Protein AF-0000000077472798 (afdb_homodimer)

Sequence (1100 aa):
MPTQSEFGPIWTAWHDLKHDLKSTRWLRGFGWTLGVFWLFGLIVSAIIVGMMSMFITTNSACLPDGTFRLRPDTFSMWSSTGFFQITLGGGNLSFAQAKVVDIVWDIGFGRGGQVILAYISWREFARYLTICMASEPVAYQVFRTIFIENDASVLSTCRTIKSFITERRLRSKVAMAFMTATMLFILAFPTLMSAMSGYDSNVSSRVTDRSDNLVPFDDFQRVLYFIQDGSRINRTDNLWVFDESYRTGRDPIIGDTAVWRYNLAYKISQYVEAYGVGGKLTEPSTFDNSFGGMNITLDAPALNITAYTLEDTRIPAYNKSGAKGMAWIKDGELFNRAYIEDNGQCQNTGTYKWGFSFLQLFLCILLLLAWTIGIYIMWLYTHYTLLLHSRLSEEVSGTHRAVLELAAAMQSELDLADLDVSLLREKQLDERIRKEIRGGTVNYANSEEKRGMYSIRRGLREWWRRDKWWFVAIFCMTVLCSTLWMAGFQIRGGVWFWIWLWSIWFGQFWAFCIGTTTGSRLLIILFWGVVGAFAVATAGIVTASSGDGYMPTQSEFGPIWTAWHDLKHDLKSTRWLRGFGWTLGVFWLFGLIVSAIIVGMMSMFITTNSACLPDGTFRLRPDTFSMWSSTGFFQITLGGGNLSFAQAKVVDIVWDIGFGRGGQVILAYISWREFARYLTICMASEPVAYQVFRTIFIENDASVLSTCRTIKSFITERRLRSKVAMAFMTATMLFILAFPTLMSAMSGYDSNVSSRVTDRSDNLVPFDDFQRVLYFIQDGSRINRTDNLWVFDESYRTGRDPIIGDTAVWRYNLAYKISQYVEAYGVGGKLTEPSTFDNSFGGMNITLDAPALNITAYTLEDTRIPAYNKSGAKGMAWIKDGELFNRAYIEDNGQCQNTGTYKWGFSFLQLFLCILLLLAWTIGIYIMWLYTHYTLLLHSRLSEEVSGTHRAVLELAAAMQSELDLADLDVSLLREKQLDERIRKEIRGGTVNYANSEEKRGMYSIRRGLREWWRRDKWWFVAIFCMTVLCSTLWMAGFQIRGGVWFWIWLWSIWFGQFWAFCIGTTTGSRLLIILFWGVVGAFAVATAGIVTASSGDGY

Nearest PDB structures (foldseek):
  6ssu-assembly1_B  TM=2.467E-01  e=2.788E+00  Homo sapiens
  6ssr-assembly1_A  TM=2.376E-01  e=4.741E+00  Homo sapiens

Organism: Curvularia clavata (NCBI:txid95742)

Solvent-accessible surface area (backbone atoms only — not comparable to full-atom values): 57697 Å² total; per-residue (Å²): 124,83,78,73,60,86,61,43,66,57,53,51,15,50,52,47,36,55,48,36,64,69,64,46,55,59,69,64,45,45,56,51,47,49,50,52,48,51,53,52,48,47,52,38,48,47,47,37,58,62,50,44,56,76,64,68,75,60,75,36,35,42,40,59,65,59,46,54,36,57,47,43,82,72,64,55,63,86,38,76,85,31,46,64,28,54,53,51,52,51,66,83,27,48,65,58,56,29,53,49,52,48,51,49,45,36,48,56,54,8,50,45,43,30,53,52,52,38,51,57,48,35,55,48,48,38,46,43,48,49,58,41,18,33,71,42,60,36,32,47,62,53,48,42,44,39,36,59,45,59,56,89,40,74,66,58,49,53,50,35,52,49,38,48,72,71,50,52,60,66,93,46,65,66,58,48,50,49,52,52,49,48,54,51,46,46,71,41,35,34,57,51,46,47,59,23,38,48,64,45,67,35,64,44,46,25,31,51,46,97,85,61,28,35,31,50,37,44,67,39,40,37,41,43,36,37,29,54,60,21,55,79,75,79,41,58,57,64,34,77,35,53,56,71,70,48,50,91,80,35,38,60,53,60,62,87,64,74,73,56,76,82,36,68,55,44,43,50,24,49,43,35,60,72,63,44,61,63,28,72,38,74,47,68,40,72,45,78,33,65,90,85,50,67,65,43,77,40,67,61,46,32,67,42,30,47,45,29,42,42,89,42,81,86,43,80,43,37,61,48,88,85,38,40,71,39,35,32,36,43,97,88,44,80,40,43,55,69,55,50,60,72,39,37,37,43,30,38,72,72,31,18,19,36,30,30,8,56,48,39,47,51,51,50,47,51,51,50,47,51,50,48,52,50,53,48,53,51,43,53,44,37,52,52,30,30,63,76,35,60,72,54,55,66,52,52,59,32,51,69,46,34,36,41,50,51,31,50,36,48,29,66,73,65,65,38,80,85,50,65,71,86,70,57,45,42,69,58,52,50,49,43,33,52,70,72,48,50,42,40,59,45,57,49,81,66,51,82,65,61,62,86,71,61,51,59,68,60,48,48,52,53,45,42,69,72,43,38,67,61,50,50,49,48,49,50,45,45,53,49,54,40,62,38,50,59,51,11,73,72,38,93,64,22,48,49,52,44,50,30,49,50,26,34,45,52,12,43,50,48,18,64,71,58,37,86,47,72,49,24,22,50,49,38,26,48,50,27,38,48,51,22,48,50,51,39,50,50,49,51,47,48,46,59,64,63,64,62,68,125,126,83,76,73,58,86,62,44,67,57,53,52,16,50,53,45,36,54,48,38,65,69,64,48,56,59,68,66,46,46,55,51,47,50,50,54,48,50,53,51,48,47,51,37,47,49,47,37,58,62,50,45,56,76,64,67,75,61,73,37,37,43,39,62,68,58,46,56,36,56,49,44,83,75,64,56,65,85,40,75,85,30,47,64,28,53,54,51,50,52,68,85,28,49,66,59,55,29,52,50,53,47,51,49,46,36,46,56,54,8,49,46,44,30,52,51,53,36,51,57,48,36,56,48,48,37,46,45,48,49,58,42,17,32,73,40,59,36,31,47,63,53,48,42,45,40,36,60,47,58,56,88,40,74,67,59,49,52,49,36,53,48,38,47,71,72,49,53,59,65,94,46,65,66,57,48,51,48,52,53,50,48,54,51,46,44,71,41,35,36,58,50,45,47,58,21,37,48,67,46,66,35,63,42,47,27,31,52,45,98,84,62,29,36,29,49,36,42,67,39,40,38,40,43,39,38,28,55,59,21,54,81,75,78,41,58,57,64,33,77,35,52,56,71,69,47,52,90,80,36,39,59,51,60,63,89,62,76,74,56,77,82,36,68,54,42,43,49,23,47,44,36,59,74,63,45,63,63,29,72,38,76,47,66,40,73,45,79,33,65,88,86,51,67,64,42,76,40,65,61,47,32,66,42,30,47,43,30,45,42,88,43,83,87,44,55,55,21,81,47,89,84,41,40,70,40,36,32,36,45,98,89,43,79,40,44,55,69,54,48,60,72,38,36,38,43,30,38,72,74,32,17,18,37,29,30,7,57,49,38,47,53,50,50,47,50,51,51,47,52,51,50,52,51,52,49,53,50,44,53,42,38,52,50,31,30,63,73,35,59,74,55,57,66,54,51,59,33,50,70,46,35,36,40,51,50,30,51,34,49,30,64,74,66,65,38,79,85,50,64,70,85,72,57,44,41,70,60,52,50,47,44,32,53,70,72,49,52,42,40,59,45,57,49,79,66,50,83,64,63,63,86,70,61,51,61,67,60,49,49,52,52,46,43,71,72,43,38,66,61,50,50,48,48,49,51,46,45,52,49,56,41,62,39,49,57,50,11,74,72,38,93,64,22,48,49,53,44,51,32,48,49,26,34,46,52,12,44,50,47,18,65,71,58,37,88,48,71,51,23,22,52,50,39,26,50,49,27,40,49,52,23,49,48,50,40,52,52,51,50,46,48,45,58,65,64,64,65,68,129

Radius of gyration: 40.82 Å; Cα contacts (8 Å, |Δi|>4): 1660; chains: 2; bounding box: 113×110×96 Å

Secondary structure (DSSP, 8-state):
-----TTHHHHHHHHHHHHHHHHS-HHHHHHHHHHHHHHHHHHHHHHHHHHHHHH----SSB-TTS-B-S-GGG--TTSGGGSSS--EEEEEE-HHHHHHHHHHHIIIIIIHHHHHHHHHHHHHHHHHHHHHHHHS-B-HHHHIIIIII-S--HHHHHHHHHHHHHS---S-HHHHHHHHHHHHHHHHHHHHHHHHEEEEEEEEEEEE-TTS-EEEGGG-EEEEEEES-GGGGTS-SSEEEE-TTS-TTS------PPPPTTSHHHHHHHHHHHH-STT---S-EEE---TTSSPEEEPSSPP-EEEB----TTSTTTT-TTPBPPEEEETTEEEEHHHHHHHEEEEEEEEEEEEE-HHHHHHHHHHHHHHHHHHHHHHHHHHHHHHHSHHHHTT---HHHHHHHHHHHHHHHHT-TTS-GGG--HHHHHHIIIIISTT--B--S-TT-------HHHHHHHHHHHHHHHHHHHHHHHHHHHHTHHHHHHSTTHHHHHHHHHHHHHHHHHHHHH--SHHHHHHHHHHHHHHHHHHHHHHHHHHHHTT---/-----TTHHHHHHHHHHHHHHHHS-HHHHHHHHHHHHHHHHHHHHHHHHHHHHHH----SSB-TTS-B-S-GGG--TTSGGGSSS--EEEEEE-HHHHHHHHHHHIIIIIIHHHHHHHHHHHHHHHHHHHHHHHHS-B-HHHHIIIIII-S--HHHHHHHHHHHHHS---S-HHHHHHHHHHHHHHHHHHHHHHHHEEEEEEEEEEEE-TTS-EEEGGG-EEEEEEETTGGGGTS-SSEEEE-TTS-TTS------PPPPTTSHHHHHHHHHHHH-STT---S-EEE---TTSS-EEEPSSPP-EEEB----TTSTTTT-TTPBPPEEEETTEEEEHHHHHHHEEEEEEEEEEEEE-HHHHHHHHHHHHHHHHHHHHHHHHHHHHHHHSHHHHTT---HHHHHHHHHHHHHHHHT-TTS-GGG--HHHHHHIIIIISTT--B--S-TT-------HHHHHHHHHHHHHHHHHHHHHHHHHHHHTHHHHHHSTTHHHHHHHHHHHHHHHHHHHHH--SHHHHHHHHHHHHHHHHHHHHHHHHHHHHTT---

pLDDT: mean 82.58, std 10.96, range [33.5, 96.81]

Foldseek 3Di:
DPPCPPCNLLVVLVVQLVVLVVPDPVVVLVVVLVLVCVLLVLVLVLLLLVCVQVVDQDLALQAQLFAGHLASVPDTLPDPSLQQTFSPWDDFAFPVVQVVVLVCQLVCCVVVVLVVLLQLLLVLLLLLVLVQLQAFWDFLLSLCVSFAVSGQDPVSLVVVVVCCVQFDHTPDPVVVVLSNVSSVCSVCRSVLSSRFKHKDFAWFKWFQDPVRDTHGQLLKFWFFKWFQPCVQVVDDGRDTFTQCLAPRPTHNGQDQRDDDCLGPSLQVLVQCLVQNAQQPAQQWDWGDPVVVPDIRIGHDRDTHMAGEAHPHPNRNCHRPPRHHYIWIDHPHDIGHPVRRNVGMGIHGPNTMIIHGSSNSVSVVSVVVSVSSVVSVLSCVQSVVQCVVVVVSVVVSDHNVRSVVQSVVQLCVVVVCVPPDPVPDDPVNSVCCCCPPVVRGTRHDPPNPPPDDRDDSVVVCVVCCVVCVVLVVVLVVLSSVLSNQCVVLVVDVLSVLVSQLSVLLSVLSSCLVSRNDDPSNSVVSSVVSNVVSVVVSVVVVCCVVVVVPDD/DPPCPPCNLLVVLVVQLVVLVVPDPVVVLVVVLVLVCVLLVLVLVLLLLVCVQVVDQDLALQAQLFAGHLASVPDTLPDPSLQQTFSPWDDFAFPVVQVVVLVCQLVCCVVVVLVVLLQLLLVLLLLLVLVQLQAFWDFLLSLCVRFAVSGQDPVSLVVVVVCCVQFDHTPDPVVVVLSNVSSVCSVCRSVLSSRFKHKDFAWFKWFQDPVRDTHGQLLKFWFFKWFQPCVQVVDDGRDTFTDPLADRPTHNGQDQRDDDCLGPQQQVLVQCLPQNAQQPAQQWDWGDPVVVPDIRIGHDRDTHMAGEAAPHPVGRCNPPPRHHYIWIDHPRDIDHPVRRNVRMGIHGPNTMIIHGSSNSVSVVSVVVSVSSVVSVLSCVQSVVQCVVVVVSVVVSDHNVRSVVQSVVQLCVVVVCVPPDPVPDDPVVSVCCCCPPVVRGTRHDPPNPPPDDRDDSVVVCVVCCVVCVVLVVVLVVLSSVLSVQCVVLVVDVNSVLVSQLSVLLSVLSSCLSSRNDDPSNSVVSSVVSSVVSVVVSVVVVVCVVVVVPDD

Structure (mmCIF, N/CA/C/O backbone):
data_AF-0000000077472798-model_v1
#
loop_
_entity.id
_entity.type
_entity.pdbx_description
1 polymer 'Uncharacterized protein'
#
loop_
_atom_site.group_PDB
_atom_site.id
_atom_site.type_symbol
_atom_site.label_atom_id
_atom_site.label_alt_id
_atom_site.label_comp_id
_atom_site.label_asym_id
_atom_site.label_entity_id
_atom_site.label_seq_id
_atom_site.pdbx_PDB_ins_code
_atom_site.Cartn_x
_atom_site.Cartn_y
_atom_site.Cartn_z
_atom_site.occupancy
_atom_site.B_iso_or_equiv
_atom_site.auth_seq_id
_atom_site.auth_comp_id
_atom_site.auth_asym_id
_atom_site.auth_atom_id
_atom_site.pdbx_PDB_model_num
ATOM 1 N N . MET A 1 1 ? -57.188 42.25 -33.281 1 33.5 1 MET A N 1
ATOM 2 C CA . MET A 1 1 ? -56.406 41.531 -32.281 1 33.5 1 MET A CA 1
ATOM 3 C C . MET A 1 1 ? -55.031 41.219 -32.812 1 33.5 1 MET A C 1
ATOM 5 O O . MET A 1 1 ? -54.875 40.656 -33.906 1 33.5 1 MET A O 1
ATOM 9 N N . PRO A 1 2 ? -53.969 42.031 -32.5 1 43.28 2 PRO A N 1
ATOM 10 C CA . PRO A 1 2 ? -52.656 41.719 -33.062 1 43.28 2 PRO A CA 1
ATOM 11 C C . PRO A 1 2 ? -52.281 40.25 -32.938 1 43.28 2 PRO A C 1
ATOM 13 O O . PRO A 1 2 ? -52.719 39.594 -31.984 1 43.28 2 PRO A O 1
ATOM 16 N N . THR A 1 3 ? -52.219 39.531 -34 1 39.03 3 THR A N 1
ATOM 17 C CA . THR A 1 3 ? -51.719 38.156 -34.094 1 39.03 3 THR A CA 1
ATOM 18 C C . THR A 1 3 ? -50.469 37.969 -33.25 1 39.03 3 THR A C 1
ATOM 20 O O . THR A 1 3 ? -49.438 38.625 -33.469 1 39.03 3 THR A O 1
ATOM 23 N N . GLN A 1 4 ? -50.656 37.812 -31.906 1 45.34 4 GLN A N 1
ATOM 24 C CA . GLN A 1 4 ? -49.594 37.406 -31 1 45.34 4 GLN A CA 1
ATOM 25 C C . GLN A 1 4 ? -48.719 36.312 -31.641 1 45.34 4 GLN A C 1
ATOM 27 O O . GLN A 1 4 ? -49.219 35.281 -32.031 1 45.34 4 GLN A O 1
ATOM 32 N N . SER A 1 5 ? -47.719 36.656 -32.375 1 48.31 5 SER A N 1
ATOM 33 C CA . SER A 1 5 ? -46.781 35.781 -33.062 1 48.31 5 SER A CA 1
ATOM 34 C C . SER A 1 5 ? -46.5 34.531 -32.25 1 48.31 5 SER A C 1
ATOM 36 O O . SER A 1 5 ? -46.375 34.594 -31.016 1 48.31 5 SER A O 1
ATOM 38 N N . GLU A 1 6 ? -47 33.375 -32.656 1 56.31 6 GLU A N 1
ATOM 39 C CA . GLU A 1 6 ? -46.906 32 -32.156 1 56.31 6 GLU A CA 1
ATOM 40 C C . GLU A 1 6 ? -45.5 31.719 -31.594 1 56.31 6 GLU A C 1
ATOM 42 O O . GLU A 1 6 ? -45.375 30.891 -30.688 1 56.31 6 GLU A O 1
ATOM 47 N N . PHE A 1 7 ? -44.594 32.281 -32.188 1 62.66 7 PHE A N 1
ATOM 48 C CA . PHE A 1 7 ? -43.219 32.031 -31.703 1 62.66 7 PHE A CA 1
ATOM 49 C C . PHE A 1 7 ? -42.844 33 -30.609 1 62.66 7 PHE A C 1
ATOM 51 O O . PHE A 1 7 ? -41.656 33.156 -30.312 1 62.66 7 PHE A O 1
ATOM 58 N N . GLY A 1 8 ? -43.656 33.625 -30.141 1 65.25 8 GLY A N 1
ATOM 59 C CA . GLY A 1 8 ? -43.438 34.656 -29.125 1 65.25 8 GLY A CA 1
ATOM 60 C C . GLY A 1 8 ? -42.75 34.125 -27.875 1 65.25 8 GLY A C 1
ATOM 61 O O . GLY A 1 8 ? -41.75 34.688 -27.422 1 65.25 8 GLY A O 1
ATOM 62 N N . PRO A 1 9 ? -43.344 33.031 -27.516 1 76.12 9 PRO A N 1
ATOM 63 C CA . PRO A 1 9 ? -42.75 32.5 -26.297 1 76.12 9 PRO A CA 1
ATOM 64 C C . PRO A 1 9 ? -41.281 32.062 -26.484 1 76.12 9 PRO A C 1
ATOM 66 O O . PRO A 1 9 ? -40.469 32.156 -25.562 1 76.12 9 PRO A O 1
ATOM 69 N N . ILE A 1 10 ? -40.906 31.641 -27.609 1 79.44 10 ILE A N 1
ATOM 70 C CA . ILE A 1 10 ? -39.562 31.188 -27.875 1 79.44 10 ILE A CA 1
ATOM 71 C C . ILE A 1 10 ? -38.625 32.406 -27.922 1 79.44 10 ILE A C 1
ATOM 73 O O . ILE A 1 10 ? -37.469 32.344 -27.453 1 79.44 10 ILE A O 1
ATOM 77 N N . TRP A 1 11 ? -39.125 33.438 -28.5 1 80.25 11 TRP A N 1
ATOM 78 C CA . TRP A 1 11 ? -38.312 34.656 -28.578 1 80.25 11 TRP A CA 1
ATOM 79 C C . TRP A 1 11 ? -38.094 35.281 -27.203 1 80.25 11 TRP A C 1
ATOM 81 O O . TRP A 1 11 ? -37 35.75 -26.906 1 80.25 11 TRP A O 1
ATOM 91 N N . THR A 1 12 ? -39.062 35.188 -26.484 1 80.62 12 THR A N 1
ATOM 92 C CA . THR A 1 12 ? -38.906 35.688 -25.125 1 80.62 12 THR A CA 1
ATOM 93 C C . THR A 1 12 ? -37.906 34.812 -24.328 1 80.62 12 THR A C 1
ATOM 95 O O . THR A 1 12 ? -37.094 35.312 -23.578 1 80.62 12 THR A O 1
ATOM 98 N N . ALA A 1 13 ? -38.094 33.531 -24.609 1 83.19 13 ALA A N 1
ATOM 99 C CA . ALA A 1 13 ? -37.188 32.625 -23.938 1 83.19 13 ALA A CA 1
ATOM 100 C C . ALA A 1 13 ? -35.75 32.844 -24.375 1 83.19 13 ALA A C 1
ATOM 102 O O . ALA A 1 13 ? -34.812 32.781 -23.578 1 83.19 13 ALA A O 1
ATOM 103 N N . TRP A 1 14 ? -35.594 33.156 -25.656 1 84 14 TRP A N 1
ATOM 104 C CA . TRP A 1 14 ? -34.25 33.406 -26.203 1 84 14 TRP A CA 1
ATOM 105 C C . TRP A 1 14 ? -33.656 34.688 -25.609 1 84 14 TRP A C 1
ATOM 107 O O . TRP A 1 14 ? -32.469 34.75 -25.281 1 84 14 TRP A O 1
ATOM 117 N N . HIS A 1 15 ? -34.438 35.656 -25.422 1 81.56 15 HIS A N 1
ATOM 118 C CA . HIS A 1 15 ? -34 36.906 -24.828 1 81.56 15 HIS A CA 1
ATOM 119 C C . HIS A 1 15 ? -33.625 36.719 -23.359 1 81.56 15 HIS A C 1
ATOM 121 O O . HIS A 1 15 ? -32.656 37.281 -22.859 1 81.56 15 HIS A O 1
ATOM 127 N N . ASP A 1 16 ? -34.406 35.906 -22.797 1 80.81 16 ASP A N 1
ATOM 128 C CA . ASP A 1 16 ? -34.125 35.594 -21.391 1 80.81 16 ASP A CA 1
ATOM 129 C C . ASP A 1 16 ? -32.812 34.812 -21.25 1 80.81 16 ASP A C 1
ATOM 131 O O . ASP A 1 16 ? -32.031 35.062 -20.328 1 80.81 16 ASP A O 1
ATOM 135 N N . LEU A 1 17 ? -32.594 33.938 -22.109 1 82.69 17 LEU A N 1
ATOM 136 C CA . LEU A 1 17 ? -31.359 33.188 -22.078 1 82.69 17 LEU A CA 1
ATOM 137 C C . LEU A 1 17 ? -30.156 34.062 -22.312 1 82.69 17 LEU A C 1
ATOM 139 O O . LEU A 1 17 ? -29.125 33.906 -21.641 1 82.69 17 LEU A O 1
ATOM 143 N N . LYS A 1 18 ? -30.266 34.938 -23.25 1 79.44 18 LYS A N 1
ATOM 144 C CA . LYS A 1 18 ? -29.188 35.875 -23.547 1 79.44 18 LYS A CA 1
ATOM 145 C C . LYS A 1 18 ? -28.875 36.75 -22.344 1 79.44 18 LYS A C 1
ATOM 147 O O . LYS A 1 18 ? -27.719 37.062 -22.047 1 79.44 18 LYS A O 1
ATOM 152 N N . HIS A 1 19 ? -29.859 37.094 -21.656 1 77.75 19 HIS A N 1
ATOM 153 C CA . HIS A 1 19 ? -29.672 37.875 -20.453 1 77.75 19 HIS A CA 1
ATOM 154 C C . HIS A 1 19 ? -29.016 37.094 -19.344 1 77.75 19 HIS A C 1
ATOM 156 O O . HIS A 1 19 ? -28.156 37.594 -18.625 1 77.75 19 HIS A O 1
ATOM 162 N N . ASP A 1 20 ? -29.469 35.875 -19.234 1 77.81 20 ASP A N 1
ATOM 163 C CA . ASP A 1 20 ? -28.906 35.031 -18.203 1 77.81 20 ASP A CA 1
ATOM 164 C C . ASP A 1 20 ? -27.422 34.75 -18.469 1 77.81 20 ASP A C 1
ATOM 166 O O . ASP A 1 20 ? -26.609 34.719 -17.531 1 77.81 20 ASP A O 1
ATOM 170 N N . LEU A 1 21 ? -27.094 34.5 -19.688 1 76.62 21 LEU A N 1
ATOM 171 C CA . LEU A 1 21 ? -25.703 34.188 -20.047 1 76.62 21 LEU A CA 1
ATOM 172 C C . LEU A 1 21 ? -24.812 35.406 -19.828 1 76.62 21 LEU A C 1
ATOM 174 O O . LEU A 1 21 ? -23.656 35.281 -19.438 1 76.62 21 LEU A O 1
ATOM 178 N N . LYS A 1 22 ? -25.375 36.562 -20.016 1 73.06 22 LYS A N 1
ATOM 179 C CA . LYS A 1 22 ? -24.594 37.812 -19.875 1 73.06 22 LYS A CA 1
ATOM 180 C C . LYS A 1 22 ? -24.469 38.188 -18.406 1 73.06 22 LYS A C 1
ATOM 182 O O . LYS A 1 22 ? -23.438 38.75 -18 1 73.06 22 LYS A O 1
ATOM 187 N N . SER A 1 23 ? -25.438 37.812 -17.703 1 68.5 23 SER A N 1
ATOM 188 C CA . SER A 1 23 ? -25.422 38.25 -16.312 1 68.5 23 SER A CA 1
ATOM 189 C C . SER A 1 23 ? -24.672 37.25 -15.43 1 68.5 23 SER A C 1
ATOM 191 O O . SER A 1 23 ? -24.344 37.562 -14.281 1 68.5 23 SER A O 1
ATOM 193 N N . THR A 1 24 ? -24.484 36.125 -15.945 1 64.56 24 THR A N 1
ATOM 194 C CA . THR A 1 24 ? -23.859 35.125 -15.109 1 64.56 24 THR A CA 1
ATOM 195 C C . THR A 1 24 ? -22.375 35.406 -14.938 1 64.56 24 THR A C 1
ATOM 197 O O . THR A 1 24 ? -21.656 35.625 -15.922 1 64.56 24 THR A O 1
ATOM 200 N N . ARG A 1 25 ? -21.984 35.812 -13.75 1 65.75 25 ARG A N 1
ATOM 201 C CA . ARG A 1 25 ? -20.562 35.906 -13.438 1 65.75 25 ARG A CA 1
ATOM 202 C C . ARG A 1 25 ? -19.875 34.531 -13.594 1 65.75 25 ARG A C 1
ATOM 204 O O . ARG A 1 25 ? -20 33.688 -12.727 1 65.75 25 ARG A O 1
ATOM 211 N N . TRP A 1 26 ? -19.297 34.312 -14.703 1 64 26 TRP A N 1
ATOM 212 C CA . TRP A 1 26 ? -18.766 33.062 -15.164 1 64 26 TRP A CA 1
ATOM 213 C C . TRP A 1 26 ? -17.828 32.438 -14.125 1 64 26 TRP A C 1
ATOM 215 O O . TRP A 1 26 ? -17.828 31.219 -13.922 1 64 26 TRP A O 1
ATOM 225 N N . LEU A 1 27 ? -17.125 33.25 -13.43 1 61.84 27 LEU A N 1
ATOM 226 C CA . LEU A 1 27 ? -16.172 32.656 -12.492 1 61.84 27 LEU A CA 1
ATOM 227 C C . LEU A 1 27 ? -16.891 32.062 -11.289 1 61.84 27 LEU A C 1
ATOM 229 O O . LEU A 1 27 ? -16.562 30.938 -10.859 1 61.84 27 LEU A O 1
ATOM 233 N N . ARG A 1 28 ? -17.781 32.844 -10.82 1 63.38 28 ARG A N 1
ATOM 234 C CA . ARG A 1 28 ? -18.562 32.312 -9.703 1 63.38 28 ARG A CA 1
ATOM 235 C C . ARG A 1 28 ? -19.453 31.172 -10.156 1 63.38 28 ARG A C 1
ATOM 237 O O . ARG A 1 28 ? -19.641 30.188 -9.43 1 63.38 28 ARG A O 1
ATOM 244 N N . GLY A 1 29 ? -19.875 31.328 -11.32 1 65.44 29 GLY A N 1
ATOM 245 C CA . GLY A 1 29 ? -20.688 30.266 -11.898 1 65.44 29 GLY A CA 1
ATOM 246 C C . GLY A 1 29 ? -19.922 28.984 -12.117 1 65.44 29 GLY A C 1
ATOM 247 O O . GLY A 1 29 ? -20.469 27.891 -11.906 1 65.44 29 GLY A O 1
ATOM 248 N N . PHE A 1 30 ? -18.656 29.188 -12.398 1 72.31 30 PHE A N 1
ATOM 249 C CA . PHE A 1 30 ? -17.812 28.016 -12.641 1 72.31 30 PHE A CA 1
ATOM 250 C C . PHE A 1 30 ? -17.656 27.188 -11.367 1 72.31 30 PHE A C 1
ATOM 252 O O . PHE A 1 30 ? -17.719 25.969 -11.398 1 72.31 30 PHE A O 1
ATOM 259 N N . GLY A 1 31 ? -17.453 27.859 -10.258 1 72.44 31 GLY A N 1
ATOM 260 C CA . GLY A 1 31 ? -17.359 27.141 -9 1 72.44 31 GLY A CA 1
ATOM 261 C C . GLY A 1 31 ? -18.625 26.406 -8.633 1 72.44 31 GLY A C 1
ATOM 262 O O . GLY A 1 31 ? -18.562 25.25 -8.18 1 72.44 31 GLY A O 1
ATOM 263 N N . TRP A 1 32 ? -19.688 27.047 -8.953 1 75.69 32 TRP A N 1
ATOM 264 C CA . TRP A 1 32 ? -20.984 26.422 -8.68 1 75.69 32 TRP A CA 1
ATOM 265 C C . TRP A 1 32 ? -21.219 25.234 -9.609 1 75.69 32 TRP A C 1
ATOM 267 O O . TRP A 1 32 ? -21.688 24.188 -9.18 1 75.69 32 TRP A O 1
ATOM 277 N N . THR A 1 33 ? -20.828 25.406 -10.812 1 79.44 33 THR A N 1
ATOM 278 C CA . THR A 1 33 ? -21 24.344 -11.789 1 79.44 33 THR A CA 1
ATOM 279 C C . THR A 1 33 ? -20.141 23.141 -11.438 1 79.44 33 THR A C 1
ATOM 281 O O . THR A 1 33 ? -20.594 22 -11.555 1 79.44 33 THR A O 1
ATOM 284 N N . LEU A 1 34 ? -19 23.469 -10.938 1 81.81 34 LEU A N 1
ATOM 285 C CA . LEU A 1 34 ? -18.094 22.391 -10.594 1 81.81 34 LEU A CA 1
ATOM 286 C C . LEU A 1 34 ? -18.578 21.641 -9.359 1 81.81 34 LEU A C 1
ATOM 288 O O . LEU A 1 34 ? -18.453 20.422 -9.273 1 81.81 34 LEU A O 1
ATOM 292 N N . GLY A 1 35 ? -19.156 22.375 -8.523 1 83.25 35 GLY A N 1
ATOM 293 C CA . GLY A 1 35 ? -19.703 21.75 -7.328 1 83.25 35 GLY A CA 1
ATOM 294 C C . GLY A 1 35 ? -20.891 20.844 -7.621 1 83.25 35 GLY A C 1
ATOM 295 O O . GLY A 1 35 ? -20.953 19.719 -7.102 1 83.25 35 GLY A O 1
ATOM 296 N N . VAL A 1 36 ? -21.766 21.328 -8.445 1 82.38 36 VAL A N 1
ATOM 297 C CA . VAL A 1 36 ? -22.938 20.531 -8.797 1 82.38 36 VAL A CA 1
ATOM 298 C C . VAL A 1 36 ? -22.516 19.312 -9.609 1 82.38 36 VAL A C 1
ATOM 300 O O . VAL A 1 36 ? -23.016 18.219 -9.398 1 82.38 36 VAL A O 1
ATOM 303 N N . PHE A 1 37 ? -21.578 19.609 -10.438 1 85.12 37 PHE A N 1
ATOM 304 C CA . PHE A 1 37 ? -21.062 18.516 -11.25 1 85.12 37 PHE A CA 1
ATOM 305 C C . PHE A 1 37 ? -20.422 17.438 -10.367 1 85.12 37 PHE A C 1
ATOM 307 O O . PHE A 1 37 ? -20.609 16.25 -10.602 1 85.12 37 PHE A O 1
ATOM 314 N N . TRP A 1 38 ? -19.734 17.828 -9.391 1 89.81 38 TRP A N 1
ATOM 315 C CA . TRP A 1 38 ? -19.078 16.906 -8.469 1 89.81 38 TRP A CA 1
ATOM 316 C C . TRP A 1 38 ? -20.109 16.125 -7.66 1 89.81 38 TRP A C 1
ATOM 318 O O . TRP A 1 38 ? -20 14.898 -7.527 1 89.81 38 TRP A O 1
ATOM 328 N N . LEU A 1 39 ? -21.109 16.734 -7.262 1 89.5 39 LEU A N 1
ATOM 329 C CA . LEU A 1 39 ? -22.141 16.078 -6.453 1 89.5 39 LEU A CA 1
ATOM 330 C C . LEU A 1 39 ? -22.875 15.031 -7.273 1 89.5 39 LEU A C 1
ATOM 332 O O . LEU A 1 39 ? -23 13.875 -6.852 1 89.5 39 LEU A O 1
ATOM 336 N N . PHE A 1 40 ? -23.312 15.43 -8.406 1 88.31 40 PHE A N 1
ATOM 337 C CA . PHE A 1 40 ? -24.078 14.484 -9.219 1 88.31 40 PHE A CA 1
ATOM 338 C C . PHE A 1 40 ? -23.156 13.43 -9.828 1 88.31 40 PHE A C 1
ATOM 340 O O . PHE A 1 40 ? -23.578 12.297 -10.07 1 88.31 40 PHE A O 1
ATOM 347 N N . GLY A 1 41 ? -21.953 13.852 -10.047 1 89.12 41 GLY A N 1
ATOM 348 C CA . GLY A 1 41 ? -20.984 12.844 -10.469 1 89.12 41 GLY A CA 1
ATOM 349 C C . GLY A 1 41 ? -20.812 11.727 -9.453 1 89.12 41 GLY A C 1
ATOM 350 O O . GLY A 1 41 ? -20.703 10.555 -9.828 1 89.12 41 GLY A O 1
ATOM 351 N N . LEU A 1 42 ? -20.797 12.094 -8.211 1 93.38 42 LEU A N 1
ATOM 352 C CA . LEU A 1 42 ? -20.656 11.102 -7.152 1 93.38 42 LEU A CA 1
ATOM 353 C C . LEU A 1 42 ? -21.906 10.227 -7.059 1 93.38 42 LEU A C 1
ATOM 355 O O . LEU A 1 42 ? -21.797 9.023 -6.824 1 93.38 42 LEU A O 1
ATOM 359 N N . ILE A 1 43 ? -23.016 10.812 -7.324 1 91.25 43 ILE A N 1
ATOM 360 C CA . ILE A 1 43 ? -24.266 10.047 -7.285 1 91.25 43 ILE A CA 1
ATOM 361 C C . ILE A 1 43 ? -24.297 9.062 -8.453 1 91.25 43 ILE A C 1
ATOM 363 O O . ILE A 1 43 ? -24.641 7.891 -8.273 1 91.25 43 ILE A O 1
ATOM 367 N N . VAL A 1 44 ? -23.906 9.539 -9.562 1 90 44 VAL A N 1
ATOM 368 C CA . VAL A 1 44 ? -23.844 8.68 -10.734 1 90 44 VAL A CA 1
ATOM 369 C C . VAL A 1 44 ? -22.875 7.531 -10.484 1 90 44 VAL A C 1
ATOM 371 O O . VAL A 1 44 ? -23.188 6.371 -10.773 1 90 44 VAL A O 1
ATOM 374 N N . SER A 1 45 ? -21.797 7.906 -9.891 1 90.81 45 SER A N 1
ATOM 375 C CA . SER A 1 45 ? -20.797 6.879 -9.617 1 90.81 45 SER A CA 1
ATOM 376 C C . SER A 1 45 ? -21.312 5.852 -8.617 1 90.81 45 SER A C 1
ATOM 378 O O . SER A 1 45 ? -21.047 4.656 -8.758 1 90.81 45 SER A O 1
ATOM 380 N N . ALA A 1 46 ? -22 6.273 -7.688 1 91.88 46 ALA A N 1
ATOM 381 C CA . ALA A 1 46 ? -22.547 5.367 -6.684 1 91.88 46 ALA A CA 1
ATOM 382 C C . ALA A 1 46 ? -23.547 4.406 -7.309 1 91.88 46 ALA A C 1
ATOM 384 O O . ALA A 1 46 ? -23.531 3.205 -7.023 1 91.88 46 ALA A O 1
ATOM 385 N N . ILE A 1 47 ? -24.359 4.922 -8.195 1 89.19 47 ILE A N 1
ATOM 386 C CA . ILE A 1 47 ? -25.375 4.094 -8.82 1 89.19 47 ILE A CA 1
ATOM 387 C C . ILE A 1 47 ? -24.719 3.119 -9.797 1 89.19 47 ILE A C 1
ATOM 389 O O . ILE A 1 47 ? -25.047 1.931 -9.812 1 89.19 47 ILE A O 1
ATOM 393 N N . ILE A 1 48 ? -23.812 3.605 -10.492 1 87.12 48 ILE A N 1
ATOM 394 C CA . ILE A 1 48 ? -23.156 2.758 -11.484 1 87.12 48 ILE A CA 1
ATOM 395 C C . ILE A 1 48 ? -22.406 1.632 -10.781 1 87.12 48 ILE A C 1
ATOM 397 O O . ILE A 1 48 ? -22.5 0.467 -11.172 1 87.12 48 ILE A O 1
ATOM 401 N N . VAL A 1 49 ? -21.672 1.934 -9.766 1 88 49 VAL A N 1
ATOM 402 C CA . VAL A 1 49 ? -20.922 0.915 -9.039 1 88 49 VAL A CA 1
ATOM 403 C C . VAL A 1 49 ? -21.891 -0.054 -8.359 1 88 49 VAL A C 1
ATOM 405 O O . VAL A 1 49 ? -21.672 -1.269 -8.375 1 88 49 VAL A O 1
ATOM 408 N N . GLY A 1 50 ? -22.922 0.487 -7.891 1 86.19 50 GLY A N 1
ATOM 409 C CA . GLY A 1 50 ? -23.922 -0.371 -7.277 1 86.19 50 GLY A CA 1
ATOM 410 C C . GLY A 1 50 ? -24.578 -1.319 -8.258 1 86.19 50 GLY A C 1
ATOM 411 O O . GLY A 1 50 ? -24.812 -2.488 -7.945 1 86.19 50 GLY A O 1
ATOM 412 N N . MET A 1 51 ? -24.688 -0.896 -9.453 1 84.31 51 MET A N 1
ATOM 413 C CA . MET A 1 51 ? -25.359 -1.698 -10.469 1 84.31 51 MET A CA 1
ATOM 414 C C . MET A 1 51 ? -24.391 -2.662 -11.141 1 84.31 51 MET A C 1
ATOM 416 O O . MET A 1 51 ? -24.797 -3.705 -11.656 1 84.31 51 MET A O 1
ATOM 420 N N . MET A 1 52 ? -23.203 -2.318 -11.133 1 78.75 52 MET A N 1
ATOM 421 C CA . MET A 1 52 ? -22.188 -3.193 -11.719 1 78.75 52 MET A CA 1
ATOM 422 C C . MET A 1 52 ? -22.188 -4.559 -11.039 1 78.75 52 MET A C 1
ATOM 424 O O . MET A 1 52 ? -21.891 -5.57 -11.672 1 78.75 52 MET A O 1
ATOM 428 N N . SER A 1 53 ? -22.562 -4.652 -9.836 1 76.56 53 SER A N 1
ATOM 429 C CA . SER A 1 53 ? -22.594 -5.91 -9.102 1 76.56 53 SER A CA 1
ATOM 430 C C . SER A 1 53 ? -23.578 -6.895 -9.742 1 76.56 53 SER A C 1
ATOM 432 O O . SER A 1 53 ? -23.406 -8.109 -9.625 1 76.56 53 SER A O 1
ATOM 434 N N . MET A 1 54 ? -24.484 -6.344 -10.438 1 73.12 54 MET A N 1
ATOM 435 C CA . MET A 1 54 ? -25.547 -7.184 -11 1 73.12 54 MET A CA 1
ATOM 436 C C . MET A 1 54 ? -25.125 -7.723 -12.367 1 73.12 54 MET A C 1
ATOM 438 O O . MET A 1 54 ? -25.672 -8.719 -12.836 1 73.12 54 MET A O 1
ATOM 442 N N . PHE A 1 55 ? -24.078 -7.121 -12.875 1 67.75 55 PHE A N 1
ATOM 443 C CA . PHE A 1 55 ? -23.797 -7.465 -14.266 1 67.75 55 PHE A CA 1
ATOM 444 C C . PHE A 1 55 ? -22.453 -8.172 -14.398 1 67.75 55 PHE A C 1
ATOM 446 O O . PHE A 1 55 ? -22.094 -8.648 -15.477 1 67.75 55 PHE A O 1
ATOM 453 N N . ILE A 1 56 ? -21.812 -8.195 -13.43 1 64.62 56 ILE A N 1
ATOM 454 C CA . ILE A 1 56 ? -20.547 -8.898 -13.531 1 64.62 56 ILE A CA 1
ATOM 455 C C . ILE A 1 56 ? -20.781 -10.406 -13.445 1 64.62 56 ILE A C 1
ATOM 457 O O . ILE A 1 56 ? -21.281 -10.898 -12.43 1 64.62 56 ILE A O 1
ATOM 461 N N . THR A 1 57 ? -20.844 -11.023 -14.719 1 63.47 57 THR A N 1
ATOM 462 C CA . THR A 1 57 ? -20.938 -12.477 -14.812 1 63.47 57 THR A CA 1
ATOM 463 C C . THR A 1 57 ? -19.562 -13.086 -15.102 1 63.47 57 THR A C 1
ATOM 465 O O . THR A 1 57 ? -18.734 -12.477 -15.781 1 63.47 57 THR A O 1
ATOM 468 N N . THR A 1 58 ? -19.172 -13.945 -14.203 1 68 58 THR A N 1
ATOM 469 C CA . THR A 1 58 ? -17.906 -14.625 -14.461 1 68 58 THR A CA 1
ATOM 470 C C . THR A 1 58 ? -18.156 -15.992 -15.094 1 68 58 THR A C 1
ATOM 472 O O . THR A 1 58 ? -19.031 -16.734 -14.648 1 68 58 THR A O 1
ATOM 475 N N . ASN A 1 59 ? -17.609 -16.188 -16.344 1 70.88 59 ASN A N 1
ATOM 476 C CA . ASN A 1 59 ? -17.672 -17.5 -17 1 70.88 59 ASN A CA 1
ATOM 477 C C . ASN A 1 59 ? -16.5 -18.375 -16.594 1 70.88 59 ASN A C 1
ATOM 479 O O . ASN A 1 59 ? -16.172 -19.328 -17.297 1 70.88 59 ASN A O 1
ATOM 483 N N . SER A 1 60 ? -15.914 -18.031 -15.562 1 82.94 60 SER A N 1
ATOM 484 C CA . SER A 1 60 ? -14.797 -18.828 -15.07 1 82.94 60 SER A CA 1
ATOM 485 C C . SER A 1 60 ? -15.055 -19.344 -13.656 1 82.94 60 SER A C 1
ATOM 487 O O . SER A 1 60 ? -15.852 -18.75 -12.922 1 82.94 60 SER A O 1
ATOM 489 N N . ALA A 1 61 ? -14.5 -20.5 -13.484 1 90.44 61 ALA A N 1
ATOM 490 C CA . ALA A 1 61 ? -14.641 -21.062 -12.156 1 90.44 61 ALA A CA 1
ATOM 491 C C . ALA A 1 61 ? -13.883 -20.25 -11.117 1 90.44 61 ALA A C 1
ATOM 493 O O . ALA A 1 61 ? -14.125 -20.375 -9.914 1 90.44 61 ALA A O 1
ATOM 494 N N . CYS A 1 62 ? -12.977 -19.484 -11.617 1 88.81 62 CYS A N 1
ATOM 495 C CA . CYS A 1 62 ? -12.266 -18.594 -10.711 1 88.81 62 CYS A CA 1
ATOM 496 C C . CYS A 1 62 ? -13.016 -17.281 -10.547 1 88.81 62 CYS A C 1
ATOM 498 O O . CYS A 1 62 ? -13.109 -16.484 -11.492 1 88.81 62 CYS A O 1
ATOM 500 N N . LEU A 1 63 ? -13.5 -17.125 -9.406 1 87.56 63 LEU A N 1
ATOM 501 C CA . LEU A 1 63 ? -14.297 -15.938 -9.109 1 87.56 63 LEU A CA 1
ATOM 502 C C . LEU A 1 63 ? -13.406 -14.727 -8.875 1 87.56 63 LEU A C 1
ATOM 504 O O . LEU A 1 63 ? -12.203 -14.867 -8.664 1 87.56 63 LEU A O 1
ATOM 508 N N . PRO A 1 64 ? -13.977 -13.586 -8.898 1 81.94 64 PRO A N 1
ATOM 509 C CA . PRO A 1 64 ? -13.18 -12.367 -8.719 1 81.94 64 PRO A CA 1
ATOM 510 C C . PRO A 1 64 ? -12.531 -12.281 -7.34 1 81.94 64 PRO A C 1
ATOM 512 O O . PRO A 1 64 ? -11.57 -11.531 -7.148 1 81.94 64 PRO A O 1
ATOM 515 N N . ASP A 1 65 ? -13 -13.016 -6.426 1 79.75 65 ASP A N 1
ATOM 516 C CA . ASP A 1 65 ? -12.391 -13.023 -5.102 1 79.75 65 ASP A CA 1
ATOM 517 C C . ASP A 1 65 ? -11.242 -14.031 -5.031 1 79.75 65 ASP A C 1
ATOM 519 O O . ASP A 1 65 ? -10.617 -14.195 -3.98 1 79.75 65 ASP A O 1
ATOM 523 N N . GLY A 1 66 ? -11.008 -14.711 -6.109 1 78.81 66 GLY A N 1
ATOM 524 C CA . GLY A 1 66 ? -9.891 -15.633 -6.18 1 78.81 66 GLY A CA 1
ATOM 525 C C . GLY A 1 66 ? -10.242 -17.047 -5.734 1 78.81 66 GLY A C 1
ATOM 526 O O . GLY A 1 66 ? -9.383 -17.922 -5.699 1 78.81 66 GLY A O 1
ATOM 527 N N . THR A 1 67 ? -11.477 -17.219 -5.488 1 85 67 THR A N 1
ATOM 528 C CA . THR A 1 67 ? -11.891 -18.547 -5.039 1 85 67 THR A CA 1
ATOM 529 C C . THR A 1 67 ? -12.391 -19.375 -6.215 1 85 67 THR A C 1
ATOM 531 O O . THR A 1 67 ? -12.922 -18.844 -7.184 1 85 67 THR A O 1
ATOM 534 N N . PHE A 1 68 ? -12.117 -20.672 -6.07 1 90.94 68 PHE A N 1
ATOM 535 C CA . PHE A 1 68 ? -12.586 -21.609 -7.078 1 90.94 68 PHE A CA 1
ATOM 536 C C . PHE A 1 68 ? -13.961 -22.141 -6.723 1 90.94 68 PHE A C 1
ATOM 538 O O . PHE A 1 68 ? -14.148 -22.75 -5.664 1 90.94 68 PHE A O 1
ATOM 545 N N . ARG A 1 69 ? -14.945 -21.812 -7.582 1 88.75 69 ARG A N 1
ATOM 546 C CA . ARG A 1 69 ? -16.297 -22.328 -7.387 1 88.75 69 ARG A CA 1
ATOM 547 C C . ARG A 1 69 ? -16.891 -22.828 -8.695 1 88.75 69 ARG A C 1
ATOM 549 O O . ARG A 1 69 ? -16.688 -22.219 -9.75 1 88.75 69 ARG A O 1
ATOM 556 N N . LEU A 1 70 ? -17.578 -23.891 -8.547 1 89.69 70 LEU A N 1
ATOM 557 C CA . LEU A 1 70 ? -18.203 -24.5 -9.727 1 89.69 70 LEU A CA 1
ATOM 558 C C . LEU A 1 70 ? -19.453 -23.75 -10.133 1 89.69 70 LEU A C 1
ATOM 560 O O . LEU A 1 70 ? -19.891 -23.812 -11.289 1 89.69 70 LEU A O 1
ATOM 564 N N . ARG A 1 71 ? -20.016 -23.031 -9.141 1 84.56 71 ARG A N 1
ATOM 565 C CA . ARG A 1 71 ? -21.203 -22.234 -9.398 1 84.56 71 ARG A CA 1
ATOM 566 C C . ARG A 1 71 ? -20.891 -20.734 -9.258 1 84.56 71 ARG A C 1
ATOM 568 O O . ARG A 1 71 ? -21.094 -20.156 -8.195 1 84.56 71 ARG A O 1
ATOM 575 N N . PRO A 1 72 ? -20.5 -20.172 -10.352 1 83.38 72 PRO A N 1
ATOM 576 C CA . PRO A 1 72 ? -20.156 -18.734 -10.289 1 83.38 72 PRO A CA 1
ATOM 577 C C . PRO A 1 72 ? -21.375 -17.844 -10.055 1 83.38 72 PRO A C 1
ATOM 579 O O . PRO A 1 72 ? -21.234 -16.703 -9.648 1 83.38 72 PRO A O 1
ATOM 582 N N . ASP A 1 73 ? -22.594 -18.344 -10.266 1 77.5 73 ASP A N 1
ATOM 583 C CA . ASP A 1 73 ? -23.812 -17.562 -10.125 1 77.5 73 ASP A CA 1
ATOM 584 C C . ASP A 1 73 ? -24.094 -17.25 -8.656 1 77.5 73 ASP A C 1
ATOM 586 O O . ASP A 1 73 ? -24.844 -16.328 -8.336 1 77.5 73 ASP A O 1
ATOM 590 N N . THR A 1 74 ? -23.438 -17.969 -7.809 1 76.88 74 THR A N 1
ATOM 591 C CA . THR A 1 74 ? -23.688 -17.781 -6.387 1 76.88 74 THR A CA 1
ATOM 592 C C . THR A 1 74 ? -22.797 -16.672 -5.824 1 76.88 74 THR A C 1
ATOM 594 O O . THR A 1 74 ? -22.984 -16.234 -4.688 1 76.88 74 THR A O 1
ATOM 597 N N . PHE A 1 75 ? -21.953 -16.219 -6.602 1 81.12 75 PHE A N 1
ATOM 598 C CA . PHE A 1 75 ? -21.047 -15.188 -6.133 1 81.12 75 PHE A CA 1
ATOM 599 C C . PHE A 1 75 ? -21.734 -13.828 -6.141 1 81.12 75 PHE A C 1
ATOM 601 O O . PHE A 1 75 ? -22.438 -13.484 -7.09 1 81.12 75 PHE A O 1
ATOM 608 N N . SER A 1 76 ? -21.656 -13.234 -4.973 1 83.62 76 SER A N 1
ATOM 609 C CA . SER A 1 76 ? -22.141 -11.859 -4.871 1 83.62 76 SER A CA 1
ATOM 610 C C . SER A 1 76 ? -21 -10.891 -4.586 1 83.62 76 SER A C 1
ATOM 612 O O . SER A 1 76 ? -20.141 -11.164 -3.736 1 83.62 76 SER A O 1
ATOM 614 N N . MET A 1 77 ? -21.031 -9.82 -5.27 1 86.56 77 MET A N 1
ATOM 615 C CA . MET A 1 77 ? -20.016 -8.789 -5.066 1 86.56 77 MET A CA 1
ATOM 616 C C . MET A 1 77 ? -20.188 -8.125 -3.705 1 86.56 77 MET A C 1
ATOM 618 O O . MET A 1 77 ? -19.25 -7.48 -3.207 1 86.56 77 MET A O 1
ATOM 622 N N . TRP A 1 78 ? -21.375 -8.258 -3.107 1 87.5 78 TRP A N 1
ATOM 623 C CA . TRP A 1 78 ? -21.672 -7.625 -1.827 1 87.5 78 TRP A CA 1
ATOM 624 C C . TRP A 1 78 ? -21.281 -8.531 -0.666 1 87.5 78 TRP A C 1
ATOM 626 O O . TRP A 1 78 ? -21.469 -8.172 0.5 1 87.5 78 TRP A O 1
ATOM 636 N N . SER A 1 79 ? -20.688 -9.633 -1.067 1 85.62 79 SER A N 1
ATOM 637 C CA . SER A 1 79 ? -20.281 -10.562 -0.012 1 85.62 79 SER A CA 1
ATOM 638 C C . SER A 1 79 ? -19.078 -10.031 0.762 1 85.62 79 SER A C 1
ATOM 640 O O . SER A 1 79 ? -18.234 -9.336 0.2 1 85.62 79 SER A O 1
ATOM 642 N N . SER A 1 80 ? -18.969 -10.328 2.016 1 84.62 80 SER A N 1
ATOM 643 C CA . SER A 1 80 ? -17.906 -9.852 2.895 1 84.62 80 SER A CA 1
ATOM 644 C C . SER A 1 80 ? -16.578 -10.539 2.574 1 84.62 80 SER A C 1
ATOM 646 O O . SER A 1 80 ? -15.508 -10.039 2.945 1 84.62 80 SER A O 1
ATOM 648 N N . THR A 1 81 ? -16.641 -11.625 1.818 1 79.94 81 THR A N 1
ATOM 649 C CA . THR A 1 81 ? -15.414 -12.352 1.484 1 79.94 81 THR A CA 1
ATOM 650 C C . THR A 1 81 ? -14.562 -11.555 0.499 1 79.94 81 THR A C 1
ATOM 652 O O . THR A 1 81 ? -13.344 -11.734 0.43 1 79.94 81 THR A O 1
ATOM 655 N N . GLY A 1 82 ? -15.242 -10.617 -0.121 1 84 82 GLY A N 1
ATOM 656 C CA . GLY A 1 82 ? -14.523 -9.828 -1.105 1 84 82 GLY A CA 1
ATOM 657 C C . GLY A 1 82 ? -14.195 -8.422 -0.626 1 84 82 GLY A C 1
ATOM 658 O O . GLY A 1 82 ? -13.93 -7.531 -1.434 1 84 82 GLY A O 1
ATOM 659 N N . PHE A 1 83 ? -14.188 -8.188 0.682 1 88.31 83 PHE A N 1
ATOM 660 C CA . PHE A 1 83 ? -14.023 -6.84 1.201 1 88.31 83 PHE A CA 1
ATOM 661 C C . PHE A 1 83 ? -12.648 -6.285 0.858 1 88.31 83 PHE A C 1
ATOM 663 O O . PHE A 1 83 ? -12.508 -5.105 0.538 1 88.31 83 PHE A O 1
ATOM 670 N N . PHE A 1 84 ? -11.602 -7.148 0.871 1 88.12 84 PHE A N 1
ATOM 671 C CA . PHE A 1 84 ? -10.258 -6.648 0.611 1 88.12 84 PHE A CA 1
ATOM 672 C C . PHE A 1 84 ? -9.742 -7.145 -0.737 1 88.12 84 PHE A C 1
ATOM 674 O O . PHE A 1 84 ? -8.688 -6.715 -1.202 1 88.12 84 PHE A O 1
ATOM 681 N N . GLN A 1 85 ? -10.5 -7.98 -1.445 1 89.62 85 GLN A N 1
ATOM 682 C CA . GLN A 1 85 ? -10.062 -8.555 -2.713 1 89.62 85 GLN A CA 1
ATOM 683 C C . GLN A 1 85 ? -10.25 -7.57 -3.859 1 89.62 85 GLN A C 1
ATOM 685 O O . GLN A 1 85 ? -11.125 -6.699 -3.803 1 89.62 85 GLN A O 1
ATOM 690 N N . ILE A 1 86 ? -9.414 -7.723 -4.793 1 91.25 86 ILE A N 1
ATOM 691 C CA . ILE A 1 86 ? -9.508 -6.879 -5.98 1 91.25 86 ILE A CA 1
ATOM 692 C C . ILE A 1 86 ? -10.547 -7.457 -6.938 1 91.25 86 ILE A C 1
ATOM 694 O O . ILE A 1 86 ? -10.219 -8.258 -7.82 1 91.25 86 ILE A O 1
ATOM 698 N N . THR A 1 87 ? -11.758 -7.047 -6.758 1 89.94 87 THR A N 1
ATOM 699 C CA . THR A 1 87 ? -12.859 -7.594 -7.539 1 89.94 87 THR A CA 1
ATOM 700 C C . THR A 1 87 ? -13.016 -6.844 -8.859 1 89.94 87 THR A C 1
ATOM 702 O O . THR A 1 87 ? -13.547 -7.387 -9.828 1 89.94 87 THR A O 1
ATOM 705 N N . LEU A 1 88 ? -12.641 -5.602 -8.875 1 89.62 88 LEU A N 1
ATOM 706 C CA . LEU A 1 88 ? -12.664 -4.801 -10.094 1 89.62 88 LEU A CA 1
ATOM 707 C C . LEU A 1 88 ? -11.25 -4.512 -10.586 1 89.62 88 LEU A C 1
ATOM 709 O O . LEU A 1 88 ? -10.703 -3.439 -10.32 1 89.62 88 LEU A O 1
ATOM 713 N N . GLY A 1 89 ? -10.648 -5.461 -11.086 1 88.19 89 GLY A N 1
ATOM 714 C CA . GLY A 1 89 ? -9.281 -5.305 -11.555 1 88.19 89 GLY A CA 1
ATOM 715 C C . GLY A 1 89 ? -9.102 -5.699 -13.008 1 88.19 89 GLY A C 1
ATOM 716 O O . GLY A 1 89 ? -9.93 -6.41 -13.57 1 88.19 89 GLY A O 1
ATOM 717 N N . GLY A 1 90 ? -8.062 -5.062 -13.578 1 88.12 90 GLY A N 1
ATOM 718 C CA . GLY A 1 90 ? -7.738 -5.41 -14.961 1 88.12 90 GLY A CA 1
ATOM 719 C C . GLY A 1 90 ? -6.305 -5.102 -15.336 1 88.12 90 GLY A C 1
ATOM 720 O O . GLY A 1 90 ? -5.582 -4.453 -14.57 1 88.12 90 GLY A O 1
ATOM 721 N N . GLY A 1 91 ? -5.941 -5.852 -16.422 1 89.88 91 GLY A N 1
ATOM 722 C CA . GLY A 1 91 ? -4.617 -5.598 -16.969 1 89.88 91 GLY A CA 1
ATOM 723 C C . GLY A 1 91 ? -3.691 -6.793 -16.859 1 89.88 91 GLY A C 1
ATOM 724 O O . GLY A 1 91 ? -3.932 -7.703 -16.062 1 89.88 91 GLY A O 1
ATOM 725 N N . ASN A 1 92 ? -2.734 -6.883 -17.703 1 93.62 92 ASN A N 1
ATOM 726 C CA . ASN A 1 92 ? -1.66 -7.871 -17.688 1 93.62 92 ASN A CA 1
ATOM 727 C C . ASN A 1 92 ? -0.301 -7.223 -17.453 1 93.62 92 ASN A C 1
ATOM 729 O O . ASN A 1 92 ? 0.495 -7.074 -18.375 1 93.62 92 ASN A O 1
ATOM 733 N N . LEU A 1 93 ? -0.107 -7.023 -16.156 1 93.06 93 LEU A N 1
ATOM 734 C CA . LEU A 1 93 ? 1.091 -6.285 -15.773 1 93.06 93 LEU A CA 1
ATOM 735 C C . LEU A 1 93 ? 2.096 -7.203 -15.086 1 93.06 93 LEU A C 1
ATOM 737 O O . LEU A 1 93 ? 1.733 -8.281 -14.609 1 93.06 93 LEU A O 1
ATOM 741 N N . SER A 1 94 ? 3.359 -6.758 -15.188 1 90.5 94 SER A N 1
ATOM 742 C CA . SER A 1 94 ? 4.359 -7.395 -14.336 1 90.5 94 SER A CA 1
ATOM 743 C C . SER A 1 94 ? 4.191 -6.973 -12.875 1 90.5 94 SER A C 1
ATOM 745 O O . SER A 1 94 ? 3.471 -6.02 -12.578 1 90.5 94 SER A O 1
ATOM 747 N N . PHE A 1 95 ? 4.746 -7.652 -12.039 1 88.88 95 PHE A N 1
ATOM 748 C CA . PHE A 1 95 ? 4.637 -7.328 -10.625 1 88.88 95 PHE A CA 1
ATOM 749 C C . PHE A 1 95 ? 5.109 -5.906 -10.352 1 88.88 95 PHE A C 1
ATOM 751 O O . PHE A 1 95 ? 4.441 -5.148 -9.648 1 88.88 95 PHE A O 1
ATOM 758 N N . ALA A 1 96 ? 6.258 -5.566 -10.875 1 88.62 96 ALA A N 1
ATOM 759 C CA . ALA A 1 96 ? 6.824 -4.238 -10.664 1 88.62 96 ALA A CA 1
ATOM 760 C C . ALA A 1 96 ? 5.898 -3.154 -11.211 1 88.62 96 ALA A C 1
ATOM 762 O O . ALA A 1 96 ? 5.699 -2.117 -10.57 1 88.62 96 ALA A O 1
ATOM 763 N N . GLN A 1 97 ? 5.367 -3.41 -12.312 1 92.5 97 GLN A N 1
ATOM 764 C CA . GLN A 1 97 ? 4.469 -2.434 -12.922 1 92.5 97 GLN A CA 1
ATOM 765 C C . GLN A 1 97 ? 3.205 -2.258 -12.086 1 92.5 97 GLN A C 1
ATOM 767 O O . GLN A 1 97 ? 2.744 -1.133 -11.875 1 92.5 97 GLN A O 1
ATOM 772 N N . ALA A 1 98 ? 2.629 -3.402 -11.641 1 94.06 98 ALA A N 1
ATOM 773 C CA . ALA A 1 98 ? 1.421 -3.342 -10.82 1 94.06 98 ALA A CA 1
ATOM 774 C C . ALA A 1 98 ? 1.679 -2.582 -9.523 1 94.06 98 ALA A C 1
ATOM 776 O O . ALA A 1 98 ? 0.85 -1.777 -9.094 1 94.06 98 ALA A O 1
ATOM 777 N N . LYS A 1 99 ? 2.795 -2.82 -8.914 1 92.62 99 LYS A N 1
ATOM 778 C CA . LYS A 1 99 ? 3.133 -2.154 -7.66 1 92.62 99 LYS A CA 1
ATOM 779 C C . LYS A 1 99 ? 3.357 -0.659 -7.875 1 92.62 99 LYS A C 1
ATOM 781 O O . LYS A 1 99 ? 2.947 0.16 -7.051 1 92.62 99 LYS A O 1
ATOM 786 N N . VAL A 1 100 ? 4.004 -0.26 -8.961 1 92.69 100 VAL A N 1
ATOM 787 C CA . VAL A 1 100 ? 4.25 1.148 -9.25 1 92.69 100 VAL A CA 1
ATOM 788 C C . VAL A 1 100 ? 2.924 1.87 -9.477 1 92.69 100 VAL A C 1
ATOM 790 O O . VAL A 1 100 ? 2.73 2.988 -8.992 1 92.69 100 VAL A O 1
ATOM 793 N N . VAL A 1 101 ? 2.018 1.229 -10.203 1 94.75 101 VAL A N 1
ATOM 794 C CA . VAL A 1 101 ? 0.711 1.833 -10.445 1 94.75 101 VAL A CA 1
ATOM 795 C C . VAL A 1 101 ? 0.001 2.07 -9.109 1 94.75 101 VAL A C 1
ATOM 797 O O . VAL A 1 101 ? -0.635 3.107 -8.914 1 94.75 101 VAL A O 1
ATOM 800 N N . ASP A 1 102 ? 0.138 1.12 -8.273 1 94.75 102 ASP A N 1
ATOM 801 C CA . ASP A 1 102 ? -0.491 1.23 -6.965 1 94.75 102 ASP A CA 1
ATOM 802 C C . ASP A 1 102 ? 0.114 2.379 -6.16 1 94.75 102 ASP A C 1
ATOM 804 O O . ASP A 1 102 ? -0.608 3.137 -5.512 1 94.75 102 ASP A O 1
ATOM 808 N N . ILE A 1 103 ? 1.415 2.557 -6.215 1 92.06 103 ILE A N 1
ATOM 809 C CA . ILE A 1 103 ? 2.104 3.623 -5.496 1 92.06 103 ILE A CA 1
ATOM 810 C C . ILE A 1 103 ? 1.698 4.977 -6.07 1 92.06 103 ILE A C 1
ATOM 812 O O . ILE A 1 103 ? 1.453 5.93 -5.324 1 92.06 103 ILE A O 1
ATOM 816 N N . VAL A 1 104 ? 1.622 5.07 -7.352 1 93.69 104 VAL A N 1
ATOM 817 C CA . VAL A 1 104 ? 1.236 6.312 -8.016 1 93.69 104 VAL A CA 1
ATOM 818 C C . VAL A 1 104 ? -0.19 6.688 -7.617 1 93.69 104 VAL A C 1
ATOM 820 O O . VAL A 1 104 ? -0.486 7.863 -7.379 1 93.69 104 VAL A O 1
ATOM 823 N N . TRP A 1 105 ? -1.082 5.695 -7.535 1 95.12 105 TRP A N 1
ATOM 824 C CA . TRP A 1 105 ? -2.447 5.922 -7.074 1 95.12 105 TRP A CA 1
ATOM 825 C C . TRP A 1 105 ? -2.459 6.461 -5.648 1 95.12 105 TRP A C 1
ATOM 827 O O . TRP A 1 105 ? -3.189 7.406 -5.34 1 95.12 105 TRP A O 1
ATOM 837 N N . ASP A 1 106 ? -1.646 5.969 -4.793 1 93.19 106 ASP A N 1
ATOM 838 C CA . ASP A 1 106 ? -1.601 6.375 -3.393 1 93.19 106 ASP A CA 1
ATOM 839 C C . ASP A 1 106 ? -1.104 7.812 -3.252 1 93.19 106 ASP A C 1
ATOM 841 O O . ASP A 1 106 ? -1.602 8.562 -2.414 1 93.19 106 ASP A O 1
ATOM 845 N N . ILE A 1 107 ? -0.149 8.164 -4.07 1 91.62 107 ILE A N 1
ATOM 846 C CA . ILE A 1 107 ? 0.4 9.516 -3.996 1 91.62 107 ILE A CA 1
ATOM 847 C C . ILE A 1 107 ? -0.552 10.5 -4.676 1 91.62 107 ILE A C 1
ATOM 849 O O . ILE A 1 107 ? -0.927 11.516 -4.086 1 91.62 107 ILE A O 1
ATOM 853 N N . GLY A 1 108 ? -0.989 10.227 -5.891 1 92.25 108 GLY A N 1
ATOM 854 C CA . GLY A 1 108 ? -1.824 11.125 -6.668 1 92.25 108 GLY A CA 1
ATOM 855 C C . GLY A 1 108 ? -3.213 11.305 -6.082 1 92.25 108 GLY A C 1
ATOM 856 O O . GLY A 1 108 ? -3.609 12.422 -5.746 1 92.25 108 GLY A O 1
ATOM 857 N N . PHE A 1 109 ? -3.865 10.242 -5.836 1 92.81 109 PHE A N 1
ATOM 858 C CA . PHE A 1 109 ? -5.25 10.32 -5.387 1 92.81 109 PHE A CA 1
ATOM 859 C C . PHE A 1 109 ? -5.328 10.25 -3.865 1 92.81 109 PHE A C 1
ATOM 861 O O . PHE A 1 109 ? -6.203 10.867 -3.254 1 92.81 109 PHE A O 1
ATOM 868 N N . GLY A 1 110 ? -4.438 9.484 -3.291 1 92.56 110 GLY A N 1
ATOM 869 C CA . GLY A 1 110 ? -4.461 9.398 -1.839 1 92.56 110 GLY A CA 1
ATOM 870 C C . GLY A 1 110 ? -3.977 10.672 -1.165 1 92.56 110 GLY A C 1
ATOM 871 O O . GLY A 1 110 ? -4.766 11.398 -0.56 1 92.56 110 GLY A O 1
ATOM 872 N N . ARG A 1 111 ? -2.791 11.023 -1.331 1 89.81 111 ARG A N 1
ATOM 873 C CA . ARG A 1 111 ? -2.213 12.211 -0.712 1 89.81 111 ARG A CA 1
ATOM 874 C C . ARG A 1 111 ? -2.703 13.484 -1.402 1 89.81 111 ARG A C 1
ATOM 876 O O . ARG A 1 111 ? -2.965 14.492 -0.745 1 89.81 111 ARG A O 1
ATOM 883 N N . GLY A 1 112 ? -2.725 13.43 -2.742 1 90.44 112 GLY A N 1
ATOM 884 C CA . GLY A 1 112 ? -3.256 14.57 -3.463 1 90.44 112 GLY A CA 1
ATOM 885 C C . GLY A 1 112 ? -4.695 14.891 -3.104 1 90.44 112 GLY A C 1
ATOM 886 O O . GLY A 1 112 ? -5.059 16.062 -2.934 1 90.44 112 GLY A O 1
ATOM 887 N N . GLY A 1 113 ? -5.531 13.867 -3.031 1 92.31 113 GLY A N 1
ATOM 888 C CA . GLY A 1 113 ? -6.906 14.062 -2.604 1 92.31 113 GLY A CA 1
ATOM 889 C C . GLY A 1 113 ? -7.02 14.602 -1.19 1 92.31 113 GLY A C 1
ATOM 890 O O . GLY A 1 113 ? -7.895 15.422 -0.9 1 92.31 113 GLY A O 1
ATOM 891 N N . GLN A 1 114 ? -6.098 14.148 -0.364 1 91.19 114 GLN A N 1
ATOM 892 C CA . GLN A 1 114 ? -6.082 14.625 1.015 1 91.19 114 GLN A CA 1
ATOM 893 C C . GLN A 1 114 ? -5.828 16.125 1.071 1 91.19 114 GLN A C 1
ATOM 895 O O . GLN A 1 114 ? -6.5 16.844 1.813 1 91.19 114 GLN A O 1
ATOM 900 N N . VAL A 1 115 ? -4.945 16.656 0.277 1 90.12 115 VAL A N 1
ATOM 901 C CA . VAL A 1 115 ? -4.594 18.062 0.256 1 90.12 115 VAL A CA 1
ATOM 902 C C . VAL A 1 115 ? -5.777 18.891 -0.247 1 90.12 115 VAL A C 1
ATOM 904 O O . VAL A 1 115 ? -6.094 19.938 0.312 1 90.12 115 VAL A O 1
ATOM 907 N N . ILE A 1 116 ? -6.457 18.359 -1.179 1 91 116 ILE A N 1
ATOM 908 C CA . ILE A 1 116 ? -7.586 19.094 -1.76 1 91 116 ILE A CA 1
ATOM 909 C C . ILE A 1 116 ? -8.742 19.125 -0.763 1 91 116 ILE A C 1
ATOM 911 O O . ILE A 1 116 ? -9.359 20.172 -0.558 1 91 116 ILE A O 1
ATOM 915 N N . LEU A 1 117 ? -9.016 18.016 -0.16 1 93.75 117 LEU A N 1
ATOM 916 C CA . LEU A 1 117 ? -10.078 17.953 0.831 1 93.75 117 LEU A CA 1
ATOM 917 C C . LEU A 1 117 ? -9.797 18.875 2 1 93.75 117 LEU A C 1
ATOM 919 O O . LEU A 1 117 ? -10.695 19.578 2.482 1 93.75 117 LEU A O 1
ATOM 923 N N . ALA A 1 118 ? -8.547 18.859 2.418 1 91.19 118 ALA A N 1
ATOM 924 C CA . ALA A 1 118 ? -8.164 19.734 3.531 1 91.19 118 ALA A CA 1
ATOM 925 C C . ALA A 1 118 ? -8.273 21.203 3.146 1 91.19 118 ALA A C 1
ATOM 927 O O . ALA A 1 118 ? -8.797 22.016 3.914 1 91.19 118 ALA A O 1
ATOM 928 N N . TYR A 1 119 ? -7.887 21.547 2.006 1 89.25 119 TYR A N 1
ATOM 929 C CA . TYR A 1 119 ? -7.926 22.938 1.54 1 89.25 119 TYR A CA 1
ATOM 930 C C . TYR A 1 119 ? -9.352 23.453 1.511 1 89.25 119 TYR A C 1
ATOM 932 O O . TYR A 1 119 ? -9.625 24.547 2.008 1 89.25 119 TYR A O 1
ATOM 940 N N . ILE A 1 120 ? -10.227 22.719 0.961 1 89.81 120 ILE A N 1
ATOM 941 C CA . ILE A 1 120 ? -11.617 23.125 0.848 1 89.81 120 ILE A CA 1
ATOM 942 C C . ILE A 1 120 ? -12.25 23.188 2.236 1 89.81 120 ILE A C 1
ATOM 944 O O . ILE A 1 120 ? -12.961 24.141 2.557 1 89.81 120 ILE A O 1
ATOM 948 N N . SER A 1 121 ? -11.969 22.219 3.059 1 92.69 121 SER A N 1
ATOM 949 C CA . SER A 1 121 ? -12.586 22.141 4.383 1 92.69 121 SER A CA 1
ATOM 950 C C . SER A 1 121 ? -12.094 23.281 5.277 1 92.69 121 SER A C 1
ATOM 952 O O . SER A 1 121 ? -12.883 23.891 5.992 1 92.69 121 SER A O 1
ATOM 954 N N . TRP A 1 122 ? -10.812 23.578 5.238 1 90.25 122 TRP A N 1
ATOM 955 C CA . TRP A 1 122 ? -10.281 24.609 6.109 1 90.25 122 TRP A CA 1
ATOM 956 C C . TRP A 1 122 ? -10.773 26 5.68 1 90.25 122 TRP A C 1
ATOM 958 O O . TRP A 1 122 ? -10.977 26.875 6.516 1 90.25 122 TRP A O 1
ATOM 968 N N . ARG A 1 123 ? -10.961 26.172 4.449 1 88.19 123 ARG A N 1
ATOM 969 C CA . ARG A 1 123 ? -11.516 27.438 3.984 1 88.19 123 ARG A CA 1
ATOM 970 C C . ARG A 1 123 ? -12.938 27.625 4.5 1 88.19 123 ARG A C 1
ATOM 972 O O . ARG A 1 123 ? -13.312 28.734 4.926 1 88.19 123 ARG A O 1
ATOM 979 N N . GLU A 1 124 ? -13.664 26.594 4.5 1 90.62 124 GLU A N 1
ATOM 980 C CA . GLU A 1 124 ? -15.047 26.688 4.977 1 90.62 124 GLU A CA 1
ATOM 981 C C . GLU A 1 124 ? -15.094 26.75 6.5 1 90.62 124 GLU A C 1
ATOM 983 O O . GLU A 1 124 ? -15.961 27.422 7.066 1 90.62 124 GLU A O 1
ATOM 988 N N . PHE A 1 125 ? -14.227 26.031 7.148 1 89.88 125 PHE A N 1
ATOM 989 C CA . PHE A 1 125 ? -14.164 26.078 8.602 1 89.88 125 PHE A CA 1
ATOM 990 C C . PHE A 1 125 ? -13.828 27.5 9.078 1 89.88 125 PHE A C 1
ATOM 992 O O . PHE A 1 125 ? -14.359 27.953 10.086 1 89.88 125 PHE A O 1
ATOM 999 N N . ALA A 1 126 ? -12.922 28.156 8.344 1 88.56 126 ALA A N 1
ATOM 1000 C CA . ALA A 1 126 ? -12.531 29.516 8.695 1 88.56 126 ALA A CA 1
ATOM 1001 C C . ALA A 1 126 ? -13.719 30.469 8.602 1 88.56 126 ALA A C 1
ATOM 1003 O O . ALA A 1 126 ? -13.906 31.328 9.477 1 88.56 126 ALA A O 1
ATOM 1004 N N . ARG A 1 127 ? -14.492 30.312 7.621 1 87.38 127 ARG A N 1
ATOM 1005 C CA . ARG A 1 127 ? -15.672 31.156 7.457 1 87.38 127 ARG A CA 1
ATOM 1006 C C . ARG A 1 127 ? -16.703 30.875 8.547 1 87.38 127 ARG A C 1
ATOM 1008 O O . ARG A 1 127 ? -17.328 31.797 9.07 1 87.38 127 ARG A O 1
ATOM 1015 N N . TYR A 1 128 ? -16.859 29.641 8.789 1 88.31 128 TYR A N 1
ATOM 1016 C CA . TYR A 1 128 ? -17.828 29.266 9.82 1 88.31 128 TYR A CA 1
ATOM 1017 C C . TYR A 1 128 ? -17.391 29.781 11.188 1 88.31 128 TYR A C 1
ATOM 1019 O O . TYR A 1 128 ? -18.219 30.281 11.953 1 88.31 128 TYR A O 1
ATOM 1027 N N . LEU A 1 129 ? -16.156 29.656 11.469 1 87.06 129 LEU A N 1
ATOM 1028 C CA . LEU A 1 129 ? -15.656 30.094 12.766 1 87.06 129 LEU A CA 1
ATOM 1029 C C . LEU A 1 129 ? -15.734 31.609 12.891 1 87.06 129 LEU A C 1
ATOM 1031 O O . LEU A 1 129 ? -15.953 32.125 13.984 1 87.06 129 LEU A O 1
ATOM 1035 N N . THR A 1 130 ? -15.539 32.312 11.805 1 85.12 130 THR A N 1
ATOM 1036 C CA . THR A 1 130 ? -15.656 33.781 11.805 1 85.12 130 THR A CA 1
ATOM 1037 C C . THR A 1 130 ? -17.062 34.188 12.203 1 85.12 130 THR A C 1
ATOM 1039 O O . THR A 1 130 ? -17.234 35.188 12.938 1 85.12 130 THR A O 1
ATOM 1042 N N . ILE A 1 131 ? -18 33.469 11.727 1 83.69 131 ILE A N 1
ATOM 1043 C CA . ILE A 1 131 ? -19.375 33.75 12.062 1 83.69 131 ILE A CA 1
ATOM 1044 C C . ILE A 1 131 ? -19.641 33.438 13.531 1 83.69 131 ILE A C 1
ATOM 1046 O O . ILE A 1 131 ? -20.328 34.188 14.227 1 83.69 131 ILE A O 1
ATOM 1050 N N . CYS A 1 132 ? -19.094 32.375 14.016 1 83.19 132 CYS A N 1
ATOM 1051 C CA . CYS A 1 132 ? -19.281 31.953 15.398 1 83.19 132 CYS A CA 1
ATOM 1052 C C . CYS A 1 132 ? -18.625 32.938 16.359 1 83.19 132 CYS A C 1
ATOM 1054 O O . CYS A 1 132 ? -19.141 33.188 17.453 1 83.19 132 CYS A O 1
ATOM 1056 N N . MET A 1 133 ? -17.516 33.5 16 1 84.12 133 MET A N 1
ATOM 1057 C CA . MET A 1 133 ? -16.75 34.406 16.875 1 84.12 133 MET A CA 1
ATOM 1058 C C . MET A 1 133 ? -17.484 35.75 17.031 1 84.12 133 MET A C 1
ATOM 1060 O O . MET A 1 133 ? -17.234 36.469 17.984 1 84.12 133 MET A O 1
ATOM 1064 N N . ALA A 1 134 ? -18.328 35.969 16.125 1 78.25 134 ALA A N 1
ATOM 1065 C CA . ALA A 1 134 ? -19.125 37.188 16.25 1 78.25 134 ALA A CA 1
ATOM 1066 C C . ALA A 1 134 ? -20.156 37.031 17.375 1 78.25 134 ALA A C 1
ATOM 1068 O O . ALA A 1 134 ? -20.578 38.031 17.969 1 78.25 134 ALA A O 1
ATOM 1069 N N . SER A 1 135 ? -20.531 35.812 17.656 1 75 135 SER A N 1
ATOM 1070 C CA . SER A 1 135 ? -21.562 35.594 18.672 1 75 135 SER A CA 1
ATOM 1071 C C . SER A 1 135 ? -20.969 34.969 19.938 1 75 135 SER A C 1
ATOM 1073 O O . SER A 1 135 ? -21.344 35.344 21.047 1 75 135 SER A O 1
ATOM 1075 N N . GLU A 1 136 ? -20.125 33.969 19.766 1 79.06 136 GLU A N 1
ATOM 1076 C CA . GLU A 1 136 ? -19.547 33.25 20.891 1 79.06 136 GLU A CA 1
ATOM 1077 C C . GLU A 1 136 ? -18.031 33.156 20.766 1 79.06 136 GLU A C 1
ATOM 1079 O O . GLU A 1 136 ? -17.5 33 19.656 1 79.06 136 GLU A O 1
ATOM 1084 N N . PRO A 1 137 ? -17.422 33.219 21.875 1 83.88 137 PRO A N 1
ATOM 1085 C CA . PRO A 1 137 ? -15.961 33.125 21.844 1 83.88 137 PRO A CA 1
ATOM 1086 C C . PRO A 1 137 ? -15.477 31.719 21.5 1 83.88 137 PRO A C 1
ATOM 1088 O O . PRO A 1 137 ? -16.172 30.75 21.75 1 83.88 137 PRO A O 1
ATOM 1091 N N . VAL A 1 138 ? -14.391 31.703 20.781 1 85.56 138 VAL A N 1
ATOM 1092 C CA . VAL A 1 138 ? -13.773 30.453 20.391 1 85.56 138 VAL A CA 1
ATOM 1093 C C . VAL A 1 138 ? -12.445 30.266 21.125 1 85.56 138 VAL A C 1
ATOM 1095 O O . VAL A 1 138 ? -11.766 31.25 21.438 1 85.56 138 VAL A O 1
ATOM 1098 N N . ALA A 1 139 ? -12.102 29.016 21.406 1 87.38 139 ALA A N 1
ATOM 1099 C CA . ALA A 1 139 ? -10.867 28.703 22.109 1 87.38 139 ALA A CA 1
ATOM 1100 C C . ALA A 1 139 ? -9.648 28.984 21.234 1 87.38 139 ALA A C 1
ATOM 1102 O O . ALA A 1 139 ? -9.734 28.969 20.016 1 87.38 139 ALA A O 1
ATOM 1103 N N . TYR A 1 140 ? -8.477 29.297 21.906 1 86.81 140 TYR A N 1
ATOM 1104 C CA . TYR A 1 140 ? -7.234 29.609 21.219 1 86.81 140 TYR A CA 1
ATOM 1105 C C . TYR A 1 140 ? -6.793 28.469 20.312 1 86.81 140 TYR A C 1
ATOM 1107 O O . TYR A 1 140 ? -6.344 28.703 19.188 1 86.81 140 TYR A O 1
ATOM 1115 N N . GLN A 1 141 ? -6.961 27.266 20.781 1 84.94 141 GLN A N 1
ATOM 1116 C CA . GLN A 1 141 ? -6.492 26.109 20.047 1 84.94 141 GLN A CA 1
ATOM 1117 C C . GLN A 1 141 ? -7.266 25.938 18.734 1 84.94 141 GLN A C 1
ATOM 1119 O O . GLN A 1 141 ? -6.676 25.656 17.688 1 84.94 141 GLN A O 1
ATOM 1124 N N . VAL A 1 142 ? -8.523 26.031 18.781 1 86.06 142 VAL A N 1
ATOM 1125 C CA . VAL A 1 142 ? -9.367 25.891 17.594 1 86.06 142 VAL A CA 1
ATOM 1126 C C . VAL A 1 142 ? -9.07 27.016 16.609 1 86.06 142 VAL A C 1
ATOM 1128 O O . VAL A 1 142 ? -8.969 26.766 15.398 1 86.06 142 VAL A O 1
ATOM 1131 N N . PHE A 1 143 ? -8.883 28.172 17.125 1 87.06 143 PHE A N 1
ATOM 1132 C CA . PHE A 1 143 ? -8.578 29.328 16.297 1 87.06 143 PHE A CA 1
ATOM 1133 C C . PHE A 1 143 ? -7.238 29.141 15.594 1 87.06 143 PHE A C 1
ATOM 1135 O O . PHE A 1 143 ? -7.121 29.406 14.391 1 87.06 143 PHE A O 1
ATOM 1142 N N . ARG A 1 144 ? -6.301 28.703 16.312 1 86.69 144 ARG A N 1
ATOM 1143 C CA . ARG A 1 144 ? -4.965 28.484 15.766 1 86.69 144 ARG A CA 1
ATOM 1144 C C . ARG A 1 144 ? -4.973 27.406 14.695 1 86.69 144 ARG A C 1
ATOM 1146 O O . ARG A 1 144 ? -4.359 27.562 13.641 1 86.69 144 ARG A O 1
ATOM 1153 N N . THR A 1 145 ? -5.656 26.344 14.914 1 84.06 145 THR A N 1
ATOM 1154 C CA . THR A 1 145 ? -5.691 25.203 14 1 84.06 145 THR A CA 1
ATOM 1155 C C . THR A 1 145 ? -6.355 25.594 12.68 1 84.06 145 THR A C 1
ATOM 1157 O O . THR A 1 145 ? -5.906 25.188 11.609 1 84.06 145 THR A O 1
ATOM 1160 N N . ILE A 1 146 ? -7.336 26.391 12.75 1 84.75 146 ILE A N 1
ATOM 1161 C CA . ILE A 1 146 ? -8.148 26.656 11.562 1 84.75 146 ILE A CA 1
ATOM 1162 C C . ILE A 1 146 ? -7.551 27.828 10.789 1 84.75 146 ILE A C 1
ATOM 1164 O O . ILE A 1 146 ? -7.477 27.797 9.562 1 84.75 146 ILE A O 1
ATOM 1168 N N . PHE A 1 147 ? -7.039 28.859 11.492 1 84.19 147 PHE A N 1
ATOM 1169 C CA . PHE A 1 147 ? -6.656 30.078 10.797 1 84.19 147 PHE A CA 1
ATOM 1170 C C . PHE A 1 147 ? -5.156 30.109 10.547 1 84.19 147 PHE A C 1
ATOM 1172 O O . PHE A 1 147 ? -4.699 30.719 9.57 1 84.19 147 PHE A O 1
ATOM 1179 N N . ILE A 1 148 ? -4.371 29.438 11.414 1 80.81 148 ILE A N 1
ATOM 1180 C CA . ILE A 1 148 ? -2.924 29.594 11.297 1 80.81 148 ILE A CA 1
ATOM 1181 C C . ILE A 1 148 ? -2.314 28.328 10.695 1 80.81 148 ILE A C 1
ATOM 1183 O O . ILE A 1 148 ? -1.539 28.406 9.742 1 80.81 148 ILE A O 1
ATOM 1187 N N . GLU A 1 149 ? -2.576 27.172 11.219 1 78.38 149 GLU A N 1
ATOM 1188 C CA . GLU A 1 149 ? -1.985 25.938 10.719 1 78.38 149 GLU A CA 1
ATOM 1189 C C . GLU A 1 149 ? -2.572 25.547 9.367 1 78.38 149 GLU A C 1
ATOM 1191 O O . GLU A 1 149 ? -1.86 25.047 8.5 1 78.38 149 GLU A O 1
ATOM 1196 N N . ASN A 1 150 ? -3.729 25.875 8.992 1 67.69 150 ASN A N 1
ATOM 1197 C CA . ASN A 1 150 ? -4.461 25.719 7.742 1 67.69 150 ASN A CA 1
ATOM 1198 C C . ASN A 1 150 ? -4.316 24.312 7.18 1 67.69 150 ASN A C 1
ATOM 1200 O O . ASN A 1 150 ? -4.223 24.125 5.965 1 67.69 150 ASN A O 1
ATOM 1204 N N . ASP A 1 151 ? -3.953 23.297 7.969 1 72.56 151 ASP A N 1
ATOM 1205 C CA . ASP A 1 151 ? -3.861 21.922 7.477 1 72.56 151 ASP A CA 1
ATOM 1206 C C . ASP A 1 151 ? -4.16 20.922 8.586 1 72.56 151 ASP A C 1
ATOM 1208 O O . ASP A 1 151 ? -4.211 21.281 9.766 1 72.56 151 ASP A O 1
ATOM 1212 N N . ALA A 1 152 ? -4.367 19.719 8.062 1 68.06 152 ALA A N 1
ATOM 1213 C CA . ALA A 1 152 ? -4.742 18.672 9.016 1 68.06 152 ALA A CA 1
ATOM 1214 C C . ALA A 1 152 ? -3.516 17.906 9.492 1 68.06 152 ALA A C 1
ATOM 1216 O O . ALA A 1 152 ? -2.791 17.312 8.688 1 68.06 152 ALA A O 1
ATOM 1217 N N . SER A 1 153 ? -3.1 18.109 10.641 1 79 153 SER A N 1
ATOM 1218 C CA . SER A 1 153 ? -2.061 17.312 11.281 1 79 153 SER A CA 1
ATOM 1219 C C . SER A 1 153 ? -2.633 16.469 12.406 1 79 153 SER A C 1
ATOM 1221 O O . SER A 1 153 ? -3.662 16.812 12.992 1 79 153 SER A O 1
ATOM 1223 N N . VAL A 1 154 ? -2.043 15.297 12.555 1 77.38 154 VAL A N 1
ATOM 1224 C CA . VAL A 1 154 ? -2.551 14.359 13.547 1 77.38 154 VAL A CA 1
ATOM 1225 C C . VAL A 1 154 ? -2.559 15.016 14.93 1 77.38 154 VAL A C 1
ATOM 1227 O O . VAL A 1 154 ? -3.559 14.961 15.648 1 77.38 154 VAL A O 1
ATOM 1230 N N . LEU A 1 155 ? -1.524 15.695 15.219 1 76.25 155 LEU A N 1
ATOM 1231 C CA . LEU A 1 155 ? -1.407 16.281 16.547 1 76.25 155 LEU A CA 1
ATOM 1232 C C . LEU A 1 155 ? -2.371 17.453 16.703 1 76.25 155 LEU A C 1
ATOM 1234 O O . LEU A 1 155 ? -3.018 17.594 17.75 1 76.25 155 LEU A O 1
ATOM 1238 N N . SER A 1 156 ? -2.453 18.234 15.672 1 80.88 156 SER A N 1
ATOM 1239 C CA . SER A 1 156 ? -3.357 19.391 15.719 1 80.88 156 SER A CA 1
ATOM 1240 C C . SER A 1 156 ? -4.812 18.938 15.805 1 80.88 156 SER A C 1
ATOM 1242 O O . SER A 1 156 ? -5.617 19.562 16.5 1 80.88 156 SER A O 1
ATOM 1244 N N . THR A 1 157 ? -5.133 17.906 15.133 1 82.12 157 THR A N 1
ATOM 1245 C CA . THR A 1 157 ? -6.492 17.375 15.156 1 82.12 157 THR A CA 1
ATOM 1246 C C . THR A 1 157 ? -6.836 16.812 16.531 1 82.12 157 THR A C 1
ATOM 1248 O O . THR A 1 157 ? -7.922 17.062 17.062 1 82.12 157 THR A O 1
ATOM 1251 N N . CYS A 1 158 ? -5.871 16.094 17.078 1 83 158 CYS A N 1
ATOM 1252 C CA . CYS A 1 158 ? -6.098 15.516 18.406 1 83 158 CYS A CA 1
ATOM 1253 C C . CYS A 1 158 ? -6.273 16.609 19.438 1 83 158 CYS A C 1
ATOM 1255 O O . CYS A 1 158 ? -7.145 16.516 20.312 1 83 158 CYS A O 1
ATOM 1257 N N . ARG A 1 159 ? -5.539 17.672 19.359 1 81.56 159 ARG A N 1
ATOM 1258 C CA . ARG A 1 159 ? -5.637 18.797 20.281 1 81.56 159 ARG A CA 1
ATOM 1259 C C . ARG A 1 159 ? -6.945 19.547 20.094 1 81.56 159 ARG A C 1
ATOM 1261 O O . ARG A 1 159 ? -7.535 20.031 21.062 1 81.56 159 ARG A O 1
ATOM 1268 N N . THR A 1 160 ? -7.34 19.656 18.875 1 84.75 160 THR A N 1
ATOM 1269 C CA . THR A 1 160 ? -8.594 20.344 18.594 1 84.75 160 THR A CA 1
ATOM 1270 C C . THR A 1 160 ? -9.781 19.562 19.141 1 84.75 160 THR A C 1
ATOM 1272 O O . THR A 1 160 ? -10.695 20.141 19.734 1 84.75 160 THR A O 1
ATOM 1275 N N . ILE A 1 161 ? -9.727 18.297 18.953 1 85.19 161 ILE A N 1
ATOM 1276 C CA . ILE A 1 161 ? -10.789 17.438 19.469 1 85.19 161 ILE A CA 1
ATOM 1277 C C . ILE A 1 161 ? -10.836 17.531 20.984 1 85.19 161 ILE A C 1
ATOM 1279 O O . ILE A 1 161 ? -11.914 17.656 21.578 1 85.19 161 ILE A O 1
ATOM 1283 N N . LYS A 1 162 ? -9.688 17.5 21.594 1 83.12 162 LYS A N 1
ATOM 1284 C CA . LYS A 1 162 ? -9.617 17.641 23.047 1 83.12 162 LYS A CA 1
ATOM 1285 C C . LYS A 1 162 ? -10.156 18.984 23.5 1 83.12 162 LYS A C 1
ATOM 1287 O O . LYS A 1 162 ? -10.844 19.078 24.531 1 83.12 162 LYS A O 1
ATOM 1292 N N . SER A 1 163 ? -9.836 20.016 22.719 1 82.69 163 SER A N 1
ATOM 1293 C CA . SER A 1 163 ? -10.312 21.359 23.031 1 82.69 163 SER A CA 1
ATOM 1294 C C . SER A 1 163 ? -11.836 21.438 22.938 1 82.69 163 SER A C 1
ATOM 1296 O O . SER A 1 163 ? -12.477 22.109 23.75 1 82.69 163 SER A O 1
ATOM 1298 N N . PHE A 1 164 ? -12.414 20.734 22.031 1 79.81 164 PHE A N 1
ATOM 1299 C CA . PHE A 1 164 ? -13.859 20.734 21.859 1 79.81 164 PHE A CA 1
ATOM 1300 C C . PHE A 1 164 ? -14.547 20.047 23.031 1 79.81 164 PHE A C 1
ATOM 1302 O O . PHE A 1 164 ? -15.656 20.422 23.422 1 79.81 164 PHE A O 1
ATOM 1309 N N . ILE A 1 165 ? -13.852 19.109 23.562 1 77.81 165 ILE A N 1
ATOM 1310 C CA . ILE A 1 165 ? -14.453 18.297 24.625 1 77.81 165 ILE A CA 1
ATOM 1311 C C . ILE A 1 165 ? -14.25 18.969 25.984 1 77.81 165 ILE A C 1
ATOM 1313 O O . ILE A 1 165 ? -15.164 19 26.812 1 77.81 165 ILE A O 1
ATOM 1317 N N . THR A 1 166 ? -13.039 19.578 26.234 1 78.44 166 THR A N 1
ATOM 1318 C CA . THR A 1 166 ? -12.664 20 27.578 1 78.44 166 THR A CA 1
ATOM 1319 C C . THR A 1 166 ? -12.852 21.516 27.75 1 78.44 166 THR A C 1
ATOM 1321 O O . THR A 1 166 ? -13.039 22 28.859 1 78.44 166 THR A O 1
ATOM 1324 N N . GLU A 1 167 ? -12.68 22.234 26.75 1 79.81 167 GLU A N 1
ATOM 1325 C CA . GLU A 1 167 ? -12.664 23.688 26.906 1 79.81 167 GLU A CA 1
ATOM 1326 C C . GLU A 1 167 ? -14.008 24.297 26.531 1 79.81 167 GLU A C 1
ATOM 1328 O O . GLU A 1 167 ? -15.016 24.078 27.203 1 79.81 167 GLU A O 1
ATOM 1333 N N . ARG A 1 168 ? -14.062 24.875 25.328 1 75.19 168 ARG A N 1
ATOM 1334 C CA . ARG A 1 168 ? -15.289 25.562 24.922 1 75.19 168 ARG A CA 1
ATOM 1335 C C . ARG A 1 168 ? -15.883 24.922 23.672 1 75.19 168 ARG A C 1
ATOM 1337 O O . ARG A 1 168 ? -15.156 24.594 22.734 1 75.19 168 ARG A O 1
ATOM 1344 N N . ARG A 1 169 ? -17.125 24.672 23.875 1 74.81 169 ARG A N 1
ATOM 1345 C CA . ARG A 1 169 ? -17.859 24.109 22.75 1 74.81 169 ARG A CA 1
ATOM 1346 C C . ARG A 1 169 ? -18.344 25.219 21.812 1 74.81 169 ARG A C 1
ATOM 1348 O O . ARG A 1 169 ? -18.484 26.359 22.219 1 74.81 169 ARG A O 1
ATOM 1355 N N . LEU A 1 170 ? -18.438 24.797 20.562 1 78.69 170 LEU A N 1
ATOM 1356 C CA . LEU A 1 170 ? -18.984 25.75 19.594 1 78.69 170 LEU A CA 1
ATOM 1357 C C . LEU A 1 170 ? -20.5 25.875 19.75 1 78.69 170 LEU A C 1
ATOM 1359 O O . LEU A 1 170 ? -21.125 25.094 20.469 1 78.69 170 LEU A O 1
ATOM 1363 N N . ARG A 1 171 ? -21.047 26.844 19.219 1 74.5 171 ARG A N 1
ATOM 1364 C CA . ARG A 1 171 ? -22.469 27.125 19.312 1 74.5 171 ARG A CA 1
ATOM 1365 C C . ARG A 1 171 ? -23.297 25.953 18.812 1 74.5 171 ARG A C 1
ATOM 1367 O O . ARG A 1 171 ? -24.266 25.562 19.453 1 74.5 171 ARG A O 1
ATOM 1374 N N . SER A 1 172 ? -22.891 25.375 17.719 1 82.94 172 SER A N 1
ATOM 1375 C CA . SER A 1 172 ? -23.609 24.25 17.141 1 82.94 172 SER A CA 1
ATOM 1376 C C . SER A 1 172 ? -22.859 22.938 17.344 1 82.94 172 SER A C 1
ATOM 1378 O O . SER A 1 172 ? -21.766 22.75 16.812 1 82.94 172 SER A O 1
ATOM 1380 N N . LYS A 1 173 ? -23.469 22.016 18 1 86.88 173 LYS A N 1
ATOM 1381 C CA . LYS A 1 173 ? -22.875 20.703 18.25 1 86.88 173 LYS A CA 1
ATOM 1382 C C . LYS A 1 173 ? -22.75 19.922 16.938 1 86.88 173 LYS A C 1
ATOM 1384 O O . LYS A 1 173 ? -21.812 19.125 16.781 1 86.88 173 LYS A O 1
ATOM 1389 N N . VAL A 1 174 ? -23.672 20.156 16.047 1 87.69 174 VAL A N 1
ATOM 1390 C CA . VAL A 1 174 ? -23.672 19.438 14.773 1 87.69 174 VAL A CA 1
ATOM 1391 C C . VAL A 1 174 ? -22.484 19.891 13.93 1 87.69 174 VAL A C 1
ATOM 1393 O O . VAL A 1 174 ? -21.812 19.078 13.281 1 87.69 174 VAL A O 1
ATOM 1396 N N . ALA A 1 175 ? -22.25 21.125 13.992 1 89.19 175 ALA A N 1
ATOM 1397 C CA . ALA A 1 175 ? -21.109 21.656 13.25 1 89.19 175 ALA A CA 1
ATOM 1398 C C . ALA A 1 175 ? -19.797 21.156 13.836 1 89.19 175 ALA A C 1
ATOM 1400 O O . ALA A 1 175 ? -18.844 20.859 13.094 1 89.19 175 ALA A O 1
ATOM 1401 N N . MET A 1 176 ? -19.828 21.094 15.109 1 89.88 176 MET A N 1
ATOM 1402 C CA . MET A 1 176 ? -18.625 20.594 15.781 1 89.88 176 MET A CA 1
ATOM 1403 C C . MET A 1 176 ? -18.375 19.141 15.406 1 89.88 176 MET A C 1
ATOM 1405 O O . MET A 1 176 ? -17.234 18.75 15.133 1 89.88 176 MET A O 1
ATOM 1409 N N . ALA A 1 177 ? -19.422 18.422 15.461 1 90.81 177 ALA A N 1
ATOM 1410 C CA . ALA A 1 177 ? -19.297 17 15.109 1 90.81 177 ALA A CA 1
ATOM 1411 C C . ALA A 1 177 ? -18.875 16.844 13.648 1 90.81 177 ALA A C 1
ATOM 1413 O O . ALA A 1 177 ? -18.062 15.969 13.328 1 90.81 177 ALA A O 1
ATOM 1414 N N . PHE A 1 178 ? -19.391 17.625 12.812 1 93.12 178 PHE A N 1
ATOM 1415 C CA . PHE A 1 178 ? -19.031 17.547 11.398 1 93.12 178 PHE A CA 1
ATOM 1416 C C . PHE A 1 178 ? -17.578 17.922 11.172 1 93.12 178 PHE A C 1
ATOM 1418 O O . PHE A 1 178 ? -16.875 17.297 10.375 1 93.12 178 PHE A O 1
ATOM 1425 N N . MET A 1 179 ? -17.141 18.953 11.844 1 92.31 179 MET A N 1
ATOM 1426 C CA . MET A 1 179 ? -15.758 19.375 11.695 1 92.31 179 MET A CA 1
ATOM 1427 C C . MET A 1 179 ? -14.789 18.297 12.164 1 92.31 179 MET A C 1
ATOM 1429 O O . MET A 1 179 ? -13.797 18.016 11.492 1 92.31 179 MET A O 1
ATOM 1433 N N . THR A 1 180 ? -15.148 17.719 13.297 1 91 180 THR A N 1
ATOM 1434 C CA . THR A 1 180 ? -14.312 16.656 13.836 1 91 180 THR A CA 1
ATOM 1435 C C . THR A 1 180 ? -14.289 15.461 12.891 1 91 180 THR A C 1
ATOM 1437 O O . THR A 1 180 ? -13.227 14.906 12.609 1 91 180 THR A O 1
ATOM 1440 N N . ALA A 1 181 ? -15.43 15.102 12.375 1 94.19 181 ALA A N 1
ATOM 1441 C CA . ALA A 1 181 ? -15.531 13.977 11.453 1 94.19 181 ALA A CA 1
ATOM 1442 C C . ALA A 1 181 ? -14.758 14.242 10.164 1 94.19 181 ALA A C 1
ATOM 1444 O O . ALA A 1 181 ? -14.125 13.336 9.617 1 94.19 181 ALA A O 1
ATOM 1445 N N . THR A 1 182 ? -14.844 15.398 9.742 1 94.44 182 THR A N 1
ATOM 1446 C CA . THR A 1 182 ? -14.148 15.773 8.508 1 94.44 182 THR A CA 1
ATOM 1447 C C . THR A 1 182 ? -12.641 15.734 8.719 1 94.44 182 THR A C 1
ATOM 1449 O O . THR A 1 182 ? -11.898 15.266 7.848 1 94.44 182 THR A O 1
ATOM 1452 N N . MET A 1 183 ? -12.148 16.25 9.844 1 93.12 183 MET A N 1
ATOM 1453 C CA . MET A 1 183 ? -10.711 16.203 10.125 1 93.12 183 MET A CA 1
ATOM 1454 C C . MET A 1 183 ? -10.211 14.773 10.195 1 93.12 183 MET A C 1
ATOM 1456 O O . MET A 1 183 ? -9.156 14.453 9.641 1 93.12 183 MET A O 1
ATOM 1460 N N . LEU A 1 184 ? -10.977 13.922 10.766 1 92.44 184 LEU A N 1
ATOM 1461 C CA . LEU A 1 184 ? -10.609 12.516 10.867 1 92.44 184 LEU A CA 1
ATOM 1462 C C . LEU A 1 184 ? -10.656 11.844 9.5 1 92.44 184 LEU A C 1
ATOM 1464 O O . LEU A 1 184 ? -9.812 11 9.18 1 92.44 184 LEU A O 1
ATOM 1468 N N . PHE A 1 185 ? -11.672 12.156 8.766 1 94.56 185 PHE A N 1
ATOM 1469 C CA . PHE A 1 185 ? -11.812 11.609 7.418 1 94.56 185 PHE A CA 1
ATOM 1470 C C . PHE A 1 185 ? -10.625 12 6.547 1 94.56 185 PHE A C 1
ATOM 1472 O O . PHE A 1 185 ? -10.094 11.172 5.801 1 94.56 185 PHE A O 1
ATOM 1479 N N . ILE A 1 186 ? -10.211 13.242 6.652 1 92.75 186 ILE A N 1
ATOM 1480 C CA . ILE A 1 186 ? -9.094 13.734 5.855 1 92.75 186 ILE A CA 1
ATOM 1481 C C . ILE A 1 186 ? -7.812 13.023 6.27 1 92.75 186 ILE A C 1
ATOM 1483 O O . ILE A 1 186 ? -6.996 12.656 5.422 1 92.75 186 ILE A O 1
ATOM 1487 N N . LEU A 1 187 ? -7.629 12.734 7.539 1 90.25 187 LEU A N 1
ATOM 1488 C CA . LEU A 1 187 ? -6.453 12.023 8.023 1 90.25 187 LEU A CA 1
ATOM 1489 C C . LEU A 1 187 ? -6.473 10.57 7.566 1 90.25 187 LEU A C 1
ATOM 1491 O O . LEU A 1 187 ? -5.422 9.984 7.277 1 90.25 187 LEU A O 1
ATOM 1495 N N . ALA A 1 188 ? -7.676 10.016 7.43 1 92.75 188 ALA A N 1
ATOM 1496 C CA . ALA A 1 188 ? -7.824 8.609 7.07 1 92.75 188 ALA A CA 1
ATOM 1497 C C . ALA A 1 188 ? -7.879 8.43 5.559 1 92.75 188 ALA A C 1
ATOM 1499 O O . ALA A 1 188 ? -7.805 7.305 5.055 1 92.75 188 ALA A O 1
ATOM 1500 N N . PHE A 1 189 ? -7.965 9.461 4.828 1 94.12 189 PHE A N 1
ATOM 1501 C CA . PHE A 1 189 ? -8.25 9.406 3.402 1 94.12 189 PHE A CA 1
ATOM 1502 C C . PHE A 1 189 ? -7.164 8.641 2.658 1 94.12 189 PHE A C 1
ATOM 1504 O O . PHE A 1 189 ? -7.461 7.746 1.862 1 94.12 189 PHE A O 1
ATOM 1511 N N . PRO A 1 190 ? -5.906 8.914 2.932 1 92.81 190 PRO A N 1
ATOM 1512 C CA . PRO A 1 190 ? -4.875 8.148 2.223 1 92.81 190 PRO A CA 1
ATOM 1513 C C . PRO A 1 190 ? -4.914 6.66 2.549 1 92.81 190 PRO A C 1
ATOM 1515 O O . PRO A 1 190 ? -4.645 5.828 1.681 1 92.81 190 PRO A O 1
ATOM 1518 N N . THR A 1 191 ? -5.242 6.309 3.75 1 92.19 191 THR A N 1
ATOM 1519 C CA . THR A 1 191 ? -5.348 4.906 4.145 1 92.19 191 THR A CA 1
ATOM 1520 C C . THR A 1 191 ? -6.52 4.234 3.441 1 92.19 191 THR A C 1
ATOM 1522 O O . THR A 1 191 ? -6.418 3.082 3.014 1 92.19 191 THR A O 1
ATOM 1525 N N . LEU A 1 192 ? -7.594 4.965 3.336 1 94.69 192 LEU A N 1
ATOM 1526 C CA . LEU A 1 192 ? -8.766 4.422 2.654 1 94.69 192 LEU A CA 1
ATOM 1527 C C . LEU A 1 192 ? -8.477 4.199 1.174 1 94.69 192 LEU A C 1
ATOM 1529 O O . LEU A 1 192 ? -8.891 3.188 0.603 1 94.69 192 LEU A O 1
ATOM 1533 N N . MET A 1 193 ? -7.773 5.105 0.578 1 95 193 MET A N 1
ATOM 1534 C CA . MET A 1 193 ? -7.422 4.977 -0.833 1 95 193 MET A CA 1
ATOM 1535 C C . MET A 1 193 ? -6.484 3.793 -1.053 1 95 193 MET A C 1
ATOM 1537 O O . MET A 1 193 ? -6.617 3.062 -2.037 1 95 193 MET A O 1
ATOM 1541 N N . SER A 1 194 ? -5.605 3.59 -0.125 1 93 194 SER A N 1
ATOM 1542 C CA . SER A 1 194 ? -4.676 2.471 -0.232 1 93 194 SER A CA 1
ATOM 1543 C C . SER A 1 194 ? -5.375 1.141 0.017 1 93 194 SER A C 1
ATOM 1545 O O . SER A 1 194 ? -5.012 0.121 -0.573 1 93 194 SER A O 1
ATOM 1547 N N . ALA A 1 195 ? -6.34 1.145 0.854 1 92.88 195 ALA A N 1
ATOM 1548 C CA . ALA A 1 195 ? -7.074 -0.075 1.184 1 92.88 195 ALA A CA 1
ATOM 1549 C C . ALA A 1 195 ? -7.984 -0.496 0.033 1 92.88 195 ALA A C 1
ATOM 1551 O O . ALA A 1 195 ? -8.18 -1.69 -0.205 1 92.88 195 ALA A O 1
ATOM 1552 N N . MET A 1 196 ? -8.523 0.448 -0.632 1 95.19 196 MET A N 1
ATOM 1553 C CA . MET A 1 196 ? -9.5 0.102 -1.664 1 95.19 196 MET A CA 1
ATOM 1554 C C . MET A 1 196 ? -8.797 -0.348 -2.943 1 95.19 196 MET A C 1
ATOM 1556 O O . MET A 1 196 ? -9.391 -1.055 -3.762 1 95.19 196 MET A O 1
ATOM 1560 N N . SER A 1 197 ? -7.531 0.081 -3.127 1 94.81 197 SER A N 1
ATOM 1561 C CA . SER A 1 197 ? -6.777 -0.3 -4.316 1 94.81 197 SER A CA 1
ATOM 1562 C C . SER A 1 197 ? -5.738 -1.366 -3.996 1 94.81 197 SER A C 1
ATOM 1564 O O . SER A 1 197 ? -5.406 -1.586 -2.828 1 94.81 197 SER A O 1
ATOM 1566 N N . GLY A 1 198 ? -5.348 -2.07 -4.984 1 92.75 198 GLY A N 1
ATOM 1567 C CA . GLY A 1 198 ? -4.324 -3.09 -4.816 1 92.75 198 GLY A CA 1
ATOM 1568 C C . GLY A 1 198 ? -4.012 -3.836 -6.098 1 92.75 198 GLY A C 1
ATOM 1569 O O . GLY A 1 198 ? -4.457 -3.443 -7.176 1 92.75 198 GLY A O 1
ATOM 1570 N N . TYR A 1 199 ? -3.096 -4.758 -5.949 1 92.81 199 TYR A N 1
ATOM 1571 C CA . TYR A 1 199 ? -2.703 -5.617 -7.059 1 92.81 199 TYR A CA 1
ATOM 1572 C C . TYR A 1 199 ? -2.783 -7.09 -6.668 1 92.81 199 TYR A C 1
ATOM 1574 O O . TYR A 1 199 ? -2.623 -7.434 -5.492 1 92.81 199 TYR A O 1
ATOM 1582 N N . ASP A 1 200 ? -3.189 -7.832 -7.621 1 90.06 200 ASP A N 1
ATOM 1583 C CA . ASP A 1 200 ? -3.301 -9.273 -7.426 1 90.06 200 ASP A CA 1
ATOM 1584 C C . ASP A 1 200 ? -2.877 -10.031 -8.68 1 90.06 200 ASP A C 1
ATOM 1586 O O . ASP A 1 200 ? -2.814 -9.453 -9.773 1 90.06 200 ASP A O 1
ATOM 1590 N N . SER A 1 201 ? -2.467 -11.242 -8.531 1 88.69 201 SER A N 1
ATOM 1591 C CA . SER A 1 201 ? -2.057 -12.055 -9.672 1 88.69 201 SER A CA 1
ATOM 1592 C C . SER A 1 201 ? -3.258 -12.469 -10.516 1 88.69 201 SER A C 1
ATOM 1594 O O . SER A 1 201 ? -4.332 -12.742 -9.977 1 88.69 201 SER A O 1
ATOM 1596 N N . ASN A 1 202 ? -3.08 -12.398 -11.82 1 89.38 202 ASN A N 1
ATOM 1597 C CA . ASN A 1 202 ? -4.09 -13 -12.68 1 89.38 202 ASN A CA 1
ATOM 1598 C C . ASN A 1 202 ? -4.137 -14.516 -12.516 1 89.38 202 ASN A C 1
ATOM 1600 O O . ASN A 1 202 ? -3.1 -15.156 -12.32 1 89.38 202 ASN A O 1
ATOM 1604 N N . VAL A 1 203 ? -5.363 -15.016 -12.578 1 88.25 203 VAL A N 1
ATOM 1605 C CA . VAL A 1 203 ? -5.48 -16.422 -12.258 1 88.25 203 VAL A CA 1
ATOM 1606 C C . VAL A 1 203 ? -6.188 -17.172 -13.391 1 88.25 203 VAL A C 1
ATOM 1608 O O . VAL A 1 203 ? -6.91 -16.547 -14.18 1 88.25 203 VAL A O 1
ATOM 1611 N N . SER A 1 204 ? -5.844 -18.391 -13.555 1 88.31 204 SER A N 1
ATOM 1612 C CA . SER A 1 204 ? -6.531 -19.328 -14.43 1 88.31 204 SER A CA 1
ATOM 1613 C C . SER A 1 204 ? -7.004 -20.562 -13.656 1 88.31 204 SER A C 1
ATOM 1615 O O . SER A 1 204 ? -6.348 -20.984 -12.711 1 88.31 204 SER A O 1
ATOM 1617 N N . SER A 1 205 ? -8.125 -21.047 -14.062 1 91.31 205 SER A N 1
ATOM 1618 C CA . SER A 1 205 ? -8.711 -22.188 -13.359 1 91.31 205 SER A CA 1
ATOM 1619 C C . SER A 1 205 ? -7.996 -23.484 -13.719 1 91.31 205 SER A C 1
ATOM 1621 O O . SER A 1 205 ? -7.812 -23.797 -14.898 1 91.31 205 SER A O 1
ATOM 1623 N N . ARG A 1 206 ? -7.535 -24.141 -12.664 1 91.44 206 ARG A N 1
ATOM 1624 C CA . ARG A 1 206 ? -6.879 -25.422 -12.867 1 91.44 206 ARG A CA 1
ATOM 1625 C C . ARG A 1 206 ? -7.297 -26.422 -11.789 1 91.44 206 ARG A C 1
ATOM 1627 O O . ARG A 1 206 ? -7.719 -26.031 -10.703 1 91.44 206 ARG A O 1
ATOM 1634 N N . VAL A 1 207 ? -7.305 -27.688 -12.172 1 93.44 207 VAL A N 1
ATOM 1635 C CA . VAL A 1 207 ? -7.641 -28.75 -11.242 1 93.44 207 VAL A CA 1
ATOM 1636 C C . VAL A 1 207 ? -6.504 -29.781 -11.195 1 93.44 207 VAL A C 1
ATOM 1638 O O . VAL A 1 207 ? -5.918 -30.109 -12.227 1 93.44 207 VAL A O 1
ATOM 1641 N N . THR A 1 208 ? -6.164 -30.203 -9.938 1 91.06 208 THR A N 1
ATOM 1642 C CA . THR A 1 208 ? -5.098 -31.172 -9.758 1 91.06 208 THR A CA 1
ATOM 1643 C C . THR A 1 208 ? -5.586 -32.594 -10.109 1 91.06 208 THR A C 1
ATOM 1645 O O . THR A 1 208 ? -6.641 -33 -9.641 1 91.06 208 THR A O 1
ATOM 1648 N N . ASP A 1 209 ? -4.859 -33.188 -10.977 1 88.38 209 ASP A N 1
ATOM 1649 C CA . ASP A 1 209 ? -5.23 -34.562 -11.312 1 88.38 209 ASP A CA 1
ATOM 1650 C C . ASP A 1 209 ? -4.695 -35.531 -10.273 1 88.38 209 ASP A C 1
ATOM 1652 O O . ASP A 1 209 ? -4.137 -35.125 -9.258 1 88.38 209 ASP A O 1
ATOM 1656 N N . ARG A 1 210 ? -4.965 -36.781 -10.438 1 85.75 210 ARG A N 1
ATOM 1657 C CA . ARG A 1 210 ? -4.594 -37.812 -9.461 1 85.75 210 ARG A CA 1
ATOM 1658 C C . ARG A 1 210 ? -3.078 -37.938 -9.359 1 85.75 210 ARG A C 1
ATOM 1660 O O . ARG A 1 210 ? -2.557 -38.406 -8.352 1 85.75 210 ARG A O 1
ATOM 1667 N N . SER A 1 211 ? -2.24 -37.531 -10.391 1 80.88 211 SER A N 1
ATOM 1668 C CA . SER A 1 211 ? -0.781 -37.531 -10.367 1 80.88 211 SER A CA 1
ATOM 1669 C C . SER A 1 211 ? -0.223 -36.188 -9.922 1 80.88 211 SER A C 1
ATOM 1671 O O . SER A 1 211 ? 0.94 -35.875 -10.188 1 80.88 211 SER A O 1
ATOM 1673 N N . ASP A 1 212 ? -1.053 -35.281 -9.359 1 82.5 212 ASP A N 1
ATOM 1674 C CA . ASP A 1 212 ? -0.677 -34 -8.797 1 82.5 212 ASP A CA 1
ATOM 1675 C C . ASP A 1 212 ? -0.272 -33.031 -9.898 1 82.5 212 ASP A C 1
ATOM 1677 O O . ASP A 1 212 ? 0.547 -32.125 -9.672 1 82.5 212 ASP A O 1
ATOM 1681 N N . ASN A 1 213 ? -0.742 -33.344 -11.117 1 86.75 213 ASN A N 1
ATOM 1682 C CA . ASN A 1 213 ? -0.573 -32.375 -12.203 1 86.75 213 ASN A CA 1
ATOM 1683 C C . ASN A 1 213 ? -1.725 -31.375 -12.242 1 86.75 213 ASN A C 1
ATOM 1685 O O . ASN A 1 213 ? -2.881 -31.75 -12.023 1 86.75 213 ASN A O 1
ATOM 1689 N N . LEU A 1 214 ? -1.35 -30.172 -12.422 1 91.19 214 LEU A N 1
ATOM 1690 C CA . LEU A 1 214 ? -2.387 -29.156 -12.57 1 91.19 214 LEU A CA 1
ATOM 1691 C C . LEU A 1 214 ? -2.844 -29.047 -14.016 1 91.19 214 LEU A C 1
ATOM 1693 O O . LEU A 1 214 ? -2.068 -28.656 -14.891 1 91.19 214 LEU A O 1
ATOM 1697 N N . VAL A 1 215 ? -4.121 -29.359 -14.203 1 91.62 215 VAL A N 1
ATOM 1698 C CA . VAL A 1 215 ? -4.707 -29.391 -15.539 1 91.62 215 VAL A CA 1
ATOM 1699 C C . VAL A 1 215 ? -5.703 -28.25 -15.703 1 91.62 215 VAL A C 1
ATOM 1701 O O . VAL A 1 215 ? -6.465 -27.938 -14.781 1 91.62 215 VAL A O 1
ATOM 1704 N N . PRO A 1 216 ? -5.574 -27.578 -16.875 1 90.31 216 PRO A N 1
ATOM 1705 C CA . PRO A 1 216 ? -6.586 -26.531 -17.094 1 90.31 216 PRO A CA 1
ATOM 1706 C C . PRO A 1 216 ? -8.016 -27.078 -17 1 90.31 216 PRO A C 1
ATOM 1708 O O . PRO A 1 216 ? -8.305 -28.156 -17.531 1 90.31 216 PRO A O 1
ATOM 1711 N N . PHE A 1 217 ? -8.828 -26.344 -16.359 1 91.69 217 PHE A N 1
ATOM 1712 C CA . PHE A 1 217 ? -10.195 -26.812 -16.141 1 91.69 217 PHE A CA 1
ATOM 1713 C C . PHE A 1 217 ? -10.969 -26.875 -17.453 1 91.69 217 PHE A C 1
ATOM 1715 O O . PHE A 1 217 ? -11.93 -27.641 -17.562 1 91.69 217 PHE A O 1
ATOM 1722 N N . ASP A 1 218 ? -10.562 -26.094 -18.406 1 88.44 218 ASP A N 1
ATOM 1723 C CA . ASP A 1 218 ? -11.258 -26.094 -19.688 1 88.44 218 ASP A CA 1
ATOM 1724 C C . ASP A 1 218 ? -10.984 -27.375 -20.469 1 88.44 218 ASP A C 1
ATOM 1726 O O . ASP A 1 218 ? -11.641 -27.656 -21.469 1 88.44 218 ASP A O 1
ATOM 1730 N N . ASP A 1 219 ? -10.102 -28.25 -19.938 1 87.94 219 ASP A N 1
ATOM 1731 C CA . ASP A 1 219 ? -9.828 -29.547 -20.547 1 87.94 219 ASP A CA 1
ATOM 1732 C C . ASP A 1 219 ? -10.781 -30.625 -20.016 1 87.94 219 ASP A C 1
ATOM 1734 O O . ASP A 1 219 ? -10.836 -31.734 -20.547 1 87.94 219 ASP A O 1
ATOM 1738 N N . PHE A 1 220 ? -11.445 -30.219 -18.984 1 89.88 220 PHE A N 1
ATOM 1739 C CA . PHE A 1 220 ? -12.453 -31.141 -18.438 1 89.88 220 PHE A CA 1
ATOM 1740 C C . PHE A 1 220 ? -13.781 -30.969 -19.172 1 89.88 220 PHE A C 1
ATOM 1742 O O . PHE A 1 220 ? -14.086 -29.891 -19.688 1 89.88 220 PHE A O 1
ATOM 1749 N N . GLN A 1 221 ? -14.492 -32.031 -19.266 1 89.12 221 GLN A N 1
ATOM 1750 C CA . GLN A 1 221 ? -15.82 -32 -19.859 1 89.12 221 GLN A CA 1
ATOM 1751 C C . GLN A 1 221 ? -16.875 -32.562 -18.891 1 89.12 221 GLN A C 1
ATOM 1753 O O . GLN A 1 221 ? -16.656 -33.594 -18.266 1 89.12 221 GLN A O 1
ATOM 1758 N N . ARG A 1 222 ? -17.906 -31.828 -18.781 1 89.69 222 ARG A N 1
ATOM 1759 C CA . ARG A 1 222 ? -18.984 -32.281 -17.906 1 89.69 222 ARG A CA 1
ATOM 1760 C C . ARG A 1 222 ? -19.797 -33.375 -18.562 1 89.69 222 ARG A C 1
ATOM 1762 O O . ARG A 1 222 ? -20.25 -33.25 -19.703 1 89.69 222 ARG A O 1
ATOM 1769 N N . VAL A 1 223 ? -19.938 -34.469 -17.797 1 89.88 223 VAL A N 1
ATOM 1770 C CA . VAL A 1 223 ? -20.641 -35.656 -18.312 1 89.88 223 VAL A CA 1
ATOM 1771 C C . VAL A 1 223 ? -22.094 -35.594 -17.875 1 89.88 223 VAL A C 1
ATOM 1773 O O . VAL A 1 223 ? -22.391 -35.406 -16.703 1 89.88 223 VAL A O 1
ATOM 1776 N N . LEU A 1 224 ? -22.906 -35.812 -18.875 1 88.69 224 LEU A N 1
ATOM 1777 C CA . LEU A 1 224 ? -24.328 -35.844 -18.547 1 88.69 224 LEU A CA 1
ATOM 1778 C C . LEU A 1 224 ? -24.891 -37.25 -18.594 1 88.69 224 LEU A C 1
ATOM 1780 O O . LEU A 1 224 ? -25.672 -37.656 -17.719 1 88.69 224 LEU A O 1
ATOM 1784 N N . TYR A 1 225 ? -24.453 -38 -19.625 1 91.06 225 TYR A N 1
ATOM 1785 C CA . TYR A 1 225 ? -24.953 -39.375 -19.781 1 91.06 225 TYR A CA 1
ATOM 1786 C C . TYR A 1 225 ? -23.859 -40.281 -20.344 1 91.06 225 TYR A C 1
ATOM 1788 O O . TYR A 1 225 ? -22.859 -39.781 -20.891 1 91.06 225 TYR A O 1
ATOM 1796 N N . PHE A 1 226 ? -23.922 -41.531 -20.047 1 92.75 226 PHE A N 1
ATOM 1797 C CA . PHE A 1 226 ? -23.078 -42.594 -20.609 1 92.75 226 PHE A CA 1
ATOM 1798 C C . PHE A 1 226 ? -23.938 -43.688 -21.25 1 92.75 226 PHE A C 1
ATOM 1800 O O . PHE A 1 226 ? -24.766 -44.312 -20.562 1 92.75 226 PHE A O 1
ATOM 1807 N N . ILE A 1 227 ? -23.75 -43.906 -22.578 1 93.75 227 ILE A N 1
ATOM 1808 C CA . ILE A 1 227 ? -24.547 -44.906 -23.297 1 93.75 227 ILE A CA 1
ATOM 1809 C C . ILE A 1 227 ? -23.672 -46.125 -23.609 1 93.75 227 ILE A C 1
ATOM 1811 O O . ILE A 1 227 ? -22.688 -46 -24.344 1 93.75 227 ILE A O 1
ATOM 1815 N N . GLN A 1 228 ? -23.969 -47.219 -23.156 1 93.94 228 GLN A N 1
ATOM 1816 C CA . GLN A 1 228 ? -23.172 -48.438 -23.359 1 93.94 228 GLN A CA 1
ATOM 1817 C C . GLN A 1 228 ? -23.422 -49.031 -24.75 1 93.94 228 GLN A C 1
ATOM 1819 O O . GLN A 1 228 ? -22.484 -49.5 -25.406 1 93.94 228 GLN A O 1
ATOM 1824 N N . ASP A 1 229 ? -24.688 -48.969 -25.234 1 93.06 229 ASP A N 1
ATOM 1825 C CA . ASP A 1 229 ? -25.047 -49.562 -26.531 1 93.06 229 ASP A CA 1
ATOM 1826 C C . ASP A 1 229 ? -25.391 -48.469 -27.547 1 93.06 229 ASP A C 1
ATOM 1828 O O . ASP A 1 229 ? -26.469 -48.469 -28.125 1 93.06 229 ASP A O 1
ATOM 1832 N N . GLY A 1 230 ? -24.438 -47.688 -27.875 1 90.94 230 GLY A N 1
ATOM 1833 C CA . GLY A 1 230 ? -24.641 -46.594 -28.797 1 90.94 230 GLY A CA 1
ATOM 1834 C C . GLY A 1 230 ? -24.812 -47.062 -30.234 1 90.94 230 GLY A C 1
ATOM 1835 O O . GLY A 1 230 ? -25.375 -46.312 -31.062 1 90.94 230 GLY A O 1
ATOM 1836 N N . SER A 1 231 ? -24.438 -48.25 -30.5 1 91.38 231 SER A N 1
ATOM 1837 C CA . SER A 1 231 ? -24.547 -48.75 -31.844 1 91.38 231 SER A CA 1
ATOM 1838 C C . SER A 1 231 ? -26 -48.875 -32.281 1 91.38 231 SER A C 1
ATOM 1840 O O . SER A 1 231 ? -26.312 -48.812 -33.469 1 91.38 231 SER A O 1
ATOM 1842 N N . ARG A 1 232 ? -26.859 -48.938 -31.344 1 90.81 232 ARG A N 1
ATOM 1843 C CA . ARG A 1 232 ? -28.281 -49.094 -31.641 1 90.81 232 ARG A CA 1
ATOM 1844 C C . ARG A 1 232 ? -28.875 -47.812 -32.156 1 90.81 232 ARG A C 1
ATOM 1846 O O . ARG A 1 232 ? -29.938 -47.812 -32.781 1 90.81 232 ARG A O 1
ATOM 1853 N N . ILE A 1 233 ? -28.281 -46.75 -31.859 1 89.75 233 ILE A N 1
ATOM 1854 C CA . ILE A 1 233 ? -28.766 -45.469 -32.375 1 89.75 233 ILE A CA 1
ATOM 1855 C C . ILE A 1 233 ? -27.766 -44.906 -33.406 1 89.75 233 ILE A C 1
ATOM 1857 O O . ILE A 1 233 ? -27.625 -43.719 -33.531 1 89.75 233 ILE A O 1
ATOM 1861 N N . ASN A 1 234 ? -26.969 -45.688 -33.969 1 87.12 234 ASN A N 1
ATOM 1862 C CA . ASN A 1 234 ? -26.031 -45.344 -35.031 1 87.12 234 ASN A CA 1
ATOM 1863 C C . ASN A 1 234 ? -24.844 -44.531 -34.5 1 87.12 234 ASN A C 1
ATOM 1865 O O . ASN A 1 234 ? -24.406 -43.562 -35.156 1 87.12 234 ASN A O 1
ATOM 1869 N N . ARG A 1 235 ? -24.516 -44.844 -33.25 1 90.06 235 ARG A N 1
ATOM 1870 C CA . ARG A 1 235 ? -23.344 -44.219 -32.625 1 90.06 235 ARG A CA 1
ATOM 1871 C C . ARG A 1 235 ? -22.375 -45.25 -32.094 1 90.06 235 ARG A C 1
ATOM 1873 O O . ARG A 1 235 ? -22.562 -46.469 -32.312 1 90.06 235 ARG A O 1
ATOM 1880 N N . THR A 1 236 ? -21.281 -44.844 -31.578 1 91.88 236 THR A N 1
ATOM 1881 C CA . THR A 1 236 ? -20.281 -45.75 -31.047 1 91.88 236 THR A CA 1
ATOM 1882 C C . THR A 1 236 ? -20.703 -46.281 -29.672 1 91.88 236 THR A C 1
ATOM 1884 O O . THR A 1 236 ? -21.359 -45.562 -28.922 1 91.88 236 THR A O 1
ATOM 1887 N N . ASP A 1 237 ? -20.391 -47.531 -29.422 1 92.19 237 ASP A N 1
ATOM 1888 C CA . ASP A 1 237 ? -20.641 -48.094 -28.094 1 92.19 237 ASP A CA 1
ATOM 1889 C C . ASP A 1 237 ? -19.812 -47.375 -27.031 1 92.19 237 ASP A C 1
ATOM 1891 O O . ASP A 1 237 ? -18.75 -46.812 -27.328 1 92.19 237 ASP A O 1
ATOM 1895 N N . ASN A 1 238 ? -20.328 -47.375 -25.797 1 93 238 ASN A N 1
ATOM 1896 C CA . ASN A 1 238 ? -19.672 -46.688 -24.672 1 93 238 ASN A CA 1
ATOM 1897 C C . ASN A 1 238 ? -19.422 -45.219 -24.969 1 93 238 ASN A C 1
ATOM 1899 O O . ASN A 1 238 ? -18.297 -44.719 -24.828 1 93 238 ASN A O 1
ATOM 1903 N N . LEU A 1 239 ? -20.516 -44.594 -25.344 1 92.69 239 LEU A N 1
ATOM 1904 C CA . LEU A 1 239 ? -20.453 -43.188 -25.75 1 92.69 239 LEU A CA 1
ATOM 1905 C C . LEU A 1 239 ? -20.688 -42.25 -24.562 1 92.69 239 LEU A C 1
ATOM 1907 O O . LEU A 1 239 ? -21.703 -42.406 -23.859 1 92.69 239 LEU A O 1
ATOM 1911 N N . TRP A 1 240 ? -19.703 -41.375 -24.375 1 91.88 240 TRP A N 1
ATOM 1912 C CA . TRP A 1 240 ? -19.891 -40.312 -23.391 1 91.88 240 TRP A CA 1
ATOM 1913 C C . TRP A 1 240 ? -20.625 -39.125 -24 1 91.88 240 TRP A C 1
ATOM 1915 O O . TRP A 1 240 ? -20.266 -38.656 -25.078 1 91.88 240 TRP A O 1
ATOM 1925 N N . VAL A 1 241 ? -21.688 -38.688 -23.328 1 89.5 241 VAL A N 1
ATOM 1926 C CA . VAL A 1 241 ? -22.422 -37.5 -23.766 1 89.5 241 VAL A CA 1
ATOM 1927 C C . VAL A 1 241 ? -22.078 -36.312 -22.859 1 89.5 241 VAL A C 1
ATOM 1929 O O . VAL A 1 241 ? -22.312 -36.344 -21.656 1 89.5 241 VAL A O 1
ATOM 1932 N N . PHE A 1 242 ? -21.609 -35.281 -23.531 1 86.88 242 PHE A N 1
ATOM 1933 C CA . PHE A 1 242 ? -21.109 -34.125 -22.781 1 86.88 242 PHE A CA 1
ATOM 1934 C C . PHE A 1 242 ? -22.094 -32.969 -22.875 1 86.88 242 PHE A C 1
ATOM 1936 O O . PHE A 1 242 ? -23 -32.969 -23.703 1 86.88 242 PHE A O 1
ATOM 1943 N N . ASP A 1 243 ? -21.859 -32.031 -21.828 1 80.06 243 ASP A N 1
ATOM 1944 C CA . ASP A 1 243 ? -22.578 -30.766 -21.891 1 80.06 243 ASP A CA 1
ATOM 1945 C C . ASP A 1 243 ? -21.953 -29.844 -22.938 1 80.06 243 ASP A C 1
ATOM 1947 O O . ASP A 1 243 ? -20.859 -29.312 -22.734 1 80.06 243 ASP A O 1
ATOM 1951 N N . GLU A 1 244 ? -22.562 -29.688 -24.047 1 71 244 GLU A N 1
ATOM 1952 C CA . GLU A 1 244 ? -22 -28.922 -25.172 1 71 244 GLU A CA 1
ATOM 1953 C C . GLU A 1 244 ? -22.25 -27.422 -24.984 1 71 244 GLU A C 1
ATOM 1955 O O . GLU A 1 244 ? -21.859 -26.625 -25.844 1 71 244 GLU A O 1
ATOM 1960 N N . SER A 1 245 ? -22.984 -27.156 -23.969 1 65.56 245 SER A N 1
ATOM 1961 C CA . SER A 1 245 ? -23.234 -25.734 -23.781 1 65.56 245 SER A CA 1
ATOM 1962 C C . SER A 1 245 ? -21.922 -24.984 -23.531 1 65.56 245 SER A C 1
ATOM 1964 O O . SER A 1 245 ? -21.844 -23.766 -23.766 1 65.56 245 SER A O 1
ATOM 1966 N N . TYR A 1 246 ? -21.047 -25.734 -23.062 1 58.81 246 TYR A N 1
ATOM 1967 C CA . TYR A 1 246 ? -19.797 -25.047 -22.75 1 58.81 246 TYR A CA 1
ATOM 1968 C C . TYR A 1 246 ? -18.719 -25.359 -23.797 1 58.81 246 TYR A C 1
ATOM 1970 O O . TYR A 1 246 ? -18.469 -26.531 -24.109 1 58.81 246 TYR A O 1
ATOM 1978 N N . ARG A 1 247 ? -18.656 -24.359 -24.781 1 54.5 247 ARG A N 1
ATOM 1979 C CA . ARG A 1 247 ? -17.703 -24.453 -25.891 1 54.5 247 ARG A CA 1
ATOM 1980 C C . ARG A 1 247 ? -16.281 -24.656 -25.359 1 54.5 247 ARG A C 1
ATOM 1982 O O . ARG A 1 247 ? -16 -24.359 -24.188 1 54.5 247 ARG A O 1
ATOM 1989 N N . THR A 1 248 ? -15.469 -25.172 -26.25 1 53.16 248 THR A N 1
ATOM 1990 C CA . THR A 1 248 ? -14.031 -25.328 -26.078 1 53.16 248 THR A CA 1
ATOM 1991 C C . THR A 1 248 ? -13.391 -24.016 -25.609 1 53.16 248 THR A C 1
ATOM 1993 O O . THR A 1 248 ? -13.656 -22.953 -26.172 1 53.16 248 THR A O 1
ATOM 1996 N N . GLY A 1 249 ? -12.773 -23.953 -24.5 1 57.75 249 GLY A N 1
ATOM 1997 C CA . GLY A 1 249 ? -12.055 -22.797 -23.984 1 57.75 249 GLY A CA 1
ATOM 1998 C C . GLY A 1 249 ? -12.75 -22.156 -22.797 1 57.75 249 GLY A C 1
ATOM 1999 O O . GLY A 1 249 ? -12.219 -21.219 -22.188 1 57.75 249 GLY A O 1
ATOM 2000 N N . ARG A 1 250 ? -13.984 -22.688 -22.578 1 75 250 ARG A N 1
ATOM 2001 C CA . ARG A 1 250 ? -14.68 -22.156 -21.406 1 75 250 ARG A CA 1
ATOM 2002 C C . ARG A 1 250 ? -14.75 -23.203 -20.297 1 75 250 ARG A C 1
ATOM 2004 O O . ARG A 1 250 ? -14.773 -24.406 -20.562 1 75 250 ARG A O 1
ATOM 2011 N N . ASP A 1 251 ? -14.719 -22.75 -19.078 1 87.06 251 ASP A N 1
ATOM 2012 C CA . ASP A 1 251 ? -14.766 -23.641 -17.938 1 87.06 251 ASP A CA 1
ATOM 2013 C C . ASP A 1 251 ? -16.109 -24.375 -17.844 1 87.06 251 ASP A C 1
ATOM 2015 O O . ASP A 1 251 ? -17.156 -23.781 -18.078 1 87.06 251 ASP A O 1
ATOM 2019 N N . PRO A 1 252 ? -16.031 -25.641 -17.781 1 87.69 252 PRO A N 1
ATOM 2020 C CA . PRO A 1 252 ? -17.266 -26.406 -17.609 1 87.69 252 PRO A CA 1
ATOM 2021 C C . PRO A 1 252 ? -17.922 -26.188 -16.25 1 87.69 252 PRO A C 1
ATOM 2023 O O . PRO A 1 252 ? -17.969 -27.109 -15.43 1 87.69 252 PRO A O 1
ATOM 2026 N N . ILE A 1 253 ? -18.453 -25.109 -16.047 1 86.62 253 ILE A N 1
ATOM 2027 C CA . ILE A 1 253 ? -19.062 -24.688 -14.789 1 86.62 253 ILE A CA 1
ATOM 2028 C C . ILE A 1 253 ? -20.531 -25.125 -14.766 1 86.62 253 ILE A C 1
ATOM 2030 O O . ILE A 1 253 ? -21.062 -25.578 -15.781 1 86.62 253 ILE A O 1
ATOM 2034 N N . ILE A 1 254 ? -20.984 -25.094 -13.492 1 79.69 254 ILE A N 1
ATOM 2035 C CA . ILE A 1 254 ? -22.391 -25.422 -13.32 1 79.69 254 ILE A CA 1
ATOM 2036 C C . ILE A 1 254 ? -23.25 -24.172 -13.547 1 79.69 254 ILE A C 1
ATOM 2038 O O . ILE A 1 254 ? -23.125 -23.188 -12.812 1 79.69 254 ILE A O 1
ATOM 2042 N N . GLY A 1 255 ? -23.766 -24.016 -14.688 1 72.81 255 GLY A N 1
ATOM 2043 C CA . GLY A 1 255 ? -24.578 -22.828 -14.938 1 72.81 255 GLY A CA 1
ATOM 2044 C C . GLY A 1 255 ? -25.797 -23.109 -15.789 1 72.81 255 GLY A C 1
ATOM 2045 O O . GLY A 1 255 ? -26.047 -24.25 -16.172 1 72.81 255 GLY A O 1
ATOM 2046 N N . ASP A 1 256 ? -26.562 -22.031 -15.883 1 62.06 256 ASP A N 1
ATOM 2047 C CA . ASP A 1 256 ? -27.859 -22.156 -16.531 1 62.06 256 ASP A CA 1
ATOM 2048 C C . ASP A 1 256 ? -27.766 -21.828 -18.016 1 62.06 256 ASP A C 1
ATOM 2050 O O . ASP A 1 256 ? -28.219 -20.766 -18.453 1 62.06 256 ASP A O 1
ATOM 2054 N N . THR A 1 257 ? -26.703 -22.391 -18.547 1 61.38 257 THR A N 1
ATOM 2055 C CA . THR A 1 257 ? -26.672 -22.062 -19.969 1 61.38 257 THR A CA 1
ATOM 2056 C C . THR A 1 257 ? -27.719 -22.875 -20.719 1 61.38 257 THR A C 1
ATOM 2058 O O . THR A 1 257 ? -28.047 -24 -20.344 1 61.38 257 THR A O 1
ATOM 2061 N N . ALA A 1 258 ? -28.297 -22.219 -21.688 1 61.03 258 ALA A N 1
ATOM 2062 C CA . ALA A 1 258 ? -29.375 -22.797 -22.484 1 61.03 258 ALA A CA 1
ATOM 2063 C C . ALA A 1 258 ? -28.891 -24.016 -23.266 1 61.03 258 ALA A C 1
ATOM 2065 O O . ALA A 1 258 ? -27.797 -24.016 -23.828 1 61.03 258 ALA A O 1
ATOM 2066 N N . VAL A 1 259 ? -29.484 -25.109 -22.922 1 67.25 259 VAL A N 1
ATOM 2067 C CA . VAL A 1 259 ? -29.219 -26.312 -23.703 1 67.25 259 VAL A CA 1
ATOM 2068 C C . VAL A 1 259 ? -30.062 -26.297 -24.984 1 67.25 259 VAL A C 1
ATOM 2070 O O . VAL A 1 259 ? -31.281 -26.125 -24.922 1 67.25 259 VAL A O 1
ATOM 2073 N N . TRP A 1 260 ? -29.328 -26.297 -26.031 1 71.69 260 TRP A N 1
ATOM 2074 C CA . TRP A 1 260 ? -30.016 -26.312 -27.328 1 71.69 260 TRP A CA 1
ATOM 2075 C C . TRP A 1 260 ? -30.812 -27.594 -27.5 1 71.69 260 TRP A C 1
ATOM 2077 O O . TRP A 1 260 ? -30.312 -28.688 -27.234 1 71.69 260 TRP A O 1
ATOM 2087 N N . ARG A 1 261 ? -32 -27.531 -27.984 1 72.5 261 ARG A N 1
ATOM 2088 C CA . ARG A 1 261 ? -32.938 -28.641 -28.125 1 72.5 261 ARG A CA 1
ATOM 2089 C C . ARG A 1 261 ? -32.469 -29.672 -29.125 1 72.5 261 ARG A C 1
ATOM 2091 O O . ARG A 1 261 ? -32.906 -30.812 -29.125 1 72.5 261 ARG A O 1
ATOM 2098 N N . TYR A 1 262 ? -31.547 -29.297 -29.953 1 74.25 262 TYR A N 1
ATOM 2099 C CA . TYR A 1 262 ? -31.094 -30.203 -31 1 74.25 262 TYR A CA 1
ATOM 2100 C C . TYR A 1 262 ? -29.812 -30.922 -30.594 1 74.25 262 TYR A C 1
ATOM 2102 O O . TYR A 1 262 ? -29.328 -31.781 -31.312 1 74.25 262 TYR A O 1
ATOM 2110 N N . ASN A 1 263 ? -29.438 -30.609 -29.453 1 80.44 263 ASN A N 1
ATOM 2111 C CA . ASN A 1 263 ? -28.219 -31.25 -28.984 1 80.44 263 ASN A CA 1
ATOM 2112 C C . ASN A 1 263 ? -28.484 -32.688 -28.547 1 80.44 263 ASN A C 1
ATOM 2114 O O . ASN A 1 263 ? -29.594 -33.031 -28.109 1 80.44 263 ASN A O 1
ATOM 2118 N N . LEU A 1 264 ? -27.547 -33.531 -28.812 1 84 264 LEU A N 1
ATOM 2119 C CA . LEU A 1 264 ? -27.656 -34.938 -28.438 1 84 264 LEU A CA 1
ATOM 2120 C C . LEU A 1 264 ? -28.016 -35.062 -26.969 1 84 264 LEU A C 1
ATOM 2122 O O . LEU A 1 264 ? -28.812 -35.938 -26.594 1 84 264 LEU A O 1
ATOM 2126 N N . ALA A 1 265 ? -27.469 -34.25 -26.203 1 85.12 265 ALA A N 1
ATOM 2127 C CA . ALA A 1 265 ? -27.719 -34.312 -24.766 1 85.12 265 ALA A CA 1
ATOM 2128 C C . ALA A 1 265 ? -29.203 -34.094 -24.453 1 85.12 265 ALA A C 1
ATOM 2130 O O . ALA A 1 265 ? -29.766 -34.75 -23.578 1 85.12 265 ALA A O 1
ATOM 2131 N N . TYR A 1 266 ? -29.719 -33.219 -25.109 1 84.88 266 TYR A N 1
ATOM 2132 C CA . TYR A 1 266 ? -31.141 -32.906 -24.891 1 84.88 266 TYR A CA 1
ATOM 2133 C C . TYR A 1 266 ? -32 -34.062 -25.344 1 84.88 266 TYR A C 1
ATOM 2135 O O . TYR A 1 266 ? -32.969 -34.438 -24.656 1 84.88 266 TYR A O 1
ATOM 2143 N N . LYS A 1 267 ? -31.703 -34.688 -26.422 1 87.06 267 LYS A N 1
ATOM 2144 C CA . LYS A 1 267 ? -32.469 -35.812 -26.953 1 87.06 267 LYS A CA 1
ATOM 2145 C C . LYS A 1 267 ? -32.375 -37 -26.031 1 87.06 267 LYS A C 1
ATOM 2147 O O . LYS A 1 267 ? -33.375 -37.719 -25.828 1 87.06 267 LYS A O 1
ATOM 2152 N N . ILE A 1 268 ? -31.234 -37.156 -25.641 1 89.31 268 ILE A N 1
ATOM 2153 C CA . ILE A 1 268 ? -31.062 -38.25 -24.703 1 89.31 268 ILE A CA 1
ATOM 2154 C C . ILE A 1 268 ? -31.828 -38 -23.422 1 89.31 268 ILE A C 1
ATOM 2156 O O . ILE A 1 268 ? -32.375 -38.906 -22.812 1 89.31 268 ILE A O 1
ATOM 2160 N N . SER A 1 269 ? -31.828 -36.781 -23 1 88.75 269 SER A N 1
ATOM 2161 C CA . SER A 1 269 ? -32.562 -36.406 -21.797 1 88.75 269 SER A CA 1
ATOM 2162 C C . SER A 1 269 ? -34.062 -36.656 -21.969 1 88.75 269 SER A C 1
ATOM 2164 O O . SER A 1 269 ? -34.75 -37.094 -21.047 1 88.75 269 SER A O 1
ATOM 2166 N N . GLN A 1 270 ? -34.5 -36.438 -23.094 1 87.69 270 GLN A N 1
ATOM 2167 C CA . GLN A 1 270 ? -35.906 -36.688 -23.391 1 87.69 270 GLN A CA 1
ATOM 2168 C C . GLN A 1 270 ? -36.188 -38.188 -23.375 1 87.69 270 GLN A C 1
ATOM 2170 O O . GLN A 1 270 ? -37.25 -38.625 -22.891 1 87.69 270 GLN A O 1
ATOM 2175 N N . TYR A 1 271 ? -35.312 -38.906 -23.938 1 90.81 271 TYR A N 1
ATOM 2176 C CA . TYR A 1 271 ? -35.438 -40.344 -23.953 1 90.81 271 TYR A CA 1
ATOM 2177 C C . TYR A 1 271 ? -35.469 -40.906 -22.531 1 90.81 271 TYR A C 1
ATOM 2179 O O . TYR A 1 271 ? -36.281 -41.781 -22.219 1 90.81 271 TYR A O 1
ATOM 2187 N N . VAL A 1 272 ? -34.562 -40.406 -21.766 1 90.75 272 VAL A N 1
ATOM 2188 C CA . VAL A 1 272 ? -34.438 -40.875 -20.391 1 90.75 272 VAL A CA 1
ATOM 2189 C C . VAL A 1 272 ? -35.719 -40.5 -19.609 1 90.75 272 VAL A C 1
ATOM 2191 O O . VAL A 1 272 ? -36.156 -41.281 -18.734 1 90.75 272 VAL A O 1
ATOM 2194 N N . GLU A 1 273 ? -36.219 -39.438 -19.875 1 88.88 273 GLU A N 1
ATOM 2195 C CA . GLU A 1 273 ? -37.438 -39 -19.203 1 88.88 273 GLU A CA 1
ATOM 2196 C C . GLU A 1 273 ? -38.594 -39.938 -19.547 1 88.88 273 GLU A C 1
ATOM 2198 O O . GLU A 1 273 ? -39.406 -40.281 -18.688 1 88.88 273 GLU A O 1
ATOM 2203 N N . ALA A 1 274 ? -38.594 -40.469 -20.734 1 88 274 ALA A N 1
ATOM 2204 C CA . ALA A 1 274 ? -39.719 -41.281 -21.234 1 88 274 ALA A CA 1
ATOM 2205 C C . ALA A 1 274 ? -39.531 -42.75 -20.859 1 88 274 ALA A C 1
ATOM 2207 O O . ALA A 1 274 ? -40.5 -43.406 -20.5 1 88 274 ALA A O 1
ATOM 2208 N N . TYR A 1 275 ? -38.312 -43.219 -21.016 1 90.56 275 TYR A N 1
ATOM 2209 C CA . TYR A 1 275 ? -38.125 -44.656 -20.922 1 90.56 275 TYR A CA 1
ATOM 2210 C C . TYR A 1 275 ? -37.25 -45.031 -19.719 1 90.56 275 TYR A C 1
ATOM 2212 O O . TYR A 1 275 ? -37.031 -46.219 -19.438 1 90.56 275 TYR A O 1
ATOM 2220 N N . GLY A 1 276 ? -36.656 -44.031 -19.016 1 86.62 276 GLY A N 1
ATOM 2221 C CA . GLY A 1 276 ? -35.906 -44.281 -17.797 1 86.62 276 GLY A CA 1
ATOM 2222 C C . GLY A 1 276 ? -34.438 -44.562 -18.062 1 86.62 276 GLY A C 1
ATOM 2223 O O . GLY A 1 276 ? -33.969 -44.438 -19.188 1 86.62 276 GLY A O 1
ATOM 2224 N N . VAL A 1 277 ? -33.75 -45 -16.969 1 88.75 277 VAL A N 1
ATOM 2225 C CA . VAL A 1 277 ? -32.312 -45.25 -17.047 1 88.75 277 VAL A CA 1
ATOM 2226 C C . VAL A 1 277 ? -32.031 -46.719 -16.875 1 88.75 277 VAL A C 1
ATOM 2228 O O . VAL A 1 277 ? -32.906 -47.469 -16.391 1 88.75 277 VAL A O 1
ATOM 2231 N N . GLY A 1 278 ? -30.812 -47.281 -17.312 1 87.5 278 GLY A N 1
ATOM 2232 C CA . GLY A 1 278 ? -30.328 -48.625 -17.031 1 87.5 278 GLY A CA 1
ATOM 2233 C C . GLY A 1 278 ? -30.891 -49.656 -17.969 1 87.5 278 GLY A C 1
ATOM 2234 O O . GLY A 1 278 ? -30.609 -50.844 -17.812 1 87.5 278 GLY A O 1
ATOM 2235 N N . GLY A 1 279 ? -31.656 -49.344 -18.953 1 84.44 279 GLY A N 1
ATOM 2236 C CA . GLY A 1 279 ? -32.188 -50.312 -19.906 1 84.44 279 GLY A CA 1
ATOM 2237 C C . GLY A 1 279 ? -33.156 -51.312 -19.266 1 84.44 279 GLY A C 1
ATOM 2238 O O . GLY A 1 279 ? -33.156 -52.469 -19.625 1 84.44 279 GLY A O 1
ATOM 2239 N N . LYS A 1 280 ? -33.844 -50.906 -18.328 1 83.25 280 LYS A N 1
ATOM 2240 C CA . LYS A 1 280 ? -34.688 -51.844 -17.578 1 83.25 280 LYS A CA 1
ATOM 2241 C C . LYS A 1 280 ? -36.031 -52.062 -18.281 1 83.25 280 LYS A C 1
ATOM 2243 O O . LYS A 1 280 ? -36.719 -53.062 -18.031 1 83.25 280 LYS A O 1
ATOM 2248 N N . LEU A 1 281 ? -36.375 -51.188 -19.141 1 85.69 281 LEU A N 1
ATOM 2249 C CA . LEU A 1 281 ? -37.688 -51.281 -19.797 1 85.69 281 LEU A CA 1
ATOM 2250 C C . LEU A 1 281 ? -37.656 -52.312 -20.922 1 85.69 281 LEU A C 1
ATOM 2252 O O . LEU A 1 281 ? -36.812 -52.25 -21.812 1 85.69 281 LEU A O 1
ATOM 2256 N N . THR A 1 282 ? -38.531 -53.281 -20.953 1 87 282 THR A N 1
ATOM 2257 C CA . THR A 1 282 ? -38.594 -54.375 -21.906 1 87 282 THR A CA 1
ATOM 2258 C C . THR A 1 282 ? -39.562 -54.062 -23.016 1 87 282 THR A C 1
ATOM 2260 O O . THR A 1 282 ? -40.125 -54.969 -23.625 1 87 282 THR A O 1
ATOM 2263 N N . GLU A 1 283 ? -39.938 -52.875 -23.266 1 88.25 283 GLU A N 1
ATOM 2264 C CA . GLU A 1 283 ? -40.781 -52.469 -24.375 1 88.25 283 GLU A CA 1
ATOM 2265 C C . GLU A 1 283 ? -40 -51.719 -25.453 1 88.25 283 GLU A C 1
ATOM 2267 O O . GLU A 1 283 ? -38.938 -51.156 -25.172 1 88.25 283 GLU A O 1
ATOM 2272 N N . PRO A 1 284 ? -40.469 -52 -26.656 1 90.94 284 PRO A N 1
ATOM 2273 C CA . PRO A 1 284 ? -39.812 -51.25 -27.719 1 90.94 284 PRO A CA 1
ATOM 2274 C C . PRO A 1 284 ? -39.844 -49.75 -27.484 1 90.94 284 PRO A C 1
ATOM 2276 O O . PRO A 1 284 ? -40.812 -49.25 -26.875 1 90.94 284 PRO A O 1
ATOM 2279 N N . SER A 1 285 ? -38.75 -49.094 -27.766 1 91.38 285 SER A N 1
ATOM 2280 C CA . SER A 1 285 ? -38.688 -47.656 -27.547 1 91.38 285 SER A CA 1
ATOM 2281 C C . SER A 1 285 ? -38.344 -46.906 -28.844 1 91.38 285 SER A C 1
ATOM 2283 O O . SER A 1 285 ? -37.969 -47.531 -29.844 1 91.38 285 SER A O 1
ATOM 2285 N N . THR A 1 286 ? -38.656 -45.562 -28.859 1 90.88 286 THR A N 1
ATOM 2286 C CA . THR A 1 286 ? -38.375 -44.719 -30.016 1 90.88 286 THR A CA 1
ATOM 2287 C C . THR A 1 286 ? -37.406 -43.594 -29.656 1 90.88 286 THR A C 1
ATOM 2289 O O . THR A 1 286 ? -37.625 -42.875 -28.672 1 90.88 286 THR A O 1
ATOM 2292 N N . PHE A 1 287 ? -36.344 -43.625 -30.344 1 91.38 287 PHE A N 1
ATOM 2293 C CA . PHE A 1 287 ? -35.375 -42.562 -30.156 1 91.38 287 PHE A CA 1
ATOM 2294 C C . PHE A 1 287 ? -35.531 -41.469 -31.219 1 91.38 287 PHE A C 1
ATOM 2296 O O . PHE A 1 287 ? -35.594 -41.781 -32.406 1 91.38 287 PHE A O 1
ATOM 2303 N N . ASP A 1 288 ? -35.656 -40.25 -30.734 1 84.25 288 ASP A N 1
ATOM 2304 C CA . ASP A 1 288 ? -35.812 -39.094 -31.641 1 84.25 288 ASP A CA 1
ATOM 2305 C C . ASP A 1 288 ? -34.5 -38.75 -32.312 1 84.25 288 ASP A C 1
ATOM 2307 O O . ASP A 1 288 ? -33.562 -38.25 -31.656 1 84.25 288 ASP A O 1
ATOM 2311 N N . ASN A 1 289 ? -34.281 -39.094 -33.5 1 77.44 289 ASN A N 1
ATOM 2312 C CA . ASN A 1 289 ? -33.094 -38.719 -34.281 1 77.44 289 ASN A CA 1
ATOM 2313 C C . ASN A 1 289 ? -33.469 -37.719 -35.406 1 77.44 289 ASN A C 1
ATOM 2315 O O . ASN A 1 289 ? -33.156 -37.938 -36.562 1 77.44 289 ASN A O 1
ATOM 2319 N N . SER A 1 290 ? -34.094 -36.656 -34.969 1 68.31 290 SER A N 1
ATOM 2320 C CA . SER A 1 290 ? -34.625 -35.719 -35.969 1 68.31 290 SER A CA 1
ATOM 2321 C C . SER A 1 290 ? -33.531 -35.125 -36.844 1 68.31 290 SER A C 1
ATOM 2323 O O . SER A 1 290 ? -33.75 -34.844 -38 1 68.31 290 SER A O 1
ATOM 2325 N N . PHE A 1 291 ? -32.281 -34.812 -36.375 1 63.03 291 PHE A N 1
ATOM 2326 C CA . PHE A 1 291 ? -31.266 -34.25 -37.25 1 63.03 291 PHE A CA 1
ATOM 2327 C C . PHE A 1 291 ? -30.781 -35.281 -38.25 1 63.03 291 PHE A C 1
ATOM 2329 O O . PHE A 1 291 ? -30.375 -34.938 -39.375 1 63.03 291 PHE A O 1
ATOM 2336 N N . GLY A 1 292 ? -30.625 -36.438 -37.812 1 56.94 292 GLY A N 1
ATOM 2337 C CA . GLY A 1 292 ? -30.125 -37.438 -38.719 1 56.94 292 GLY A CA 1
ATOM 2338 C C . GLY A 1 292 ? -31.219 -38.062 -39.594 1 56.94 292 GLY A C 1
ATOM 2339 O O . GLY A 1 292 ? -30.953 -39 -40.344 1 56.94 292 GLY A O 1
ATOM 2340 N N . GLY A 1 293 ? -32.469 -37.5 -39.562 1 61.78 293 GLY A N 1
ATOM 2341 C CA . GLY A 1 293 ? -33.531 -38 -40.406 1 61.78 293 GLY A CA 1
ATOM 2342 C C . GLY A 1 293 ? -34.781 -38.438 -39.625 1 61.78 293 GLY A C 1
ATOM 2343 O O . GLY A 1 293 ? -35.312 -37.656 -38.844 1 61.78 293 GLY A O 1
ATOM 2344 N N . MET A 1 294 ? -35.094 -39.875 -39.625 1 68.44 294 MET A N 1
ATOM 2345 C CA . MET A 1 294 ? -36.281 -40.531 -39.125 1 68.44 294 MET A CA 1
ATOM 2346 C C . MET A 1 294 ? -36.031 -41.062 -37.719 1 68.44 294 MET A C 1
ATOM 2348 O O . MET A 1 294 ? -34.906 -41.406 -37.344 1 68.44 294 MET A O 1
ATOM 2352 N N . ASN A 1 295 ? -37 -40.969 -36.844 1 83.19 295 ASN A N 1
ATOM 2353 C CA . ASN A 1 295 ? -37 -41.594 -35.531 1 83.19 295 ASN A CA 1
ATOM 2354 C C . ASN A 1 295 ? -36.562 -43.062 -35.656 1 83.19 295 ASN A C 1
ATOM 2356 O O . ASN A 1 295 ? -36.875 -43.75 -36.625 1 83.19 295 ASN A O 1
ATOM 2360 N N . ILE A 1 296 ? -35.688 -43.406 -34.844 1 88.69 296 ILE A N 1
ATOM 2361 C CA . ILE A 1 296 ? -35.188 -44.781 -34.812 1 88.69 296 ILE A CA 1
ATOM 2362 C C . ILE A 1 296 ? -36.031 -45.594 -33.844 1 88.69 296 ILE A C 1
ATOM 2364 O O . ILE A 1 296 ? -36.125 -45.25 -32.656 1 88.69 296 ILE A O 1
ATOM 2368 N N . THR A 1 297 ? -36.656 -46.625 -34.344 1 89.94 297 THR A N 1
ATOM 2369 C CA . THR A 1 297 ? -37.375 -47.562 -33.469 1 89.94 297 THR A CA 1
ATOM 2370 C C . THR A 1 297 ? -36.438 -48.656 -32.969 1 89.94 297 THR A C 1
ATOM 2372 O O . THR A 1 297 ? -35.75 -49.312 -33.75 1 89.94 297 THR A O 1
ATOM 2375 N N . LEU A 1 298 ? -36.281 -48.812 -31.703 1 92.25 298 LEU A N 1
ATOM 2376 C CA . LEU A 1 298 ? -35.375 -49.75 -31.078 1 92.25 298 LEU A CA 1
ATOM 2377 C C . LEU A 1 298 ? -36.125 -50.938 -30.5 1 92.25 298 LEU A C 1
ATOM 2379 O O . LEU A 1 298 ? -37.188 -50.781 -29.891 1 92.25 298 LEU A O 1
ATOM 2383 N N . ASP A 1 299 ? -35.625 -52.156 -30.734 1 91.19 299 ASP A N 1
ATOM 2384 C CA . ASP A 1 299 ? -36.188 -53.344 -30.125 1 91.19 299 ASP A CA 1
ATOM 2385 C C . ASP A 1 299 ? -35.906 -53.375 -28.625 1 91.19 299 ASP A C 1
ATOM 2387 O O . ASP A 1 299 ? -35 -52.688 -28.141 1 91.19 299 ASP A O 1
ATOM 2391 N N . ALA A 1 300 ? -36.625 -54.219 -27.922 1 90.56 300 ALA A N 1
ATOM 2392 C CA . ALA A 1 300 ? -36.406 -54.375 -26.484 1 90.56 300 ALA A CA 1
ATOM 2393 C C . ALA A 1 300 ? -35.094 -55.062 -26.203 1 90.56 300 ALA A C 1
ATOM 2395 O O . ALA A 1 300 ? -34.656 -55.938 -26.953 1 90.56 300 ALA A O 1
ATOM 2396 N N . PRO A 1 301 ? -34.406 -54.625 -25.125 1 91 301 PRO A N 1
ATOM 2397 C CA . PRO A 1 301 ? -34.719 -53.656 -24.062 1 91 301 PRO A CA 1
ATOM 2398 C C . PRO A 1 301 ? -34.344 -52.25 -24.453 1 91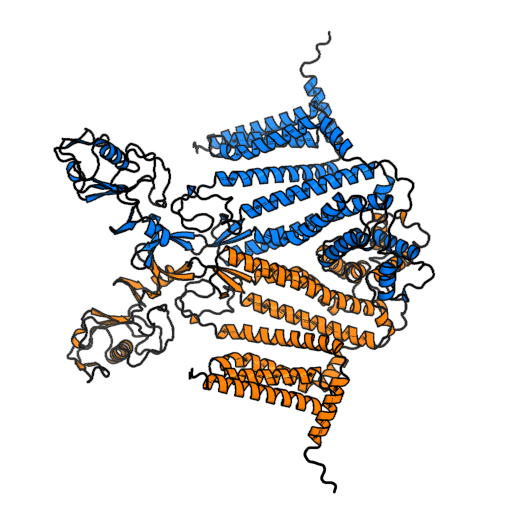 301 PRO A C 1
ATOM 2400 O O . PRO A 1 301 ? -33.75 -52 -25.5 1 91 301 PRO A O 1
ATOM 2403 N N . ALA A 1 302 ? -34.844 -51.281 -23.625 1 92.81 302 ALA A N 1
ATOM 2404 C CA . ALA A 1 302 ? -34.5 -49.875 -23.859 1 92.81 302 ALA A CA 1
ATOM 2405 C C . ALA A 1 302 ? -33 -49.656 -23.812 1 92.81 302 ALA A C 1
ATOM 2407 O O . ALA A 1 302 ? -32.25 -50.562 -23.422 1 92.81 302 ALA A O 1
ATOM 2408 N N . LEU A 1 303 ? -32.562 -48.531 -24.25 1 92.31 303 LEU A N 1
ATOM 2409 C CA . LEU A 1 303 ? -31.125 -48.219 -24.266 1 92.31 303 LEU A CA 1
ATOM 2410 C C . LEU A 1 303 ? -30.547 -48.219 -22.844 1 92.31 303 LEU A C 1
ATOM 2412 O O . LEU A 1 303 ? -31.188 -47.75 -21.906 1 92.31 303 LEU A O 1
ATOM 2416 N N . ASN A 1 304 ? -29.328 -48.812 -22.719 1 92.75 304 ASN A N 1
ATOM 2417 C CA . ASN A 1 304 ? -28.641 -48.812 -21.438 1 92.75 304 ASN A CA 1
ATOM 2418 C C . ASN A 1 304 ? -27.875 -47.5 -21.203 1 92.75 304 ASN A C 1
ATOM 2420 O O . ASN A 1 304 ? -26.703 -47.406 -21.562 1 92.75 304 ASN A O 1
ATOM 2424 N N . ILE A 1 305 ? -28.625 -46.625 -20.594 1 92.56 305 ILE A N 1
ATOM 2425 C CA . ILE A 1 305 ? -28.078 -45.281 -20.375 1 92.56 305 ILE A CA 1
ATOM 2426 C C . ILE A 1 305 ? -27.844 -45.062 -18.891 1 92.56 305 ILE A C 1
ATOM 2428 O O . ILE A 1 305 ? -28.688 -45.406 -18.047 1 92.56 305 ILE A O 1
ATOM 2432 N N . THR A 1 306 ? -26.594 -44.625 -18.5 1 91.81 306 THR A N 1
ATOM 2433 C CA . THR A 1 306 ? -26.281 -44.156 -17.172 1 91.81 306 THR A CA 1
ATOM 2434 C C . THR A 1 306 ? -26.391 -42.625 -17.109 1 91.81 306 THR A C 1
ATOM 2436 O O . THR A 1 306 ? -25.797 -41.938 -17.922 1 91.81 306 THR A O 1
ATOM 2439 N N . ALA A 1 307 ? -27.25 -42.188 -16.188 1 91 307 ALA A N 1
ATOM 2440 C CA . ALA A 1 307 ? -27.453 -40.719 -16.062 1 91 307 ALA A CA 1
ATOM 2441 C C . ALA A 1 307 ? -26.672 -40.156 -14.883 1 91 307 ALA A C 1
ATOM 2443 O O . ALA A 1 307 ? -26.5 -40.844 -13.867 1 91 307 ALA A O 1
ATOM 2444 N N . TYR A 1 308 ? -26.156 -38.969 -15.086 1 90.19 308 TYR A N 1
ATOM 2445 C CA . TYR A 1 308 ? -25.484 -38.25 -14.023 1 90.19 308 TYR A CA 1
ATOM 2446 C C . TYR A 1 308 ? -26.328 -37.031 -13.586 1 90.19 308 TYR A C 1
ATOM 2448 O O . TYR A 1 308 ? -27.094 -36.5 -14.375 1 90.19 308 TYR A O 1
ATOM 2456 N N . THR A 1 309 ? -26.156 -36.719 -12.305 1 85.56 309 THR A N 1
ATOM 2457 C CA . THR A 1 309 ? -27 -35.688 -11.727 1 85.56 309 THR A CA 1
ATOM 2458 C C . THR A 1 309 ? -26.766 -34.344 -12.43 1 85.56 309 THR A C 1
ATOM 2460 O O . THR A 1 309 ? -25.641 -34 -12.727 1 85.56 309 THR A O 1
ATOM 2463 N N . LEU A 1 310 ? -27.953 -33.844 -12.727 1 78.06 310 LEU A N 1
ATOM 2464 C CA . LEU A 1 310 ? -27.969 -32.5 -13.359 1 78.06 310 LEU A CA 1
ATOM 2465 C C . LEU A 1 310 ? -28.609 -31.484 -12.445 1 78.06 310 LEU A C 1
ATOM 2467 O O . LEU A 1 310 ? -29.516 -31.812 -11.672 1 78.06 310 LEU A O 1
ATOM 2471 N N . GLU A 1 311 ? -28.031 -30.344 -12.234 1 73.19 311 GLU A N 1
ATOM 2472 C CA . GLU A 1 311 ? -28.656 -29.281 -11.453 1 73.19 311 GLU A CA 1
ATOM 2473 C C . GLU A 1 311 ? -29.359 -28.281 -12.352 1 73.19 311 GLU A C 1
ATOM 2475 O O . GLU A 1 311 ? -30.062 -27.391 -11.867 1 73.19 311 GLU A O 1
ATOM 2480 N N . ASP A 1 312 ? -29.328 -28.609 -13.609 1 71.88 312 ASP A N 1
ATOM 2481 C CA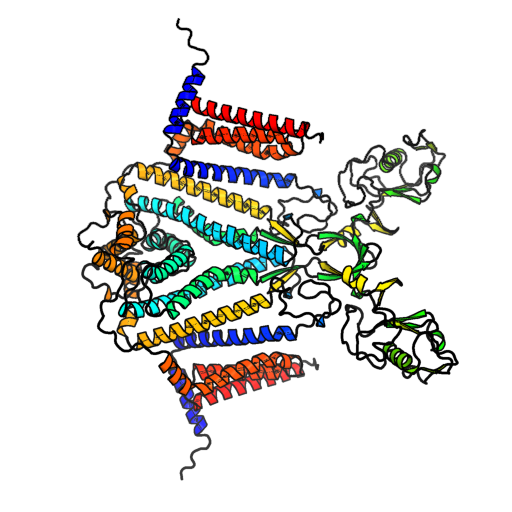 . ASP A 1 312 ? -29.969 -27.703 -14.555 1 71.88 312 ASP A CA 1
ATOM 2482 C C . ASP A 1 312 ? -31.438 -28.062 -14.758 1 71.88 312 ASP A C 1
ATOM 2484 O O . ASP A 1 312 ? -31.75 -29.094 -15.359 1 71.88 312 ASP A O 1
ATOM 2488 N N . THR A 1 313 ? -32.281 -27.188 -14.367 1 70 313 THR A N 1
ATOM 2489 C CA . THR A 1 313 ? -33.719 -27.453 -14.438 1 70 313 THR A CA 1
ATOM 2490 C C . THR A 1 313 ? -34.219 -27.344 -15.875 1 70 313 THR A C 1
ATOM 2492 O O . THR A 1 313 ? -35.312 -27.766 -16.188 1 70 313 THR A O 1
ATOM 2495 N N . ARG A 1 314 ? -33.469 -26.969 -16.828 1 70.06 314 ARG A N 1
ATOM 2496 C CA . ARG A 1 314 ? -33.906 -26.75 -18.188 1 70.06 314 ARG A CA 1
ATOM 2497 C C . ARG A 1 314 ? -33.812 -28.047 -19 1 70.06 314 ARG A C 1
ATOM 2499 O O . ARG A 1 314 ? -34.312 -28.109 -20.125 1 70.06 314 ARG A O 1
ATOM 2506 N N . ILE A 1 315 ? -33.156 -28.969 -18.391 1 75.62 315 ILE A N 1
ATOM 2507 C CA . ILE A 1 315 ? -33 -30.266 -19.062 1 75.62 315 ILE A CA 1
ATOM 2508 C C . ILE A 1 315 ? -34.062 -31.219 -18.547 1 75.62 315 ILE A C 1
ATOM 2510 O O . ILE A 1 315 ? -34.312 -31.328 -17.344 1 75.62 315 ILE A O 1
ATOM 2514 N N . PRO A 1 316 ? -34.875 -31.797 -19.469 1 77.69 316 PRO A N 1
ATOM 2515 C CA . PRO A 1 316 ? -36.031 -32.594 -19.094 1 77.69 316 PRO A CA 1
ATOM 2516 C C . PRO A 1 316 ? -35.719 -33.625 -18.016 1 77.69 316 PRO A C 1
ATOM 2518 O O . PRO A 1 316 ? -36.5 -33.812 -17.078 1 77.69 316 PRO A O 1
ATOM 2521 N N . ALA A 1 317 ? -34.656 -34.469 -18.125 1 78.06 317 ALA A N 1
ATOM 2522 C CA . ALA A 1 317 ? -34.344 -35.5 -17.141 1 78.06 317 ALA A CA 1
ATOM 2523 C C . ALA A 1 317 ? -33.406 -34.938 -16.062 1 78.06 317 ALA A C 1
ATOM 2525 O O . ALA A 1 317 ? -32.469 -35.625 -15.633 1 78.06 317 ALA A O 1
ATOM 2526 N N . TYR A 1 318 ? -33.969 -33.75 -15.727 1 72.88 318 TYR A N 1
ATOM 2527 C CA . TYR A 1 318 ? -33.188 -33.156 -14.656 1 72.88 318 TYR A CA 1
ATOM 2528 C C . TYR A 1 318 ? -33.469 -33.844 -13.328 1 72.88 318 TYR A C 1
ATOM 2530 O O . TYR A 1 318 ? -34.594 -34.188 -13.039 1 72.88 318 TYR A O 1
ATOM 2538 N N . ASN A 1 319 ? -32.531 -34.312 -12.555 1 70.12 319 ASN A N 1
ATOM 2539 C CA . ASN A 1 319 ? -32.594 -34.938 -11.227 1 70.12 319 ASN A CA 1
ATOM 2540 C C . ASN A 1 319 ? -33.312 -36.281 -11.273 1 70.12 319 ASN A C 1
ATOM 2542 O O . ASN A 1 319 ? -34.25 -36.531 -10.492 1 70.12 319 ASN A O 1
ATOM 2546 N N . LYS A 1 320 ? -33.094 -37 -12.281 1 77.69 320 LYS A N 1
ATOM 2547 C CA . LYS A 1 320 ? -33.719 -38.312 -12.43 1 77.69 320 LYS A CA 1
ATOM 2548 C C . LYS A 1 320 ? -33.281 -39.25 -11.297 1 77.69 320 LYS A C 1
ATOM 2550 O O . LYS A 1 320 ? -32.094 -39.219 -10.875 1 77.69 320 LYS A O 1
ATOM 2555 N N . SER A 1 321 ? -34.281 -40 -10.805 1 77.88 321 SER A N 1
ATOM 2556 C CA . SER A 1 321 ? -34 -40.969 -9.758 1 77.88 321 SER A CA 1
ATOM 2557 C C . SER A 1 321 ? -33.062 -42.031 -10.258 1 77.88 321 SER A C 1
ATOM 2559 O O . SER A 1 321 ? -33.219 -42.562 -11.367 1 77.88 321 SER A O 1
ATOM 2561 N N . GLY A 1 322 ? -31.906 -42.281 -9.57 1 79.44 322 GLY A N 1
ATOM 2562 C CA . GLY A 1 322 ? -30.938 -43.312 -9.938 1 79.44 322 GLY A CA 1
ATOM 2563 C C . GLY A 1 322 ? -29.688 -42.75 -10.586 1 79.44 322 GLY A C 1
ATOM 2564 O O . GLY A 1 322 ? -28.766 -43.5 -10.914 1 79.44 322 GLY A O 1
ATOM 2565 N N . ALA A 1 323 ? -29.797 -41.469 -10.844 1 84.88 323 ALA A N 1
ATOM 2566 C CA . ALA A 1 323 ? -28.625 -40.844 -11.469 1 84.88 323 ALA A CA 1
ATOM 2567 C C . ALA A 1 323 ? -27.422 -40.906 -10.539 1 84.88 323 ALA A C 1
ATOM 2569 O O . ALA A 1 323 ? -27.562 -40.875 -9.312 1 84.88 323 ALA A O 1
ATOM 2570 N N . LYS A 1 324 ? -26.297 -41.094 -11.172 1 87.5 324 LYS A N 1
ATOM 2571 C CA . LYS A 1 324 ? -25.047 -41 -10.422 1 87.5 324 LYS A CA 1
ATOM 2572 C C . LYS A 1 324 ? -24.688 -39.562 -10.117 1 87.5 324 LYS A C 1
ATOM 2574 O O . LYS A 1 324 ? -25.25 -38.625 -10.703 1 87.5 324 LYS A O 1
ATOM 2579 N N . GLY A 1 325 ? -23.953 -39.344 -9.086 1 87.44 325 GLY A N 1
ATOM 2580 C CA . GLY A 1 325 ? -23.531 -38 -8.727 1 87.44 325 GLY A CA 1
ATOM 2581 C C . GLY A 1 325 ? -22.906 -37.25 -9.883 1 87.44 325 GLY A C 1
ATOM 2582 O O . GLY A 1 325 ? -22.469 -37.844 -10.867 1 87.44 325 GLY A O 1
ATOM 2583 N N . MET A 1 326 ? -22.891 -35.938 -9.867 1 90 326 MET A N 1
ATOM 2584 C CA . MET A 1 326 ? -22.281 -35.094 -10.898 1 90 326 MET A CA 1
ATOM 2585 C C . MET A 1 326 ? -20.828 -35.469 -11.125 1 90 326 MET A C 1
ATOM 2587 O O . MET A 1 326 ? -20.094 -35.75 -10.164 1 90 326 MET A O 1
ATOM 2591 N N . ALA A 1 327 ? -20.484 -35.469 -12.461 1 91.81 327 ALA A N 1
ATOM 2592 C CA . ALA A 1 327 ? -19.125 -35.969 -12.75 1 91.81 327 ALA A CA 1
ATOM 2593 C C . ALA A 1 327 ? -18.531 -35.219 -13.953 1 91.81 327 ALA A C 1
ATOM 2595 O O . ALA A 1 327 ? -19.266 -34.719 -14.805 1 91.81 327 ALA A O 1
ATOM 2596 N N . TRP A 1 328 ? -17.297 -35.125 -14.008 1 93.19 328 TRP A N 1
ATOM 2597 C CA . TRP A 1 328 ? -16.484 -34.625 -15.109 1 93.19 328 TRP A CA 1
ATOM 2598 C C . TRP A 1 328 ? -15.5 -35.688 -15.594 1 93.19 328 TRP A C 1
ATOM 2600 O O . TRP A 1 328 ? -15.117 -36.562 -14.828 1 93.19 328 TRP A O 1
ATOM 2610 N N . ILE A 1 329 ? -15.164 -35.562 -16.875 1 92.44 329 ILE A N 1
ATOM 2611 C CA . ILE A 1 329 ? -14.234 -36.562 -17.406 1 92.44 329 ILE A CA 1
ATOM 2612 C C . ILE A 1 329 ? -13.047 -35.875 -18.047 1 92.44 329 ILE A C 1
ATOM 2614 O O . ILE A 1 329 ? -13.203 -34.812 -18.656 1 92.44 329 ILE A O 1
ATOM 2618 N N . LYS A 1 330 ? -11.867 -36.406 -17.812 1 90.25 330 LYS A N 1
ATOM 2619 C CA . LYS A 1 330 ? -10.633 -36 -18.5 1 90.25 330 LYS A CA 1
ATOM 2620 C C . LYS A 1 330 ? -9.797 -37.25 -18.859 1 90.25 330 LYS A C 1
ATOM 2622 O O . LYS A 1 330 ? -9.492 -38.062 -18 1 90.25 330 LYS A O 1
ATOM 2627 N N . ASP A 1 331 ? -9.344 -37.312 -20.047 1 83.88 331 ASP A N 1
ATOM 2628 C CA . ASP A 1 331 ? -8.492 -38.375 -20.547 1 83.88 331 ASP A CA 1
ATOM 2629 C C . ASP A 1 331 ? -9.016 -39.75 -20.094 1 83.88 331 ASP A C 1
ATOM 2631 O O . ASP A 1 331 ? -8.242 -40.594 -19.625 1 83.88 331 ASP A O 1
ATOM 2635 N N . GLY A 1 332 ? -10.328 -39.906 -20.078 1 83.44 332 GLY A N 1
ATOM 2636 C CA . GLY A 1 332 ? -10.938 -41.188 -19.781 1 83.44 332 GLY A CA 1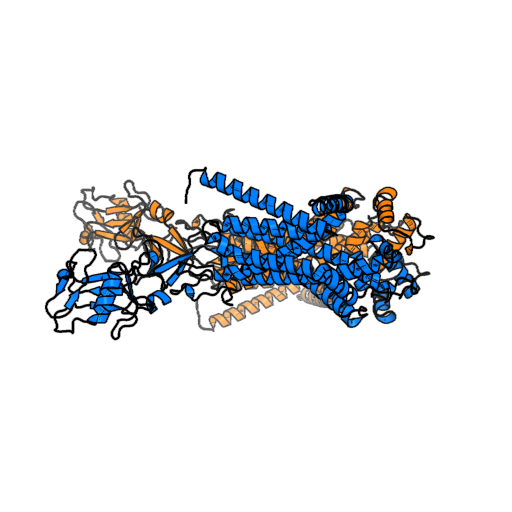
ATOM 2637 C C . GLY A 1 332 ? -11.188 -41.406 -18.312 1 83.44 332 GLY A C 1
ATOM 2638 O O . GLY A 1 332 ? -11.781 -42.406 -17.922 1 83.44 332 GLY A O 1
ATOM 2639 N N . GLU A 1 333 ? -10.711 -40.562 -17.453 1 89.38 333 GLU A N 1
ATOM 2640 C CA . GLU A 1 333 ? -10.906 -40.719 -16.016 1 89.38 333 GLU A CA 1
ATOM 2641 C C . GLU A 1 333 ? -12.047 -39.812 -15.531 1 89.38 333 GLU A C 1
ATOM 2643 O O . GLU A 1 333 ? -12.172 -38.656 -15.961 1 89.38 333 GLU A O 1
ATOM 2648 N N . LEU A 1 334 ? -12.898 -40.438 -14.656 1 92.75 334 LEU A N 1
ATOM 2649 C CA . LEU A 1 334 ? -14.047 -39.719 -14.125 1 92.75 334 LEU A CA 1
ATOM 2650 C C . LEU A 1 334 ? -13.711 -39.031 -12.797 1 92.75 334 LEU A C 1
ATOM 2652 O O . LEU A 1 334 ? -13.062 -39.656 -11.938 1 92.75 334 LEU A O 1
ATOM 2656 N N . PHE A 1 335 ? -14.117 -37.844 -12.664 1 94.25 335 PHE A N 1
ATOM 2657 C CA . PHE A 1 335 ? -13.945 -37.062 -11.438 1 94.25 335 PHE A CA 1
ATOM 2658 C C . PHE A 1 335 ? -15.289 -36.625 -10.891 1 94.25 335 PHE A C 1
ATOM 2660 O O . PHE A 1 335 ? -16.141 -36.125 -11.648 1 94.25 335 PHE A O 1
ATOM 2667 N N . ASN A 1 336 ? -15.492 -36.75 -9.602 1 93.25 336 ASN A N 1
ATOM 2668 C CA . ASN A 1 336 ? -16.75 -36.312 -9.008 1 93.25 336 ASN A CA 1
ATOM 2669 C C . ASN A 1 336 ? -16.703 -34.844 -8.594 1 93.25 336 ASN A C 1
ATOM 2671 O O . ASN A 1 336 ? -15.641 -34.219 -8.648 1 93.25 336 ASN A O 1
ATOM 2675 N N . ARG A 1 337 ? -17.859 -34.375 -8.234 1 92.06 337 ARG A N 1
ATOM 2676 C CA . ARG A 1 337 ? -18 -32.969 -7.863 1 92.06 337 ARG A CA 1
ATOM 2677 C C . ARG A 1 337 ? -17.125 -32.625 -6.656 1 92.06 337 ARG A C 1
ATOM 2679 O O . ARG A 1 337 ? -16.438 -31.609 -6.645 1 92.06 337 ARG A O 1
ATOM 2686 N N . ALA A 1 338 ? -17.125 -33.406 -5.664 1 92.31 338 ALA A N 1
ATOM 2687 C CA . ALA A 1 338 ? -16.359 -33.188 -4.445 1 92.31 338 ALA A CA 1
ATOM 2688 C C . ALA A 1 338 ? -14.867 -33.094 -4.746 1 92.31 338 ALA A C 1
ATOM 2690 O O . ALA A 1 338 ? -14.156 -32.25 -4.18 1 92.31 338 ALA A O 1
ATOM 2691 N N . TYR A 1 339 ? -14.43 -33.906 -5.68 1 94.06 339 TYR A N 1
ATOM 2692 C CA . TYR A 1 339 ? -13.016 -33.906 -6.035 1 94.06 339 TYR A CA 1
ATOM 2693 C C . TYR A 1 339 ? -12.625 -32.594 -6.719 1 94.06 339 TYR A C 1
ATOM 2695 O O . TYR A 1 339 ? -11.602 -32 -6.395 1 94.06 339 TYR A O 1
ATOM 2703 N N . ILE A 1 340 ? -13.43 -32.219 -7.637 1 94.06 340 ILE A N 1
ATOM 2704 C CA . ILE A 1 340 ? -13.125 -31 -8.398 1 94.06 340 ILE A CA 1
ATOM 2705 C C . ILE A 1 340 ? -13.156 -29.781 -7.473 1 94.06 340 ILE A C 1
ATOM 2707 O O . ILE A 1 340 ? -12.297 -28.906 -7.559 1 94.06 340 ILE A O 1
ATOM 2711 N N . GLU A 1 341 ? -14.109 -29.734 -6.613 1 91.69 341 GLU A N 1
ATOM 2712 C CA . GLU A 1 341 ? -14.227 -28.609 -5.703 1 91.69 341 GLU A CA 1
ATOM 2713 C C . GLU A 1 341 ? -13.07 -28.578 -4.703 1 91.69 341 GLU A C 1
ATOM 2715 O O . GLU A 1 341 ? -12.578 -27.5 -4.352 1 91.69 341 GLU A O 1
ATOM 2720 N N . ASP A 1 342 ? -12.641 -29.656 -4.27 1 91.06 342 ASP A N 1
ATOM 2721 C CA . ASP A 1 342 ? -11.586 -29.734 -3.264 1 91.06 342 ASP A CA 1
ATOM 2722 C C . ASP A 1 342 ? -10.211 -29.484 -3.887 1 91.06 342 ASP A C 1
ATOM 2724 O O . ASP A 1 342 ? -9.305 -28.984 -3.225 1 91.06 342 ASP A O 1
ATOM 2728 N N . ASN A 1 343 ? -10.094 -29.828 -5.191 1 92 343 ASN A N 1
ATOM 2729 C CA . ASN A 1 343 ? -8.781 -29.75 -5.816 1 92 343 ASN A CA 1
ATOM 2730 C C . ASN A 1 343 ? -8.711 -28.641 -6.855 1 92 343 ASN A C 1
ATOM 2732 O O . ASN A 1 343 ? -7.695 -28.484 -7.543 1 92 343 ASN A O 1
ATOM 2736 N N . GLY A 1 344 ? -9.836 -27.984 -7.012 1 91.75 344 GLY A N 1
ATOM 2737 C CA . GLY A 1 344 ? -9.812 -26.812 -7.887 1 91.75 344 GLY A CA 1
ATOM 2738 C C . GLY A 1 344 ? -9.055 -25.641 -7.293 1 91.75 344 GLY A C 1
ATOM 2739 O O . GLY A 1 344 ? -9.164 -25.375 -6.094 1 91.75 344 GLY A O 1
ATOM 2740 N N . GLN A 1 345 ? -8.164 -25.078 -8.125 1 89.06 345 GLN A N 1
ATOM 2741 C CA . GLN A 1 345 ? -7.371 -23.953 -7.672 1 89.06 345 GLN A CA 1
ATOM 2742 C C . GLN A 1 345 ? -7.27 -22.875 -8.75 1 89.06 345 GLN A C 1
ATOM 2744 O O . GLN A 1 345 ? -7.336 -23.188 -9.945 1 89.06 345 GLN A O 1
ATOM 2749 N N . CYS A 1 346 ? -7.262 -21.719 -8.32 1 88.94 346 CYS A N 1
ATOM 2750 C CA . CYS A 1 346 ? -6.992 -20.609 -9.211 1 88.94 346 CYS A CA 1
ATOM 2751 C C . CYS A 1 346 ? -5.508 -20.266 -9.227 1 88.94 346 CYS A C 1
ATOM 2753 O O . CYS A 1 346 ? -5.004 -19.625 -8.305 1 88.94 346 CYS A O 1
ATOM 2755 N N . GLN A 1 347 ? -4.938 -20.641 -10.336 1 86.38 347 GLN A N 1
ATOM 2756 C CA . GLN A 1 347 ? -3.482 -20.547 -10.43 1 86.38 347 GLN A CA 1
ATOM 2757 C C . GLN A 1 347 ? -3.061 -19.25 -11.117 1 86.38 347 GLN A C 1
ATOM 2759 O O . GLN A 1 347 ? -3.697 -18.812 -12.078 1 86.38 347 GLN A O 1
ATOM 2764 N N . ASN A 1 348 ? -1.949 -18.781 -10.641 1 84.19 348 ASN A N 1
ATOM 2765 C CA . ASN A 1 348 ? -1.388 -17.547 -11.195 1 84.19 348 ASN A CA 1
ATOM 2766 C C . ASN A 1 348 ? -0.818 -17.781 -12.594 1 84.19 348 ASN A C 1
ATOM 2768 O O . ASN A 1 348 ? -0.17 -18.797 -12.852 1 84.19 348 ASN A O 1
ATOM 2772 N N . THR A 1 349 ? -1.057 -16.875 -13.484 1 80.88 349 THR A N 1
ATOM 2773 C CA . THR A 1 349 ? -0.566 -16.984 -14.852 1 80.88 349 THR A CA 1
ATOM 2774 C C . THR A 1 349 ? 0.763 -16.25 -15.008 1 80.88 349 THR A C 1
ATOM 2776 O O . THR A 1 349 ? 1.39 -16.312 -16.062 1 80.88 349 THR A O 1
ATOM 2779 N N . GLY A 1 350 ? 1.23 -15.609 -14 1 78.56 350 GLY A N 1
ATOM 2780 C CA . GLY A 1 350 ? 2.484 -14.883 -14.078 1 78.56 350 GLY A CA 1
ATOM 2781 C C . GLY A 1 350 ? 2.295 -13.383 -14.242 1 78.56 350 GLY A C 1
ATOM 2782 O O . GLY A 1 350 ? 3.258 -12.617 -14.164 1 78.56 350 GLY A O 1
ATOM 2783 N N . THR A 1 351 ? 1.114 -13.031 -14.586 1 88.75 351 THR A N 1
ATOM 2784 C CA . THR A 1 351 ? 0.826 -11.609 -14.742 1 88.75 351 THR A CA 1
ATOM 2785 C C . THR A 1 351 ? -0.028 -11.102 -13.586 1 88.75 351 THR A C 1
ATOM 2787 O O . THR A 1 351 ? -0.591 -11.891 -12.828 1 88.75 351 THR A O 1
ATOM 2790 N N . TYR A 1 352 ? -0 -9.836 -13.492 1 91.25 352 TYR A N 1
ATOM 2791 C CA . TYR A 1 352 ? -0.708 -9.219 -12.375 1 91.25 352 TYR A CA 1
ATOM 2792 C C . TYR A 1 352 ? -1.754 -8.227 -12.875 1 91.25 352 TYR A C 1
ATOM 2794 O O . TYR A 1 352 ? -1.634 -7.688 -13.977 1 91.25 352 TYR A O 1
ATOM 2802 N N . LYS A 1 353 ? -2.768 -8.109 -12.102 1 93.12 353 LYS A N 1
ATOM 2803 C CA . LYS A 1 353 ? -3.793 -7.102 -12.344 1 93.12 353 LYS A CA 1
ATOM 2804 C C . LYS A 1 353 ? -3.834 -6.07 -11.227 1 93.12 353 LYS A C 1
ATOM 2806 O O . LYS A 1 353 ? -3.459 -6.367 -10.086 1 93.12 353 LYS A O 1
ATOM 2811 N N . TRP A 1 354 ? -4.18 -4.836 -11.562 1 95.25 354 TRP A N 1
ATOM 2812 C CA . TRP A 1 354 ? -4.402 -3.756 -10.609 1 95.25 354 TRP A CA 1
ATOM 2813 C C . TRP A 1 354 ? -5.852 -3.275 -10.656 1 95.25 354 TRP A C 1
ATOM 2815 O O . TRP A 1 354 ? -6.449 -3.201 -11.734 1 95.25 354 TRP A O 1
ATOM 2825 N N . GLY A 1 355 ? -6.41 -3.031 -9.469 1 95.25 355 GLY A N 1
ATOM 2826 C CA . GLY A 1 355 ? -7.789 -2.566 -9.469 1 95.25 355 GLY A CA 1
ATOM 2827 C C . GLY A 1 355 ? -8.289 -2.188 -8.094 1 95.25 355 GLY A C 1
ATOM 2828 O O . GLY A 1 355 ? -7.52 -1.723 -7.25 1 95.25 355 GLY A O 1
ATOM 2829 N N . PHE A 1 356 ? -9.641 -2.266 -7.957 1 94.44 356 PHE A N 1
ATOM 2830 C CA . PHE A 1 356 ? -10.297 -1.807 -6.738 1 94.44 356 PHE A CA 1
ATOM 2831 C C . PHE A 1 356 ? -11.133 -2.92 -6.121 1 94.44 356 PHE A C 1
ATOM 2833 O O . PHE A 1 356 ? -11.57 -3.836 -6.82 1 94.44 356 PHE A O 1
ATOM 2840 N N . SER A 1 357 ? -11.195 -2.895 -4.797 1 94 357 SER A N 1
ATOM 2841 C CA . SER A 1 357 ? -12.242 -3.656 -4.125 1 94 357 SER A CA 1
ATOM 2842 C C . SER A 1 357 ? -13.609 -3 -4.309 1 94 357 SER A C 1
ATOM 2844 O O . SER A 1 357 ? -13.797 -1.836 -3.951 1 94 357 SER A O 1
ATOM 2846 N N . PHE A 1 358 ? -14.594 -3.656 -4.762 1 92.19 358 PHE A N 1
ATOM 2847 C CA . PHE A 1 358 ? -15.93 -3.125 -5.043 1 92.19 358 PHE A CA 1
ATOM 2848 C C . PHE A 1 358 ? -16.547 -2.518 -3.787 1 92.19 358 PHE A C 1
ATOM 2850 O O . PHE A 1 358 ? -17.031 -1.386 -3.812 1 92.19 358 PHE A O 1
ATOM 2857 N N . LEU A 1 359 ? -16.484 -3.25 -2.719 1 92.81 359 LEU A N 1
ATOM 2858 C CA . LEU A 1 359 ? -17.141 -2.822 -1.483 1 92.81 359 LEU A CA 1
ATOM 2859 C C . LEU A 1 359 ? -16.453 -1.578 -0.918 1 92.81 359 LEU A C 1
ATOM 2861 O O . LEU A 1 359 ? -17.125 -0.636 -0.495 1 92.81 359 LEU A O 1
ATOM 2865 N N . GLN A 1 360 ? -15.188 -1.556 -0.915 1 94.25 360 GLN A N 1
ATOM 2866 C CA . GLN A 1 360 ? -14.469 -0.41 -0.371 1 94.25 360 GLN A CA 1
ATOM 2867 C C . GLN A 1 360 ? -14.625 0.815 -1.268 1 94.25 360 GLN A C 1
ATOM 2869 O O . GLN A 1 360 ? -14.703 1.943 -0.777 1 94.25 360 GLN A O 1
ATOM 2874 N N . LEU A 1 361 ? -14.633 0.541 -2.564 1 95 361 LEU A N 1
ATOM 2875 C CA . LEU A 1 361 ? -14.875 1.644 -3.488 1 95 361 LEU A CA 1
ATOM 2876 C C . LEU A 1 361 ? -16.25 2.26 -3.26 1 95 361 LEU A C 1
ATOM 2878 O O . LEU A 1 361 ? -16.375 3.484 -3.193 1 95 361 LEU A O 1
ATOM 2882 N N . PHE A 1 362 ? -17.219 1.449 -3.107 1 94.62 362 PHE A N 1
ATOM 2883 C CA . PHE A 1 362 ? -18.578 1.925 -2.869 1 94.62 362 PHE A CA 1
ATOM 2884 C C . PHE A 1 362 ? -18.656 2.701 -1.561 1 94.62 362 PHE A C 1
ATOM 2886 O O . PHE A 1 362 ? -19.266 3.771 -1.503 1 94.62 362 PHE A O 1
ATOM 2893 N N . LEU A 1 363 ? -18.031 2.221 -0.552 1 94.75 363 LEU A N 1
ATOM 2894 C CA . LEU A 1 363 ? -18.031 2.883 0.748 1 94.75 363 LEU A CA 1
ATOM 2895 C C . LEU A 1 363 ? -17.328 4.234 0.666 1 94.75 363 LEU A C 1
ATOM 2897 O O . LEU A 1 363 ? -17.781 5.219 1.246 1 94.75 363 LEU A O 1
ATOM 2901 N N . CYS A 1 364 ? -16.234 4.266 -0.047 1 95.94 364 CYS A N 1
ATOM 2902 C CA . CYS A 1 364 ? -15.484 5.512 -0.192 1 95.94 364 CYS A CA 1
ATOM 2903 C C . CYS A 1 364 ? -16.312 6.555 -0.934 1 95.94 364 CYS A C 1
ATOM 2905 O O . CYS A 1 364 ? -16.281 7.738 -0.593 1 95.94 364 CYS A O 1
ATOM 2907 N N . ILE A 1 365 ? -17.078 6.148 -1.923 1 96.06 365 ILE A N 1
ATOM 2908 C CA . ILE A 1 365 ? -17.938 7.062 -2.666 1 96.06 365 ILE A CA 1
ATOM 2909 C C . ILE A 1 365 ? -19.016 7.617 -1.744 1 96.06 365 ILE A C 1
ATOM 2911 O O . ILE A 1 365 ? -19.312 8.812 -1.767 1 96.06 365 ILE A O 1
ATOM 2915 N N . LEU A 1 366 ? -19.547 6.781 -0.888 1 96.19 366 LEU A N 1
ATOM 2916 C CA . LEU A 1 366 ? -20.562 7.219 0.051 1 96.19 366 LEU A CA 1
ATOM 2917 C C . LEU A 1 366 ? -20 8.211 1.059 1 96.19 366 LEU A C 1
ATOM 2919 O O . LEU A 1 366 ? -20.656 9.188 1.418 1 96.19 366 LEU A O 1
ATOM 2923 N N . LEU A 1 367 ? -18.797 7.938 1.487 1 96.69 367 LEU A N 1
ATOM 2924 C CA . LEU A 1 367 ? -18.156 8.844 2.436 1 96.69 367 LEU A CA 1
ATOM 2925 C C . LEU A 1 367 ? -17.859 10.188 1.783 1 96.69 367 LEU A C 1
ATOM 2927 O O . LEU A 1 367 ? -18.047 11.234 2.4 1 96.69 367 LEU A O 1
ATOM 2931 N N . LEU A 1 368 ? -17.406 10.109 0.559 1 96.69 368 LEU A N 1
ATOM 2932 C CA . LEU A 1 368 ? -17.141 11.344 -0.172 1 96.69 368 LEU A CA 1
ATOM 2933 C C . LEU A 1 368 ? -18.438 12.117 -0.417 1 96.69 368 LEU A C 1
ATOM 2935 O O . LEU A 1 368 ? -18.453 13.352 -0.377 1 96.69 368 LEU A O 1
ATOM 2939 N N . LEU A 1 369 ? -19.516 11.383 -0.665 1 95.88 369 LEU A N 1
ATOM 2940 C CA . LEU A 1 369 ? -20.812 12.008 -0.849 1 95.88 369 LEU A CA 1
ATOM 2941 C C . LEU A 1 369 ? -21.297 12.664 0.442 1 95.88 369 LEU A C 1
ATOM 2943 O O . LEU A 1 369 ? -21.781 13.797 0.424 1 95.88 369 LEU A O 1
ATOM 2947 N N . ALA A 1 370 ? -21.125 11.969 1.517 1 95.62 370 ALA A N 1
ATOM 2948 C CA . ALA A 1 370 ? -21.5 12.516 2.816 1 95.62 370 ALA A CA 1
ATOM 2949 C C . ALA A 1 370 ? -20.688 13.773 3.133 1 95.62 370 ALA A C 1
ATOM 2951 O O . ALA A 1 370 ? -21.234 14.766 3.609 1 95.62 370 ALA A O 1
ATOM 2952 N N . TRP A 1 371 ? -19.391 13.734 2.883 1 96.31 371 TRP A N 1
ATOM 2953 C CA . TRP A 1 371 ? -18.516 14.891 3.09 1 96.31 371 TRP A CA 1
ATOM 2954 C C . TRP A 1 371 ? -18.953 16.047 2.197 1 96.31 371 TRP A C 1
ATOM 2956 O O . TRP A 1 371 ? -19.016 17.203 2.648 1 96.31 371 TRP A O 1
ATOM 2966 N N . THR A 1 372 ? -19.281 15.734 0.942 1 94.94 372 THR A N 1
ATOM 2967 C CA . THR A 1 372 ? -19.656 16.766 -0.014 1 94.94 372 THR A CA 1
ATOM 2968 C C . THR A 1 372 ? -20.969 17.438 0.405 1 94.94 372 THR A C 1
ATOM 2970 O O . THR A 1 372 ? -21.078 18.656 0.378 1 94.94 372 THR A O 1
ATOM 2973 N N . ILE A 1 373 ? -21.891 16.672 0.798 1 91.88 373 ILE A N 1
ATOM 2974 C CA . ILE A 1 373 ? -23.172 17.219 1.232 1 91.88 373 ILE A CA 1
ATOM 2975 C C . ILE A 1 373 ? -22.969 18.047 2.498 1 91.88 373 ILE A C 1
ATOM 2977 O O . ILE A 1 373 ? -23.516 19.141 2.613 1 91.88 373 ILE A O 1
ATOM 2981 N N . GLY A 1 374 ? -22.188 17.531 3.395 1 92.25 374 GLY A N 1
ATOM 2982 C CA . GLY A 1 374 ? -21.938 18.266 4.629 1 92.25 374 GLY A CA 1
ATOM 2983 C C . GLY A 1 374 ? -21.234 19.594 4.406 1 92.25 374 GLY A C 1
ATOM 2984 O O . GLY A 1 374 ? -21.641 20.609 4.977 1 92.25 374 GLY A O 1
ATOM 2985 N N . ILE A 1 375 ? -20.188 19.562 3.613 1 93.25 375 ILE A N 1
ATOM 2986 C CA . ILE A 1 375 ? -19.438 20.797 3.361 1 93.25 375 ILE A CA 1
ATOM 2987 C C . ILE A 1 375 ? -20.312 21.781 2.58 1 93.25 375 ILE A C 1
ATOM 2989 O O . ILE A 1 375 ? -20.219 22.984 2.775 1 93.25 375 ILE A O 1
ATOM 2993 N N . TYR A 1 376 ? -21.188 21.281 1.734 1 89.06 376 TYR A N 1
ATOM 2994 C CA . TYR A 1 376 ? -22.078 22.125 0.973 1 89.06 376 TYR A CA 1
ATOM 2995 C C . TYR A 1 376 ? -23.094 22.812 1.889 1 89.06 376 TYR A C 1
ATOM 2997 O O . TYR A 1 376 ? -23.406 23.984 1.716 1 89.06 376 TYR A O 1
ATOM 3005 N N . ILE A 1 377 ? -23.609 22.094 2.797 1 87.81 377 ILE A N 1
ATOM 3006 C CA . ILE A 1 377 ? -24.531 22.672 3.758 1 87.81 377 ILE A CA 1
ATOM 3007 C C . ILE A 1 377 ? -23.844 23.766 4.574 1 87.81 377 ILE A C 1
ATOM 3009 O O . ILE A 1 377 ? -24.391 24.844 4.781 1 87.81 377 ILE A O 1
ATOM 3013 N N . MET A 1 378 ? -22.641 23.469 4.984 1 89.44 378 MET A N 1
ATOM 3014 C CA . MET A 1 378 ? -21.891 24.453 5.75 1 89.44 378 MET A CA 1
ATOM 3015 C C . MET A 1 378 ? -21.562 25.672 4.895 1 89.44 378 MET A C 1
ATOM 3017 O O . MET A 1 378 ? -21.594 26.797 5.383 1 89.44 378 MET A O 1
ATOM 3021 N N . TRP A 1 379 ? -21.266 25.438 3.693 1 86.88 379 TRP A N 1
ATOM 3022 C CA . TRP A 1 379 ? -20.969 26.531 2.775 1 86.88 379 TRP A CA 1
ATOM 3023 C C . TRP A 1 379 ? -22.203 27.406 2.551 1 86.88 379 TRP A C 1
ATOM 3025 O O . TRP A 1 379 ? -22.109 28.641 2.504 1 86.88 379 TRP A O 1
ATOM 3035 N N . LEU A 1 380 ? -23.359 26.844 2.383 1 83.12 380 LEU A N 1
ATOM 3036 C CA . LEU A 1 380 ? -24.594 27.594 2.219 1 83.12 380 LEU A CA 1
ATOM 3037 C C . LEU A 1 380 ? -24.875 28.453 3.447 1 83.12 380 LEU A C 1
ATOM 3039 O O . LEU A 1 380 ? -25.266 29.625 3.322 1 83.12 380 LEU A O 1
ATOM 3043 N N . TYR A 1 381 ? -24.625 27.828 4.535 1 85.19 381 TYR A N 1
ATOM 3044 C CA . TYR A 1 381 ? -24.859 28.547 5.793 1 85.19 381 TYR A CA 1
ATOM 3045 C C . TYR A 1 381 ? -23.906 29.734 5.922 1 85.19 381 TYR A C 1
ATOM 3047 O O . TYR A 1 381 ? -24.344 30.844 6.254 1 85.19 381 TYR A O 1
ATOM 3055 N N . THR A 1 382 ? -22.688 29.531 5.684 1 85.38 382 THR A N 1
ATOM 3056 C CA . THR A 1 382 ? -21.688 30.578 5.867 1 85.38 382 THR A CA 1
ATOM 3057 C C . THR A 1 382 ? -21.812 31.641 4.777 1 85.38 382 THR A C 1
ATOM 3059 O O . THR A 1 382 ? -21.656 32.844 5.047 1 85.38 382 THR A O 1
ATOM 3062 N N . HIS A 1 383 ? -22.125 31.25 3.607 1 80.88 383 HIS A N 1
ATOM 3063 C CA . HIS A 1 383 ? -22.219 32.188 2.49 1 80.88 383 HIS A CA 1
ATOM 3064 C C . HIS A 1 383 ? -23.375 33.156 2.676 1 80.88 383 HIS A C 1
ATOM 3066 O O . HIS A 1 383 ? -23.219 34.344 2.51 1 80.88 383 HIS A O 1
ATOM 3072 N N . TYR A 1 384 ? -24.5 32.688 3.061 1 81.38 384 TYR A N 1
ATOM 3073 C CA . TYR A 1 384 ? -25.688 33.531 3.203 1 81.38 384 TYR A CA 1
ATOM 3074 C C . TYR A 1 384 ? -25.609 34.344 4.488 1 81.38 384 TYR A C 1
ATOM 3076 O O . TYR A 1 384 ? -26.094 35.5 4.535 1 81.38 384 TYR A O 1
ATOM 3084 N N . THR A 1 385 ? -25.016 33.812 5.488 1 82.12 385 THR A N 1
ATOM 3085 C CA . THR A 1 385 ? -24.875 34.594 6.723 1 82.12 385 THR A CA 1
ATOM 3086 C C . THR A 1 385 ? -23.875 35.719 6.531 1 82.12 385 THR A C 1
ATOM 3088 O O . THR A 1 385 ? -24.078 36.812 7.066 1 82.12 385 THR A O 1
ATOM 3091 N N . LEU A 1 386 ? -22.891 35.406 5.797 1 80.56 386 LEU A N 1
ATOM 3092 C CA . LEU A 1 386 ? -21.875 36.438 5.547 1 80.56 386 LEU A CA 1
ATOM 3093 C C . LEU A 1 386 ? -22.422 37.5 4.602 1 80.56 386 LEU A C 1
ATOM 3095 O O . LEU A 1 386 ? -22.031 38.688 4.684 1 80.56 386 LEU A O 1
ATOM 3099 N N . LEU A 1 387 ? -23.266 37.125 3.684 1 76.19 387 LEU A N 1
ATOM 3100 C CA . LEU A 1 387 ? -23.891 38.062 2.77 1 76.19 387 LEU A CA 1
ATOM 3101 C C . LEU A 1 387 ? -24.859 39 3.516 1 76.19 387 LEU A C 1
ATOM 3103 O O . LEU A 1 387 ? -25 40.156 3.168 1 76.19 387 LEU A O 1
ATOM 3107 N N . LEU A 1 388 ? -25.516 38.406 4.48 1 75.25 388 LEU A N 1
ATOM 3108 C CA . LEU A 1 388 ? -26.438 39.219 5.289 1 75.25 388 LEU A CA 1
ATOM 3109 C C . LEU A 1 388 ? -25.672 40.188 6.18 1 75.25 388 LEU A C 1
ATOM 3111 O O . LEU A 1 388 ? -26.188 41.281 6.488 1 75.25 388 LEU A O 1
ATOM 3115 N N . HIS A 1 389 ? -24.453 39.75 6.469 1 75 389 HIS A N 1
ATOM 3116 C CA . HIS A 1 389 ? -23.625 40.562 7.332 1 75 389 HIS A CA 1
ATOM 3117 C C . HIS A 1 389 ? -22.359 41.031 6.625 1 75 389 HIS A C 1
ATOM 3119 O O . HIS A 1 389 ? -21.297 40.438 6.812 1 75 389 HIS A O 1
ATOM 3125 N N . SER A 1 390 ? -22.422 41.906 5.703 1 64.88 390 SER A N 1
ATOM 3126 C CA . SER A 1 390 ? -21.344 42.344 4.816 1 64.88 390 SER A CA 1
ATOM 3127 C C . SER A 1 390 ? -20.078 42.656 5.594 1 64.88 390 SER A C 1
ATOM 3129 O O . SER A 1 390 ? -18.969 42.438 5.102 1 64.88 390 SER A O 1
ATOM 3131 N N . ARG A 1 391 ? -20.172 43.125 6.727 1 61.62 391 ARG A N 1
ATOM 3132 C CA . ARG A 1 391 ? -19.016 43.5 7.516 1 61.62 391 ARG A CA 1
ATOM 3133 C C . ARG A 1 391 ? -18.203 42.281 7.934 1 61.62 391 ARG A C 1
ATOM 3135 O O . ARG A 1 391 ? -16.984 42.312 8.023 1 61.62 391 ARG A O 1
ATOM 3142 N N . LEU A 1 392 ? -18.922 41.25 8.062 1 63.06 392 LEU A N 1
ATOM 3143 C CA . LEU A 1 392 ? -18.266 40.031 8.531 1 63.06 392 LEU A CA 1
ATOM 3144 C C . LEU A 1 392 ? -17.453 39.375 7.418 1 63.06 392 LEU A C 1
ATOM 3146 O O . LEU A 1 392 ? -16.484 38.688 7.68 1 63.06 392 LEU A O 1
ATOM 3150 N N . SER A 1 393 ? -17.875 39.562 6.219 1 59.97 393 SER A N 1
ATOM 3151 C CA . SER A 1 393 ? -17.188 38.969 5.082 1 59.97 393 SER A CA 1
ATOM 3152 C C . SER A 1 393 ? -15.773 39.5 4.941 1 59.97 393 SER A C 1
ATOM 3154 O O . SER A 1 393 ? -14.875 38.781 4.5 1 59.97 393 SER A O 1
ATOM 3156 N N . GLU A 1 394 ? -15.711 40.656 5.246 1 58.66 394 GLU A N 1
ATOM 3157 C CA . GLU A 1 394 ? -14.398 41.25 5.16 1 58.66 394 GLU A CA 1
ATOM 3158 C C . GLU A 1 394 ? -13.516 40.875 6.344 1 58.66 394 GLU A C 1
ATOM 3160 O O . GLU A 1 394 ? -12.297 41.031 6.301 1 58.66 394 GLU A O 1
ATOM 3165 N N . GLU A 1 395 ? -14.18 40.156 7.203 1 60.22 395 GLU A N 1
ATOM 3166 C CA . GLU A 1 395 ? -13.477 39.875 8.445 1 60.22 395 GLU A CA 1
ATOM 3167 C C . GLU A 1 395 ? -12.898 38.469 8.422 1 60.22 395 GLU A C 1
ATOM 3169 O O . GLU A 1 395 ? -12.289 38 9.398 1 60.22 395 GLU A O 1
ATOM 3174 N N . VAL A 1 396 ? -13.039 37.812 7.395 1 66.25 396 VAL A N 1
ATOM 3175 C CA . VAL A 1 396 ? -12.422 36.5 7.391 1 66.25 396 VAL A CA 1
ATOM 3176 C C . VAL A 1 396 ? -10.906 36.625 7.453 1 66.25 396 VAL A C 1
ATOM 3178 O O . VAL A 1 396 ? -10.289 37.25 6.57 1 66.25 396 VAL A O 1
ATOM 3181 N N . SER A 1 397 ? -10.375 36.219 8.602 1 68.38 397 SER A N 1
ATOM 3182 C CA . SER A 1 397 ? -8.961 36.406 8.891 1 68.38 397 SER A CA 1
ATOM 3183 C C . SER A 1 397 ? -8.086 35.469 8.078 1 68.38 397 SER A C 1
ATOM 3185 O O . SER A 1 397 ? -8.398 34.281 7.961 1 68.38 397 SER A O 1
ATOM 3187 N N . GLY A 1 398 ? -7.238 36.031 7.328 1 77.94 398 GLY A N 1
ATOM 3188 C CA . GLY A 1 398 ? -6.172 35.25 6.742 1 77.94 398 GLY A CA 1
ATOM 3189 C C . GLY A 1 398 ? -5.102 34.844 7.742 1 77.94 398 GLY A C 1
ATOM 3190 O O . GLY A 1 398 ? -5.301 34.969 8.953 1 77.94 398 GLY A O 1
ATOM 3191 N N . THR A 1 399 ? -4.074 34.312 7.371 1 81.5 399 THR A N 1
ATOM 3192 C CA . THR A 1 399 ? -3.041 33.781 8.242 1 81.5 399 THR A CA 1
ATOM 3193 C C . THR A 1 399 ? -2.359 34.875 9.039 1 81.5 399 THR A C 1
ATOM 3195 O O . THR A 1 399 ? -2.168 34.75 10.25 1 81.5 399 THR A O 1
ATOM 3198 N N . HIS A 1 400 ? -2.018 36 8.398 1 84 400 HIS A N 1
ATOM 3199 C CA . HIS A 1 400 ? -1.3 37.094 9.07 1 84 400 HIS A CA 1
ATOM 3200 C C . HIS A 1 400 ? -2.215 37.844 10.023 1 84 400 HIS A C 1
ATOM 3202 O O . HIS A 1 400 ? -1.812 38.188 11.133 1 84 400 HIS A O 1
ATOM 3208 N N . ARG A 1 401 ? -3.367 38.031 9.562 1 86.44 401 ARG A N 1
ATOM 3209 C CA . ARG A 1 401 ? -4.332 38.719 10.414 1 86.44 401 ARG A CA 1
ATOM 3210 C C . ARG A 1 401 ? -4.699 37.875 11.625 1 86.44 401 ARG A C 1
ATOM 3212 O O . ARG A 1 401 ? -4.922 38.406 12.711 1 86.44 401 ARG A O 1
ATOM 3219 N N . ALA A 1 402 ? -4.754 36.625 11.398 1 87.69 402 ALA A N 1
ATOM 3220 C CA . ALA A 1 402 ? -5.105 35.719 12.477 1 87.69 402 ALA A CA 1
ATOM 3221 C C . ALA A 1 402 ? -4.051 35.75 13.578 1 87.69 402 ALA A C 1
ATOM 3223 O O . ALA A 1 402 ? -4.375 35.625 14.766 1 87.69 402 ALA A O 1
ATOM 3224 N N . VAL A 1 403 ? -2.832 35.875 13.18 1 86.75 403 VAL A N 1
ATOM 3225 C CA . VAL A 1 403 ? -1.753 35.938 14.164 1 86.75 403 VAL A CA 1
ATOM 3226 C C . VAL A 1 403 ? -1.888 37.188 15.008 1 86.75 403 VAL A C 1
ATOM 3228 O O . VAL A 1 403 ? -1.726 37.156 16.234 1 86.75 403 VAL A O 1
ATOM 3231 N N . LEU A 1 404 ? -2.221 38.281 14.391 1 86.44 404 LEU A N 1
ATOM 3232 C CA . LEU A 1 404 ? -2.367 39.531 15.094 1 86.44 404 LEU A CA 1
ATOM 3233 C C . LEU A 1 404 ? -3.588 39.531 16.016 1 86.44 404 LEU A C 1
ATOM 3235 O O . LEU A 1 404 ? -3.539 40.031 17.125 1 86.44 404 LEU A O 1
ATOM 3239 N N . GLU A 1 405 ? -4.605 38.938 15.523 1 86.31 405 GLU A N 1
ATOM 3240 C CA . GLU A 1 405 ? -5.828 38.844 16.312 1 86.31 405 GLU A CA 1
ATOM 3241 C C . GLU A 1 405 ? -5.641 37.969 17.531 1 86.31 405 GLU A C 1
ATOM 3243 O O . GLU A 1 405 ? -6.125 38.281 18.625 1 86.31 405 GLU A O 1
ATOM 3248 N N . LEU A 1 406 ? -5.008 36.906 17.297 1 87.25 406 LEU A N 1
ATOM 3249 C CA . LEU A 1 406 ? -4.777 36 18.406 1 87.25 406 LEU A CA 1
ATOM 3250 C C . LEU A 1 406 ? -3.857 36.625 19.453 1 87.25 406 LEU A C 1
ATOM 3252 O O . LEU A 1 406 ? -4.07 36.469 20.656 1 87.25 406 LEU A O 1
ATOM 3256 N N . ALA A 1 407 ? -2.838 37.281 18.969 1 87.31 407 ALA A N 1
ATOM 3257 C CA . ALA A 1 407 ? -1.914 37.938 19.891 1 87.31 407 ALA A CA 1
ATOM 3258 C C . ALA A 1 407 ? -2.625 39.031 20.688 1 87.31 407 ALA A C 1
ATOM 3260 O O . ALA A 1 407 ? -2.373 39.219 21.875 1 87.31 407 ALA A O 1
ATOM 3261 N N . ALA A 1 408 ? -3.486 39.812 20 1 84.88 408 ALA A N 1
ATOM 3262 C CA . ALA A 1 408 ? -4.238 40.844 20.672 1 84.88 408 ALA A CA 1
ATOM 3263 C C . ALA A 1 408 ? -5.168 40.281 21.734 1 84.88 408 ALA A C 1
ATOM 3265 O O . ALA A 1 408 ? -5.324 40.844 22.812 1 84.88 408 ALA A O 1
ATOM 3266 N N . ALA A 1 409 ? -5.766 39.219 21.406 1 86 409 ALA A N 1
ATOM 3267 C CA . ALA A 1 409 ? -6.648 38.531 22.359 1 86 409 ALA A CA 1
ATOM 3268 C C . ALA A 1 409 ? -5.867 38.031 23.578 1 86 409 ALA A C 1
ATOM 3270 O O . ALA A 1 409 ? -6.336 38.125 24.703 1 86 409 ALA A O 1
ATOM 3271 N N . MET A 1 410 ? -4.738 37.5 23.359 1 86.75 410 MET A N 1
ATOM 3272 C CA . MET A 1 410 ? -3.91 36.969 24.438 1 86.75 410 MET A CA 1
ATOM 3273 C C . MET A 1 410 ? -3.412 38.094 25.328 1 86.75 410 MET A C 1
ATOM 3275 O O . MET A 1 410 ? -3.371 37.938 26.562 1 86.75 410 MET A O 1
ATOM 3279 N N . GLN A 1 411 ? -3.078 39.188 24.688 1 86 411 GLN A N 1
ATOM 3280 C CA . GLN A 1 411 ? -2.58 40.312 25.453 1 86 411 GLN A CA 1
ATOM 3281 C C . GLN A 1 411 ? -3.68 40.906 26.328 1 86 411 GLN A C 1
ATOM 3283 O O . GLN A 1 411 ? -3.424 41.312 27.453 1 86 411 GLN A O 1
ATOM 3288 N N . SER A 1 412 ? -4.816 41 25.781 1 83.56 412 SER A N 1
ATOM 3289 C CA . SER A 1 412 ? -5.938 41.594 26.516 1 83.56 412 SER A CA 1
ATOM 3290 C C . SER A 1 412 ? -6.391 40.656 27.656 1 83.56 412 SER A C 1
ATOM 3292 O O . SER A 1 412 ? -6.695 41.156 28.75 1 83.56 412 SER A O 1
ATOM 3294 N N . GLU A 1 413 ? -6.414 39.406 27.422 1 86.44 413 GLU A N 1
ATOM 3295 C CA . GLU A 1 413 ? -6.945 38.469 28.422 1 86.44 413 GLU A CA 1
ATOM 3296 C C . GLU A 1 413 ? -5.914 38.188 29.516 1 86.44 413 GLU A C 1
ATOM 3298 O O . GLU A 1 413 ? -6.273 37.906 30.656 1 86.44 413 GLU A O 1
ATOM 3303 N N . LEU A 1 414 ? -4.676 38.125 29.078 1 85.06 414 LEU A N 1
ATOM 3304 C CA . LEU A 1 414 ? -3.639 37.781 30.047 1 85.06 414 LEU A CA 1
ATOM 3305 C C . LEU A 1 414 ? -3 39.031 30.625 1 85.06 414 LEU A C 1
ATOM 3307 O O . LEU A 1 414 ? -2.102 38.969 31.453 1 85.06 414 LEU A O 1
ATOM 3311 N N . ASP A 1 415 ? -3.496 40.25 30.266 1 77.62 415 ASP A N 1
ATOM 3312 C CA . ASP A 1 415 ? -3.014 41.531 30.766 1 77.62 415 ASP A CA 1
ATOM 3313 C C . ASP A 1 415 ? -1.501 41.656 30.594 1 77.62 415 ASP A C 1
ATOM 3315 O O . ASP A 1 415 ? -0.785 41.938 31.562 1 77.62 415 ASP A O 1
ATOM 3319 N N . LEU A 1 416 ? -1.121 41.281 29.375 1 71.81 416 LEU A N 1
ATOM 3320 C CA . LEU A 1 416 ? 0.31 41.312 29.094 1 71.81 416 LEU A CA 1
ATOM 3321 C C . LEU A 1 416 ? 0.735 42.625 28.5 1 71.81 416 LEU A C 1
ATOM 3323 O O . LEU A 1 416 ? 1.866 42.781 28.031 1 71.81 416 LEU A O 1
ATOM 3327 N N . ALA A 1 417 ? -0.128 43.594 28.422 1 64.19 417 ALA A N 1
ATOM 3328 C CA . ALA A 1 417 ? 0.138 44.844 27.734 1 64.19 417 ALA A CA 1
ATOM 3329 C C . ALA A 1 417 ? 1.438 45.5 28.234 1 64.19 417 ALA A C 1
ATOM 3331 O O . ALA A 1 417 ? 2.182 46.094 27.453 1 64.19 417 ALA A O 1
ATOM 3332 N N . ASP A 1 418 ? 1.725 45.344 29.5 1 60.75 418 ASP A N 1
ATOM 3333 C CA . ASP A 1 418 ? 2.865 46.062 30.047 1 60.75 418 ASP A CA 1
ATOM 3334 C C . ASP A 1 418 ? 4.078 45.156 30.219 1 60.75 418 ASP A C 1
ATOM 3336 O O . ASP A 1 418 ? 5.133 45.594 30.672 1 60.75 418 ASP A O 1
ATOM 3340 N N . LEU A 1 419 ? 3.883 43.906 29.766 1 63.47 419 LEU A N 1
ATOM 3341 C CA . LEU A 1 419 ? 4.992 43 30.062 1 63.47 419 LEU A CA 1
ATOM 3342 C C . LEU A 1 419 ? 5.777 42.656 28.797 1 63.47 419 LEU A C 1
ATOM 3344 O O . LEU A 1 419 ? 5.199 42.531 27.719 1 63.47 419 LEU A O 1
ATOM 3348 N N . ASP A 1 420 ? 7.023 42.812 28.922 1 63.94 420 ASP A N 1
ATOM 3349 C CA . ASP A 1 420 ? 7.93 42.438 27.844 1 63.94 420 ASP A CA 1
ATOM 3350 C C . ASP A 1 420 ? 7.781 40.969 27.469 1 63.94 420 ASP A C 1
ATOM 3352 O O . ASP A 1 420 ? 7.938 40.094 28.328 1 63.94 420 ASP A O 1
ATOM 3356 N N . VAL A 1 421 ? 7.293 40.719 26.297 1 65.5 421 VAL A N 1
ATOM 3357 C CA . VAL A 1 421 ? 7.031 39.375 25.734 1 65.5 421 VAL A CA 1
ATOM 3358 C C . VAL A 1 421 ? 8.273 38.5 25.891 1 65.5 421 VAL A C 1
ATOM 3360 O O . VAL A 1 421 ? 8.164 37.281 26.047 1 65.5 421 VAL A O 1
ATOM 3363 N N . SER A 1 422 ? 9.383 39.094 25.875 1 65.12 422 SER A N 1
ATOM 3364 C CA . SER A 1 422 ? 10.641 38.375 25.906 1 65.12 422 SER A CA 1
ATOM 3365 C C . SER A 1 422 ? 10.859 37.719 27.266 1 65.12 422 SER A C 1
ATOM 3367 O O . SER A 1 422 ? 11.617 36.75 27.375 1 65.12 422 SER A O 1
ATOM 3369 N N . LEU A 1 423 ? 10.117 38.156 28.172 1 64.5 423 LEU A N 1
ATOM 3370 C CA . LEU A 1 423 ? 10.359 37.656 29.531 1 64.5 423 LEU A CA 1
ATOM 3371 C C . LEU A 1 423 ? 9.391 36.531 29.875 1 64.5 423 LEU A C 1
ATOM 3373 O O . LEU A 1 423 ? 9.555 35.875 30.891 1 64.5 423 LEU A O 1
ATOM 3377 N N . LEU A 1 424 ? 8.531 36.375 29.016 1 74 424 LEU A N 1
ATOM 3378 C CA . LEU A 1 424 ? 7.52 35.375 29.344 1 74 424 LEU A CA 1
ATOM 3379 C C . LEU A 1 424 ? 7.965 34 28.891 1 74 424 LEU A C 1
ATOM 3381 O O . LEU A 1 424 ? 8.484 33.844 27.781 1 74 424 LEU A O 1
ATOM 3385 N N . ARG A 1 425 ? 7.945 33.031 29.859 1 80.25 425 ARG A N 1
ATOM 3386 C CA . ARG A 1 425 ? 8.258 31.656 29.531 1 80.25 425 ARG A CA 1
ATOM 3387 C C . ARG A 1 425 ? 7.027 30.922 29.016 1 80.25 425 ARG A C 1
ATOM 3389 O O . ARG A 1 425 ? 5.914 31.156 29.484 1 80.25 425 ARG A O 1
ATOM 3396 N N . GLU A 1 426 ? 7.246 30.109 27.953 1 81.75 426 GLU A N 1
ATOM 3397 C CA . GLU A 1 426 ? 6.16 29.359 27.344 1 81.75 426 GLU A CA 1
ATOM 3398 C C . GLU A 1 426 ? 5.387 28.547 28.375 1 81.75 426 GLU A C 1
ATOM 3400 O O . GLU A 1 426 ? 4.156 28.484 28.344 1 81.75 426 GLU A O 1
ATOM 3405 N N . LYS A 1 427 ? 6.105 27.922 29.25 1 80 427 LYS A N 1
ATOM 3406 C CA . LYS A 1 427 ? 5.445 27.078 30.234 1 80 427 LYS A CA 1
ATOM 3407 C C . LYS A 1 427 ? 4.504 27.891 31.109 1 80 427 LYS A C 1
ATOM 3409 O O . LYS A 1 427 ? 3.408 27.438 31.453 1 80 427 LYS A O 1
ATOM 3414 N N . GLN A 1 428 ? 4.887 29.031 31.516 1 80.69 428 GLN A N 1
ATOM 3415 C CA . GLN A 1 428 ? 4.051 29.906 32.344 1 80.69 428 GLN A CA 1
ATOM 3416 C C . GLN A 1 428 ? 2.826 30.391 31.562 1 80.69 428 GLN A C 1
ATOM 3418 O O . GLN A 1 428 ? 1.726 30.453 32.125 1 80.69 428 GLN A O 1
ATOM 3423 N N . LEU A 1 429 ? 3.078 30.719 30.312 1 83.94 429 LEU A N 1
ATOM 3424 C CA . LEU A 1 429 ? 1.979 31.172 29.469 1 83.94 429 LEU A CA 1
ATOM 3425 C C . LEU A 1 429 ? 0.953 30.062 29.266 1 83.94 429 LEU A C 1
ATOM 3427 O O . LEU A 1 429 ? -0.254 30.312 29.312 1 83.94 429 LEU A O 1
ATOM 3431 N N . ASP A 1 430 ? 1.448 28.891 29.125 1 83.81 430 ASP A N 1
ATOM 3432 C CA . ASP A 1 430 ? 0.569 27.75 28.891 1 83.81 430 ASP A CA 1
ATOM 3433 C C . ASP A 1 430 ? -0.232 27.422 30.141 1 83.81 430 ASP A C 1
ATOM 3435 O O . ASP A 1 430 ? -1.411 27.062 30.062 1 83.81 430 ASP A O 1
ATOM 3439 N N . GLU A 1 431 ? 0.437 27.484 31.172 1 83.75 431 GLU A N 1
ATOM 3440 C CA . GLU A 1 431 ? -0.245 27.203 32.438 1 83.75 431 GLU A CA 1
ATOM 3441 C C . GLU A 1 431 ? -1.306 28.266 32.719 1 83.75 431 GLU A C 1
ATOM 3443 O O . GLU A 1 431 ? -2.389 27.938 33.219 1 83.75 431 GLU A O 1
ATOM 3448 N N . ARG A 1 432 ? -0.997 29.469 32.438 1 83.75 432 ARG A N 1
ATOM 3449 C CA . ARG A 1 432 ? -1.961 30.547 32.656 1 83.75 432 ARG A CA 1
ATOM 3450 C C . ARG A 1 432 ? -3.158 30.406 31.734 1 83.75 432 ARG A C 1
ATOM 3452 O O . ARG A 1 432 ? -4.301 30.625 32.125 1 83.75 432 ARG A O 1
ATOM 3459 N N . ILE A 1 433 ? -2.896 30.016 30.562 1 85.06 433 ILE A N 1
ATOM 3460 C CA . ILE A 1 433 ? -3.955 29.875 29.578 1 85.06 433 ILE A CA 1
ATOM 3461 C C . ILE A 1 433 ? -4.852 28.688 29.953 1 85.06 433 ILE A C 1
ATOM 3463 O O . ILE A 1 433 ? -6.074 28.766 29.797 1 85.06 433 ILE A O 1
ATOM 3467 N N . ARG A 1 434 ? -4.25 27.656 30.453 1 81 434 ARG A N 1
ATOM 3468 C CA . ARG A 1 434 ? -5.008 26.453 30.781 1 81 434 ARG A CA 1
ATOM 3469 C C . ARG A 1 434 ? -5.785 26.641 32.094 1 81 434 ARG A C 1
ATOM 3471 O O . ARG A 1 434 ? -6.949 26.25 32.188 1 81 434 ARG A O 1
ATOM 3478 N N . LYS A 1 435 ? -5.086 27.25 33.031 1 79.94 435 LYS A N 1
ATOM 3479 C CA . LYS A 1 435 ? -5.672 27.281 34.375 1 79.94 435 LYS A CA 1
ATOM 3480 C C . LYS A 1 435 ? -6.516 28.547 34.562 1 79.94 435 LYS A C 1
ATOM 3482 O O . LYS A 1 435 ? -7.59 28.484 35.156 1 79.94 435 LYS A O 1
ATOM 3487 N N . GLU A 1 436 ? -5.98 29.625 34 1 79.31 436 GLU A N 1
ATOM 3488 C CA . GLU A 1 436 ? -6.645 30.891 34.312 1 79.31 436 GLU A CA 1
ATOM 3489 C C . GLU A 1 436 ? -7.77 31.172 33.312 1 79.31 436 GLU A C 1
ATOM 3491 O O . GLU A 1 436 ? -8.844 31.641 33.719 1 79.31 436 GLU A O 1
ATOM 3496 N N . ILE A 1 437 ? -7.543 30.875 32.062 1 80.94 437 ILE A N 1
ATOM 3497 C CA . ILE A 1 437 ? -8.531 31.344 31.094 1 80.94 437 ILE A CA 1
ATOM 3498 C C . ILE A 1 437 ? -9.141 30.141 30.375 1 80.94 437 ILE A C 1
ATOM 3500 O O . ILE A 1 437 ? -9.906 30.297 29.422 1 80.94 437 ILE A O 1
ATOM 3504 N N . ARG A 1 438 ? -8.938 28.906 30.875 1 79.56 438 ARG A N 1
ATOM 3505 C CA . ARG A 1 438 ? -9.531 27.672 30.359 1 79.56 438 ARG A CA 1
ATOM 3506 C C . ARG A 1 438 ? -9.477 27.656 28.828 1 79.56 438 ARG A C 1
ATOM 3508 O O . ARG A 1 438 ? -10.5 27.438 28.172 1 79.56 438 ARG A O 1
ATOM 3515 N N . GLY A 1 439 ? -8.383 27.938 28.25 1 81.75 439 GLY A N 1
ATOM 3516 C CA . GLY A 1 439 ? -8.148 27.844 26.812 1 81.75 439 GLY A CA 1
ATOM 3517 C C . GLY A 1 439 ? -8.266 29.188 26.094 1 81.75 439 GLY A C 1
ATOM 3518 O O . GLY A 1 439 ? -7.941 29.297 24.922 1 81.75 439 GLY A O 1
ATOM 3519 N N . GLY A 1 440 ? -8.656 30.219 26.641 1 80.25 440 GLY A N 1
ATOM 3520 C CA . GLY A 1 440 ? -8.711 31.562 26.078 1 80.25 440 GLY A CA 1
ATOM 3521 C C . GLY A 1 440 ? -9.852 31.766 25.094 1 80.25 440 GLY A C 1
ATOM 3522 O O . GLY A 1 440 ? -10.469 30.781 24.656 1 80.25 440 GLY A O 1
ATOM 3523 N N . THR A 1 441 ? -10.266 32.969 24.891 1 82.69 441 THR A N 1
ATOM 3524 C CA . THR A 1 441 ? -11.391 33.25 24 1 82.69 441 THR A CA 1
ATOM 3525 C C . THR A 1 441 ? -11.008 34.312 22.984 1 82.69 441 THR A C 1
ATOM 3527 O O . THR A 1 441 ? -10.297 35.281 23.297 1 82.69 441 THR A O 1
ATOM 3530 N N . VAL A 1 442 ? -11.227 33.969 21.75 1 81.69 442 VAL A N 1
ATOM 3531 C CA . VAL A 1 442 ? -11.094 34.969 20.688 1 81.69 442 VAL A CA 1
ATOM 3532 C C . VAL A 1 442 ? -12.477 35.375 20.188 1 81.69 442 VAL A C 1
ATOM 3534 O O . VAL A 1 442 ? -13.273 34.531 19.797 1 81.69 442 VAL A O 1
ATOM 3537 N N . ASN A 1 443 ? -12.891 36.625 20.453 1 80.38 443 ASN A N 1
ATOM 3538 C CA . ASN A 1 443 ? -14.195 37.094 20.016 1 80.38 443 ASN A CA 1
ATOM 3539 C C . ASN A 1 443 ? -14.086 38.375 19.219 1 80.38 443 ASN A C 1
ATOM 3541 O O . ASN A 1 443 ? -13.133 39.156 19.406 1 80.38 443 ASN A O 1
ATOM 3545 N N . TYR A 1 444 ? -14.875 38.5 18.188 1 73.38 444 TYR A N 1
ATOM 3546 C CA . TYR A 1 444 ? -14.961 39.75 17.469 1 73.38 444 TYR A CA 1
ATOM 3547 C C . TYR A 1 444 ? -15.906 40.719 18.188 1 73.38 444 TYR A C 1
ATOM 3549 O O . TYR A 1 444 ? -16.906 40.312 18.766 1 73.38 444 TYR A O 1
ATOM 3557 N N . ALA A 1 445 ? -15.344 41.844 18.875 1 58.44 445 ALA A N 1
ATOM 3558 C CA . ALA A 1 445 ? -16.031 42.844 19.688 1 58.44 445 ALA A CA 1
ATOM 3559 C C . ALA A 1 445 ? -17.375 43.25 19.078 1 58.44 445 ALA A C 1
ATOM 3561 O O . ALA A 1 445 ? -18.172 43.906 19.719 1 58.44 445 ALA A O 1
ATOM 3562 N N . ASN A 1 446 ? -17.594 43.125 17.844 1 53.5 446 ASN A N 1
ATOM 3563 C CA . ASN A 1 446 ? -18.812 43.781 17.359 1 53.5 446 ASN A CA 1
ATOM 3564 C C . ASN A 1 446 ? -20.062 43 17.75 1 53.5 446 ASN A C 1
ATOM 3566 O O . ASN A 1 446 ? -20.5 42.125 17.016 1 53.5 446 ASN A O 1
ATOM 3570 N N . SER A 1 447 ? -20.219 42.844 19.031 1 50.03 447 SER A N 1
ATOM 3571 C CA . SER A 1 447 ? -21.281 42.156 19.75 1 50.03 447 SER A CA 1
ATOM 3572 C C . SER A 1 447 ? -22.656 42.5 19.172 1 50.03 447 SER A C 1
ATOM 3574 O O . SER A 1 447 ? -23.625 41.781 19.391 1 50.03 447 SER A O 1
ATOM 3576 N N . GLU A 1 448 ? -22.781 43.688 18.875 1 47.06 448 GLU A N 1
ATOM 3577 C CA . GLU A 1 448 ? -24.156 44.125 18.641 1 47.06 448 GLU A CA 1
ATOM 3578 C C . GLU A 1 448 ? -24.812 43.281 17.547 1 47.06 448 GLU A C 1
ATOM 3580 O O . GLU A 1 448 ? -26.031 43.344 17.359 1 47.06 448 GLU A O 1
ATOM 3585 N N . GLU A 1 449 ? -24.047 42.688 16.719 1 51.12 449 GLU A N 1
ATOM 3586 C CA . GLU A 1 449 ? -24.75 42.188 15.539 1 51.12 449 GLU A CA 1
ATOM 3587 C C . GLU A 1 449 ? -25.203 40.75 15.75 1 51.12 449 GLU A C 1
ATOM 3589 O O . GLU A 1 449 ? -24.625 39.812 15.18 1 51.12 449 GLU A O 1
ATOM 3594 N N . LYS A 1 450 ? -25.359 40.406 16.938 1 52.97 450 LYS A N 1
ATOM 3595 C CA . LYS A 1 450 ? -26.078 39.188 17.234 1 52.97 450 LYS A CA 1
ATOM 3596 C C . LYS A 1 450 ? -27.219 38.969 16.266 1 52.97 450 LYS A C 1
ATOM 3598 O O . LYS A 1 450 ? -28.031 38.062 16.453 1 52.97 450 LYS A O 1
ATOM 3603 N N . ARG A 1 451 ? -27.594 39.906 15.492 1 54.03 451 ARG A N 1
ATOM 3604 C CA . ARG A 1 451 ? -28.875 39.75 14.844 1 54.03 451 ARG A CA 1
ATOM 3605 C C . ARG A 1 451 ? -28.922 38.469 14 1 54.03 451 ARG A C 1
ATOM 3607 O O . ARG A 1 451 ? -27.938 37.75 13.93 1 54.03 451 ARG A O 1
ATOM 3614 N N . GLY A 1 452 ? -29.562 38.406 12.688 1 61.28 452 GLY A N 1
ATOM 3615 C CA . GLY A 1 452 ? -30.312 37.469 11.859 1 61.28 452 GLY A CA 1
ATOM 3616 C C . GLY A 1 452 ? -29.438 36.438 11.188 1 61.28 452 GLY A C 1
ATOM 3617 O O . GLY A 1 452 ? -28.656 36.75 10.281 1 61.28 452 GLY A O 1
ATOM 3618 N N . MET A 1 453 ? -29.016 35.281 12.086 1 71.81 453 MET A N 1
ATOM 3619 C CA . MET A 1 453 ? -28.312 34.188 11.438 1 71.81 453 MET A CA 1
ATOM 3620 C C . MET A 1 453 ? -29.203 33.531 10.383 1 71.81 453 MET A C 1
ATOM 3622 O O . MET A 1 453 ? -30.438 33.469 10.539 1 71.81 453 MET A O 1
ATOM 3626 N N . TYR A 1 454 ? -28.609 33.281 9.242 1 74.5 454 TYR A N 1
ATOM 3627 C CA . TYR A 1 454 ? -29.328 32.594 8.18 1 74.5 454 TYR A CA 1
ATOM 3628 C C . TYR A 1 454 ? -29.844 31.234 8.656 1 74.5 454 TYR A C 1
ATOM 3630 O O . TYR A 1 454 ? -29.125 30.5 9.359 1 74.5 454 TYR A O 1
ATOM 3638 N N . SER A 1 455 ? -31.141 31.109 8.734 1 78.75 455 SER A N 1
ATOM 3639 C CA . SER A 1 455 ? -31.719 29.797 9.031 1 78.75 455 SER A CA 1
ATOM 3640 C C . SER A 1 455 ? -31.672 28.891 7.812 1 78.75 455 SER A C 1
ATOM 3642 O O . SER A 1 455 ? -32.312 29.156 6.805 1 78.75 455 SER A O 1
ATOM 3644 N N . ILE A 1 456 ? -30.844 27.906 7.902 1 77.5 456 ILE A N 1
ATOM 3645 C CA . ILE A 1 456 ? -30.703 26.938 6.812 1 77.5 456 ILE A CA 1
ATOM 3646 C C . ILE A 1 456 ? -32.062 26.312 6.504 1 77.5 456 ILE A C 1
ATOM 3648 O O . ILE A 1 456 ? -32.375 26.047 5.34 1 77.5 456 ILE A O 1
ATOM 3652 N N . ARG A 1 457 ? -32.812 26.031 7.535 1 78.94 457 ARG A N 1
ATOM 3653 C CA . ARG A 1 457 ? -34.125 25.406 7.355 1 78.94 457 ARG A CA 1
ATOM 3654 C C . ARG A 1 457 ? -35.062 26.281 6.527 1 78.94 457 ARG A C 1
ATOM 3656 O O . ARG A 1 457 ? -35.719 25.797 5.613 1 78.94 457 ARG A O 1
ATOM 3663 N N . ARG A 1 458 ? -35.062 27.516 6.852 1 78.44 458 ARG A N 1
ATOM 3664 C CA . ARG A 1 458 ? -35.906 28.438 6.105 1 78.44 458 ARG A CA 1
ATOM 3665 C C . ARG A 1 458 ? -35.406 28.609 4.672 1 78.44 458 ARG A C 1
ATOM 3667 O O . ARG A 1 458 ? -36.219 28.656 3.736 1 78.44 458 ARG A O 1
ATOM 3674 N N . GLY A 1 459 ? -34.125 28.641 4.531 1 77.94 459 GLY A N 1
ATOM 3675 C CA . GLY A 1 459 ? -33.562 28.75 3.203 1 77.94 459 GLY A CA 1
ATOM 3676 C C . GLY A 1 459 ? -33.812 27.531 2.334 1 77.94 459 GLY A C 1
ATOM 3677 O O . GLY A 1 459 ? -34.156 27.672 1.158 1 77.94 459 GLY A O 1
ATOM 3678 N N . LEU A 1 460 ? -33.688 26.438 2.953 1 77.88 460 LEU A N 1
ATOM 3679 C CA . LEU A 1 460 ? -33.906 25.188 2.232 1 77.88 460 LEU A CA 1
ATOM 3680 C C . LEU A 1 460 ? -35.375 25.062 1.841 1 77.88 460 LEU A C 1
ATOM 3682 O O . LEU A 1 460 ? -35.688 24.578 0.753 1 77.88 460 LEU A O 1
ATOM 3686 N N . ARG A 1 461 ? -36.188 25.469 2.74 1 78.56 461 ARG A N 1
ATOM 3687 C CA . ARG A 1 461 ? -37.625 25.406 2.453 1 78.56 461 ARG A CA 1
ATOM 3688 C C . ARG A 1 461 ? -38 26.328 1.293 1 78.56 461 ARG A C 1
ATOM 3690 O O . ARG A 1 461 ? -38.781 25.953 0.422 1 78.56 461 ARG A O 1
ATOM 3697 N N . GLU A 1 462 ? -37.375 27.531 1.284 1 80.69 462 GLU A N 1
ATOM 3698 C CA . GLU A 1 462 ? -37.656 28.469 0.195 1 80.69 462 GLU A CA 1
ATOM 3699 C C . GLU A 1 462 ? -37.062 27.969 -1.117 1 80.69 462 GLU A C 1
ATOM 3701 O O . GLU A 1 462 ? -37.688 28.078 -2.174 1 80.69 462 GLU A O 1
ATOM 3706 N N . TRP A 1 463 ? -35.906 27.5 -1.014 1 77.12 463 TRP A N 1
ATOM 3707 C CA . TRP A 1 463 ? -35.281 26.953 -2.199 1 77.12 463 TRP A CA 1
ATOM 3708 C C . TRP A 1 463 ? -36.031 25.75 -2.734 1 77.12 463 TRP A C 1
ATOM 3710 O O . TRP A 1 463 ? -36.219 25.609 -3.945 1 77.12 463 TRP A O 1
ATOM 3720 N N . TRP A 1 464 ? -36.406 24.922 -1.765 1 77.31 464 TRP A N 1
ATOM 3721 C CA . TRP A 1 464 ? -37.188 23.734 -2.135 1 77.31 464 TRP A CA 1
ATOM 3722 C C . TRP A 1 464 ? -38.5 24.109 -2.805 1 77.31 464 TRP A C 1
ATOM 3724 O O . TRP A 1 464 ? -38.906 23.469 -3.773 1 77.31 464 TRP A O 1
ATOM 3734 N N . ARG A 1 465 ? -39.062 25.109 -2.346 1 78.12 465 ARG A N 1
ATOM 3735 C CA . ARG A 1 465 ? -40.344 25.547 -2.91 1 78.12 465 ARG A CA 1
ATOM 3736 C C . ARG A 1 465 ? -40.156 26.109 -4.312 1 78.12 465 ARG A C 1
ATOM 3738 O O . ARG A 1 465 ? -40.969 25.891 -5.195 1 78.12 465 ARG A O 1
ATOM 3745 N N . ARG A 1 466 ? -39.031 26.734 -4.543 1 77.12 466 ARG A N 1
ATOM 3746 C CA . ARG A 1 466 ? -38.812 27.391 -5.82 1 77.12 466 ARG A CA 1
ATOM 3747 C C . ARG A 1 466 ? -38.219 26.422 -6.848 1 77.12 466 ARG A C 1
ATOM 3749 O O . ARG A 1 466 ? -38.625 26.438 -8.016 1 77.12 466 ARG A O 1
ATOM 3756 N N . ASP A 1 467 ? -37.312 25.609 -6.449 1 80.19 467 ASP A N 1
ATOM 3757 C CA . ASP A 1 467 ? -36.531 24.844 -7.414 1 80.19 467 ASP A CA 1
ATOM 3758 C C . ASP A 1 467 ? -36.719 23.344 -7.211 1 80.19 467 ASP A C 1
ATOM 3760 O O . ASP A 1 467 ? -35.969 22.531 -7.77 1 80.19 467 ASP A O 1
ATOM 3764 N N . LYS A 1 468 ? -37.719 22.938 -6.453 1 81.56 468 LYS A N 1
ATOM 3765 C CA . LYS A 1 468 ? -37.906 21.531 -6.129 1 81.56 468 LYS A CA 1
ATOM 3766 C C . LYS A 1 468 ? -38.125 20.703 -7.391 1 81.56 468 LYS A C 1
ATOM 3768 O O . LYS A 1 468 ? -37.594 19.609 -7.527 1 81.56 468 LYS A O 1
ATOM 3773 N N . TRP A 1 469 ? -38.906 21.25 -8.289 1 82.62 469 TRP A N 1
ATOM 3774 C CA . TRP A 1 469 ? -39.25 20.469 -9.469 1 82.62 469 TRP A CA 1
ATOM 3775 C C . TRP A 1 469 ? -38.031 20.312 -10.398 1 82.62 469 TRP A C 1
ATOM 3777 O O . TRP A 1 469 ? -37.844 19.25 -11.008 1 82.62 469 TRP A O 1
ATOM 3787 N N . TRP A 1 470 ? -37.219 21.328 -10.484 1 83.94 470 TRP A N 1
ATOM 3788 C CA . TRP A 1 470 ? -36.031 21.234 -11.336 1 83.94 470 TRP A CA 1
ATOM 3789 C C . TRP A 1 470 ? -35 20.297 -10.727 1 83.94 470 TRP A C 1
ATOM 3791 O O . TRP A 1 470 ? -34.312 19.562 -11.445 1 83.94 470 TRP A O 1
ATOM 3801 N N . PHE A 1 471 ? -34.906 20.312 -9.43 1 85.44 471 PHE A N 1
ATOM 3802 C CA . PHE A 1 471 ? -34 19.422 -8.742 1 85.44 471 PHE A CA 1
ATOM 3803 C C . PHE A 1 471 ? -34.438 17.984 -8.852 1 85.44 471 PHE A C 1
ATOM 3805 O O . PHE A 1 471 ? -33.625 17.078 -9.109 1 85.44 471 PHE A O 1
ATOM 3812 N N . VAL A 1 472 ? -35.688 17.781 -8.68 1 86.75 472 VAL A N 1
ATOM 3813 C CA . VAL A 1 472 ? -36.219 16.438 -8.766 1 86.75 472 VAL A CA 1
ATOM 3814 C C . VAL A 1 472 ? -36.062 15.906 -10.188 1 86.75 472 VAL A C 1
ATOM 3816 O O . VAL A 1 472 ? -35.781 14.734 -10.391 1 86.75 472 VAL A O 1
ATOM 3819 N N . ALA A 1 473 ? -36.219 16.766 -11.094 1 87.5 473 ALA A N 1
ATOM 3820 C CA . ALA A 1 473 ? -36.062 16.359 -12.484 1 87.5 473 ALA A CA 1
ATOM 3821 C C . ALA A 1 473 ? -34.625 15.938 -12.789 1 87.5 473 ALA A C 1
ATOM 3823 O O . ALA A 1 473 ? -34.406 14.914 -13.43 1 87.5 473 ALA A O 1
ATOM 3824 N N . ILE A 1 474 ? -33.719 16.719 -12.336 1 87.56 474 ILE A N 1
ATOM 3825 C CA . ILE A 1 474 ? -32.344 16.375 -12.594 1 87.56 474 ILE A CA 1
ATOM 3826 C C . ILE A 1 474 ? -31.953 15.109 -11.836 1 87.56 474 ILE A C 1
ATOM 3828 O O . ILE A 1 474 ? -31.219 14.266 -12.352 1 87.56 474 ILE A O 1
ATOM 3832 N N . PHE A 1 475 ? -32.5 15.031 -10.672 1 88.75 475 PHE A N 1
ATOM 3833 C CA . PHE A 1 475 ? -32.188 13.852 -9.867 1 88.75 475 PHE A CA 1
ATOM 3834 C C . PHE A 1 475 ? -32.781 12.602 -10.516 1 88.75 475 PHE A C 1
ATOM 3836 O O . PHE A 1 475 ? -32.094 11.578 -10.617 1 88.75 475 PHE A O 1
ATOM 3843 N N . CYS A 1 476 ? -33.906 12.703 -10.922 1 88.62 476 CYS A N 1
ATOM 3844 C CA . CYS A 1 476 ? -34.562 11.57 -11.578 1 88.62 476 CYS A CA 1
ATOM 3845 C C . CYS A 1 476 ? -33.844 11.203 -12.875 1 88.62 476 CYS A C 1
ATOM 3847 O O . CYS A 1 476 ? -33.656 10.023 -13.172 1 88.62 476 CYS A O 1
ATOM 3849 N N . MET A 1 477 ? -33.5 12.195 -13.555 1 89.56 477 MET A N 1
ATOM 3850 C CA . MET A 1 477 ? -32.75 11.93 -14.797 1 89.56 477 MET A CA 1
ATOM 3851 C C . MET A 1 477 ? -31.391 11.305 -14.5 1 89.56 477 MET A C 1
ATOM 3853 O O . MET A 1 477 ? -30.906 10.477 -15.273 1 89.56 477 MET A O 1
ATOM 3857 N N . THR A 1 478 ? -30.812 11.719 -13.445 1 89.38 478 THR A N 1
ATOM 3858 C CA . THR A 1 478 ? -29.531 11.133 -13.055 1 89.38 478 THR A CA 1
ATOM 3859 C C . THR A 1 478 ? -29.688 9.641 -12.742 1 89.38 478 THR A C 1
ATOM 3861 O O . THR A 1 478 ? -28.891 8.82 -13.203 1 89.38 478 THR A O 1
ATOM 3864 N N . VAL A 1 479 ? -30.703 9.359 -12.07 1 88.12 479 VAL A N 1
ATOM 3865 C CA . VAL A 1 479 ? -30.953 7.973 -11.703 1 88.12 479 VAL A CA 1
ATOM 3866 C C . VAL A 1 479 ? -31.312 7.164 -12.953 1 88.12 479 VAL A C 1
ATOM 3868 O O . VAL A 1 479 ? -30.797 6.062 -13.148 1 88.12 479 VAL A O 1
ATOM 3871 N N . LEU A 1 480 ? -32.062 7.789 -13.75 1 87.12 480 LEU A N 1
ATOM 3872 C CA . LEU A 1 480 ? -32.469 7.105 -14.969 1 87.12 480 LEU A CA 1
ATOM 3873 C C . LEU A 1 480 ? -31.297 6.855 -15.898 1 87.12 480 LEU A C 1
ATOM 3875 O O . LEU A 1 480 ? -31.125 5.738 -16.391 1 87.12 480 LEU A O 1
ATOM 3879 N N . CYS A 1 481 ? -30.531 7.879 -16.094 1 86.12 481 CYS A N 1
ATOM 3880 C CA . CYS A 1 481 ? -29.391 7.738 -16.984 1 86.12 481 CYS A CA 1
ATOM 3881 C C . CYS A 1 481 ? -28.375 6.746 -16.422 1 86.12 481 CYS A C 1
ATOM 3883 O O . CYS A 1 481 ? -27.75 5.996 -17.172 1 86.12 481 CYS A O 1
ATOM 3885 N N . SER A 1 482 ? -28.25 6.699 -15.164 1 86.44 482 SER A N 1
ATOM 3886 C CA . SER A 1 482 ? -27.25 5.828 -14.555 1 86.44 482 SER A CA 1
ATOM 3887 C C . SER A 1 482 ? -27.719 4.375 -14.539 1 86.44 482 SER A C 1
ATOM 3889 O O . SER A 1 482 ? -26.906 3.455 -14.594 1 86.44 482 SER A O 1
ATOM 3891 N N . THR A 1 483 ? -28.969 4.18 -14.555 1 82.94 483 THR A N 1
ATOM 3892 C CA . THR A 1 483 ? -29.484 2.818 -14.508 1 82.94 483 THR A CA 1
ATOM 3893 C C . THR A 1 483 ? -29.625 2.236 -15.914 1 82.94 483 THR A C 1
ATOM 3895 O O . THR A 1 483 ? -29.531 1.02 -16.094 1 82.94 483 THR A O 1
ATOM 3898 N N . LEU A 1 484 ? -29.734 3.074 -16.891 1 79 484 LEU A N 1
ATOM 3899 C CA . LEU A 1 484 ? -29.984 2.584 -18.234 1 79 484 LEU A CA 1
ATOM 3900 C C . LEU A 1 484 ? -28.672 2.305 -18.969 1 79 484 LEU A C 1
ATOM 3902 O O . LEU A 1 484 ? -28.672 1.856 -20.109 1 79 484 LEU A O 1
ATOM 3906 N N . TRP A 1 485 ? -27.688 2.504 -18.375 1 75.56 485 TRP A N 1
ATOM 3907 C CA . TRP A 1 485 ? -26.438 2.248 -19.062 1 75.56 485 TRP A CA 1
ATOM 3908 C C . TRP A 1 485 ? -26.312 0.775 -19.438 1 75.56 485 TRP A C 1
ATOM 3910 O O . TRP A 1 485 ? -25.766 0.443 -20.5 1 75.56 485 TRP A O 1
ATOM 3920 N N . MET A 1 486 ? -26.859 -0.037 -18.734 1 67.31 486 MET A N 1
ATOM 3921 C CA . MET A 1 486 ? -26.797 -1.468 -19.016 1 67.31 486 MET A CA 1
ATOM 3922 C C . MET A 1 486 ? -27.656 -1.81 -20.234 1 67.31 486 MET A C 1
ATOM 3924 O O . MET A 1 486 ? -27.266 -2.633 -21.062 1 67.31 486 MET A O 1
ATOM 3928 N N . ALA A 1 487 ? -28.781 -1.148 -20.141 1 63.38 487 ALA A N 1
ATOM 3929 C CA . ALA A 1 487 ? -29.672 -1.378 -21.281 1 63.38 487 ALA A CA 1
ATOM 3930 C C . ALA A 1 487 ? -29.062 -0.85 -22.578 1 63.38 487 ALA A C 1
ATOM 3932 O O . ALA A 1 487 ? -29.281 -1.418 -23.641 1 63.38 487 ALA A O 1
ATOM 3933 N N . GLY A 1 488 ? -28.328 0.216 -22.344 1 63.34 488 GLY A N 1
ATOM 3934 C CA . GLY A 1 488 ? -27.703 0.806 -23.516 1 63.34 488 GLY A CA 1
ATOM 3935 C C . GLY A 1 488 ? -26.719 -0.133 -24.203 1 63.34 488 GLY A C 1
ATOM 3936 O O . GLY A 1 488 ? -26.672 -0.192 -25.438 1 63.34 488 GLY A O 1
ATOM 3937 N N . PHE A 1 489 ? -26.094 -1.063 -23.375 1 62.94 489 PHE A N 1
ATOM 3938 C CA . PHE A 1 489 ? -25.094 -1.93 -23.984 1 62.94 489 PHE A CA 1
ATOM 3939 C C . PHE A 1 489 ? -25.719 -3.24 -24.453 1 62.94 489 PHE A C 1
ATOM 3941 O O . PHE A 1 489 ? -25.188 -3.904 -25.344 1 62.94 489 PHE A O 1
ATOM 3948 N N . GLN A 1 490 ? -26.891 -3.605 -23.922 1 60.94 490 GLN A N 1
ATOM 3949 C CA . GLN A 1 490 ? -27.5 -4.891 -24.25 1 60.94 490 GLN A CA 1
ATOM 3950 C C . GLN A 1 490 ? -28.406 -4.773 -25.484 1 60.94 490 GLN A C 1
ATOM 3952 O O . GLN A 1 490 ? -28.578 -5.746 -26.219 1 60.94 490 GLN A O 1
ATOM 3957 N N . ILE A 1 491 ? -29 -3.582 -25.594 1 61.72 491 ILE A N 1
ATOM 3958 C CA . ILE A 1 491 ? -29.969 -3.426 -26.688 1 61.72 491 ILE A CA 1
ATOM 3959 C C . ILE A 1 491 ? -29.281 -2.736 -27.875 1 61.72 491 ILE A C 1
ATOM 3961 O O . ILE A 1 491 ? -28.484 -1.815 -27.688 1 61.72 491 ILE A O 1
ATOM 3965 N N . ARG A 1 492 ? -29.453 -3.359 -29.156 1 64.19 492 ARG A N 1
ATOM 3966 C CA . ARG A 1 492 ? -28.953 -2.738 -30.375 1 64.19 492 ARG A CA 1
ATOM 3967 C C . ARG A 1 492 ? -29.359 -1.274 -30.469 1 64.19 492 ARG A C 1
ATOM 3969 O O . ARG A 1 492 ? -30.547 -0.956 -30.391 1 64.19 492 ARG A O 1
ATOM 3976 N N . GLY A 1 493 ? -28.531 -0.302 -30.453 1 66.81 493 GLY A N 1
ATOM 3977 C CA . GLY A 1 493 ? -28.797 1.126 -30.531 1 66.81 493 GLY A CA 1
ATOM 3978 C C . GLY A 1 493 ? -28.953 1.778 -29.172 1 66.81 493 GLY A C 1
ATOM 3979 O O . GLY A 1 493 ? -29.141 2.992 -29.078 1 66.81 493 GLY A O 1
ATOM 3980 N N . GLY A 1 494 ? -29 0.919 -28.188 1 75.19 494 GLY A N 1
ATOM 3981 C CA . GLY A 1 494 ? -29.219 1.391 -26.828 1 75.19 494 GLY A CA 1
ATOM 3982 C C . GLY A 1 494 ? -28.141 2.35 -26.344 1 75.19 494 GLY A C 1
ATOM 3983 O O . GLY A 1 494 ? -28.438 3.275 -25.594 1 75.19 494 GLY A O 1
ATOM 3984 N N . VAL A 1 495 ? -27.031 2.125 -26.984 1 78.19 495 VAL A N 1
ATOM 3985 C CA . VAL A 1 495 ? -25.922 2.979 -26.578 1 78.19 495 VAL A CA 1
ATOM 3986 C C . VAL A 1 495 ? -26.172 4.41 -27.062 1 78.19 495 VAL A C 1
ATOM 3988 O O . VAL A 1 495 ? -25.891 5.367 -26.328 1 78.19 495 VAL A O 1
ATOM 3991 N N . TRP A 1 496 ? -26.781 4.523 -28.281 1 79.75 496 TRP A N 1
ATOM 3992 C CA . TRP A 1 496 ? -27.031 5.852 -28.828 1 79.75 496 TRP A CA 1
ATOM 3993 C C . TRP A 1 496 ? -28.141 6.555 -28.047 1 79.75 496 TRP A C 1
ATOM 3995 O O . TRP A 1 496 ? -28.078 7.766 -27.828 1 79.75 496 TRP A O 1
ATOM 4005 N N . PHE A 1 497 ? -29.109 5.797 -27.688 1 81.56 497 PHE A N 1
ATOM 4006 C CA . PHE A 1 497 ? -30.172 6.352 -26.859 1 81.56 497 PHE A CA 1
ATOM 4007 C C . PHE A 1 497 ? -29.625 6.805 -25.516 1 81.56 497 PHE A C 1
ATOM 4009 O O . PHE A 1 497 ? -30 7.863 -25 1 81.56 497 PHE A O 1
ATOM 4016 N N . TRP A 1 498 ? -28.75 6.035 -25.016 1 84.69 498 TRP A N 1
ATOM 4017 C CA . TRP A 1 498 ? -28.125 6.363 -23.734 1 84.69 498 TRP A CA 1
ATOM 4018 C C . TRP A 1 498 ? -27.312 7.645 -23.844 1 84.69 498 TRP A C 1
ATOM 4020 O O . TRP A 1 498 ? -27.344 8.484 -22.938 1 84.69 498 TRP A O 1
ATOM 4030 N N . ILE A 1 499 ? -26.688 7.809 -24.906 1 83.69 499 ILE A N 1
ATOM 4031 C CA . ILE A 1 499 ? -25.906 9.016 -25.125 1 83.69 499 ILE A CA 1
ATOM 4032 C C . ILE A 1 499 ? -26.828 10.219 -25.25 1 83.69 499 ILE A C 1
ATOM 4034 O O . ILE A 1 499 ? -26.531 11.305 -24.75 1 83.69 499 ILE A O 1
ATOM 4038 N N . TRP A 1 500 ? -27.906 9.992 -25.938 1 86.88 500 TRP A N 1
ATOM 4039 C CA . TRP A 1 500 ? -28.891 11.062 -26.078 1 86.88 500 TRP A CA 1
ATOM 4040 C C . TRP A 1 500 ? -29.453 11.461 -24.719 1 86.88 500 TRP A C 1
ATOM 4042 O O . TRP A 1 500 ? -29.641 12.648 -24.453 1 86.88 500 TRP A O 1
ATOM 4052 N N . LEU A 1 501 ? -29.672 10.508 -23.906 1 87.25 501 LEU A N 1
ATOM 4053 C CA . LEU A 1 501 ? -30.188 10.797 -22.562 1 87.25 501 LEU A CA 1
ATOM 4054 C C . LEU A 1 501 ? -29.188 11.625 -21.766 1 87.25 501 LEU A C 1
ATOM 4056 O O . LEU A 1 501 ? -29.594 12.508 -21 1 87.25 501 LEU A O 1
ATOM 4060 N N . TRP A 1 502 ? -27.953 11.312 -21.969 1 88.88 502 TRP A N 1
ATOM 4061 C CA . TRP A 1 502 ? -26.922 12.086 -21.266 1 88.88 502 TRP A CA 1
ATOM 4062 C C . TRP A 1 502 ? -26.875 13.523 -21.781 1 88.88 502 TRP A C 1
ATOM 4064 O O . TRP A 1 502 ? -26.578 14.445 -21.016 1 88.88 502 TRP A O 1
ATOM 4074 N N . SER A 1 503 ? -27.188 13.695 -23.016 1 89.44 503 SER A N 1
ATOM 4075 C CA . SER A 1 503 ? -27.234 15.055 -23.547 1 89.44 503 SER A CA 1
ATOM 4076 C C . SER A 1 503 ? -28.375 15.852 -22.922 1 89.44 503 SER A C 1
ATOM 4078 O O . SER A 1 503 ? -28.219 17.047 -22.625 1 89.44 503 SER A O 1
ATOM 4080 N N . ILE A 1 504 ? -29.438 15.203 -22.688 1 89.19 504 ILE A N 1
ATOM 4081 C CA . ILE A 1 504 ? -30.562 15.852 -22.031 1 89.19 504 ILE A CA 1
ATOM 4082 C C . ILE A 1 504 ? -30.188 16.172 -20.578 1 89.19 504 ILE A C 1
ATOM 4084 O O . ILE A 1 504 ? -30.562 17.234 -20.062 1 89.19 504 ILE A O 1
ATOM 4088 N N . TRP A 1 505 ? -29.516 15.25 -19.984 1 90.56 505 TRP A N 1
ATOM 4089 C CA . TRP A 1 505 ? -29.062 15.477 -18.609 1 90.56 505 TRP A CA 1
ATOM 4090 C C . TRP A 1 505 ? -28.156 16.703 -18.547 1 90.56 505 TRP A C 1
ATOM 4092 O O . TRP A 1 505 ? -28.297 17.531 -17.641 1 90.56 505 TRP A O 1
ATOM 4102 N N . PHE A 1 506 ? -27.234 16.828 -19.516 1 89.25 506 PHE A N 1
ATOM 4103 C CA . PHE A 1 506 ? -26.344 17.984 -19.562 1 89.25 506 PHE A CA 1
ATOM 4104 C C . PHE A 1 506 ? -27.156 19.266 -19.734 1 89.25 506 PHE A C 1
ATOM 4106 O O . PHE A 1 506 ? -26.797 20.312 -19.188 1 89.25 506 PHE A O 1
ATOM 4113 N N . GLY A 1 507 ? -28.188 19.156 -20.516 1 87.94 507 GLY A N 1
ATOM 4114 C CA . GLY A 1 507 ? -29.078 20.297 -20.688 1 87.94 507 GLY A CA 1
ATOM 4115 C C 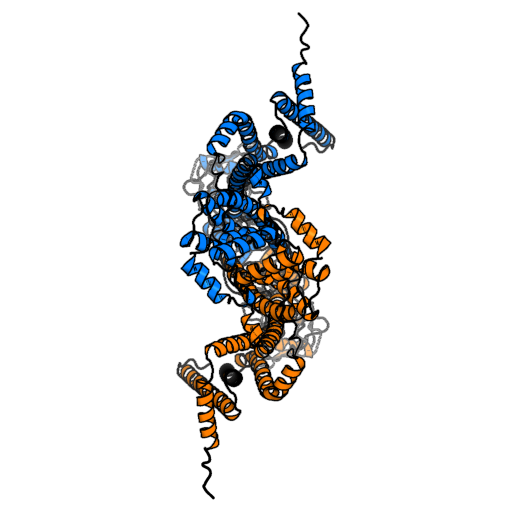. GLY A 1 507 ? -29.766 20.703 -19.391 1 87.94 507 GLY A C 1
ATOM 4116 O O . GLY A 1 507 ? -29.844 21.891 -19.062 1 87.94 507 GLY A O 1
ATOM 4117 N N . GLN A 1 508 ? -30.266 19.703 -18.734 1 88.56 508 GLN A N 1
ATOM 4118 C CA . GLN A 1 508 ? -30.906 19.969 -17.453 1 88.56 508 GLN A CA 1
ATOM 4119 C C . GLN A 1 508 ? -29.906 20.547 -16.438 1 88.56 508 GLN A C 1
ATOM 4121 O O . GLN A 1 508 ? -30.25 21.438 -15.656 1 88.56 508 GLN A O 1
ATOM 4126 N N . PHE A 1 509 ? -28.75 20.031 -16.469 1 87.25 509 PHE A N 1
ATOM 4127 C CA . PHE A 1 509 ? -27.688 20.484 -15.594 1 87.25 509 PHE A CA 1
ATOM 4128 C C . PHE A 1 509 ? -27.375 21.969 -15.844 1 87.25 509 PHE A C 1
ATOM 4130 O O . PHE A 1 509 ? -27.359 22.766 -14.906 1 87.25 509 PHE A O 1
ATOM 4137 N N . TRP A 1 510 ? -27.188 22.266 -17.094 1 84.75 510 TRP A N 1
ATOM 4138 C CA . TRP A 1 510 ? -26.875 23.656 -17.438 1 84.75 510 TRP A CA 1
ATOM 4139 C C . TRP A 1 510 ? -28.094 24.562 -17.203 1 84.75 510 TRP A C 1
ATOM 4141 O O . TRP A 1 510 ? -27.938 25.719 -16.828 1 84.75 510 TRP A O 1
ATOM 4151 N N . ALA A 1 511 ? -29.234 24 -17.453 1 85.56 511 ALA A N 1
ATOM 4152 C CA . ALA A 1 511 ? -30.453 24.75 -17.172 1 85.56 511 ALA A CA 1
ATOM 4153 C C . ALA A 1 511 ? -30.578 25.078 -15.688 1 85.56 511 ALA A C 1
ATOM 4155 O O . ALA A 1 511 ? -31 26.172 -15.312 1 85.56 511 ALA A O 1
ATOM 4156 N N . PHE A 1 512 ? -30.172 24.125 -14.914 1 82.06 512 PHE A N 1
ATOM 4157 C CA . PHE A 1 512 ? -30.234 24.297 -13.469 1 82.06 512 PHE A CA 1
ATOM 4158 C C . PHE A 1 512 ? -29.188 25.297 -12.992 1 82.06 512 PHE A C 1
ATOM 4160 O O . PHE A 1 512 ? -29.453 26.094 -12.086 1 82.06 512 PHE A O 1
ATOM 4167 N N . CYS A 1 513 ? -28.047 25.328 -13.633 1 79.88 513 CYS A N 1
ATOM 4168 C CA . CYS A 1 513 ? -26.938 26.172 -13.18 1 79.88 513 CYS A CA 1
ATOM 4169 C C . CYS A 1 513 ? -27.094 27.594 -13.711 1 79.88 513 CYS A C 1
ATOM 4171 O O . CYS A 1 513 ? -26.797 28.562 -13 1 79.88 513 CYS A O 1
ATOM 4173 N N . ILE A 1 514 ? -27.547 27.75 -14.922 1 77.31 514 ILE A N 1
ATOM 4174 C CA . ILE A 1 514 ? -27.5 29.047 -15.57 1 77.31 514 ILE A CA 1
ATOM 4175 C C . ILE A 1 514 ? -28.906 29.641 -15.648 1 77.31 514 ILE A C 1
ATOM 4177 O O . ILE A 1 514 ? -29.109 30.844 -15.484 1 77.31 514 ILE A O 1
ATOM 4181 N N . GLY A 1 515 ? -29.922 28.797 -15.742 1 76.88 515 GLY A N 1
ATOM 4182 C CA . GLY A 1 515 ? -31.25 29.297 -16.047 1 76.88 515 GLY A CA 1
ATOM 4183 C C . GLY A 1 515 ? -31.969 29.875 -14.844 1 76.88 515 GLY A C 1
ATOM 4184 O O . GLY A 1 515 ? -31.906 29.312 -13.75 1 76.88 515 GLY A O 1
ATOM 4185 N N . THR A 1 516 ? -32.5 31.125 -15.008 1 77.94 516 THR A N 1
ATOM 4186 C CA . THR A 1 516 ? -33.281 31.766 -13.938 1 77.94 516 THR A CA 1
ATOM 4187 C C . THR A 1 516 ? -34.781 31.688 -14.227 1 77.94 516 THR A C 1
ATOM 4189 O O . THR A 1 516 ? -35.594 31.688 -13.305 1 77.94 516 THR A O 1
ATOM 4192 N N . THR A 1 517 ? -35.094 31.672 -15.516 1 82 517 THR A N 1
ATOM 4193 C CA . THR A 1 517 ? -36.5 31.625 -15.891 1 82 517 THR A CA 1
ATOM 4194 C C . THR A 1 517 ? -36.875 30.266 -16.484 1 82 517 THR A C 1
ATOM 4196 O O . THR A 1 517 ? -35.969 29.516 -16.875 1 82 517 THR A O 1
ATOM 4199 N N . THR A 1 518 ? -38.156 29.859 -16.469 1 84.31 518 THR A N 1
ATOM 4200 C CA . THR A 1 518 ? -38.594 28.578 -17 1 84.31 518 THR A CA 1
ATOM 4201 C C . THR A 1 518 ? -38.406 28.547 -18.516 1 84.31 518 THR A C 1
ATOM 4203 O O . THR A 1 518 ? -38.062 27.5 -19.078 1 84.31 518 THR A O 1
ATOM 4206 N N . GLY A 1 519 ? -38.625 29.703 -19.109 1 84 519 GLY A N 1
ATOM 4207 C CA . GLY A 1 519 ? -38.438 29.75 -20.547 1 84 519 GLY A CA 1
ATOM 4208 C C . GLY A 1 519 ? -37 29.547 -20.953 1 84 519 GLY A C 1
ATOM 4209 O O . GLY A 1 519 ? -36.719 28.797 -21.891 1 84 519 GLY A O 1
ATOM 4210 N N . SER A 1 520 ? -36.188 30.141 -20.312 1 85.19 520 SER A N 1
ATOM 4211 C CA . SER A 1 520 ? -34.75 30 -20.609 1 85.19 520 SER A CA 1
ATOM 4212 C C . SER A 1 520 ? -34.281 28.578 -20.328 1 85.19 520 SER A C 1
ATOM 4214 O O . SER A 1 520 ? -33.469 28.031 -21.094 1 85.19 520 SER A O 1
ATOM 4216 N N . ARG A 1 521 ? -34.75 27.953 -19.312 1 87.81 521 ARG A N 1
ATOM 4217 C CA . ARG A 1 521 ? -34.344 26.594 -18.953 1 87.81 521 ARG A CA 1
ATOM 4218 C C . ARG A 1 521 ? -34.844 25.578 -20 1 87.81 521 ARG A C 1
ATOM 4220 O O . ARG A 1 521 ? -34.094 24.688 -20.375 1 87.81 521 ARG A O 1
ATOM 4227 N N . LEU A 1 522 ? -36.031 25.766 -20.422 1 88 522 LEU A N 1
ATOM 4228 C CA . LEU A 1 522 ? -36.562 24.844 -21.422 1 88 522 LEU A CA 1
ATOM 4229 C C . LEU A 1 522 ? -35.844 24.984 -22.75 1 88 522 LEU A C 1
ATOM 4231 O O . LEU A 1 522 ? -35.656 24 -23.469 1 88 522 LEU A O 1
ATOM 4235 N N . LEU A 1 523 ? -35.438 26.172 -23.016 1 88 523 LEU A N 1
ATOM 4236 C CA . LEU A 1 523 ? -34.688 26.406 -24.25 1 88 523 LEU A CA 1
ATOM 4237 C C . LEU A 1 523 ? -33.312 25.734 -24.188 1 88 523 LEU A C 1
ATOM 4239 O O . LEU A 1 523 ? -32.844 25.188 -25.188 1 88 523 LEU A O 1
ATOM 4243 N N . ILE A 1 524 ? -32.719 25.766 -23.078 1 88.5 524 ILE A N 1
ATOM 4244 C CA . ILE A 1 524 ? -31.406 25.125 -22.922 1 88.5 524 ILE A CA 1
ATOM 4245 C C . ILE A 1 524 ? -31.547 23.609 -23.047 1 88.5 524 ILE A C 1
ATOM 4247 O O . ILE A 1 524 ? -30.734 22.969 -23.719 1 88.5 524 ILE A O 1
ATOM 4251 N N . ILE A 1 525 ? -32.562 23.094 -22.438 1 90.25 525 ILE A N 1
ATOM 4252 C CA . ILE A 1 525 ? -32.812 21.656 -22.5 1 90.25 525 ILE A CA 1
ATOM 4253 C C . ILE A 1 525 ? -33.125 21.25 -23.953 1 90.25 525 ILE A C 1
ATOM 4255 O O . ILE A 1 525 ? -32.594 20.234 -24.422 1 90.25 525 ILE A O 1
ATOM 4259 N N . LEU A 1 526 ? -33.875 22.078 -24.609 1 89.25 526 LEU A N 1
ATOM 4260 C CA . LEU A 1 526 ? -34.188 21.797 -26 1 89.25 526 LEU A CA 1
ATOM 4261 C C . LEU A 1 526 ? -32.938 21.875 -26.891 1 89.25 526 LEU A C 1
ATOM 4263 O O . LEU A 1 526 ? -32.781 21.078 -27.812 1 89.25 526 LEU A O 1
ATOM 4267 N N . PHE A 1 527 ? -32.156 22.828 -26.594 1 88.5 527 PHE A N 1
ATOM 4268 C CA . PHE A 1 527 ? -30.922 22.984 -27.359 1 88.5 527 PHE A CA 1
ATOM 4269 C C . PHE A 1 527 ? -30.047 21.75 -27.219 1 88.5 527 PHE A C 1
ATOM 4271 O O . PHE A 1 527 ? -29.578 21.188 -28.203 1 88.5 527 PHE A O 1
ATOM 4278 N N . TRP A 1 528 ? -29.875 21.281 -26.047 1 90.12 528 TRP A N 1
ATOM 4279 C CA . TRP A 1 528 ? -29.016 20.125 -25.812 1 90.12 528 TRP A CA 1
ATOM 4280 C C . TRP A 1 528 ? -29.703 18.844 -26.281 1 90.12 528 TRP A C 1
ATOM 4282 O O . TRP A 1 528 ? -29.031 17.891 -26.703 1 90.12 528 TRP A O 1
ATOM 4292 N N . GLY A 1 529 ? -30.953 18.844 -26.188 1 89.69 529 GLY A N 1
ATOM 4293 C CA . GLY A 1 529 ? -31.672 17.703 -26.734 1 89.69 529 GLY A CA 1
ATOM 4294 C C . GLY A 1 529 ? -31.516 17.562 -28.234 1 89.69 529 GLY A C 1
ATOM 4295 O O . GLY A 1 529 ? -31.312 16.469 -28.75 1 89.69 529 GLY A O 1
ATOM 4296 N N . VAL A 1 530 ? -31.484 18.703 -28.812 1 89.81 530 VAL A N 1
ATOM 4297 C CA . VAL A 1 530 ? -31.344 18.688 -30.266 1 89.81 530 VAL A CA 1
ATOM 4298 C C . VAL A 1 530 ? -29.906 18.391 -30.641 1 89.81 530 VAL A C 1
ATOM 4300 O O . VAL A 1 530 ? -29.641 17.641 -31.594 1 89.81 530 VAL A O 1
ATOM 4303 N N . VAL A 1 531 ? -29 18.953 -29.922 1 88.12 531 VAL A N 1
ATOM 4304 C CA . VAL A 1 531 ? -27.578 18.688 -30.172 1 88.12 531 VAL A CA 1
ATOM 4305 C C . VAL A 1 531 ? -27.281 17.203 -29.984 1 88.12 531 VAL A C 1
ATOM 4307 O O . VAL A 1 531 ? -26.547 16.609 -30.766 1 88.12 531 VAL A O 1
ATOM 4310 N N . GLY A 1 532 ? -27.859 16.641 -28.969 1 89 532 GLY A N 1
ATOM 4311 C CA . GLY A 1 532 ? -27.672 15.219 -28.734 1 89 532 GLY A CA 1
ATOM 4312 C C . GLY A 1 532 ? -28.281 14.352 -29.812 1 89 532 GLY A C 1
ATOM 4313 O O . GLY A 1 532 ? -27.672 13.367 -30.234 1 89 532 GLY A O 1
ATOM 4314 N N . ALA A 1 533 ? -29.359 14.773 -30.266 1 87.25 533 ALA A N 1
ATOM 4315 C CA . ALA A 1 533 ? -30.016 14.031 -31.344 1 87.25 533 ALA A CA 1
ATOM 4316 C C . ALA A 1 533 ? -29.203 14.109 -32.625 1 87.25 533 ALA A C 1
ATOM 4318 O O . ALA A 1 533 ? -29.094 13.125 -33.344 1 87.25 533 ALA A O 1
ATOM 4319 N N . PHE A 1 534 ? -28.688 15.234 -32.812 1 87.5 534 PHE A N 1
ATOM 4320 C CA . PHE A 1 534 ? -27.844 15.414 -34 1 87.5 534 PHE A CA 1
ATOM 4321 C C . PHE A 1 534 ? -26.578 14.578 -33.906 1 87.5 534 PHE A C 1
ATOM 4323 O O . PHE A 1 534 ? -26.141 13.984 -34.875 1 87.5 534 PHE A O 1
ATOM 4330 N N . ALA A 1 535 ? -26.031 14.547 -32.719 1 84.44 535 ALA A N 1
ATOM 4331 C CA . ALA A 1 535 ? -24.828 13.758 -32.5 1 84.44 535 ALA A CA 1
ATOM 4332 C C . ALA A 1 535 ? -25.094 12.266 -32.719 1 84.44 535 ALA A C 1
ATOM 4334 O O . ALA A 1 535 ? -24.281 11.562 -33.312 1 84.44 535 ALA A O 1
ATOM 4335 N N . VAL A 1 536 ? -26.234 11.812 -32.25 1 84.88 536 VAL A N 1
ATOM 4336 C CA . VAL A 1 536 ? -26.594 10.406 -32.406 1 84.88 536 VAL A CA 1
ATOM 4337 C C . VAL A 1 536 ? -26.906 10.094 -33.844 1 84.88 536 VAL A C 1
ATOM 4339 O O . VAL A 1 536 ? -26.516 9.039 -34.375 1 84.88 536 VAL A O 1
ATOM 4342 N N . ALA A 1 537 ? -27.469 11 -34.5 1 82.25 537 ALA A N 1
ATOM 4343 C CA . ALA A 1 537 ? -27.797 10.812 -35.906 1 82.25 537 ALA A CA 1
ATOM 4344 C C . ALA A 1 537 ? -26.531 10.766 -36.781 1 82.25 537 ALA A C 1
ATOM 4346 O O . ALA A 1 537 ? -26.422 9.938 -37.688 1 82.25 537 ALA A O 1
ATOM 4347 N N . THR A 1 538 ? -25.656 11.602 -36.406 1 80.56 538 THR A N 1
ATOM 4348 C CA . THR A 1 538 ? -24.422 11.625 -37.156 1 80.56 538 THR A CA 1
ATOM 4349 C C . THR A 1 538 ? -23.594 10.375 -36.875 1 80.56 538 THR A C 1
ATOM 4351 O O . THR A 1 538 ? -22.969 9.812 -37.812 1 80.56 538 THR A O 1
ATOM 4354 N N . ALA A 1 539 ? -23.578 9.984 -35.656 1 78.19 539 ALA A N 1
ATOM 4355 C CA . ALA A 1 539 ? -22.812 8.789 -35.312 1 78.19 539 ALA A CA 1
ATOM 4356 C C . ALA A 1 539 ? -23.438 7.543 -35.906 1 78.19 539 ALA A C 1
ATOM 4358 O O . ALA A 1 539 ? -22.734 6.645 -36.375 1 78.19 539 ALA A O 1
ATOM 4359 N N . GLY A 1 540 ? -24.719 7.484 -35.938 1 71.44 540 GLY A N 1
ATOM 4360 C CA . GLY A 1 540 ? -25.422 6.383 -36.594 1 71.44 540 GLY A CA 1
ATOM 4361 C C . GLY A 1 540 ? -25.156 6.32 -38.094 1 71.44 540 GLY A C 1
ATOM 4362 O O . GLY A 1 540 ? -24.984 5.234 -38.656 1 71.44 540 GLY A O 1
ATOM 4363 N N . ILE A 1 541 ? -25 7.484 -38.656 1 69.56 541 ILE A N 1
ATOM 4364 C CA . ILE A 1 541 ? -24.734 7.535 -40.094 1 69.56 541 ILE A CA 1
ATOM 4365 C C . ILE A 1 541 ? -23.312 7.07 -40.344 1 69.56 541 ILE A C 1
ATOM 4367 O O . ILE A 1 541 ? -23.062 6.328 -41.312 1 69.56 541 ILE A O 1
ATOM 4371 N N . VAL A 1 542 ? -22.469 7.445 -39.5 1 67.38 542 VAL A N 1
ATOM 4372 C CA . VAL A 1 542 ? -21.078 7.086 -39.719 1 67.38 542 VAL A CA 1
ATOM 4373 C C . VAL A 1 542 ? -20.906 5.578 -39.531 1 67.38 542 VAL A C 1
ATOM 4375 O O . VAL A 1 542 ? -20.172 4.934 -40.281 1 67.38 542 VAL A O 1
ATOM 4378 N N . THR A 1 543 ? -21.531 5.082 -38.469 1 69 543 THR A N 1
ATOM 4379 C CA . THR A 1 543 ? -21.406 3.648 -38.25 1 69 543 THR A CA 1
ATOM 4380 C C . THR A 1 543 ? -22.109 2.855 -39.344 1 69 543 THR A C 1
ATOM 4382 O O . THR A 1 543 ? -21.656 1.781 -39.719 1 69 543 THR A O 1
ATOM 4385 N N . ALA A 1 544 ? -23.203 3.354 -39.75 1 64.25 544 ALA A N 1
ATOM 4386 C CA . ALA A 1 544 ? -23.906 2.695 -40.844 1 64.25 544 ALA A CA 1
ATOM 4387 C C . ALA A 1 544 ? -23.109 2.791 -42.156 1 64.25 544 ALA A C 1
ATOM 4389 O O . ALA A 1 544 ? -23.109 1.86 -42.938 1 64.25 544 ALA A O 1
ATOM 4390 N N . SER A 1 545 ? -22.484 3.951 -42.281 1 63.84 545 SER A N 1
ATOM 4391 C CA . SER A 1 545 ? -21.703 4.109 -43.5 1 63.84 545 SER A CA 1
ATOM 4392 C C . SER A 1 545 ? -20.422 3.293 -43.469 1 63.84 545 SER A C 1
ATOM 4394 O O . SER A 1 545 ? -19.875 2.938 -44.5 1 63.84 545 SER A O 1
ATOM 4396 N N . SER A 1 546 ? -19.859 3.381 -42.281 1 60.88 546 SER A N 1
ATOM 4397 C CA . SER A 1 546 ? -18.609 2.625 -42.219 1 60.88 546 SER A CA 1
ATOM 4398 C C . SER A 1 546 ? -18.859 1.13 -42.375 1 60.88 546 SER A C 1
ATOM 4400 O O . SER A 1 546 ? -17.922 0.345 -42.5 1 60.88 546 SER A O 1
ATOM 4402 N N . GLY A 1 547 ? -19.703 0.663 -43.156 1 52.66 547 GLY A N 1
ATOM 4403 C CA . GLY A 1 547 ? -20 -0.687 -43.625 1 52.66 547 GLY A CA 1
ATOM 4404 C C . GLY A 1 547 ? -20.078 -1.69 -42.5 1 52.66 547 GLY A C 1
ATOM 4405 O O . GLY A 1 547 ? -20.172 -2.896 -42.719 1 52.66 547 GLY A O 1
ATOM 4406 N N . ASP A 1 548 ? -19.484 -1.481 -41.344 1 45 548 ASP A N 1
ATOM 4407 C CA . ASP A 1 548 ? -19.5 -2.568 -40.344 1 45 548 ASP A CA 1
ATOM 4408 C C . ASP A 1 548 ? -20.891 -2.75 -39.75 1 45 548 ASP A C 1
ATOM 4410 O O . ASP A 1 548 ? -21.328 -1.954 -38.938 1 45 548 ASP A O 1
ATOM 4414 N N . GLY A 1 549 ? -21.938 -2.84 -40.469 1 40.44 549 GLY A N 1
ATOM 4415 C CA . GLY A 1 549 ? -23.219 -3.393 -40.062 1 40.44 549 GLY A CA 1
ATOM 4416 C C . GLY A 1 549 ? -23.125 -4.477 -39.031 1 40.44 549 GLY A C 1
ATOM 4417 O O . GLY A 1 549 ? -22.391 -5.461 -39.188 1 40.44 549 GLY A O 1
ATOM 4418 N N . TYR A 1 550 ? -23.281 -4.176 -37.75 1 34.31 550 TYR A N 1
ATOM 4419 C CA . TYR A 1 550 ? -23.594 -5.305 -36.906 1 34.31 550 TYR A CA 1
ATOM 4420 C C . TYR A 1 550 ? -24.844 -6.031 -37.406 1 34.31 550 TYR A C 1
ATOM 4422 O O . TYR A 1 550 ? -25.766 -5.406 -37.938 1 34.31 550 TYR A O 1
ATOM 4430 N N . MET B 1 1 ? 57.469 0.323 52.656 1 33.94 1 MET B N 1
ATOM 4431 C CA . MET B 1 1 ? 56.656 0.635 51.469 1 33.94 1 MET B CA 1
ATOM 4432 C C . MET B 1 1 ? 55.25 0.042 51.625 1 33.94 1 MET B C 1
ATOM 4434 O O . MET B 1 1 ? 55.094 -1.154 51.875 1 33.94 1 MET B O 1
ATOM 4438 N N . PRO B 1 2 ? 54.25 0.807 52.094 1 43.47 2 PRO B N 1
ATOM 4439 C CA . PRO B 1 2 ? 52.906 0.199 52.281 1 43.47 2 PRO B CA 1
ATOM 4440 C C . PRO B 1 2 ? 52.5 -0.602 51.031 1 43.47 2 PRO B C 1
ATOM 4442 O O . PRO B 1 2 ? 52.906 -0.297 49.938 1 43.47 2 PRO B O 1
ATOM 4445 N N . THR B 1 3 ? 52.406 -1.897 51.188 1 39.41 3 THR B N 1
ATOM 4446 C CA . THR B 1 3 ? 51.906 -2.826 50.188 1 39.41 3 THR B CA 1
ATOM 4447 C C . THR B 1 3 ? 50.625 -2.266 49.531 1 39.41 3 THR B C 1
ATOM 4449 O O . THR B 1 3 ? 49.625 -2.025 50.219 1 39.41 3 THR B O 1
ATOM 4452 N N . GLN B 1 4 ? 50.812 -1.301 48.594 1 45.34 4 GLN B N 1
ATOM 4453 C CA . GLN B 1 4 ? 49.688 -0.864 47.75 1 45.34 4 GLN B CA 1
ATOM 4454 C C . GLN B 1 4 ? 48.812 -2.039 47.344 1 45.34 4 GLN B C 1
ATOM 4456 O O . GLN B 1 4 ? 49.312 -3.025 46.781 1 45.34 4 GLN B O 1
ATOM 4461 N N . SER B 1 5 ? 47.844 -2.379 48.094 1 48.91 5 SER B N 1
ATOM 4462 C CA . SER B 1 5 ? 46.875 -3.459 47.875 1 48.91 5 SER B CA 1
ATOM 4463 C C . SER B 1 5 ? 46.562 -3.643 46.406 1 48.91 5 SER B C 1
ATOM 4465 O O . SER B 1 5 ? 46.406 -2.664 45.656 1 48.91 5 SER B O 1
ATOM 4467 N N . GLU B 1 6 ? 47.031 -4.723 45.781 1 56.66 6 GLU B N 1
ATOM 4468 C CA . GLU B 1 6 ? 46.875 -5.219 44.406 1 56.66 6 GLU B CA 1
ATOM 4469 C C . GLU B 1 6 ? 45.5 -4.934 43.844 1 56.66 6 GLU B C 1
ATOM 4471 O O . GLU B 1 6 ? 45.312 -4.773 42.625 1 56.66 6 GLU B O 1
ATOM 4476 N N . PHE B 1 7 ? 44.562 -5.008 44.656 1 63 7 PHE B N 1
ATOM 4477 C CA . PHE B 1 7 ? 43.219 -4.789 44.188 1 63 7 PHE B CA 1
ATOM 4478 C C . PHE B 1 7 ? 42.844 -3.309 44.25 1 63 7 PHE B C 1
ATOM 4480 O O . PHE B 1 7 ? 41.656 -2.951 44.219 1 63 7 PHE B O 1
ATOM 4487 N N . GLY B 1 8 ? 43.656 -2.555 44.438 1 65.69 8 GLY B N 1
ATOM 4488 C CA . GLY B 1 8 ? 43.5 -1.119 44.594 1 65.69 8 GLY B CA 1
ATOM 4489 C C . GLY B 1 8 ? 42.812 -0.475 43.406 1 65.69 8 GLY B C 1
ATOM 4490 O O . GLY B 1 8 ? 41.812 0.236 43.531 1 65.69 8 GLY B O 1
ATOM 4491 N N . PRO B 1 9 ? 43.375 -0.923 42.312 1 76.5 9 PRO B N 1
ATOM 4492 C CA . PRO B 1 9 ? 42.781 -0.303 41.125 1 76.5 9 PRO B CA 1
ATOM 4493 C C . PRO B 1 9 ? 41.344 -0.699 40.906 1 76.5 9 PRO B C 1
ATOM 4495 O O . PRO B 1 9 ? 40.531 0.1 40.406 1 76.5 9 PRO B O 1
ATOM 4498 N N . ILE B 1 10 ? 40.938 -1.82 41.312 1 79.81 10 ILE B N 1
ATOM 4499 C CA . ILE B 1 10 ? 39.562 -2.271 41.156 1 79.81 10 ILE B CA 1
ATOM 4500 C C . ILE B 1 10 ? 38.656 -1.525 42.125 1 79.81 10 ILE B C 1
ATOM 4502 O O . ILE B 1 10 ? 37.5 -1.172 41.75 1 79.81 10 ILE B O 1
ATOM 4506 N N . TRP B 1 11 ? 39.156 -1.312 43.281 1 80.62 11 TRP B N 1
ATOM 4507 C CA . TRP B 1 11 ? 38.375 -0.596 44.281 1 80.62 11 TRP B CA 1
ATOM 4508 C C . TRP B 1 11 ? 38.156 0.859 43.875 1 80.62 11 TRP B C 1
ATOM 4510 O O . TRP B 1 11 ? 37.062 1.418 44.062 1 80.62 11 TRP B O 1
ATOM 4520 N N . THR B 1 12 ? 39.125 1.354 43.344 1 81 12 THR B N 1
ATOM 4521 C CA . THR B 1 12 ? 39 2.725 42.844 1 81 12 THR B CA 1
ATOM 4522 C C . THR B 1 12 ? 38.031 2.791 41.688 1 81 12 THR B C 1
ATOM 4524 O O . THR B 1 12 ? 37.219 3.719 41.594 1 81 12 THR B O 1
ATOM 4527 N N . ALA B 1 13 ? 38.188 1.787 40.875 1 83.44 13 ALA B N 1
ATOM 4528 C CA . ALA B 1 13 ? 37.281 1.731 39.75 1 83.44 13 ALA B CA 1
ATOM 4529 C C . ALA B 1 13 ? 35.812 1.567 40.219 1 83.44 13 ALA B C 1
ATOM 4531 O O . ALA B 1 13 ? 34.906 2.156 39.625 1 83.44 13 ALA B O 1
ATOM 4532 N N . TRP B 1 14 ? 35.656 0.774 41.25 1 84.38 14 TRP B N 1
ATOM 4533 C CA . TRP B 1 14 ? 34.312 0.549 41.781 1 84.38 14 TRP B CA 1
ATOM 4534 C C . TRP B 1 14 ? 33.75 1.83 42.406 1 84.38 14 TRP B C 1
ATOM 4536 O O . TRP B 1 14 ? 32.562 2.139 42.25 1 84.38 14 TRP B O 1
ATOM 4546 N N . HIS B 1 15 ? 34.562 2.578 43.031 1 82.25 15 HIS B N 1
ATOM 4547 C CA . HIS B 1 15 ? 34.125 3.842 43.625 1 82.25 15 HIS B CA 1
ATOM 4548 C C . HIS B 1 15 ? 33.781 4.863 42.531 1 82.25 15 HIS B C 1
ATOM 4550 O O . HIS B 1 15 ? 32.812 5.621 42.656 1 82.25 15 HIS B O 1
ATOM 4556 N N . ASP B 1 16 ? 34.531 4.754 41.531 1 81.56 16 ASP B N 1
ATOM 4557 C CA . ASP B 1 16 ? 34.281 5.648 40.406 1 81.56 16 ASP B CA 1
ATOM 4558 C C . ASP B 1 16 ? 32.938 5.301 39.75 1 81.56 16 ASP B C 1
ATOM 4560 O O . ASP B 1 16 ? 32.188 6.191 39.344 1 81.56 16 ASP B O 1
ATOM 4564 N N . LEU B 1 17 ? 32.719 4.078 39.594 1 83.25 17 LEU B N 1
ATOM 4565 C CA . LEU B 1 17 ? 31.469 3.639 38.969 1 83.25 17 LEU B CA 1
ATOM 4566 C C . LEU B 1 17 ? 30.281 4.055 39.812 1 83.25 17 LEU B C 1
ATOM 4568 O O . LEU B 1 17 ? 29.25 4.492 39.281 1 83.25 17 LEU B O 1
ATOM 4572 N N . LYS B 1 18 ? 30.391 3.873 41.094 1 79.88 18 LYS B N 1
ATOM 4573 C CA . LYS B 1 18 ? 29.312 4.262 42 1 79.88 18 LYS B CA 1
ATOM 4574 C C . LYS B 1 18 ? 29.031 5.762 41.906 1 79.88 18 LYS B C 1
ATOM 4576 O O . LYS B 1 18 ? 27.875 6.191 41.938 1 79.88 18 LYS B O 1
ATOM 4581 N N . HIS B 1 19 ? 30.031 6.473 41.75 1 78.44 19 HIS B N 1
ATOM 4582 C CA . HIS B 1 19 ? 29.875 7.918 41.594 1 78.44 19 HIS B CA 1
ATOM 4583 C C . HIS B 1 19 ? 29.234 8.273 40.281 1 78.44 19 HIS B C 1
ATOM 4585 O O . HIS B 1 19 ? 28.375 9.164 40.219 1 78.44 19 HIS B O 1
ATOM 4591 N N . ASP B 1 20 ? 29.656 7.598 39.281 1 78.69 20 ASP B N 1
ATOM 4592 C CA . ASP B 1 20 ? 29.094 7.863 37.969 1 78.69 20 ASP B CA 1
ATOM 4593 C C . ASP B 1 20 ? 27.609 7.512 37.906 1 78.69 20 ASP B C 1
ATOM 4595 O O . ASP B 1 20 ? 26.812 8.234 37.312 1 78.69 20 ASP B O 1
ATOM 4599 N N . LEU B 1 21 ? 27.234 6.426 38.469 1 77.25 21 LEU B N 1
ATOM 4600 C CA . LEU B 1 21 ? 25.844 5.992 38.5 1 77.25 21 LEU B CA 1
ATOM 4601 C C . LEU B 1 21 ? 24.984 6.957 39.281 1 77.25 21 LEU B C 1
ATOM 4603 O O . LEU B 1 21 ? 23.828 7.195 38.938 1 77.25 21 LEU B O 1
ATOM 4607 N N . LYS B 1 22 ? 25.547 7.523 40.312 1 74.12 22 LYS B N 1
ATOM 4608 C CA . LYS B 1 22 ? 24.797 8.438 41.188 1 74.12 22 LYS B CA 1
ATOM 4609 C C . LYS B 1 22 ? 24.703 9.828 40.562 1 74.12 22 LYS B C 1
ATOM 4611 O O . LYS B 1 22 ? 23.703 10.516 40.719 1 74.12 22 LYS B O 1
ATOM 4616 N N . SER B 1 23 ? 25.688 10.109 39.812 1 70.25 23 SER B N 1
ATOM 4617 C CA . SER B 1 23 ? 25.703 11.461 39.281 1 70.25 23 SER B CA 1
ATOM 4618 C C . SER B 1 23 ? 24.953 11.547 37.938 1 70.25 23 SER B C 1
ATOM 4620 O O . SER B 1 23 ? 24.656 12.641 37.469 1 70.25 23 SER B O 1
ATOM 4622 N N . THR B 1 24 ? 24.719 10.461 37.406 1 65.5 24 THR B N 1
ATOM 4623 C CA . THR B 1 24 ? 24.094 10.492 36.094 1 65.5 24 THR B CA 1
ATOM 4624 C C . THR B 1 24 ? 22.609 10.852 36.188 1 65.5 24 THR B C 1
ATOM 4626 O O . THR B 1 24 ? 21.891 10.258 37 1 65.5 24 THR B O 1
ATOM 4629 N N . ARG B 1 25 ? 22.25 12.031 35.719 1 67.25 25 ARG B N 1
ATOM 4630 C CA . ARG B 1 25 ? 20.828 12.359 35.594 1 67.25 25 ARG B CA 1
ATOM 4631 C C . ARG B 1 25 ? 20.141 11.383 34.656 1 67.25 25 ARG B C 1
ATOM 4633 O O . ARG B 1 25 ? 20.266 11.484 33.406 1 67.25 25 ARG B O 1
ATOM 4640 N N . TRP B 1 26 ? 19.547 10.414 35.188 1 65.38 26 TRP B N 1
ATOM 4641 C CA . TRP B 1 26 ? 19 9.25 34.5 1 65.38 26 TRP B CA 1
ATOM 4642 C C . TRP B 1 26 ? 18.078 9.664 33.375 1 65.38 26 TRP B C 1
ATOM 4644 O O . TRP B 1 26 ? 18.062 9.039 32.312 1 65.38 26 TRP B O 1
ATOM 4654 N N . LEU B 1 27 ? 17.375 10.734 33.531 1 63 27 LEU B N 1
ATOM 4655 C CA . LEU B 1 27 ? 16.422 11.102 32.469 1 63 27 LEU B CA 1
ATOM 4656 C C . LEU B 1 27 ? 17.172 11.602 31.234 1 63 27 LEU B C 1
ATOM 4658 O O . LEU B 1 27 ? 16.828 11.219 30.109 1 63 27 LEU B O 1
ATOM 4662 N N . ARG B 1 28 ? 18.062 12.445 31.531 1 64.5 28 ARG B N 1
ATOM 4663 C CA . ARG B 1 28 ? 18.859 12.938 30.422 1 64.5 28 ARG B CA 1
ATOM 4664 C C . ARG B 1 28 ? 19.734 11.828 29.844 1 64.5 28 ARG B C 1
ATOM 4666 O O . ARG B 1 28 ? 19.938 11.75 28.625 1 64.5 28 ARG B O 1
ATOM 4673 N N . GLY B 1 29 ? 20.125 11.047 30.703 1 66.38 29 GLY B N 1
ATOM 4674 C CA . GLY B 1 29 ? 20.906 9.906 30.281 1 66.38 29 GLY B CA 1
ATOM 4675 C C . GLY B 1 29 ? 20.141 8.922 29.422 1 66.38 29 GLY B C 1
ATOM 4676 O O . GLY B 1 29 ? 20.672 8.391 28.453 1 66.38 29 GLY B O 1
ATOM 4677 N N . PHE B 1 30 ? 18.875 8.836 29.766 1 73.38 30 PHE B N 1
ATOM 4678 C CA . PHE B 1 30 ? 18.016 7.922 29.016 1 73.38 30 PHE B CA 1
ATOM 4679 C C . PHE B 1 30 ? 17.859 8.391 27.578 1 73.38 30 PHE B C 1
ATOM 4681 O O . PHE B 1 30 ? 17.906 7.586 26.641 1 73.38 30 PHE B O 1
ATOM 4688 N N . GLY B 1 31 ? 17.672 9.648 27.391 1 73.19 31 GLY B N 1
ATOM 4689 C CA . GLY B 1 31 ? 17.578 10.18 26.047 1 73.19 31 GLY B CA 1
ATOM 4690 C C . GLY B 1 31 ? 18.844 9.977 25.219 1 73.19 31 GLY B C 1
ATOM 4691 O O . GLY B 1 31 ? 18.766 9.602 24.047 1 73.19 31 GLY B O 1
ATOM 4692 N N . TRP B 1 32 ? 19.906 10.125 25.906 1 76.31 32 TRP B N 1
ATOM 4693 C CA . TRP B 1 32 ? 21.188 9.922 25.25 1 76.31 32 TRP B CA 1
ATOM 4694 C C . TRP B 1 32 ? 21.406 8.453 24.922 1 76.31 32 TRP B C 1
ATOM 4696 O O . TRP B 1 32 ? 21.844 8.117 23.812 1 76.31 32 TRP B O 1
ATOM 4706 N N . THR B 1 33 ? 21.016 7.637 25.812 1 80.06 33 THR B N 1
ATOM 4707 C CA . THR B 1 33 ? 21.172 6.203 25.594 1 80.06 33 THR B CA 1
ATOM 4708 C C . THR B 1 33 ? 20.297 5.715 24.453 1 80.06 33 THR B C 1
ATOM 4710 O O . THR B 1 33 ? 20.719 4.898 23.641 1 80.06 33 THR B O 1
ATOM 4713 N N . LEU B 1 34 ? 19.156 6.328 24.406 1 81.94 34 LEU B N 1
ATOM 4714 C CA . LEU B 1 34 ? 18.234 5.918 23.359 1 81.94 34 LEU B CA 1
ATOM 4715 C C . LEU B 1 34 ? 18.719 6.391 21.984 1 81.94 34 LEU B C 1
ATOM 4717 O O . LEU B 1 34 ? 18.562 5.688 20.984 1 81.94 34 LEU B O 1
ATOM 4721 N N . GLY B 1 35 ? 19.297 7.504 22.031 1 84.25 35 GLY B N 1
ATOM 4722 C CA . GLY B 1 35 ? 19.844 8.023 20.781 1 84.25 35 GLY B CA 1
ATOM 4723 C C . GLY B 1 35 ? 21.016 7.207 20.25 1 84.25 35 GLY B C 1
ATOM 4724 O O . GLY B 1 35 ? 21.078 6.891 19.062 1 84.25 35 GLY B O 1
ATOM 4725 N N . VAL B 1 36 ? 21.891 6.863 21.156 1 83.25 36 VAL B N 1
ATOM 4726 C CA . VAL B 1 36 ? 23.062 6.082 20.75 1 83.25 36 VAL B CA 1
ATOM 4727 C C . VAL B 1 36 ? 22.625 4.676 20.344 1 83.25 36 VAL B C 1
ATOM 4729 O O . VAL B 1 36 ? 23.109 4.133 19.344 1 83.25 36 VAL B O 1
ATOM 4732 N N . PHE B 1 37 ? 21.688 4.25 21.094 1 86 37 PHE B N 1
ATOM 4733 C CA . PHE B 1 37 ? 21.156 2.932 20.781 1 86 37 PHE B CA 1
ATOM 4734 C C . PHE B 1 37 ? 20.516 2.934 19.391 1 86 37 PHE B C 1
ATOM 4736 O O . PHE B 1 37 ? 20.688 1.989 18.625 1 86 37 PHE B O 1
ATOM 4743 N N . TRP B 1 38 ? 19.828 3.939 19.078 1 90.19 38 TRP B N 1
ATOM 4744 C CA . TRP B 1 38 ? 19.172 4.07 17.797 1 90.19 38 TRP B CA 1
ATOM 4745 C C . TRP B 1 38 ? 20.188 4.172 16.656 1 90.19 38 TRP B C 1
ATOM 4747 O O . TRP B 1 38 ? 20.062 3.502 15.633 1 90.19 38 TRP B O 1
ATOM 4757 N N . LEU B 1 39 ? 21.203 4.855 16.875 1 89.88 39 LEU B N 1
ATOM 4758 C CA . LEU B 1 39 ? 22.219 5.047 15.844 1 89.88 39 LEU B CA 1
ATOM 4759 C C . LEU B 1 39 ? 22.938 3.736 15.555 1 89.88 39 LEU B C 1
ATOM 4761 O O . LEU B 1 39 ? 23.047 3.324 14.391 1 89.88 39 LEU B O 1
ATOM 4765 N N . PHE B 1 40 ? 23.375 3.102 16.562 1 88.5 40 PHE B N 1
ATOM 4766 C CA . PHE B 1 40 ? 24.109 1.864 16.359 1 88.5 40 PHE B C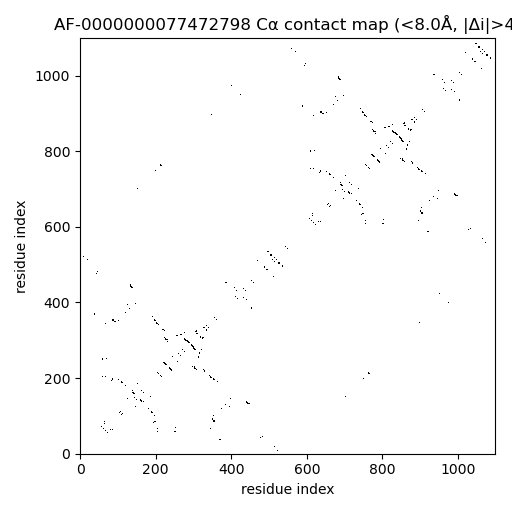A 1
ATOM 4767 C C . PHE B 1 40 ? 23.188 0.74 15.922 1 88.5 40 PHE B C 1
ATOM 4769 O O . PHE B 1 40 ? 23.594 -0.176 15.203 1 88.5 40 PHE B O 1
ATOM 4776 N N . GLY B 1 41 ? 21.969 0.854 16.391 1 89.31 41 GLY B N 1
ATOM 4777 C CA . GLY B 1 41 ? 21 -0.1 15.891 1 89.31 41 GLY B CA 1
ATOM 4778 C C . GLY B 1 41 ? 20.797 -0.022 14.391 1 89.31 41 GLY B C 1
ATOM 4779 O O . GLY B 1 41 ? 20.672 -1.05 13.719 1 89.31 41 GLY B O 1
ATOM 4780 N N . LEU B 1 42 ? 20.812 1.173 13.883 1 93.5 42 LEU B N 1
ATOM 4781 C CA . LEU B 1 42 ? 20.656 1.365 12.445 1 93.5 42 LEU B CA 1
ATOM 4782 C C . LEU B 1 42 ? 21.891 0.864 11.695 1 93.5 42 LEU B C 1
ATOM 4784 O O . LEU B 1 42 ? 21.781 0.282 10.617 1 93.5 42 LEU B O 1
ATOM 4788 N N . ILE B 1 43 ? 23.016 1.009 12.312 1 91.56 43 ILE B N 1
ATOM 4789 C CA . ILE B 1 43 ? 24.25 0.533 11.688 1 91.56 43 ILE B CA 1
ATOM 4790 C C . ILE B 1 43 ? 24.266 -0.994 11.664 1 91.56 43 ILE B C 1
ATOM 4792 O O . ILE B 1 43 ? 24.594 -1.603 10.641 1 91.56 43 ILE B O 1
ATOM 4796 N N . VAL B 1 44 ? 23.891 -1.536 12.742 1 90.19 44 VAL B N 1
ATOM 4797 C CA . VAL B 1 44 ? 23.797 -2.99 12.82 1 90.19 44 VAL B CA 1
ATOM 4798 C C . VAL B 1 44 ? 22.812 -3.51 11.773 1 90.19 44 VAL B C 1
ATOM 4800 O O . VAL B 1 44 ? 23.094 -4.473 11.062 1 90.19 44 VAL B O 1
ATOM 4803 N N . SER B 1 45 ? 21.734 -2.803 11.688 1 90.88 45 SER B N 1
ATOM 4804 C CA . SER B 1 45 ? 20.719 -3.229 10.734 1 90.88 45 SER B CA 1
ATOM 4805 C C . SER B 1 45 ? 21.219 -3.113 9.297 1 90.88 45 SER B C 1
ATOM 4807 O O . SER B 1 45 ? 20.938 -3.977 8.461 1 90.88 45 SER B O 1
ATOM 4809 N N . ALA B 1 46 ? 21.906 -2.135 9.031 1 92.06 46 ALA B N 1
ATOM 4810 C CA . ALA B 1 46 ? 22.453 -1.941 7.691 1 92.06 46 ALA B CA 1
ATOM 4811 C C . ALA B 1 46 ? 23.438 -3.051 7.328 1 92.06 46 ALA B C 1
ATOM 4813 O O . ALA B 1 46 ? 23.391 -3.594 6.223 1 92.06 46 ALA B O 1
ATOM 4814 N N . ILE B 1 47 ? 24.234 -3.422 8.273 1 89.38 47 ILE B N 1
ATOM 4815 C CA . ILE B 1 47 ? 25.25 -4.449 8.016 1 89.38 47 ILE B CA 1
ATOM 4816 C C . ILE B 1 47 ? 24.562 -5.812 7.898 1 89.38 47 ILE B C 1
ATOM 4818 O O . ILE B 1 47 ? 24.875 -6.586 6.984 1 89.38 47 ILE B O 1
ATOM 4822 N N . ILE B 1 48 ? 23.656 -6.023 8.727 1 87.25 48 ILE B N 1
ATOM 4823 C CA . ILE B 1 48 ? 22.984 -7.316 8.711 1 87.25 48 ILE B CA 1
ATOM 4824 C C . ILE B 1 48 ? 22.203 -7.477 7.41 1 87.25 48 ILE B C 1
ATOM 4826 O O . ILE B 1 48 ? 22.281 -8.523 6.758 1 87.25 48 ILE B O 1
ATOM 4830 N N . VAL B 1 49 ? 21.5 -6.496 7.016 1 88.06 49 VAL B N 1
ATOM 4831 C CA . VAL B 1 49 ? 20.719 -6.574 5.781 1 88.06 49 VAL B CA 1
ATOM 4832 C C . VAL B 1 49 ? 21.672 -6.68 4.586 1 88.06 49 VAL B C 1
ATOM 4834 O O . VAL B 1 49 ? 21.422 -7.457 3.658 1 88.06 49 VAL B O 1
ATOM 4837 N N . GLY B 1 50 ? 22.719 -6 4.668 1 86.25 50 GLY B N 1
ATOM 4838 C CA . GLY B 1 50 ? 23.703 -6.086 3.6 1 86.25 50 GLY B CA 1
ATOM 4839 C C . GLY B 1 50 ? 24.344 -7.457 3.48 1 86.25 50 GLY B C 1
ATOM 4840 O O . GLY B 1 50 ? 24.547 -7.957 2.375 1 86.25 50 GLY B O 1
ATOM 4841 N N . MET B 1 51 ? 24.453 -8.109 4.57 1 84.5 51 MET B N 1
ATOM 4842 C CA . MET B 1 51 ? 25.109 -9.414 4.586 1 84.5 51 MET B CA 1
ATOM 4843 C C . MET B 1 51 ? 24.109 -10.531 4.297 1 84.5 51 MET B C 1
ATOM 4845 O O . MET B 1 51 ? 24.5 -11.602 3.822 1 84.5 51 MET B O 1
ATOM 4849 N N . MET B 1 52 ? 22.938 -10.273 4.562 1 79.19 52 MET B N 1
ATOM 4850 C CA . MET B 1 52 ? 21.906 -11.273 4.293 1 79.19 52 MET B CA 1
ATOM 4851 C C . MET B 1 52 ? 21.875 -11.641 2.812 1 79.19 52 MET B C 1
ATOM 4853 O O . MET B 1 52 ? 21.547 -12.773 2.459 1 79.19 52 MET B O 1
ATOM 4857 N N . SER B 1 53 ? 22.234 -10.773 1.95 1 76.75 53 SER B N 1
ATOM 4858 C CA . SER B 1 53 ? 22.25 -11.023 0.514 1 76.75 53 SER B CA 1
ATOM 4859 C C . SER B 1 53 ? 23.188 -12.164 0.157 1 76.75 53 SER B C 1
ATOM 4861 O O . SER B 1 53 ? 22.984 -12.859 -0.841 1 76.75 53 SER B O 1
ATOM 4863 N N . MET B 1 54 ? 24.109 -12.359 1.012 1 73.56 54 MET B N 1
ATOM 4864 C CA . MET B 1 54 ? 25.125 -13.359 0.719 1 73.56 54 MET B CA 1
ATOM 4865 C C . MET B 1 54 ? 24.688 -14.742 1.183 1 73.56 54 MET B C 1
ATOM 4867 O O . MET B 1 54 ? 25.219 -15.758 0.721 1 73.56 54 MET B O 1
ATOM 4871 N N . PHE B 1 55 ? 23.641 -14.719 1.974 1 67.81 55 PHE B N 1
ATOM 4872 C CA . PHE B 1 55 ? 23.328 -16 2.594 1 67.81 55 PHE B CA 1
ATOM 4873 C C . PHE B 1 55 ? 21.969 -16.516 2.117 1 67.81 55 PHE B C 1
ATOM 4875 O O . PHE B 1 55 ? 21.594 -17.641 2.43 1 67.81 55 PHE B O 1
ATOM 4882 N N . ILE B 1 56 ? 21.359 -15.758 1.492 1 65.62 56 ILE B N 1
ATOM 4883 C CA . ILE B 1 56 ? 20.078 -16.234 1.002 1 65.62 56 ILE B CA 1
ATOM 4884 C C . ILE B 1 56 ? 20.297 -17.141 -0.212 1 65.62 56 ILE B C 1
ATOM 4886 O O . ILE B 1 56 ? 20.828 -16.703 -1.234 1 65.62 56 ILE B O 1
ATOM 4890 N N . THR B 1 57 ? 20.297 -18.531 0.122 1 63.94 57 THR B N 1
ATOM 4891 C CA . THR B 1 57 ? 20.375 -19.531 -0.938 1 63.94 57 THR B CA 1
ATOM 4892 C C . THR B 1 57 ? 18.984 -20.125 -1.208 1 63.94 57 THR B C 1
ATOM 4894 O O . THR B 1 57 ? 18.172 -20.266 -0.292 1 63.94 57 THR B O 1
ATOM 4897 N N . THR B 1 58 ? 18.594 -19.969 -2.434 1 68.44 58 THR B N 1
ATOM 4898 C CA . THR B 1 58 ? 17.312 -20.578 -2.779 1 68.44 58 THR B CA 1
ATOM 4899 C C . THR B 1 58 ? 17.531 -21.938 -3.451 1 68.44 58 THR B C 1
ATOM 4901 O O . THR B 1 58 ? 18.391 -22.062 -4.328 1 68.44 58 THR B O 1
ATOM 4904 N N . ASN B 1 59 ? 16.984 -23.031 -2.812 1 71.5 59 ASN B N 1
ATOM 4905 C CA . ASN B 1 59 ? 17.031 -24.359 -3.416 1 71.5 59 ASN B CA 1
ATOM 4906 C C . ASN B 1 59 ? 15.836 -24.594 -4.332 1 71.5 59 ASN B C 1
ATOM 4908 O O . ASN B 1 59 ? 15.477 -25.734 -4.613 1 71.5 59 ASN B O 1
ATOM 4912 N N . SER B 1 60 ? 15.266 -23.562 -4.723 1 83.38 60 SER B N 1
ATOM 4913 C CA . SER B 1 60 ? 14.133 -23.656 -5.637 1 83.38 60 SER B CA 1
ATOM 4914 C C . SER B 1 60 ? 14.391 -22.891 -6.93 1 83.38 60 SER B C 1
ATOM 4916 O O . SER B 1 60 ? 15.203 -21.969 -6.957 1 83.38 60 SER B O 1
ATOM 4918 N N . ALA B 1 61 ? 13.812 -23.469 -7.93 1 90.62 61 ALA B N 1
ATOM 4919 C CA . ALA B 1 61 ? 13.953 -22.812 -9.227 1 90.62 61 ALA B CA 1
ATOM 4920 C C . ALA B 1 61 ? 13.219 -21.469 -9.234 1 90.62 61 ALA B C 1
ATOM 4922 O O . ALA B 1 61 ? 13.469 -20.625 -10.094 1 90.62 61 ALA B O 1
ATOM 4923 N N . CYS B 1 62 ? 12.328 -21.359 -8.32 1 88.94 62 CYS B N 1
ATOM 4924 C CA . CYS B 1 62 ? 11.633 -20.078 -8.195 1 88.94 62 CYS B CA 1
ATOM 4925 C C . CYS B 1 62 ? 12.406 -19.125 -7.281 1 88.94 62 CYS B C 1
ATOM 4927 O O . CYS B 1 62 ? 12.5 -19.359 -6.074 1 88.94 62 CYS B O 1
ATOM 4929 N N . LEU B 1 63 ? 12.922 -18.172 -7.887 1 87.75 63 LEU B N 1
ATOM 4930 C CA . LEU B 1 63 ? 13.742 -17.203 -7.164 1 87.75 63 LEU B CA 1
ATOM 4931 C C . LEU B 1 63 ? 12.875 -16.234 -6.375 1 87.75 63 LEU B C 1
ATOM 4933 O O . LEU B 1 63 ? 11.672 -16.141 -6.609 1 87.75 63 LEU B O 1
ATOM 4937 N N . PRO B 1 64 ? 13.469 -15.539 -5.48 1 82.06 64 PRO B N 1
ATOM 4938 C CA . PRO B 1 64 ? 12.695 -14.617 -4.645 1 82.06 64 PRO B CA 1
ATOM 4939 C C . PRO B 1 64 ? 12.055 -13.484 -5.453 1 82.06 64 PRO B C 1
ATOM 4941 O O . PRO B 1 64 ? 11.102 -12.852 -4.984 1 82.06 64 PRO B O 1
ATOM 4944 N N . ASP B 1 65 ? 12.516 -13.25 -6.602 1 79.69 65 ASP B N 1
ATOM 4945 C CA . ASP B 1 65 ? 11.914 -12.219 -7.441 1 79.69 65 ASP B CA 1
ATOM 4946 C C . ASP B 1 65 ? 10.75 -12.781 -8.258 1 79.69 65 ASP B C 1
ATOM 4948 O O . ASP B 1 65 ? 10.125 -12.062 -9.031 1 79.69 65 ASP B O 1
ATOM 4952 N N . GLY B 1 66 ? 10.5 -14.055 -8.109 1 78.94 66 GLY B N 1
ATOM 4953 C CA . GLY B 1 66 ? 9.367 -14.68 -8.773 1 78.94 66 GLY B CA 1
ATOM 4954 C C . GLY B 1 66 ? 9.703 -15.227 -10.141 1 78.94 66 GLY B C 1
ATOM 4955 O O . GLY B 1 66 ? 8.828 -15.742 -10.844 1 78.94 66 GLY B O 1
ATOM 4956 N N . THR B 1 67 ? 10.93 -15.164 -10.453 1 85.06 67 THR B N 1
ATOM 4957 C CA . THR B 1 67 ? 11.328 -15.656 -11.766 1 85.06 67 THR B CA 1
ATOM 4958 C C . THR B 1 67 ? 11.797 -17.109 -11.672 1 85.06 67 THR B C 1
ATOM 4960 O O . THR B 1 67 ? 12.328 -17.531 -10.641 1 85.06 67 THR B O 1
ATOM 4963 N N . PHE B 1 68 ? 11.5 -17.797 -12.75 1 91.06 68 PHE B N 1
ATOM 4964 C CA . PHE B 1 68 ? 11.938 -19.188 -12.852 1 91.06 68 PHE B CA 1
ATOM 4965 C C . PHE B 1 68 ? 13.32 -19.266 -13.5 1 91.06 68 PHE B C 1
ATOM 4967 O O . PHE B 1 68 ? 13.5 -18.844 -14.641 1 91.06 68 PHE B O 1
ATOM 4974 N N . ARG B 1 69 ? 14.297 -19.734 -12.703 1 89.06 69 ARG B N 1
ATOM 4975 C CA . ARG B 1 69 ? 15.641 -19.922 -13.227 1 89.06 69 ARG B CA 1
ATOM 4976 C C . ARG B 1 69 ? 16.219 -21.281 -12.789 1 89.06 69 ARG B C 1
ATOM 4978 O O . ARG B 1 69 ? 16.016 -21.703 -11.648 1 89.06 69 ARG B O 1
ATOM 4985 N N . LEU B 1 70 ? 16.891 -21.859 -13.727 1 90 70 LEU B N 1
ATOM 4986 C CA . LEU B 1 70 ? 17.469 -23.156 -13.453 1 90 70 LEU B CA 1
ATOM 4987 C C . LEU B 1 70 ? 18.75 -23.016 -12.617 1 90 70 LEU B C 1
ATOM 4989 O O . LEU B 1 70 ? 19.156 -23.969 -11.945 1 90 70 LEU B O 1
ATOM 4993 N N . ARG B 1 71 ? 19.328 -21.812 -12.703 1 85.12 71 ARG B N 1
ATOM 4994 C CA . ARG B 1 71 ? 20.531 -21.531 -11.922 1 85.12 71 ARG B CA 1
ATOM 4995 C C . ARG B 1 71 ? 20.25 -20.484 -10.852 1 85.12 71 ARG B C 1
ATOM 4997 O O . ARG B 1 71 ? 20.453 -19.281 -11.07 1 85.12 71 ARG B O 1
ATOM 5004 N N . PRO B 1 72 ? 19.875 -20.969 -9.695 1 83.81 72 PRO B N 1
ATOM 5005 C CA . PRO B 1 72 ? 19.562 -20.016 -8.633 1 83.81 72 PRO B CA 1
ATOM 5006 C C . PRO B 1 72 ? 20.797 -19.297 -8.094 1 83.81 72 PRO B C 1
ATOM 5008 O O . PRO B 1 72 ? 20.688 -18.25 -7.457 1 83.81 72 PRO B O 1
ATOM 5011 N N . ASP B 1 73 ? 22 -19.797 -8.359 1 77.81 73 ASP B N 1
ATOM 5012 C CA . ASP B 1 73 ? 23.25 -19.219 -7.855 1 77.81 73 ASP B CA 1
ATOM 5013 C C . ASP B 1 73 ? 23.547 -17.891 -8.547 1 77.81 73 ASP B C 1
ATOM 5015 O O . ASP B 1 73 ? 24.312 -17.078 -8.023 1 77.81 73 ASP B O 1
ATOM 5019 N N . THR B 1 74 ? 22.875 -17.688 -9.625 1 77.31 74 THR B N 1
ATOM 5020 C CA . THR B 1 74 ? 23.156 -16.469 -10.367 1 77.31 74 THR B CA 1
ATOM 5021 C C . THR B 1 74 ? 22.266 -15.312 -9.883 1 77.31 74 THR B C 1
ATOM 5023 O O . THR B 1 74 ? 22.469 -14.164 -10.273 1 77.31 74 THR B O 1
ATOM 5026 N N . PHE B 1 75 ? 21.453 -15.609 -9.031 1 81.31 75 PHE B N 1
ATOM 5027 C CA . PHE B 1 75 ? 20.562 -14.578 -8.531 1 81.31 75 PHE B CA 1
ATOM 5028 C C . PHE B 1 75 ? 21.25 -13.711 -7.488 1 81.31 75 PHE B C 1
ATOM 5030 O O . PHE B 1 75 ? 21.969 -14.227 -6.629 1 81.31 75 PHE B O 1
ATOM 5037 N N . SER B 1 76 ? 21.203 -12.43 -7.77 1 83.81 76 SER B N 1
ATOM 5038 C CA . SER B 1 76 ? 21.703 -11.477 -6.793 1 83.81 76 SER B CA 1
ATOM 5039 C C . SER B 1 76 ? 20.578 -10.617 -6.223 1 83.81 76 SER B C 1
ATOM 5041 O O . SER B 1 76 ? 19.734 -10.117 -6.965 1 83.81 76 SER B O 1
ATOM 5043 N N . MET B 1 77 ? 20.609 -10.461 -4.953 1 86.81 77 MET B N 1
ATOM 5044 C CA . MET B 1 77 ? 19.625 -9.625 -4.281 1 86.81 77 MET B CA 1
ATOM 5045 C C . MET B 1 77 ? 19.828 -8.156 -4.629 1 86.81 77 MET B C 1
ATOM 5047 O O . MET B 1 77 ? 18.922 -7.34 -4.438 1 86.81 77 MET B O 1
ATOM 5051 N N . TRP B 1 78 ? 21.016 -7.801 -5.125 1 87.44 78 TRP B N 1
ATOM 5052 C CA . TRP B 1 78 ? 21.344 -6.418 -5.445 1 87.44 78 TRP B CA 1
ATOM 5053 C C . TRP B 1 78 ? 20.953 -6.086 -6.883 1 87.44 78 TRP B C 1
ATOM 5055 O O . TRP B 1 78 ? 21.156 -4.961 -7.344 1 87.44 78 TRP B O 1
ATOM 5065 N N . SER B 1 79 ? 20.328 -7.07 -7.48 1 85.69 79 SER B N 1
ATOM 5066 C CA . SER B 1 79 ? 19.922 -6.828 -8.859 1 85.69 79 SER B CA 1
ATOM 5067 C C . SER B 1 79 ? 18.75 -5.871 -8.938 1 85.69 79 SER B C 1
ATOM 5069 O O . SER B 1 79 ? 17.906 -5.844 -8.031 1 85.69 79 SER B O 1
ATOM 5071 N N . SER B 1 80 ? 18.641 -5.082 -9.953 1 84.62 80 SER B N 1
ATOM 5072 C CA . SER B 1 80 ? 17.594 -4.078 -10.141 1 84.62 80 SER B CA 1
ATOM 5073 C C . SER B 1 80 ? 16.25 -4.73 -10.461 1 84.62 80 SER B C 1
ATOM 5075 O O . SER B 1 80 ? 15.195 -4.105 -10.305 1 84.62 80 SER B O 1
ATOM 5077 N N . THR B 1 81 ? 16.281 -6 -10.82 1 79.94 81 THR B N 1
ATOM 5078 C CA . THR B 1 81 ? 15.047 -6.691 -11.172 1 79.94 81 THR B CA 1
ATOM 5079 C C . THR B 1 81 ? 14.195 -6.938 -9.93 1 79.94 81 THR B C 1
ATOM 5081 O O . THR B 1 81 ? 12.969 -7.07 -10.023 1 79.94 81 THR B O 1
ATOM 5084 N N . GLY B 1 82 ? 14.883 -6.863 -8.812 1 83.88 82 GLY B N 1
ATOM 5085 C CA . GLY B 1 82 ? 14.156 -7.117 -7.578 1 83.88 82 GLY B CA 1
ATOM 5086 C C . GLY B 1 82 ? 13.867 -5.859 -6.785 1 83.88 82 GLY B C 1
ATOM 5087 O O . GLY B 1 82 ? 13.602 -5.922 -5.586 1 83.88 82 GLY B O 1
ATOM 5088 N N . PHE B 1 83 ? 13.867 -4.688 -7.438 1 88.5 83 PHE B N 1
ATOM 5089 C CA . PHE B 1 83 ? 13.742 -3.43 -6.711 1 88.5 83 PHE B CA 1
ATOM 5090 C C . PHE B 1 83 ? 12.383 -3.324 -6.043 1 88.5 83 PHE B C 1
ATOM 5092 O O . PHE B 1 83 ? 12.266 -2.832 -4.918 1 88.5 83 PHE B O 1
ATOM 5099 N N . PHE B 1 84 ? 11.305 -3.832 -6.695 1 88.56 84 PHE B N 1
ATOM 5100 C CA . PHE B 1 84 ? 9.969 -3.695 -6.125 1 88.56 84 PHE B CA 1
ATOM 5101 C C . PHE B 1 84 ? 9.445 -5.043 -5.652 1 88.56 84 PHE B C 1
ATOM 5103 O O . PHE B 1 84 ? 8.383 -5.117 -5.031 1 88.56 84 PHE B O 1
ATOM 5110 N N . GLN B 1 85 ? 10.18 -6.137 -5.852 1 89.69 85 GLN B N 1
ATOM 5111 C CA . GLN B 1 85 ? 9.727 -7.477 -5.496 1 89.69 85 GLN B CA 1
ATOM 5112 C C . GLN B 1 85 ? 9.922 -7.746 -4.004 1 89.69 85 GLN B C 1
ATOM 5114 O O . GLN B 1 85 ? 10.805 -7.168 -3.373 1 89.69 85 GLN B O 1
ATOM 5119 N N . ILE B 1 86 ? 9.062 -8.547 -3.521 1 91.31 86 ILE B N 1
ATOM 5120 C CA . ILE B 1 86 ? 9.164 -8.938 -2.119 1 91.31 86 ILE B CA 1
ATOM 5121 C C . ILE B 1 86 ? 10.18 -10.062 -1.973 1 91.31 86 ILE B C 1
ATOM 5123 O O . ILE B 1 86 ? 9.828 -11.242 -2.043 1 91.31 86 ILE B O 1
ATOM 5127 N N . THR B 1 87 ? 11.406 -9.688 -1.768 1 89.94 87 THR B N 1
ATOM 5128 C CA . THR B 1 87 ? 12.492 -10.664 -1.707 1 89.94 87 THR B CA 1
ATOM 5129 C C . THR B 1 87 ? 12.648 -11.211 -0.292 1 89.94 87 THR B C 1
ATOM 5131 O O . THR B 1 87 ? 13.148 -12.32 -0.102 1 89.94 87 THR B O 1
ATOM 5134 N N . LEU B 1 88 ? 12.297 -10.43 0.678 1 89.75 88 LEU B N 1
ATOM 5135 C CA . LEU B 1 88 ? 12.32 -10.867 2.068 1 89.75 88 LEU B CA 1
ATOM 5136 C C . LEU B 1 88 ? 10.906 -11.039 2.615 1 89.75 88 LEU B C 1
ATOM 5138 O O . LEU B 1 88 ? 10.383 -10.141 3.279 1 89.75 88 LEU B O 1
ATOM 5142 N N . GLY B 1 89 ? 10.297 -12.023 2.207 1 88.31 89 GLY B N 1
ATOM 5143 C CA . GLY B 1 89 ? 8.922 -12.258 2.633 1 88.31 89 GLY B CA 1
ATOM 5144 C C . GLY B 1 89 ? 8.719 -13.625 3.256 1 88.31 89 GLY B C 1
ATOM 5145 O O . GLY B 1 89 ? 9.531 -14.531 3.064 1 88.31 89 GLY B O 1
ATOM 5146 N N . GLY B 1 90 ? 7.676 -13.648 4.109 1 88.12 90 GLY B N 1
ATOM 5147 C CA . GLY B 1 90 ? 7.336 -14.922 4.719 1 88.12 90 GLY B CA 1
ATOM 5148 C C . GLY B 1 90 ? 5.902 -14.984 5.207 1 88.12 90 GLY B C 1
ATOM 5149 O O . GLY B 1 90 ? 5.195 -13.977 5.215 1 88.12 90 GLY B O 1
ATOM 5150 N N . GLY B 1 91 ? 5.539 -16.297 5.328 1 89.94 91 GLY B N 1
ATOM 5151 C CA . GLY B 1 91 ? 4.215 -16.531 5.883 1 89.94 91 GLY B CA 1
ATOM 5152 C C . GLY B 1 91 ? 3.262 -17.172 4.895 1 89.94 91 GLY B C 1
ATOM 5153 O O . GLY B 1 91 ? 3.492 -17.141 3.686 1 89.94 91 GLY B O 1
ATOM 5154 N N . ASN B 1 92 ? 2.285 -17.875 5.367 1 93.5 92 ASN B N 1
ATOM 5155 C CA . ASN B 1 92 ? 1.194 -18.469 4.605 1 93.5 92 ASN B CA 1
ATOM 5156 C C . ASN B 1 92 ? -0.15 -17.844 4.969 1 93.5 92 ASN B C 1
ATOM 5158 O O . ASN B 1 92 ? -0.952 -18.453 5.68 1 93.5 92 ASN B O 1
ATOM 5162 N N . LEU B 1 93 ? -0.329 -16.719 4.316 1 93 93 LEU B N 1
ATOM 5163 C CA . LEU B 1 93 ? -1.51 -15.922 4.652 1 93 93 LEU B CA 1
ATOM 5164 C C . LEU B 1 93 ? -2.525 -15.953 3.512 1 93 93 LEU B C 1
ATOM 5166 O O . LEU B 1 93 ? -2.176 -16.266 2.373 1 93 93 LEU B O 1
ATOM 5170 N N . SER B 1 94 ? -3.781 -15.719 3.926 1 90.5 94 SER B N 1
ATOM 5171 C CA . SER B 1 94 ? -4.781 -15.445 2.898 1 90.5 94 SER B CA 1
ATOM 5172 C C . SER B 1 94 ? -4.594 -14.055 2.301 1 90.5 94 SER B C 1
ATOM 5174 O O . SER B 1 94 ? -3.852 -13.234 2.842 1 90.5 94 SER B O 1
ATOM 5176 N N . PHE B 1 95 ? -5.148 -13.82 1.257 1 89 95 PHE B N 1
ATOM 5177 C CA . PHE B 1 95 ? -5.016 -12.523 0.607 1 89 95 PHE B CA 1
ATOM 5178 C C . PHE B 1 95 ? -5.461 -11.398 1.541 1 89 95 PHE B C 1
ATOM 5180 O O . PHE B 1 95 ? -4.77 -10.391 1.677 1 89 95 PHE B O 1
ATOM 5187 N N . ALA B 1 96 ? -6.613 -11.57 2.127 1 88.81 96 ALA B N 1
ATOM 5188 C CA . ALA B 1 96 ? -7.152 -10.547 3.021 1 88.81 96 ALA B CA 1
ATOM 5189 C C . ALA B 1 96 ? -6.219 -10.305 4.203 1 88.81 96 ALA B C 1
ATOM 5191 O O . ALA B 1 96 ? -5.992 -9.164 4.598 1 88.81 96 ALA B O 1
ATOM 5192 N N . GLN B 1 97 ? -5.703 -11.336 4.703 1 92.56 97 GLN B N 1
ATOM 5193 C CA . GLN B 1 97 ? -4.797 -11.203 5.84 1 92.56 97 GLN B CA 1
ATOM 5194 C C . GLN B 1 97 ? -3.52 -10.469 5.438 1 92.56 97 GLN B C 1
ATOM 5196 O O . GLN B 1 97 ? -3.037 -9.609 6.176 1 92.56 97 GLN B O 1
ATOM 5201 N N . ALA B 1 98 ? -2.955 -10.875 4.266 1 94.06 98 ALA B N 1
ATOM 5202 C CA . ALA B 1 98 ? -1.736 -10.227 3.787 1 94.06 98 ALA B CA 1
ATOM 5203 C C . ALA B 1 98 ? -1.962 -8.734 3.551 1 94.06 98 ALA B C 1
ATOM 5205 O O . ALA B 1 98 ? -1.112 -7.91 3.895 1 94.06 98 ALA B O 1
ATOM 5206 N N . LYS B 1 99 ? -3.08 -8.391 2.996 1 92.56 99 LYS B N 1
ATOM 5207 C CA . LYS B 1 99 ? -3.389 -6.988 2.715 1 92.56 99 LYS B CA 1
ATOM 5208 C C . LYS B 1 99 ? -3.592 -6.199 4.008 1 92.56 99 LYS B C 1
ATOM 5210 O O . LYS B 1 99 ? -3.162 -5.051 4.113 1 92.56 99 LYS B O 1
ATOM 5215 N N . VAL B 1 100 ? -4.242 -6.781 5.012 1 92.81 100 VAL B N 1
ATOM 5216 C CA . VAL B 1 100 ? -4.469 -6.109 6.289 1 92.81 100 VAL B CA 1
ATOM 5217 C C . VAL B 1 100 ? -3.131 -5.852 6.98 1 92.81 100 VAL B C 1
ATOM 5219 O O . VAL B 1 100 ? -2.91 -4.773 7.539 1 92.81 100 VAL B O 1
ATOM 5222 N N . VAL B 1 101 ? -2.242 -6.832 6.941 1 94.81 101 VAL B N 1
ATOM 5223 C CA . VAL B 1 101 ? -0.927 -6.656 7.551 1 94.81 101 VAL B CA 1
ATOM 5224 C C . VAL B 1 101 ? -0.198 -5.492 6.883 1 94.81 101 VAL B C 1
ATOM 5226 O O . VAL B 1 101 ? 0.46 -4.695 7.555 1 94.81 101 VAL B O 1
ATOM 5229 N N . ASP B 1 102 ? -0.344 -5.453 5.613 1 94.75 102 ASP B N 1
ATOM 5230 C CA . ASP B 1 102 ? 0.302 -4.383 4.859 1 94.75 102 ASP B CA 1
ATOM 5231 C C . ASP B 1 102 ? -0.274 -3.02 5.238 1 94.75 102 ASP B C 1
ATOM 5233 O O . ASP B 1 102 ? 0.47 -2.051 5.406 1 94.75 102 ASP B O 1
ATOM 5237 N N . ILE B 1 103 ? -1.564 -2.91 5.422 1 92.12 103 ILE B N 1
ATOM 5238 C CA . ILE B 1 103 ? -2.223 -1.664 5.793 1 92.12 103 ILE B CA 1
ATOM 5239 C C . ILE B 1 103 ? -1.801 -1.259 7.203 1 92.12 103 ILE B C 1
ATOM 5241 O O . ILE B 1 103 ? -1.529 -0.084 7.465 1 92.12 103 ILE B O 1
ATOM 5245 N N . VAL B 1 104 ? -1.744 -2.189 8.086 1 93.81 104 VAL B N 1
ATOM 5246 C CA . VAL B 1 104 ? -1.344 -1.92 9.461 1 93.81 104 VAL B CA 1
ATOM 5247 C C . VAL B 1 104 ? 0.093 -1.404 9.492 1 93.81 104 VAL B C 1
ATOM 5249 O O . VAL B 1 104 ? 0.413 -0.483 10.25 1 93.81 104 VAL B O 1
ATOM 5252 N N . TRP B 1 105 ? 0.979 -1.997 8.672 1 95.06 105 TRP B N 1
ATOM 5253 C CA . TRP B 1 105 ? 2.354 -1.523 8.547 1 95.06 105 TRP B CA 1
ATOM 5254 C C . TRP B 1 105 ? 2.391 -0.082 8.047 1 95.06 105 TRP B C 1
ATOM 5256 O O . TRP B 1 105 ? 3.143 0.743 8.57 1 95.06 105 TRP B O 1
ATOM 5266 N N . ASP B 1 106 ? 1.568 0.282 7.133 1 93.12 106 ASP B N 1
ATOM 5267 C CA . ASP B 1 106 ? 1.543 1.623 6.555 1 93.12 106 ASP B CA 1
ATOM 5268 C C . ASP B 1 106 ? 1.077 2.654 7.578 1 93.12 106 ASP B C 1
ATOM 5270 O O . ASP B 1 106 ? 1.59 3.773 7.617 1 93.12 106 ASP B O 1
ATOM 5274 N N . ILE B 1 107 ? 0.132 2.262 8.391 1 91.69 107 ILE B N 1
ATOM 5275 C CA . ILE B 1 107 ? -0.385 3.186 9.398 1 91.69 107 ILE B CA 1
ATOM 5276 C C . ILE B 1 107 ? 0.582 3.264 10.57 1 91.69 107 ILE B C 1
ATOM 5278 O O . ILE B 1 107 ? 0.994 4.355 10.977 1 91.69 107 ILE B O 1
ATOM 5282 N N . GLY B 1 108 ? 0.991 2.137 11.125 1 92.25 108 GLY B N 1
ATOM 5283 C CA . GLY B 1 108 ? 1.836 2.09 12.305 1 92.25 108 GLY B CA 1
ATOM 5284 C C . GLY B 1 108 ? 3.232 2.629 12.062 1 92.25 108 GLY B C 1
ATOM 5285 O O . GLY B 1 108 ? 3.66 3.58 12.719 1 92.25 108 GLY B O 1
ATOM 5286 N N . PHE B 1 109 ? 3.865 2.154 11.07 1 92.81 109 PHE B N 1
ATOM 5287 C CA . PHE B 1 109 ? 5.254 2.529 10.836 1 92.81 109 PHE B CA 1
ATOM 5288 C C . PHE B 1 109 ? 5.34 3.656 9.812 1 92.81 109 PHE B C 1
ATOM 5290 O O . PHE B 1 109 ? 6.23 4.508 9.898 1 92.81 109 PHE B O 1
ATOM 5297 N N . GLY B 1 110 ? 4.438 3.627 8.875 1 92.62 110 GLY B N 1
ATOM 5298 C CA . GLY B 1 110 ? 4.473 4.699 7.891 1 92.62 110 GLY B CA 1
ATOM 5299 C C . GLY B 1 110 ? 4.016 6.035 8.445 1 92.62 110 GLY B C 1
ATOM 5300 O O . GLY B 1 110 ? 4.824 6.953 8.609 1 92.62 110 GLY B O 1
ATOM 5301 N N . ARG B 1 111 ? 2.854 6.152 8.836 1 89.81 111 ARG B N 1
ATOM 5302 C CA . ARG B 1 111 ? 2.307 7.395 9.375 1 89.81 111 ARG B CA 1
ATOM 5303 C C . ARG B 1 111 ? 2.814 7.656 10.789 1 89.81 111 ARG B C 1
ATOM 5305 O O . ARG B 1 111 ? 3.102 8.797 11.148 1 89.81 111 ARG B O 1
ATOM 5312 N N . GLY B 1 112 ? 2.82 6.594 11.594 1 90.38 112 GLY B N 1
ATOM 5313 C CA . GLY B 1 112 ? 3.369 6.75 12.93 1 90.38 112 GLY B CA 1
ATOM 5314 C C . GLY B 1 112 ? 4.816 7.199 12.93 1 90.38 112 GLY B C 1
ATOM 5315 O O . GLY B 1 112 ? 5.203 8.062 13.719 1 90.38 112 GLY B O 1
ATOM 5316 N N . GLY B 1 113 ? 5.625 6.59 12.086 1 92.44 113 GLY B N 1
ATOM 5317 C CA . GLY B 1 113 ? 7.008 7.02 11.953 1 92.44 113 GLY B CA 1
ATOM 5318 C C . GLY B 1 113 ? 7.145 8.453 11.477 1 92.44 113 GLY B C 1
ATOM 5319 O O . GLY B 1 113 ? 8.039 9.18 11.914 1 92.44 113 GLY B O 1
ATOM 5320 N N . GLN B 1 114 ? 6.223 8.812 10.602 1 91.25 114 GLN B N 1
ATOM 5321 C CA . GLN B 1 114 ? 6.227 10.188 10.094 1 91.25 114 GLN B CA 1
ATOM 5322 C C . GLN B 1 114 ? 6 11.188 11.227 1 91.25 114 GLN B C 1
ATOM 5324 O O . GLN B 1 114 ? 6.691 12.211 11.305 1 91.25 114 GLN B O 1
ATOM 5329 N N . VAL B 1 115 ? 5.125 10.914 12.141 1 90.25 115 VAL B N 1
ATOM 5330 C CA . VAL B 1 115 ? 4.801 11.805 13.25 1 90.25 115 VAL B CA 1
ATOM 5331 C C . VAL B 1 115 ? 5.996 11.914 14.195 1 90.25 115 VAL B C 1
ATOM 5333 O O . VAL B 1 115 ? 6.336 13.008 14.648 1 90.25 115 VAL B O 1
ATOM 5336 N N . ILE B 1 116 ? 6.664 10.852 14.375 1 91 116 ILE B N 1
ATOM 5337 C CA . ILE B 1 116 ? 7.801 10.844 15.289 1 91 116 ILE B CA 1
ATOM 5338 C C . ILE B 1 116 ? 8.961 11.625 14.672 1 91 116 ILE B C 1
ATOM 5340 O O . ILE B 1 116 ? 9.594 12.438 15.352 1 91 116 ILE B O 1
ATOM 5344 N N . LEU B 1 117 ? 9.219 11.383 13.43 1 93.88 117 LEU B N 1
ATOM 5345 C CA . LEU B 1 117 ? 10.289 12.086 12.742 1 93.88 117 LEU B CA 1
ATOM 5346 C C . LEU B 1 117 ? 10.031 13.586 12.719 1 93.88 117 LEU B C 1
ATOM 5348 O O . LEU B 1 117 ? 10.945 14.383 12.938 1 93.88 117 LEU B O 1
ATOM 5352 N N . ALA B 1 118 ? 8.781 13.922 12.461 1 91.38 118 ALA B N 1
ATOM 5353 C CA . ALA B 1 118 ? 8.422 15.336 12.422 1 91.38 118 ALA B CA 1
ATOM 5354 C C . ALA B 1 118 ? 8.562 15.977 13.805 1 91.38 118 ALA B C 1
ATOM 5356 O O . ALA B 1 118 ? 9.102 17.078 13.938 1 91.38 118 ALA B O 1
ATOM 5357 N N . TYR B 1 119 ? 8.18 15.328 14.805 1 89.5 119 TYR B N 1
ATOM 5358 C CA . TYR B 1 119 ? 8.234 15.844 16.172 1 89.5 119 TYR B CA 1
ATOM 5359 C C . TYR B 1 119 ? 9.672 16.125 16.578 1 89.5 119 TYR B C 1
ATOM 5361 O O . TYR B 1 119 ? 9.977 17.203 17.109 1 89.5 119 TYR B O 1
ATOM 5369 N N . ILE B 1 120 ? 10.516 15.211 16.344 1 90.06 120 ILE B N 1
ATOM 5370 C CA . ILE B 1 120 ? 11.922 15.359 16.719 1 90.06 120 ILE B CA 1
ATOM 5371 C C . ILE B 1 120 ? 12.562 16.453 15.875 1 90.06 120 ILE B C 1
ATOM 5373 O O . ILE B 1 120 ? 13.297 17.297 16.406 1 90.06 120 ILE B O 1
ATOM 5377 N N . SER B 1 121 ? 12.273 16.469 14.609 1 92.88 121 SER B N 1
ATOM 5378 C CA . SER B 1 121 ? 12.898 17.438 13.703 1 92.88 121 SER B CA 1
ATOM 5379 C C . SER B 1 121 ? 12.445 18.859 14.016 1 92.88 121 SER B C 1
ATOM 5381 O O . SER B 1 121 ? 13.258 19.781 14.031 1 92.88 121 SER B O 1
ATOM 5383 N N . TRP B 1 122 ? 11.18 19.047 14.281 1 90.44 122 TRP B N 1
ATOM 5384 C CA . TRP B 1 122 ? 10.672 20.391 14.539 1 90.44 122 TRP B CA 1
ATOM 5385 C C . TRP B 1 122 ? 11.188 20.938 15.867 1 90.44 122 TRP B C 1
ATOM 5387 O O . TRP B 1 122 ? 11.414 22.141 16.016 1 90.44 122 TRP B O 1
ATOM 5397 N N . ARG B 1 123 ? 11.359 20.094 16.781 1 88.44 123 ARG B N 1
ATOM 5398 C CA . ARG B 1 123 ? 11.938 20.531 18.047 1 88.44 123 ARG B CA 1
ATOM 5399 C C . ARG B 1 123 ? 13.367 21.016 17.859 1 88.44 123 ARG B C 1
ATOM 5401 O O . ARG B 1 123 ? 13.758 22.047 18.438 1 88.44 123 ARG B O 1
ATOM 5408 N N . GLU B 1 124 ? 14.07 20.344 17.062 1 91 124 GLU B N 1
ATOM 5409 C CA . GLU B 1 124 ? 15.453 20.75 16.812 1 91 124 GLU B CA 1
ATOM 5410 C C . GLU B 1 124 ? 15.523 21.969 15.891 1 91 124 GLU B C 1
ATOM 5412 O O . GLU B 1 124 ? 16.406 22.812 16.031 1 91 124 GLU B O 1
ATOM 5417 N N . PHE B 1 125 ? 14.648 22.016 14.93 1 90.25 125 PHE B N 1
ATOM 5418 C CA . PHE B 1 125 ? 14.594 23.172 14.047 1 90.25 125 PHE B CA 1
ATOM 5419 C C . PHE B 1 125 ? 14.297 24.438 14.836 1 90.25 125 PHE B C 1
ATOM 5421 O O . PHE B 1 125 ? 14.852 25.5 14.555 1 90.25 125 PHE B O 1
ATOM 5428 N N . ALA B 1 126 ? 13.398 24.328 15.812 1 88.88 126 ALA B N 1
ATOM 5429 C CA . ALA B 1 126 ? 13.039 25.469 16.641 1 88.88 126 ALA B CA 1
ATOM 5430 C C . ALA B 1 126 ? 14.242 25.969 17.438 1 88.88 126 ALA B C 1
ATOM 5432 O O . ALA B 1 126 ? 14.461 27.188 17.531 1 88.88 126 ALA B O 1
ATOM 5433 N N . ARG B 1 127 ? 15 25.094 17.922 1 87.75 127 ARG B N 1
ATOM 5434 C CA . ARG B 1 127 ? 16.188 25.484 18.672 1 87.75 127 ARG B CA 1
ATOM 5435 C C . ARG B 1 127 ? 17.234 26.125 17.75 1 87.75 127 ARG B C 1
ATOM 5437 O O . ARG B 1 127 ? 17.875 27.109 18.125 1 87.75 127 ARG B O 1
ATOM 5444 N N . TYR B 1 128 ? 17.375 25.516 16.641 1 88.75 128 TYR B N 1
ATOM 5445 C CA . TYR B 1 128 ? 18.344 26.047 15.695 1 88.75 128 TYR B CA 1
ATOM 5446 C C . TYR B 1 128 ? 17.938 27.453 15.227 1 88.75 128 TYR B C 1
ATOM 5448 O O . TYR B 1 128 ? 18.781 28.344 15.125 1 88.75 128 TYR B O 1
ATOM 5456 N N . LEU B 1 129 ? 16.703 27.609 14.961 1 87.56 129 LEU B N 1
ATOM 5457 C CA . LEU B 1 129 ? 16.219 28.891 14.477 1 87.56 129 LEU B CA 1
ATOM 5458 C C . LEU B 1 129 ? 16.328 29.953 15.57 1 87.56 129 LEU B C 1
ATOM 5460 O O . LEU B 1 129 ? 16.562 31.125 15.273 1 87.56 129 LEU B O 1
ATOM 5464 N N . THR B 1 130 ? 16.141 29.578 16.797 1 85.56 130 THR B N 1
ATOM 5465 C CA . THR B 1 130 ? 16.281 30.5 17.922 1 85.56 130 THR B CA 1
ATOM 5466 C C . THR B 1 130 ? 17.703 31.047 17.984 1 85.56 130 THR B C 1
ATOM 5468 O O . THR B 1 130 ? 17.906 32.25 18.266 1 85.56 130 THR B O 1
ATOM 5471 N N . ILE B 1 131 ? 18.609 30.203 17.719 1 83.88 131 ILE B N 1
ATOM 5472 C CA . ILE B 1 131 ? 20.016 30.625 17.719 1 83.88 131 ILE B CA 1
ATOM 5473 C C . ILE B 1 131 ? 20.266 31.531 16.531 1 83.88 131 ILE B C 1
ATOM 5475 O O . ILE B 1 131 ? 21 32.531 16.641 1 83.88 131 ILE B O 1
ATOM 5479 N N . CYS B 1 132 ? 19.719 31.25 15.406 1 83.44 132 CYS B N 1
ATOM 5480 C CA . CYS B 1 132 ? 19.906 32.031 14.203 1 83.44 132 CYS B CA 1
ATOM 5481 C C . CYS B 1 132 ? 19.281 33.438 14.344 1 83.44 132 CYS B C 1
ATOM 5483 O O . CYS B 1 132 ? 19.812 34.406 13.836 1 83.44 132 CYS B O 1
ATOM 5485 N N . MET B 1 133 ? 18.172 33.531 15.008 1 84.38 133 MET B N 1
ATOM 5486 C CA . MET B 1 133 ? 17.438 34.781 15.156 1 84.38 133 MET B CA 1
ATOM 5487 C C . MET B 1 133 ? 18.188 35.75 16.062 1 84.38 133 MET B C 1
ATOM 5489 O O . MET B 1 133 ? 17.969 36.969 16.031 1 84.38 133 MET B O 1
ATOM 5493 N N . ALA B 1 134 ? 19.031 35.188 16.828 1 78.69 134 ALA B N 1
ATOM 5494 C CA . ALA B 1 134 ? 19.859 36.031 17.656 1 78.69 134 ALA B CA 1
ATOM 5495 C C . ALA B 1 134 ? 20.891 36.781 16.828 1 78.69 134 ALA B C 1
ATOM 5497 O O . ALA B 1 134 ? 21.344 37.875 17.203 1 78.69 134 ALA B O 1
ATOM 5498 N N . SER B 1 135 ? 21.25 36.219 15.703 1 75.44 135 SER B N 1
ATOM 5499 C CA . SER B 1 135 ? 22.281 36.844 14.891 1 75.44 135 SER B CA 1
ATOM 5500 C C . SER B 1 135 ? 21.688 37.438 13.602 1 75.44 135 SER B C 1
ATOM 5502 O O . SER B 1 135 ? 22.094 38.5 13.164 1 75.44 135 SER B O 1
ATOM 5504 N N . GLU B 1 136 ? 20.812 36.719 12.961 1 79.31 136 GLU B N 1
ATOM 5505 C CA . GLU B 1 136 ? 20.234 37.125 11.688 1 79.31 136 GLU B CA 1
ATOM 5506 C C . GLU B 1 136 ? 18.719 36.969 11.703 1 79.31 136 GLU B C 1
ATOM 5508 O O . GLU B 1 136 ? 18.188 36.031 12.297 1 79.31 136 GLU B O 1
ATOM 5513 N N . PRO B 1 137 ? 18.125 37.906 11.07 1 84 137 PRO B N 1
ATOM 5514 C CA . PRO B 1 137 ? 16.656 37.844 11.023 1 84 137 PRO B CA 1
ATOM 5515 C C . PRO B 1 137 ? 16.156 36.688 10.164 1 84 137 PRO B C 1
ATOM 5517 O O . PRO B 1 137 ? 16.828 36.281 9.227 1 84 137 PRO B O 1
ATOM 5520 N N . VAL B 1 138 ? 15.062 36.156 10.602 1 85.94 138 VAL B N 1
ATOM 5521 C CA . VAL B 1 138 ? 14.414 35.062 9.891 1 85.94 138 VAL B CA 1
ATOM 5522 C C . VAL B 1 138 ? 13.094 35.531 9.297 1 85.94 138 VAL B C 1
ATOM 5524 O O . VAL B 1 138 ? 12.43 36.406 9.859 1 85.94 138 VAL B O 1
ATOM 5527 N N . ALA B 1 139 ? 12.734 34.969 8.148 1 87.62 139 ALA B N 1
ATOM 5528 C CA . ALA B 1 139 ? 11.492 35.312 7.469 1 87.62 139 ALA B CA 1
ATOM 5529 C C . ALA B 1 139 ? 10.273 34.875 8.258 1 87.62 139 ALA B C 1
ATOM 5531 O O . ALA B 1 139 ? 10.352 33.906 9.039 1 87.62 139 ALA B O 1
ATOM 5532 N N . TYR B 1 140 ? 9.117 35.594 8.07 1 87 140 TYR B N 1
ATOM 5533 C CA . TYR B 1 140 ? 7.871 35.312 8.773 1 87 140 TYR B CA 1
ATOM 5534 C C . TYR B 1 140 ? 7.406 33.875 8.477 1 87 140 TYR B C 1
ATOM 5536 O O . TYR B 1 140 ? 6.949 33.156 9.375 1 87 140 TYR B O 1
ATOM 5544 N N . GLN B 1 141 ? 7.555 33.469 7.25 1 85.19 141 GLN B N 1
ATOM 5545 C CA . GLN B 1 141 ? 7.059 32.156 6.828 1 85.19 141 GLN B CA 1
ATOM 5546 C C . GLN B 1 141 ? 7.816 31.031 7.523 1 85.19 141 GLN B C 1
ATOM 5548 O O . GLN B 1 141 ? 7.211 30.062 7.98 1 85.19 141 GLN B O 1
ATOM 5553 N N . VAL B 1 142 ? 9.086 31.109 7.574 1 86.44 142 VAL B N 1
ATOM 5554 C CA . VAL B 1 142 ? 9.914 30.094 8.203 1 86.44 142 VAL B CA 1
ATOM 5555 C C . VAL B 1 142 ? 9.625 30.047 9.703 1 86.44 142 VAL B C 1
ATOM 5557 O O . VAL B 1 142 ? 9.508 28.969 10.281 1 86.44 142 VAL B O 1
ATOM 5560 N N . PHE B 1 143 ? 9.469 31.203 10.258 1 87.31 143 PHE B N 1
ATOM 5561 C CA . PHE B 1 143 ? 9.172 31.297 11.68 1 87.31 143 PHE B CA 1
ATOM 5562 C C . PHE B 1 143 ? 7.824 30.656 12 1 87.31 143 PHE B C 1
ATOM 5564 O O . PHE B 1 143 ? 7.699 29.906 12.961 1 87.31 143 PHE B O 1
ATOM 5571 N N . ARG B 1 144 ? 6.887 30.953 11.195 1 86.69 144 ARG B N 1
ATOM 5572 C CA . ARG B 1 144 ? 5.539 30.422 11.406 1 86.69 144 ARG B CA 1
ATOM 5573 C C . ARG B 1 144 ? 5.52 28.906 11.25 1 86.69 144 ARG B C 1
ATOM 5575 O O . ARG B 1 144 ? 4.895 28.203 12.047 1 86.69 144 ARG B O 1
ATOM 5582 N N . THR B 1 145 ? 6.184 28.391 10.289 1 84.31 145 THR B N 1
ATOM 5583 C CA . THR B 1 145 ? 6.191 26.953 10 1 84.31 145 THR B CA 1
ATOM 5584 C C . THR B 1 145 ? 6.852 26.172 11.133 1 84.31 145 THR B C 1
ATOM 5586 O O . THR B 1 145 ? 6.383 25.094 11.5 1 84.31 145 THR B O 1
ATOM 5589 N N . ILE B 1 146 ? 7.844 26.703 11.688 1 85 146 ILE B N 1
ATOM 5590 C CA . ILE B 1 146 ? 8.648 25.953 12.648 1 85 146 ILE B CA 1
ATOM 5591 C C . ILE B 1 146 ? 8.062 26.125 14.047 1 85 146 ILE B C 1
ATOM 5593 O O . ILE B 1 146 ? 7.969 25.156 14.805 1 85 146 ILE B O 1
ATOM 5597 N N . PHE B 1 147 ? 7.586 27.328 14.406 1 84.44 147 PHE B N 1
ATOM 5598 C CA . PHE B 1 147 ? 7.215 27.578 15.797 1 84.44 147 PHE B CA 1
ATOM 5599 C C . PHE B 1 147 ? 5.711 27.438 15.992 1 84.44 147 PHE B C 1
ATOM 5601 O O . PHE B 1 147 ? 5.258 27.078 17.078 1 84.44 147 PHE B O 1
ATOM 5608 N N . ILE B 1 148 ? 4.922 27.672 14.922 1 80.88 148 ILE B N 1
ATOM 5609 C CA . ILE B 1 148 ? 3.479 27.703 15.117 1 80.88 148 ILE B CA 1
ATOM 5610 C C . ILE B 1 148 ? 2.84 26.453 14.531 1 80.88 148 ILE B C 1
ATOM 5612 O O . ILE B 1 148 ? 2.061 25.766 15.203 1 80.88 148 ILE B O 1
ATOM 5616 N N . GLU B 1 149 ? 3.09 26.109 13.312 1 78.5 149 GLU B N 1
ATOM 5617 C CA . GLU B 1 149 ? 2.473 24.953 12.68 1 78.5 149 GLU B CA 1
ATOM 5618 C C . GLU B 1 149 ? 3.041 23.656 13.242 1 78.5 149 GLU B C 1
ATOM 5620 O O . GLU B 1 149 ? 2.312 22.672 13.406 1 78.5 149 GLU B O 1
ATOM 5625 N N . ASN B 1 150 ? 4.203 23.531 13.711 1 68 150 ASN B N 1
ATOM 5626 C CA . ASN B 1 150 ? 4.914 22.453 14.383 1 68 150 ASN B CA 1
ATOM 5627 C C . ASN B 1 150 ? 4.742 21.125 13.656 1 68 150 ASN B C 1
ATOM 5629 O O . ASN B 1 150 ? 4.641 20.078 14.289 1 68 150 ASN B O 1
ATOM 5633 N N . ASP B 1 151 ? 4.367 21.094 12.375 1 73.25 151 ASP B N 1
ATOM 5634 C CA . ASP B 1 151 ? 4.25 19.844 11.625 1 73.25 151 ASP B CA 1
ATOM 5635 C C . ASP B 1 151 ? 4.531 20.062 10.141 1 73.25 151 ASP B C 1
ATOM 5637 O O . ASP B 1 151 ? 4.59 21.203 9.68 1 73.25 151 ASP B O 1
ATOM 5641 N N . ALA B 1 152 ? 4.734 18.891 9.547 1 68.31 152 ALA B N 1
ATOM 5642 C CA . ALA B 1 152 ? 5.094 18.969 8.133 1 68.31 152 ALA B CA 1
ATOM 5643 C C . ALA B 1 152 ? 3.855 18.875 7.242 1 68.31 152 ALA B C 1
ATOM 5645 O O . ALA B 1 152 ? 3.127 17.875 7.297 1 68.31 152 ALA B O 1
ATOM 5646 N N . SER B 1 153 ? 3.439 19.891 6.691 1 79.56 153 SER B N 1
ATOM 5647 C CA . SER B 1 153 ? 2.389 19.891 5.68 1 79.56 153 SER B CA 1
ATOM 5648 C C . SER B 1 153 ? 2.955 20.203 4.297 1 79.56 153 SER B C 1
ATOM 5650 O O . SER B 1 153 ? 3.992 20.859 4.18 1 79.56 153 SER B O 1
ATOM 5652 N N . VAL B 1 154 ? 2.342 19.594 3.309 1 78.19 154 VAL B N 1
ATOM 5653 C CA . VAL B 1 154 ? 2.84 19.75 1.945 1 78.19 154 VAL B CA 1
ATOM 5654 C C . VAL B 1 154 ? 2.873 21.234 1.573 1 78.19 154 VAL B C 1
ATOM 5656 O O . VAL B 1 154 ? 3.881 21.719 1.062 1 78.19 154 VAL B O 1
ATOM 5659 N N . LEU B 1 155 ? 1.86 21.906 1.917 1 76.75 155 LEU B N 1
ATOM 5660 C CA . LEU B 1 155 ? 1.767 23.312 1.527 1 76.75 155 LEU B CA 1
ATOM 5661 C C . LEU B 1 155 ? 2.754 24.156 2.318 1 76.75 155 LEU B C 1
ATOM 5663 O O . LEU B 1 155 ? 3.414 25.047 1.755 1 76.75 155 LEU B O 1
ATOM 5667 N N . SER B 1 156 ? 2.84 23.875 3.58 1 81.31 156 SER B N 1
ATOM 5668 C CA . SER B 1 156 ? 3.766 24.609 4.426 1 81.31 156 SER B CA 1
ATOM 5669 C C . SER B 1 156 ? 5.211 24.359 4.012 1 81.31 156 SER B C 1
ATOM 5671 O O . SER B 1 156 ? 6.039 25.281 4.043 1 81.31 156 SER B O 1
ATOM 5673 N N . THR B 1 157 ? 5.504 23.172 3.641 1 82.88 157 THR B N 1
ATOM 5674 C CA . THR B 1 157 ? 6.852 22.828 3.209 1 82.88 157 THR B CA 1
ATOM 5675 C C . THR B 1 157 ? 7.199 23.531 1.897 1 82.88 157 THR B C 1
ATOM 5677 O O . THR B 1 157 ? 8.297 24.078 1.748 1 82.88 157 THR B O 1
ATOM 5680 N N . CYS B 1 158 ? 6.223 23.516 0.999 1 83.69 158 CYS B N 1
ATOM 5681 C CA . CYS B 1 158 ? 6.453 24.156 -0.285 1 83.69 158 CYS B CA 1
ATOM 5682 C C . CYS B 1 158 ? 6.66 25.656 -0.106 1 83.69 158 CYS B C 1
ATOM 5684 O O . CYS B 1 158 ? 7.535 26.25 -0.739 1 83.69 158 CYS B O 1
ATOM 5686 N N . ARG B 1 159 ? 5.953 26.281 0.781 1 81.81 159 ARG B N 1
ATOM 5687 C CA . ARG B 1 159 ? 6.078 27.703 1.05 1 81.81 159 ARG B CA 1
ATOM 5688 C C . ARG B 1 159 ? 7.402 28.016 1.74 1 81.81 159 ARG B C 1
ATOM 5690 O O . ARG B 1 159 ? 8.016 29.062 1.482 1 81.81 159 ARG B O 1
ATOM 5697 N N . THR B 1 160 ? 7.777 27.125 2.598 1 85 160 THR B N 1
ATOM 5698 C CA . THR B 1 160 ? 9.047 27.328 3.297 1 85 160 THR B CA 1
ATOM 5699 C C . THR B 1 160 ? 10.219 27.234 2.328 1 85 160 THR B C 1
ATOM 5701 O O . THR B 1 160 ? 11.148 28.031 2.391 1 85 160 THR B O 1
ATOM 5704 N N . ILE B 1 161 ? 10.141 26.266 1.473 1 85.62 161 ILE B N 1
ATOM 5705 C CA . ILE B 1 161 ? 11.195 26.109 0.48 1 85.62 161 ILE B CA 1
ATOM 5706 C C . ILE B 1 161 ? 11.258 27.344 -0.417 1 85.62 161 ILE B C 1
ATOM 5708 O O . ILE B 1 161 ? 12.344 27.844 -0.71 1 85.62 161 ILE B O 1
ATOM 5712 N N . LYS B 1 162 ? 10.109 27.812 -0.824 1 83.69 162 LYS B N 1
ATOM 5713 C CA . LYS B 1 162 ? 10.055 29.016 -1.644 1 83.69 162 LYS B CA 1
ATOM 5714 C C . LYS B 1 162 ? 10.625 30.219 -0.896 1 83.69 162 LYS B C 1
ATOM 5716 O O . LYS B 1 162 ? 11.328 31.047 -1.483 1 83.69 162 LYS B O 1
ATOM 5721 N N . SER B 1 163 ? 10.32 30.281 0.398 1 82.88 163 SER B N 1
ATOM 5722 C CA . SER B 1 163 ? 10.828 31.375 1.223 1 82.88 163 SER B CA 1
ATOM 5723 C C . SER B 1 163 ? 12.344 31.328 1.333 1 82.88 163 SER B C 1
ATOM 5725 O O . SER B 1 163 ? 13.008 32.375 1.329 1 82.88 163 SER B O 1
ATOM 5727 N N . PHE B 1 164 ? 12.898 30.156 1.362 1 80.38 164 PHE B N 1
ATOM 5728 C CA . PHE B 1 164 ? 14.344 30 1.456 1 80.38 164 PHE B CA 1
ATOM 5729 C C . PHE B 1 164 ? 15.023 30.453 0.17 1 80.38 164 PHE B C 1
ATOM 5731 O O . PHE B 1 164 ? 16.141 30.953 0.202 1 80.38 164 PHE B O 1
ATOM 5738 N N . ILE B 1 165 ? 14.32 30.281 -0.894 1 78.38 165 ILE B N 1
ATOM 5739 C CA . ILE B 1 165 ? 14.906 30.562 -2.197 1 78.38 165 ILE B CA 1
ATOM 5740 C C . ILE B 1 165 ? 14.734 32.062 -2.527 1 78.38 165 ILE B C 1
ATOM 5742 O O . ILE B 1 165 ? 15.656 32.688 -3.041 1 78.38 165 ILE B O 1
ATOM 5746 N N . THR B 1 166 ? 13.539 32.656 -2.215 1 78.75 166 THR B N 1
ATOM 5747 C CA . THR B 1 166 ? 13.188 33.969 -2.734 1 78.75 166 THR B CA 1
ATOM 5748 C C . THR B 1 166 ? 13.406 35.062 -1.673 1 78.75 166 THR B C 1
ATOM 5750 O O . THR B 1 166 ? 13.625 36.219 -2.002 1 78.75 166 THR B O 1
ATOM 5753 N N . GLU B 1 167 ? 13.25 34.719 -0.475 1 80.25 167 GLU B N 1
ATOM 5754 C CA . GLU B 1 167 ? 13.281 35.781 0.549 1 80.25 167 GLU B CA 1
ATOM 5755 C C . GLU B 1 167 ? 14.641 35.812 1.249 1 80.25 167 GLU B C 1
ATOM 5757 O O . GLU B 1 167 ? 15.664 36.062 0.614 1 80.25 167 GLU B O 1
ATOM 5762 N N . ARG B 1 168 ? 14.664 35.344 2.506 1 75.31 168 ARG B N 1
ATOM 5763 C CA . ARG B 1 168 ? 15.906 35.438 3.277 1 75.31 168 ARG B CA 1
ATOM 5764 C C . ARG B 1 168 ? 16.453 34.062 3.578 1 75.31 168 ARG B C 1
ATOM 5766 O O . ARG B 1 168 ? 15.711 33.156 3.936 1 75.31 168 ARG B O 1
ATOM 5773 N N . ARG B 1 169 ? 17.703 34 3.229 1 74.56 169 ARG B N 1
ATOM 5774 C CA . ARG B 1 169 ? 18.406 32.75 3.516 1 74.56 169 ARG B CA 1
ATOM 5775 C C . ARG B 1 169 ? 18.891 32.719 4.957 1 74.56 169 ARG B C 1
ATOM 5777 O O . ARG B 1 169 ? 19.062 33.781 5.586 1 74.56 169 ARG B O 1
ATOM 5784 N N . LEU B 1 170 ? 18.984 31.5 5.445 1 78.75 170 LEU B N 1
ATOM 5785 C CA . LEU B 1 170 ? 19.531 31.344 6.789 1 78.75 170 LEU B CA 1
ATOM 5786 C C . LEU B 1 170 ? 21.047 31.5 6.785 1 78.75 170 LEU B C 1
ATOM 5788 O O . LEU B 1 170 ? 21.656 31.562 5.719 1 78.75 170 LEU B O 1
ATOM 5792 N N . ARG B 1 171 ? 21.594 31.688 7.859 1 74.75 171 ARG B N 1
ATOM 5793 C CA . ARG B 1 171 ? 23.031 31.906 8.023 1 74.75 171 ARG B CA 1
ATOM 5794 C C . ARG B 1 171 ? 23.828 30.766 7.406 1 74.75 171 ARG B C 1
ATOM 5796 O O . ARG B 1 171 ? 24.812 31 6.688 1 74.75 171 ARG B O 1
ATOM 5803 N N . SER B 1 172 ? 23.406 29.562 7.648 1 83.38 172 SER B N 1
ATOM 5804 C CA . SER B 1 172 ? 24.109 28.391 7.137 1 83.38 172 SER B CA 1
ATOM 5805 C C . SER B 1 172 ? 23.344 27.734 6 1 83.38 172 SER B C 1
ATOM 5807 O O . SER B 1 172 ? 22.234 27.219 6.199 1 83.38 172 SER B O 1
ATOM 5809 N N . LYS B 1 173 ? 23.938 27.641 4.879 1 87.06 173 LYS B N 1
ATOM 5810 C CA . LYS B 1 173 ? 23.328 27 3.717 1 87.06 173 LYS B CA 1
ATOM 5811 C C . LYS B 1 173 ? 23.172 25.5 3.936 1 87.06 173 LYS B C 1
ATOM 5813 O O . LYS B 1 173 ? 22.219 24.891 3.441 1 87.06 173 LYS B O 1
ATOM 5818 N N . VAL B 1 174 ? 24.078 24.938 4.668 1 88.06 174 VAL B N 1
ATOM 5819 C CA . VAL B 1 174 ? 24.047 23.5 4.926 1 88.06 174 VAL B CA 1
ATOM 5820 C C . VAL B 1 174 ? 22.859 23.172 5.828 1 88.06 174 VAL B C 1
ATOM 5822 O O . VAL B 1 174 ? 22.156 22.172 5.613 1 88.06 174 VAL B O 1
ATOM 5825 N N . ALA B 1 175 ? 22.641 24 6.738 1 89.38 175 ALA B N 1
ATOM 5826 C CA . ALA B 1 175 ? 21.5 23.781 7.633 1 89.38 175 ALA B CA 1
ATOM 5827 C C . ALA B 1 175 ? 20.188 23.953 6.883 1 89.38 175 ALA B C 1
ATOM 5829 O O . ALA B 1 175 ? 19.234 23.203 7.129 1 89.38 175 ALA B O 1
ATOM 5830 N N . MET B 1 176 ? 20.234 24.891 6.027 1 90.12 176 MET B N 1
ATOM 5831 C CA . MET B 1 176 ? 19.031 25.109 5.223 1 90.12 176 MET B CA 1
ATOM 5832 C C . MET B 1 176 ? 18.75 23.906 4.336 1 90.12 176 MET B C 1
ATOM 5834 O O . MET B 1 176 ? 17.594 23.484 4.219 1 90.12 176 MET B O 1
ATOM 5838 N N . ALA B 1 177 ? 19.781 23.469 3.732 1 91.12 177 ALA B N 1
ATOM 5839 C CA . ALA B 1 177 ? 19.625 22.312 2.869 1 91.12 177 ALA B CA 1
ATOM 5840 C C . ALA B 1 177 ? 19.188 21.078 3.668 1 91.12 177 ALA B C 1
ATOM 5842 O O . ALA B 1 177 ? 18.344 20.297 3.207 1 91.12 177 ALA B O 1
ATOM 5843 N N . PHE B 1 178 ? 19.703 20.938 4.805 1 93.38 178 PHE B N 1
ATOM 5844 C CA . PHE B 1 178 ? 19.344 19.797 5.641 1 93.38 178 PHE B CA 1
ATOM 5845 C C . PHE B 1 178 ? 17.891 19.891 6.098 1 93.38 178 PHE B C 1
ATOM 5847 O O . PHE B 1 178 ? 17.172 18.891 6.125 1 93.38 178 PHE B O 1
ATOM 5854 N N . MET B 1 179 ? 17.469 21.062 6.461 1 92.56 179 MET B N 1
ATOM 5855 C CA . MET B 1 179 ? 16.094 21.266 6.898 1 92.56 179 MET B CA 1
ATOM 5856 C C . MET B 1 179 ? 15.117 20.953 5.77 1 92.56 179 MET B C 1
ATOM 5858 O O . MET B 1 179 ? 14.117 20.266 5.977 1 92.56 179 MET B O 1
ATOM 5862 N N . THR B 1 180 ? 15.477 21.453 4.602 1 91.44 180 THR B N 1
ATOM 5863 C CA . THR B 1 180 ? 14.625 21.203 3.441 1 91.44 180 THR B CA 1
ATOM 5864 C C . THR B 1 180 ? 14.578 19.719 3.117 1 91.44 180 THR B C 1
ATOM 5866 O O . THR B 1 180 ? 13.5 19.156 2.879 1 91.44 180 THR B O 1
ATOM 5869 N N . ALA B 1 181 ? 15.695 19.062 3.162 1 94.44 181 ALA B N 1
ATOM 5870 C CA . ALA B 1 181 ? 15.773 17.641 2.875 1 94.44 181 ALA B CA 1
ATOM 5871 C C . ALA B 1 181 ? 14.992 16.828 3.906 1 94.44 181 ALA B C 1
ATOM 5873 O O . ALA B 1 181 ? 14.328 15.844 3.562 1 94.44 181 ALA B O 1
ATOM 5874 N N . THR B 1 182 ? 15.094 17.234 5.086 1 94.69 182 THR B N 1
ATOM 5875 C CA . THR B 1 182 ? 14.391 16.531 6.152 1 94.69 182 THR B CA 1
ATOM 5876 C C . THR B 1 182 ? 12.883 16.703 6.012 1 94.69 182 THR B C 1
ATOM 5878 O O . THR B 1 182 ? 12.125 15.75 6.203 1 94.69 182 THR B O 1
ATOM 5881 N N . MET B 1 183 ? 12.422 17.906 5.68 1 93.31 183 MET B N 1
ATOM 5882 C CA . MET B 1 183 ? 10.992 18.141 5.484 1 93.31 183 MET B CA 1
ATOM 5883 C C . MET B 1 183 ? 10.461 17.281 4.336 1 93.31 183 MET B C 1
ATOM 5885 O O . MET B 1 183 ? 9.391 16.672 4.453 1 93.31 183 MET B O 1
ATOM 5889 N N . LEU B 1 184 ? 11.219 17.172 3.318 1 92.56 184 LEU B N 1
ATOM 5890 C CA . LEU B 1 184 ? 10.82 16.359 2.172 1 92.56 184 LEU B CA 1
ATOM 5891 C C . LEU B 1 184 ? 10.844 14.883 2.521 1 92.56 184 LEU B C 1
ATOM 5893 O O . LEU B 1 184 ? 9.984 14.125 2.078 1 92.56 184 LEU B O 1
ATOM 5897 N N . PHE B 1 185 ? 11.859 14.492 3.223 1 94.69 185 PHE B N 1
ATOM 5898 C CA . PHE B 1 185 ? 11.977 13.102 3.652 1 94.69 185 PHE B CA 1
ATOM 5899 C C . PHE B 1 185 ? 10.789 12.703 4.516 1 94.69 185 PHE B C 1
ATOM 5901 O O . PHE B 1 185 ? 10.234 11.609 4.352 1 94.69 185 PHE B O 1
ATOM 5908 N N . ILE B 1 186 ? 10.398 13.586 5.418 1 92.94 186 ILE B N 1
ATOM 5909 C CA . ILE B 1 186 ? 9.281 13.305 6.316 1 92.94 186 ILE B CA 1
ATOM 5910 C C . ILE B 1 186 ? 7.988 13.195 5.512 1 92.94 186 ILE B C 1
ATOM 5912 O O . ILE B 1 186 ? 7.156 12.328 5.777 1 92.94 186 ILE B O 1
ATOM 5916 N N . LEU B 1 187 ? 7.816 13.992 4.48 1 90.38 187 LEU B N 1
ATOM 5917 C CA . LEU B 1 187 ? 6.637 13.938 3.627 1 90.38 187 LEU B CA 1
ATOM 5918 C C . LEU B 1 187 ? 6.621 12.656 2.799 1 90.38 187 LEU B C 1
ATOM 5920 O O . LEU B 1 187 ? 5.559 12.086 2.543 1 90.38 187 LEU B O 1
ATOM 5924 N N . ALA B 1 188 ? 7.797 12.18 2.445 1 92.88 188 ALA B N 1
ATOM 5925 C CA . ALA B 1 188 ? 7.914 11 1.585 1 92.88 188 ALA B CA 1
ATOM 5926 C C . ALA B 1 188 ? 7.949 9.719 2.41 1 92.88 188 ALA B C 1
ATOM 5928 O O . ALA B 1 188 ? 7.848 8.617 1.862 1 92.88 188 ALA B O 1
ATOM 5929 N N . PHE B 1 189 ? 8.047 9.812 3.668 1 94.25 189 PHE B N 1
ATOM 5930 C CA . PHE B 1 189 ? 8.328 8.672 4.531 1 94.25 189 PHE B CA 1
ATOM 5931 C C . PHE B 1 189 ? 7.215 7.633 4.422 1 94.25 189 PHE B C 1
ATOM 5933 O O . PHE B 1 189 ? 7.488 6.445 4.234 1 94.25 189 PHE B O 1
ATOM 5940 N N . PRO B 1 190 ? 5.961 8.039 4.477 1 92.88 190 PRO B N 1
ATOM 5941 C CA . PRO B 1 190 ? 4.91 7.023 4.352 1 92.88 190 PRO B CA 1
ATOM 5942 C C . PRO B 1 190 ? 4.918 6.332 2.99 1 92.88 190 PRO B C 1
ATOM 5944 O O . PRO B 1 190 ? 4.629 5.133 2.9 1 92.88 190 PRO B O 1
ATOM 5947 N N . THR B 1 191 ? 5.246 7.027 1.951 1 92.38 191 THR B N 1
ATOM 5948 C CA . THR B 1 191 ? 5.328 6.445 0.616 1 92.38 191 THR B CA 1
ATOM 5949 C C . THR B 1 191 ? 6.48 5.453 0.528 1 92.38 191 THR B C 1
ATOM 5951 O O . THR B 1 191 ? 6.355 4.395 -0.095 1 92.38 191 THR B O 1
ATOM 5954 N N . LEU B 1 192 ? 7.57 5.809 1.149 1 94.81 192 LEU B N 1
ATOM 5955 C CA . LEU B 1 192 ? 8.727 4.918 1.151 1 94.81 192 LEU B CA 1
ATOM 5956 C C . LEU B 1 192 ? 8.422 3.637 1.917 1 94.81 192 LEU B C 1
ATOM 5958 O O . LEU B 1 192 ? 8.812 2.547 1.493 1 94.81 192 LEU B O 1
ATOM 5962 N N . MET B 1 193 ? 7.727 3.768 3.006 1 95 193 MET B N 1
ATOM 5963 C CA . MET B 1 193 ? 7.359 2.6 3.801 1 95 193 MET B CA 1
ATOM 5964 C C . MET B 1 193 ? 6.398 1.699 3.033 1 95 193 MET B C 1
ATOM 5966 O O . MET B 1 193 ? 6.512 0.473 3.082 1 95 193 MET B O 1
ATOM 5970 N N . SER B 1 194 ? 5.531 2.295 2.289 1 92.88 194 SER B N 1
ATOM 5971 C CA . SER B 1 194 ? 4.574 1.523 1.5 1 92.88 194 SER B CA 1
ATOM 5972 C C . SER B 1 194 ? 5.25 0.861 0.305 1 92.88 194 SER B C 1
ATOM 5974 O O . SER B 1 194 ? 4.859 -0.233 -0.108 1 92.88 194 SER B O 1
ATOM 5976 N N . ALA B 1 195 ? 6.223 1.498 -0.233 1 92.88 195 ALA B N 1
ATOM 5977 C CA . ALA B 1 195 ? 6.938 0.965 -1.39 1 92.88 195 ALA B CA 1
ATOM 5978 C C . ALA B 1 195 ? 7.828 -0.208 -0.991 1 92.88 195 ALA B C 1
ATOM 5980 O O . ALA B 1 195 ? 8.008 -1.151 -1.765 1 92.88 195 ALA B O 1
ATOM 5981 N N . MET B 1 196 ? 8.383 -0.121 0.164 1 95.25 196 MET B N 1
ATOM 5982 C CA . MET B 1 196 ? 9.336 -1.155 0.549 1 95.25 196 MET B CA 1
ATOM 5983 C C . MET B 1 196 ? 8.617 -2.418 1.013 1 95.25 196 MET B C 1
ATOM 5985 O O . MET B 1 196 ? 9.18 -3.512 0.971 1 95.25 196 MET B O 1
ATOM 5989 N N . SER B 1 197 ? 7.359 -2.273 1.472 1 94.75 197 SER B N 1
ATOM 5990 C CA . SER B 1 197 ? 6.59 -3.422 1.937 1 94.75 197 SER B CA 1
ATOM 5991 C C . SER B 1 197 ? 5.531 -3.828 0.915 1 94.75 197 SER B C 1
ATOM 5993 O O . SER B 1 197 ? 5.211 -3.059 0.006 1 94.75 197 SER B O 1
ATOM 5995 N N . GLY B 1 198 ? 5.121 -5.035 0.998 1 92.69 198 GLY B N 1
ATOM 5996 C CA . GLY B 1 198 ? 4.082 -5.531 0.107 1 92.69 198 GLY B CA 1
ATOM 5997 C C . GLY B 1 198 ? 3.738 -6.992 0.347 1 92.69 198 GLY B C 1
ATOM 5998 O O . GLY B 1 198 ? 4.191 -7.59 1.324 1 92.69 198 GLY B O 1
ATOM 5999 N N . TYR B 1 199 ? 2.795 -7.43 -0.447 1 92.81 199 TYR B N 1
ATOM 6000 C CA . TYR B 1 199 ? 2.375 -8.828 -0.405 1 92.81 199 TYR B CA 1
ATOM 6001 C C . TYR B 1 199 ? 2.43 -9.453 -1.792 1 92.81 199 TYR B C 1
ATOM 6003 O O . TYR B 1 199 ? 2.271 -8.766 -2.801 1 92.81 199 TYR B O 1
ATOM 6011 N N . ASP B 1 200 ? 2.818 -10.672 -1.766 1 89.94 200 ASP B N 1
ATOM 6012 C CA . ASP B 1 200 ? 2.908 -11.445 -3.004 1 89.94 200 ASP B CA 1
ATOM 6013 C C . ASP B 1 200 ? 2.459 -12.883 -2.789 1 89.94 200 ASP B C 1
ATOM 6015 O O . ASP B 1 200 ? 2.404 -13.359 -1.652 1 89.94 200 ASP B O 1
ATOM 6019 N N . SER B 1 201 ? 2.02 -13.531 -3.816 1 88.62 201 SER B N 1
ATOM 6020 C CA . SER B 1 201 ? 1.583 -14.914 -3.721 1 88.62 201 SER B CA 1
ATOM 6021 C C . SER B 1 201 ? 2.768 -15.859 -3.516 1 88.62 201 SER B C 1
ATOM 6023 O O . SER B 1 201 ? 3.84 -15.641 -4.086 1 88.62 201 SER B O 1
ATOM 6025 N N . ASN B 1 202 ? 2.586 -16.812 -2.633 1 89.31 202 ASN B N 1
ATOM 6026 C CA . ASN B 1 202 ? 3.574 -17.891 -2.559 1 89.31 202 ASN B CA 1
ATOM 6027 C C . ASN B 1 202 ? 3.592 -18.719 -3.836 1 89.31 202 ASN B C 1
ATOM 6029 O O . ASN B 1 202 ? 2.545 -18.953 -4.445 1 89.31 202 ASN B O 1
ATOM 6033 N N . VAL B 1 203 ? 4.801 -19.094 -4.199 1 88.25 203 VAL B N 1
ATOM 6034 C CA . VAL B 1 203 ? 4.895 -19.75 -5.504 1 88.25 203 VAL B CA 1
ATOM 6035 C C . VAL B 1 203 ? 5.57 -21.109 -5.359 1 88.25 203 VAL B C 1
ATOM 6037 O O . VAL B 1 203 ? 6.301 -21.344 -4.398 1 88.25 203 VAL B O 1
ATOM 6040 N N . SER B 1 204 ? 5.207 -22 -6.195 1 88.44 204 SER B N 1
ATOM 6041 C CA . SER B 1 204 ? 5.863 -23.297 -6.379 1 88.44 204 SER B CA 1
ATOM 6042 C C . SER B 1 204 ? 6.32 -23.484 -7.82 1 88.44 204 SER B C 1
ATOM 6044 O O . SER B 1 204 ? 5.66 -23.016 -8.75 1 88.44 204 SER B O 1
ATOM 6046 N N . SER B 1 205 ? 7.426 -24.125 -7.957 1 91.38 205 SER B N 1
ATOM 6047 C CA . SER B 1 205 ? 7.996 -24.328 -9.281 1 91.38 205 SER B CA 1
ATOM 6048 C C . SER B 1 205 ? 7.258 -25.406 -10.055 1 91.38 205 SER B C 1
ATOM 6050 O O . SER B 1 205 ? 7.051 -26.516 -9.531 1 91.38 205 SER B O 1
ATOM 6052 N N . ARG B 1 206 ? 6.789 -25 -11.219 1 91.56 206 ARG B N 1
ATOM 6053 C CA . ARG B 1 206 ? 6.109 -25.953 -12.086 1 91.56 206 ARG B CA 1
ATOM 6054 C C . ARG B 1 206 ? 6.52 -25.766 -13.539 1 91.56 206 ARG B C 1
ATOM 6056 O O . ARG B 1 206 ? 6.961 -24.688 -13.938 1 91.56 206 ARG B O 1
ATOM 6063 N N . VAL B 1 207 ? 6.496 -26.875 -14.266 1 93.5 207 VAL B N 1
ATOM 6064 C CA . VAL B 1 207 ? 6.82 -26.844 -15.688 1 93.5 207 VAL B CA 1
ATOM 6065 C C . VAL B 1 207 ? 5.668 -27.438 -16.5 1 93.5 207 VAL B C 1
ATOM 6067 O O . VAL B 1 207 ? 5.066 -28.438 -16.094 1 93.5 207 VAL B O 1
ATOM 6070 N N . THR B 1 208 ? 5.32 -26.719 -17.609 1 91.19 208 THR B N 1
ATOM 6071 C CA . THR B 1 208 ? 4.234 -27.188 -18.469 1 91.19 208 THR B CA 1
ATOM 6072 C C . THR B 1 208 ? 4.695 -28.375 -19.328 1 91.19 208 THR B C 1
ATOM 6074 O O . THR B 1 208 ? 5.746 -28.297 -19.969 1 91.19 208 THR B O 1
ATOM 6077 N N . ASP B 1 209 ? 3.955 -29.406 -19.25 1 88.38 209 ASP B N 1
ATOM 6078 C CA . ASP B 1 209 ? 4.293 -30.547 -20.078 1 88.38 209 ASP B CA 1
ATOM 6079 C C . ASP B 1 209 ? 3.754 -30.375 -21.5 1 88.38 209 ASP B C 1
ATOM 6081 O O . ASP B 1 209 ? 3.217 -29.312 -21.844 1 88.38 209 ASP B O 1
ATOM 6085 N N . ARG B 1 210 ? 4.004 -31.297 -22.375 1 85.75 210 ARG B N 1
ATOM 6086 C CA . ARG B 1 210 ? 3.625 -31.188 -23.781 1 85.75 210 ARG B CA 1
ATOM 6087 C C . ARG B 1 210 ? 2.107 -31.172 -23.938 1 85.75 210 ARG B C 1
ATOM 6089 O O . ARG B 1 210 ? 1.589 -30.688 -24.938 1 85.75 210 ARG B O 1
ATOM 6096 N N . SER B 1 211 ? 1.263 -31.672 -22.953 1 80.75 211 SER B N 1
ATOM 6097 C CA . SER B 1 211 ? -0.196 -31.625 -22.953 1 80.75 211 SER B CA 1
ATOM 6098 C C . SER B 1 211 ? -0.722 -30.422 -22.203 1 80.75 211 SER B C 1
ATOM 6100 O O . SER B 1 211 ? -1.879 -30.391 -21.766 1 80.75 211 SER B O 1
ATOM 6102 N N . ASP B 1 212 ? 0.123 -29.438 -21.891 1 82.62 212 ASP B N 1
ATOM 6103 C CA . ASP B 1 212 ? -0.222 -28.172 -21.25 1 82.62 212 ASP B CA 1
ATOM 6104 C C . ASP B 1 212 ? -0.621 -28.391 -19.781 1 82.62 212 ASP B C 1
ATOM 6106 O O . ASP B 1 212 ? -1.428 -27.625 -19.234 1 82.62 212 ASP B O 1
ATOM 6110 N N . ASN B 1 213 ? -0.168 -29.531 -19.25 1 86.75 213 ASN B N 1
ATOM 6111 C CA . ASN B 1 213 ? -0.33 -29.75 -17.812 1 86.75 213 ASN B CA 1
ATOM 6112 C C . ASN B 1 213 ? 0.841 -29.172 -17.031 1 86.75 213 ASN B C 1
ATOM 6114 O O . ASN B 1 213 ? 1.991 -29.266 -17.453 1 86.75 213 ASN B O 1
ATOM 6118 N N . LEU B 1 214 ? 0.48 -28.531 -15.977 1 91.25 214 LEU B N 1
ATOM 6119 C CA . LEU B 1 214 ? 1.535 -28.016 -15.109 1 91.25 214 LEU B CA 1
ATOM 6120 C C . LEU B 1 214 ? 1.978 -29.078 -14.109 1 91.25 214 LEU B C 1
ATOM 6122 O O . LEU B 1 214 ? 1.198 -29.484 -13.242 1 91.25 214 LEU B O 1
ATOM 6126 N N . VAL B 1 215 ? 3.246 -29.438 -14.234 1 91.75 215 VAL B N 1
ATOM 6127 C CA . VAL B 1 215 ? 3.814 -30.5 -13.414 1 91.75 215 VAL B CA 1
ATOM 6128 C C . VAL B 1 215 ? 4.832 -29.922 -12.438 1 91.75 215 VAL B C 1
ATOM 6130 O O . VAL B 1 215 ? 5.613 -29.031 -12.805 1 91.75 215 VAL B O 1
ATOM 6133 N N . PRO B 1 216 ? 4.711 -30.391 -11.164 1 90.38 216 PRO B N 1
ATOM 6134 C CA . PRO B 1 216 ? 5.742 -29.922 -10.234 1 90.38 216 PRO B CA 1
ATOM 6135 C C . PRO B 1 216 ? 7.156 -30.219 -10.719 1 90.38 216 PRO B C 1
ATOM 6137 O O . PRO B 1 216 ? 7.426 -31.312 -11.227 1 90.38 216 PRO B O 1
ATOM 6140 N N . PHE B 1 217 ? 7.992 -29.281 -10.586 1 91.88 217 PHE B N 1
ATOM 6141 C CA . PHE B 1 217 ? 9.352 -29.422 -11.094 1 91.88 217 PHE B CA 1
ATOM 6142 C C . PHE B 1 217 ? 10.109 -30.484 -10.328 1 91.88 217 PHE B C 1
ATOM 6144 O O . PHE B 1 217 ? 11.062 -31.078 -10.852 1 91.88 217 PHE B O 1
ATOM 6151 N N . ASP B 1 218 ? 9.719 -30.719 -9.102 1 88.69 218 ASP B N 1
ATOM 6152 C CA . ASP B 1 218 ? 10.406 -31.719 -8.289 1 88.69 218 ASP B CA 1
ATOM 6153 C C . ASP B 1 218 ? 10.102 -33.125 -8.789 1 88.69 218 ASP B C 1
ATOM 6155 O O . ASP B 1 218 ? 10.742 -34.094 -8.367 1 88.69 218 ASP B O 1
ATOM 6159 N N . ASP B 1 219 ? 9.203 -33.281 -9.805 1 88.19 219 ASP B N 1
ATOM 6160 C CA . ASP B 1 219 ? 8.906 -34.562 -10.406 1 88.19 219 ASP B CA 1
ATOM 6161 C C . ASP B 1 219 ? 9.836 -34.844 -11.586 1 88.19 219 ASP B C 1
ATOM 6163 O O . ASP B 1 219 ? 9.859 -35.969 -12.109 1 88.19 219 ASP B O 1
ATOM 6167 N N . PHE B 1 220 ? 10.523 -33.812 -11.938 1 90.06 220 PHE B N 1
ATOM 6168 C CA . PHE B 1 220 ? 11.508 -33.969 -12.992 1 90.06 220 PHE B CA 1
ATOM 6169 C C . PHE B 1 220 ? 12.836 -34.469 -12.422 1 90.06 220 PHE B C 1
ATOM 6171 O O . PHE B 1 220 ? 13.164 -34.188 -11.273 1 90.06 220 PHE B O 1
ATOM 6178 N N . GLN B 1 221 ? 13.516 -35.25 -13.188 1 89.25 221 GLN B N 1
ATOM 6179 C CA . GLN B 1 221 ? 14.844 -35.719 -12.797 1 89.25 221 GLN B CA 1
ATOM 6180 C C . GLN B 1 221 ? 15.891 -35.344 -13.844 1 89.25 221 GLN B C 1
ATOM 6182 O O . GLN B 1 221 ? 15.664 -35.5 -15.047 1 89.25 221 GLN B O 1
ATOM 6187 N N . ARG B 1 222 ? 16.938 -34.812 -13.383 1 90.06 222 ARG B N 1
ATOM 6188 C CA . ARG B 1 222 ? 18.031 -34.438 -14.289 1 90.06 222 ARG B CA 1
ATOM 6189 C C . ARG B 1 222 ? 18.797 -35.656 -14.758 1 90.06 222 ARG B C 1
ATOM 6191 O O . ARG B 1 222 ? 19.234 -36.469 -13.938 1 90.06 222 ARG B O 1
ATOM 6198 N N . VAL B 1 223 ? 18.906 -35.75 -16.078 1 90.12 223 VAL B N 1
ATOM 6199 C CA . VAL B 1 223 ? 19.578 -36.906 -16.656 1 90.12 223 VAL B CA 1
ATOM 6200 C C . VAL B 1 223 ? 21.047 -36.594 -16.922 1 90.12 223 VAL B C 1
ATOM 6202 O O . VAL B 1 223 ? 21.359 -35.562 -17.531 1 90.12 223 VAL B O 1
ATOM 6205 N N . LEU B 1 224 ? 21.844 -37.531 -16.5 1 89.12 224 LEU B N 1
ATOM 6206 C CA . LEU B 1 224 ? 23.266 -37.312 -16.719 1 89.12 224 LEU B CA 1
ATOM 6207 C C . LEU B 1 224 ? 23.781 -38.25 -17.812 1 89.12 224 LEU B C 1
ATOM 6209 O O . LEU B 1 224 ? 24.578 -37.844 -18.672 1 89.12 224 LEU B O 1
ATOM 6213 N N . TYR B 1 225 ? 23.328 -39.531 -17.703 1 91.44 225 TYR B N 1
ATOM 6214 C CA . TYR B 1 225 ? 23.797 -40.531 -18.656 1 91.44 225 TYR B CA 1
ATOM 6215 C C . TYR B 1 225 ? 22.672 -41.5 -19 1 91.44 225 TYR B C 1
ATOM 6217 O O . TYR B 1 225 ? 21.688 -41.594 -18.281 1 91.44 225 TYR B O 1
ATOM 6225 N N . PHE B 1 226 ? 22.719 -42.094 -20.172 1 93 226 PHE B N 1
ATOM 6226 C CA . PHE B 1 226 ? 21.844 -43.188 -20.609 1 93 226 PHE B CA 1
ATOM 6227 C C . PHE B 1 226 ? 22.672 -44.375 -21.078 1 93 226 PHE B C 1
ATOM 6229 O O . PHE B 1 226 ? 23.484 -44.25 -21.984 1 93 226 PHE B O 1
ATOM 6236 N N . ILE B 1 227 ? 22.469 -45.531 -20.391 1 94.06 227 ILE B N 1
ATOM 6237 C CA . ILE B 1 227 ? 23.219 -46.75 -20.703 1 94.06 227 ILE B CA 1
ATOM 6238 C C . ILE B 1 227 ? 22.328 -47.719 -21.438 1 94.06 227 ILE B C 1
ATOM 6240 O O . ILE B 1 227 ? 21.344 -48.219 -20.875 1 94.06 227 ILE B O 1
ATOM 6244 N N . GLN B 1 228 ? 22.594 -48.094 -22.578 1 94.19 228 GLN B N 1
ATOM 6245 C CA . GLN B 1 228 ? 21.781 -49 -23.375 1 94.19 228 GLN B CA 1
ATOM 6246 C C . GLN B 1 228 ? 21.984 -50.469 -22.953 1 94.19 228 GLN B C 1
ATOM 6248 O O . GLN B 1 228 ? 21.031 -51.25 -22.891 1 94.19 228 GLN B O 1
ATOM 6253 N N . ASP B 1 229 ? 23.25 -50.812 -22.609 1 93.25 229 ASP B N 1
ATOM 6254 C CA . ASP B 1 229 ? 23.578 -52.188 -22.25 1 93.25 229 ASP B CA 1
ATOM 6255 C C . ASP B 1 229 ? 23.938 -52.312 -20.766 1 93.25 229 ASP B C 1
ATOM 6257 O O . ASP B 1 229 ? 25.016 -52.781 -20.422 1 93.25 229 ASP B O 1
ATOM 6261 N N . GLY B 1 230 ? 23.016 -52.031 -19.938 1 91.19 230 GLY B N 1
ATOM 6262 C CA . GLY B 1 230 ? 23.234 -52.031 -18.5 1 91.19 230 GLY B CA 1
ATOM 6263 C C . GLY B 1 230 ? 23.391 -53.438 -17.938 1 91.19 230 GLY B C 1
ATOM 6264 O O . GLY B 1 230 ? 23.953 -53.625 -16.859 1 91.19 230 GLY B O 1
ATOM 6265 N N . SER B 1 231 ? 22.953 -54.375 -18.688 1 91.62 231 SER B N 1
ATOM 6266 C CA . SER B 1 231 ? 23.031 -55.781 -18.234 1 91.62 231 SER B CA 1
ATOM 6267 C C . SER B 1 231 ? 24.484 -56.219 -18.062 1 91.62 231 SER B C 1
ATOM 6269 O O . SER B 1 231 ? 24.781 -57.094 -17.25 1 91.62 231 SER B O 1
ATOM 6271 N N . ARG B 1 232 ? 25.359 -55.562 -18.734 1 91 232 ARG B N 1
ATOM 6272 C CA . ARG B 1 232 ? 26.766 -55.906 -18.672 1 91 232 ARG B CA 1
ATOM 6273 C C . ARG B 1 232 ? 27.391 -55.5 -17.344 1 91 232 ARG B C 1
ATOM 6275 O O . ARG B 1 232 ? 28.453 -56.031 -16.969 1 91 232 ARG B O 1
ATOM 6282 N N . ILE B 1 233 ? 26.828 -54.594 -16.719 1 89.81 233 ILE B N 1
ATOM 6283 C CA . ILE B 1 233 ? 27.344 -54.188 -15.414 1 89.81 233 ILE B CA 1
ATOM 6284 C C . ILE B 1 233 ? 26.359 -54.594 -14.32 1 89.81 233 ILE B C 1
ATOM 6286 O O . ILE B 1 233 ? 26.234 -53.938 -13.297 1 89.81 233 ILE B O 1
ATOM 6290 N N . ASN B 1 234 ? 25.531 -55.5 -14.531 1 87.38 234 ASN B N 1
ATOM 6291 C CA . ASN B 1 234 ? 24.594 -56.094 -13.586 1 87.38 234 ASN B CA 1
ATOM 6292 C C . ASN B 1 234 ? 23.438 -55.156 -13.273 1 87.38 234 ASN B C 1
ATOM 6294 O O . ASN B 1 234 ? 23.016 -55.031 -12.117 1 87.38 234 ASN B O 1
ATOM 6298 N N . ARG B 1 235 ? 23.109 -54.344 -14.328 1 90.19 235 ARG B N 1
ATOM 6299 C CA . ARG B 1 235 ? 21.953 -53.469 -14.219 1 90.19 235 ARG B CA 1
ATOM 6300 C C . ARG B 1 235 ? 20.969 -53.719 -15.344 1 90.19 235 ARG B C 1
ATOM 6302 O O . ARG B 1 235 ? 21.141 -54.625 -16.141 1 90.19 235 ARG B O 1
ATOM 6309 N N . THR B 1 236 ? 19.875 -53.031 -15.32 1 92.12 236 THR B N 1
ATOM 6310 C CA . THR B 1 236 ? 18.875 -53.188 -16.359 1 92.12 236 THR B CA 1
ATOM 6311 C C . THR B 1 236 ? 19.297 -52.469 -17.641 1 92.12 236 THR B C 1
ATOM 6313 O O . THR B 1 236 ? 19.984 -51.438 -17.578 1 92.12 236 THR B O 1
ATOM 6316 N N . ASP B 1 237 ? 18.953 -53.062 -18.781 1 92.44 237 ASP B N 1
ATOM 6317 C CA . ASP B 1 237 ? 19.203 -52.375 -20.047 1 92.44 237 ASP B CA 1
ATOM 6318 C C . ASP B 1 237 ? 18.406 -51.094 -20.172 1 92.44 237 ASP B C 1
ATOM 6320 O O . ASP B 1 237 ? 17.359 -50.938 -19.531 1 92.44 237 ASP B O 1
ATOM 6324 N N . ASN B 1 238 ? 18.938 -50.156 -20.969 1 93.19 238 ASN B N 1
ATOM 6325 C CA . ASN B 1 238 ? 18.297 -48.844 -21.156 1 93.19 238 ASN B CA 1
ATOM 6326 C C . ASN B 1 238 ? 18.094 -48.125 -19.828 1 93.19 238 ASN B C 1
ATOM 6328 O O . ASN B 1 238 ? 16.984 -47.688 -19.531 1 93.19 238 ASN B O 1
ATOM 6332 N N . LEU B 1 239 ? 19.188 -48.031 -19.109 1 92.81 239 LEU B N 1
ATOM 6333 C CA . LEU B 1 239 ? 19.156 -47.438 -17.766 1 92.81 239 LEU B CA 1
ATOM 6334 C C . LEU B 1 239 ? 19.422 -45.938 -17.812 1 92.81 239 LEU B C 1
ATOM 6336 O O . LEU B 1 239 ? 20.438 -45.5 -18.375 1 92.81 239 LEU B O 1
ATOM 6340 N N . TRP B 1 240 ? 18.453 -45.25 -17.219 1 91.94 240 TRP B N 1
ATOM 6341 C CA . TRP B 1 240 ? 18.672 -43.812 -17.031 1 91.94 240 TRP B CA 1
ATOM 6342 C C . TRP B 1 240 ? 19.438 -43.531 -15.734 1 91.94 240 TRP B C 1
ATOM 6344 O O . TRP B 1 240 ? 19.078 -44.062 -14.68 1 91.94 240 TRP B O 1
ATOM 6354 N N . VAL B 1 241 ? 20.516 -42.75 -15.844 1 89.75 241 VAL B N 1
ATOM 6355 C CA . VAL B 1 241 ? 21.281 -42.375 -14.664 1 89.75 241 VAL B CA 1
ATOM 6356 C C . VAL B 1 241 ? 20.969 -40.906 -14.312 1 89.75 241 VAL B C 1
ATOM 6358 O O . VAL B 1 241 ? 21.219 -40 -15.117 1 89.75 241 VAL B O 1
ATOM 6361 N N . PHE B 1 242 ? 20.516 -40.75 -13.086 1 87.25 242 PHE B N 1
ATOM 6362 C CA . PHE B 1 242 ? 20.062 -39.438 -12.664 1 87.25 242 PHE B CA 1
ATOM 6363 C C . PHE B 1 242 ? 21.078 -38.781 -11.719 1 87.25 242 PHE B C 1
ATOM 6365 O O . PHE B 1 242 ? 21.969 -39.469 -11.203 1 87.25 242 PHE B O 1
ATOM 6372 N N . ASP B 1 243 ? 20.875 -37.406 -11.664 1 80.5 243 ASP B N 1
ATOM 6373 C CA . ASP B 1 243 ? 21.609 -36.656 -10.641 1 80.5 243 ASP B CA 1
ATOM 6374 C C . ASP B 1 243 ? 21 -36.875 -9.258 1 80.5 243 ASP B C 1
ATOM 6376 O O . ASP B 1 243 ? 19.922 -36.344 -8.969 1 80.5 243 ASP B O 1
ATOM 6380 N N . GLU B 1 244 ? 21.594 -37.656 -8.445 1 71.44 244 GLU B N 1
ATOM 6381 C CA . GLU B 1 244 ? 21.047 -38.031 -7.145 1 71.44 244 GLU B CA 1
ATOM 6382 C C . GLU B 1 244 ? 21.312 -36.938 -6.102 1 71.44 244 GLU B C 1
ATOM 6384 O O . GLU B 1 244 ? 20.938 -37.094 -4.934 1 71.44 244 GLU B O 1
ATOM 6389 N N . SER B 1 245 ? 22.062 -36 -6.535 1 66 245 SER B N 1
ATOM 6390 C CA . SER B 1 245 ? 22.328 -34.969 -5.555 1 66 245 SER B CA 1
ATOM 6391 C C . SER B 1 245 ? 21.031 -34.281 -5.125 1 66 245 SER B C 1
ATOM 6393 O O . SER B 1 245 ? 20.984 -33.688 -4.047 1 66 245 SER B O 1
ATOM 6395 N N . TYR B 1 246 ? 20.125 -34.406 -6 1 59.59 246 TYR B N 1
ATOM 6396 C CA . TYR B 1 246 ? 18.891 -33.719 -5.668 1 59.59 246 TYR B CA 1
ATOM 6397 C C . TYR B 1 246 ? 17.828 -34.719 -5.176 1 59.59 246 TYR B C 1
ATOM 6399 O O . TYR B 1 246 ? 17.578 -35.719 -5.816 1 59.59 246 TYR B O 1
ATOM 6407 N N . ARG B 1 247 ? 17.734 -34.719 -3.76 1 55.03 247 ARG B N 1
ATOM 6408 C CA . ARG B 1 247 ? 16.766 -35.562 -3.104 1 55.03 247 ARG B CA 1
ATOM 6409 C C . ARG B 1 247 ? 15.352 -35.281 -3.598 1 55.03 247 ARG B C 1
ATOM 6411 O O . ARG B 1 247 ? 15.078 -34.219 -4.141 1 55.03 247 ARG B O 1
ATOM 6418 N N . THR B 1 248 ? 14.547 -36.281 -3.41 1 53.53 248 THR B N 1
ATOM 6419 C CA . THR B 1 248 ? 13.109 -36.25 -3.646 1 53.53 248 THR B CA 1
ATOM 6420 C C . THR B 1 248 ? 12.492 -35.031 -2.951 1 53.53 248 THR B C 1
ATOM 6422 O O . THR B 1 248 ? 12.766 -34.781 -1.774 1 53.53 248 THR B O 1
ATOM 6425 N N . GLY B 1 249 ? 11.891 -34.125 -3.621 1 58.47 249 GLY B N 1
ATOM 6426 C CA . GLY B 1 249 ? 11.195 -32.969 -3.072 1 58.47 249 GLY B CA 1
ATOM 6427 C C . GLY B 1 249 ? 11.93 -31.672 -3.318 1 58.47 249 GLY B C 1
ATOM 6428 O O . GLY B 1 249 ? 11.422 -30.594 -2.986 1 58.47 249 GLY B O 1
ATOM 6429 N N . ARG B 1 250 ? 13.148 -31.859 -3.871 1 75.81 250 ARG B N 1
ATOM 6430 C CA . ARG B 1 250 ? 13.875 -30.641 -4.207 1 75.81 250 ARG B CA 1
ATOM 6431 C C . ARG B 1 250 ? 13.938 -30.453 -5.719 1 75.81 250 ARG B C 1
ATOM 6433 O O . ARG B 1 250 ? 13.938 -31.422 -6.48 1 75.81 250 ARG B O 1
ATOM 6440 N N . ASP B 1 251 ? 13.93 -29.219 -6.137 1 87.56 251 ASP B N 1
ATOM 6441 C CA . ASP B 1 251 ? 13.961 -28.891 -7.562 1 87.56 251 ASP B CA 1
ATOM 6442 C C . ASP B 1 251 ? 15.289 -29.312 -8.188 1 87.56 251 ASP B C 1
ATOM 6444 O O . ASP B 1 251 ? 16.344 -29.141 -7.586 1 87.56 251 ASP B O 1
ATOM 6448 N N . PRO B 1 252 ? 15.195 -30.062 -9.211 1 88.19 252 PRO B N 1
ATOM 6449 C CA . PRO B 1 252 ? 16.422 -30.453 -9.922 1 88.19 252 PRO B CA 1
ATOM 6450 C C . PRO B 1 252 ? 17.094 -29.266 -10.625 1 88.19 252 PRO B C 1
ATOM 6452 O O . PRO B 1 252 ? 17.125 -29.219 -11.852 1 88.19 252 PRO B O 1
ATOM 6455 N N . ILE B 1 253 ? 17.641 -28.438 -9.93 1 87.5 253 ILE B N 1
ATOM 6456 C CA . ILE B 1 253 ? 18.281 -27.219 -10.414 1 87.5 253 ILE B CA 1
ATOM 6457 C C . ILE B 1 253 ? 19.734 -27.5 -10.758 1 87.5 253 ILE B C 1
ATOM 6459 O O . ILE B 1 253 ? 20.25 -28.578 -10.445 1 87.5 253 ILE B O 1
ATOM 6463 N N . ILE B 1 254 ? 20.203 -26.5 -11.547 1 80.5 254 ILE B N 1
ATOM 6464 C CA . ILE B 1 254 ? 21.625 -26.609 -11.898 1 80.5 254 ILE B CA 1
ATOM 6465 C C . ILE B 1 254 ? 22.484 -26.016 -10.781 1 80.5 254 ILE B C 1
ATOM 6467 O O . ILE B 1 254 ? 22.359 -24.828 -10.469 1 80.5 254 ILE B O 1
ATOM 6471 N N . GLY B 1 255 ? 22.969 -26.812 -9.945 1 73.5 255 GLY B N 1
ATOM 6472 C CA . GLY B 1 255 ? 23.75 -26.266 -8.859 1 73.5 255 GLY B CA 1
ATOM 6473 C C . GLY B 1 255 ? 24.938 -27.125 -8.492 1 73.5 255 GLY B C 1
ATOM 6474 O O . GLY B 1 255 ? 25.141 -28.203 -9.078 1 73.5 255 GLY B O 1
ATOM 6475 N N . ASP B 1 256 ? 25.719 -26.531 -7.648 1 62.22 256 ASP B N 1
ATOM 6476 C CA . ASP B 1 256 ? 26.984 -27.156 -7.273 1 62.22 256 ASP B CA 1
ATOM 6477 C C . ASP B 1 256 ? 26.797 -28.047 -6.035 1 62.22 256 ASP B C 1
ATOM 6479 O O . ASP B 1 256 ? 27.125 -27.625 -4.922 1 62.22 256 ASP B O 1
ATOM 6483 N N . THR B 1 257 ? 25.797 -28.859 -6.195 1 61.88 257 THR B N 1
ATOM 6484 C CA . THR B 1 257 ? 25.703 -29.719 -5.023 1 61.88 257 THR B CA 1
ATOM 6485 C C . THR B 1 257 ? 26.781 -30.812 -5.066 1 61.88 257 THR B C 1
ATOM 6487 O O . THR B 1 257 ? 27.219 -31.203 -6.145 1 61.88 257 THR B O 1
ATOM 6490 N N . ALA B 1 258 ? 27.203 -31.156 -3.883 1 61.28 258 ALA B N 1
ATOM 6491 C CA . ALA B 1 258 ? 28.266 -32.156 -3.725 1 61.28 258 ALA B CA 1
ATOM 6492 C C . ALA B 1 258 ? 27.859 -33.5 -4.305 1 61.28 258 ALA B C 1
ATOM 6494 O O . ALA B 1 258 ? 26.734 -33.938 -4.102 1 61.28 258 ALA B O 1
ATOM 6495 N N . VAL B 1 259 ? 28.594 -33.875 -5.312 1 67.88 259 VAL B N 1
ATOM 6496 C CA . VAL B 1 259 ? 28.391 -35.219 -5.859 1 67.88 259 VAL B CA 1
ATOM 6497 C C . VAL B 1 259 ? 29.188 -36.219 -5.059 1 67.88 259 VAL B C 1
ATOM 6499 O O . VAL B 1 259 ? 30.391 -36.062 -4.887 1 67.88 259 VAL B O 1
ATOM 6502 N N . TRP B 1 260 ? 28.422 -37.094 -4.504 1 72.19 260 TRP B N 1
ATOM 6503 C CA . TRP B 1 260 ? 29.078 -38.156 -3.738 1 72.19 260 TRP B CA 1
ATOM 6504 C C . TRP B 1 260 ? 29.844 -39.094 -4.66 1 72.19 260 TRP B C 1
ATOM 6506 O O . TRP B 1 260 ? 29.297 -39.562 -5.672 1 72.19 260 TRP B O 1
ATOM 6516 N N . ARG B 1 261 ? 31.047 -39.469 -4.348 1 73.38 261 ARG B N 1
ATOM 6517 C CA . ARG B 1 261 ? 31.953 -40.281 -5.152 1 73.38 261 ARG B CA 1
ATOM 6518 C C . ARG B 1 261 ? 31.453 -41.719 -5.297 1 73.38 261 ARG B C 1
ATOM 6520 O O . ARG B 1 261 ? 31.859 -42.438 -6.203 1 73.38 261 ARG B O 1
ATOM 6527 N N . TYR B 1 262 ? 30.516 -42.094 -4.488 1 74.94 262 TYR B N 1
ATOM 6528 C CA . TYR B 1 262 ? 30.031 -43.469 -4.516 1 74.94 262 TYR B CA 1
ATOM 6529 C C . TYR B 1 262 ? 28.734 -43.562 -5.309 1 74.94 262 TYR B C 1
ATOM 6531 O O . TYR B 1 262 ? 28.234 -44.688 -5.52 1 74.94 262 TYR B O 1
ATOM 6539 N N . ASN B 1 263 ? 28.391 -42.5 -5.777 1 80.94 263 ASN B N 1
ATOM 6540 C CA . ASN B 1 263 ? 27.172 -42.5 -6.57 1 80.94 263 ASN B CA 1
ATOM 6541 C C . ASN B 1 263 ? 27.406 -43.094 -7.961 1 80.94 263 ASN B C 1
ATOM 6543 O O . ASN B 1 263 ? 28.5 -42.969 -8.508 1 80.94 263 ASN B O 1
ATOM 6547 N N . LEU B 1 264 ? 26.469 -43.812 -8.406 1 84.31 264 LEU B N 1
ATOM 6548 C CA . LEU B 1 264 ? 26.531 -44.438 -9.727 1 84.31 264 LEU B CA 1
ATOM 6549 C C . LEU B 1 264 ? 26.891 -43.406 -10.789 1 84.31 264 LEU B C 1
ATOM 6551 O O . LEU B 1 264 ? 27.672 -43.688 -11.695 1 84.31 264 LEU B O 1
ATOM 6555 N N . ALA B 1 265 ? 26.359 -42.281 -10.641 1 85.5 265 ALA B N 1
ATOM 6556 C CA . ALA B 1 265 ? 26.609 -41.219 -11.617 1 85.5 265 ALA B CA 1
ATOM 6557 C C . ALA B 1 265 ? 28.094 -40.844 -11.656 1 85.5 265 ALA B C 1
ATOM 6559 O O . ALA B 1 265 ? 28.641 -40.594 -12.727 1 85.5 265 ALA B O 1
ATOM 6560 N N . TYR B 1 266 ? 28.641 -40.781 -10.578 1 85.69 266 TYR B N 1
ATOM 6561 C CA . TYR B 1 266 ? 30.047 -40.469 -10.5 1 85.69 266 TYR B CA 1
ATOM 6562 C C . TYR B 1 266 ? 30.906 -41.562 -11.117 1 85.69 266 TYR B C 1
ATOM 6564 O O . TYR B 1 266 ? 31.859 -41.281 -11.844 1 85.69 266 TYR B O 1
ATOM 6572 N N . LYS B 1 267 ? 30.594 -42.781 -10.891 1 87.44 267 LYS B N 1
ATOM 6573 C CA . LYS B 1 267 ? 31.344 -43.906 -11.422 1 87.44 267 LYS B CA 1
ATOM 6574 C C . LYS B 1 267 ? 31.234 -43.969 -12.945 1 87.44 267 LYS B C 1
ATOM 6576 O O . LYS B 1 267 ? 32.219 -44.281 -13.625 1 87.44 267 LYS B O 1
ATOM 6581 N N . ILE B 1 268 ? 30.094 -43.75 -13.289 1 89.75 268 ILE B N 1
ATOM 6582 C CA . ILE B 1 268 ? 29.891 -43.75 -14.734 1 89.75 268 ILE B CA 1
ATOM 6583 C C . ILE B 1 268 ? 30.672 -42.594 -15.359 1 89.75 268 ILE B C 1
ATOM 6585 O O . ILE B 1 268 ? 31.219 -42.719 -16.453 1 89.75 268 ILE B O 1
ATOM 6589 N N . SER B 1 269 ? 30.688 -41.5 -14.711 1 89.44 269 SER B N 1
ATOM 6590 C CA . SER B 1 269 ? 31.453 -40.344 -15.211 1 89.44 269 SER B CA 1
ATOM 6591 C C . SER B 1 269 ? 32.938 -40.688 -15.305 1 89.44 269 SER B C 1
ATOM 6593 O O . SER B 1 269 ? 33.625 -40.25 -16.25 1 89.44 269 SER B O 1
ATOM 6595 N N . GLN B 1 270 ? 33.375 -41.375 -14.414 1 88.38 270 GLN B N 1
ATOM 6596 C CA . GLN B 1 270 ? 34.781 -41.812 -14.445 1 88.38 270 GLN B CA 1
ATOM 6597 C C . GLN B 1 270 ? 35.031 -42.75 -15.609 1 88.38 270 GLN B C 1
ATOM 6599 O O . GLN B 1 270 ? 36.062 -42.688 -16.266 1 88.38 270 GLN B O 1
ATOM 6604 N N . TYR B 1 271 ? 34.125 -43.625 -15.773 1 91.31 271 TYR B N 1
ATOM 6605 C CA . TYR B 1 271 ? 34.25 -44.562 -16.875 1 91.31 271 TYR B CA 1
ATOM 6606 C C . TYR B 1 271 ? 34.25 -43.844 -18.219 1 91.31 271 TYR B C 1
ATOM 6608 O O . TYR B 1 271 ? 35.031 -44.156 -19.109 1 91.31 271 TYR B O 1
ATOM 6616 N N . VAL B 1 272 ? 33.375 -42.906 -18.312 1 91.25 272 VAL B N 1
ATOM 6617 C CA . VAL B 1 272 ? 33.25 -42.125 -19.562 1 91.25 272 VAL B CA 1
ATOM 6618 C C . VAL B 1 272 ? 34.531 -41.312 -19.797 1 91.25 272 VAL B C 1
ATOM 6620 O O . VAL B 1 272 ? 34.969 -41.156 -20.938 1 91.25 272 VAL B O 1
ATOM 6623 N N . GLU B 1 273 ? 35.062 -40.844 -18.781 1 89.38 273 GLU B N 1
ATOM 6624 C CA . GLU B 1 273 ? 36.312 -40.094 -18.906 1 89.38 273 GLU B CA 1
ATOM 6625 C C . GLU B 1 273 ? 37.438 -40.969 -19.422 1 89.38 273 GLU B C 1
ATOM 6627 O O . GLU B 1 273 ? 38.25 -40.531 -20.234 1 89.38 273 GLU B O 1
ATOM 6632 N N . ALA B 1 274 ? 37.406 -42.219 -19.062 1 88.44 274 ALA B N 1
ATOM 6633 C CA . ALA B 1 274 ? 38.5 -43.125 -19.391 1 88.44 274 ALA B CA 1
ATOM 6634 C C . ALA B 1 274 ? 38.281 -43.781 -20.75 1 88.44 274 ALA B C 1
ATOM 6636 O O . ALA B 1 274 ? 39.25 -43.969 -21.516 1 88.44 274 ALA B O 1
ATOM 6637 N N . TYR B 1 275 ? 37.062 -44.188 -21.031 1 90.94 275 TYR B N 1
ATOM 6638 C CA . TYR B 1 275 ? 36.844 -45.031 -22.188 1 90.94 275 TYR B CA 1
ATOM 6639 C C . TYR B 1 275 ? 35.969 -44.344 -23.234 1 90.94 275 TYR B C 1
ATOM 6641 O O . TYR B 1 275 ? 35.75 -44.875 -24.312 1 90.94 275 TYR B O 1
ATOM 6649 N N . GLY B 1 276 ? 35.438 -43.125 -22.906 1 87.12 276 GLY B N 1
ATOM 6650 C CA . GLY B 1 276 ? 34.688 -42.344 -23.875 1 87.12 276 GLY B CA 1
ATOM 6651 C C . GLY B 1 276 ? 33.219 -42.719 -23.922 1 87.12 276 GLY B C 1
ATOM 6652 O O . GLY B 1 276 ? 32.719 -43.5 -23.094 1 87.12 276 GLY B O 1
ATOM 6653 N N . VAL B 1 277 ? 32.5 -42.094 -24.922 1 89.19 277 VAL B N 1
ATOM 6654 C CA . VAL B 1 277 ? 31.047 -42.312 -25.047 1 89.19 277 VAL B CA 1
ATOM 6655 C C . VAL B 1 277 ? 30.734 -43.094 -26.312 1 89.19 277 VAL B C 1
ATOM 6657 O O . VAL B 1 277 ? 31.594 -43.25 -27.188 1 89.19 277 VAL B O 1
ATOM 6660 N N . GLY B 1 278 ? 29.5 -43.75 -26.422 1 88.06 278 GLY B N 1
ATOM 6661 C CA . GLY B 1 278 ? 29 -44.375 -27.641 1 88.06 278 GLY B CA 1
ATOM 6662 C C . GLY B 1 278 ? 29.516 -45.781 -27.844 1 88.06 278 GLY B C 1
ATOM 6663 O O . GLY B 1 278 ? 29.203 -46.406 -28.859 1 88.06 278 GLY B O 1
ATOM 6664 N N . GLY B 1 279 ? 30.297 -46.344 -26.984 1 84.88 279 GLY B N 1
ATOM 6665 C CA . GLY B 1 279 ? 30.797 -47.719 -27.109 1 84.88 279 GLY B CA 1
ATOM 6666 C C . GLY B 1 279 ? 31.734 -47.875 -28.297 1 84.88 279 GLY B C 1
ATOM 6667 O O . GLY B 1 279 ? 31.703 -48.906 -28.969 1 84.88 279 GLY B O 1
ATOM 6668 N N . LYS B 1 280 ? 32.469 -46.938 -28.641 1 83.56 280 LYS B N 1
ATOM 6669 C CA . LYS B 1 280 ? 33.281 -46.969 -29.859 1 83.56 280 LYS B CA 1
ATOM 6670 C C . LYS B 1 280 ? 34.594 -47.688 -29.594 1 83.56 280 LYS B C 1
ATOM 6672 O O . LYS B 1 280 ? 35.25 -48.156 -30.531 1 83.56 280 LYS B O 1
ATOM 6677 N N . LEU B 1 281 ? 34.969 -47.781 -28.375 1 86.06 281 LEU B N 1
ATOM 6678 C CA . LEU B 1 281 ? 36.25 -48.375 -28.031 1 86.06 281 LEU B CA 1
ATOM 6679 C C . LEU B 1 281 ? 36.188 -49.875 -28.125 1 86.06 281 LEU B C 1
ATOM 6681 O O . LEU B 1 281 ? 35.344 -50.531 -27.484 1 86.06 281 LEU B O 1
ATOM 6685 N N . THR B 1 282 ? 37.062 -50.531 -28.844 1 87.25 282 THR B N 1
ATOM 6686 C CA . THR B 1 282 ? 37.094 -51.969 -29.094 1 87.25 282 THR B CA 1
ATOM 6687 C C . THR B 1 282 ? 38.094 -52.656 -28.156 1 87.25 282 THR B C 1
ATOM 6689 O O . THR B 1 282 ? 38.625 -53.719 -28.484 1 87.25 282 THR B O 1
ATOM 6692 N N . GLU B 1 283 ? 38.469 -52.094 -27.078 1 88.5 283 GLU B N 1
ATOM 6693 C CA . GLU B 1 283 ? 39.312 -52.719 -26.062 1 88.5 283 GLU B CA 1
ATOM 6694 C C . GLU B 1 283 ? 38.531 -53.062 -24.797 1 88.5 283 GLU B C 1
ATOM 6696 O O . GLU B 1 283 ? 37.5 -52.469 -24.516 1 88.5 283 GLU B O 1
ATOM 6701 N N . PRO B 1 284 ? 39 -54.156 -24.266 1 91.12 284 PRO B N 1
ATOM 6702 C CA . PRO B 1 284 ? 38.312 -54.469 -23 1 91.12 284 PRO B CA 1
ATOM 6703 C C . PRO B 1 284 ? 38.406 -53.344 -21.984 1 91.12 284 PRO B C 1
ATOM 6705 O O . PRO B 1 284 ? 39.375 -52.594 -21.984 1 91.12 284 PRO B O 1
ATOM 6708 N N . SER B 1 285 ? 37.344 -53.125 -21.281 1 91.56 285 SER B N 1
ATOM 6709 C CA . SER B 1 285 ? 37.281 -52.031 -20.297 1 91.56 285 SER B CA 1
ATOM 6710 C C . SER B 1 285 ? 36.969 -52.562 -18.906 1 91.56 285 SER B C 1
ATOM 6712 O O . SER B 1 285 ? 36.594 -53.719 -18.75 1 91.56 285 SER B O 1
ATOM 6714 N N . THR B 1 286 ? 37.281 -51.688 -17.859 1 91.06 286 THR B N 1
ATOM 6715 C CA . THR B 1 286 ? 37.031 -52.062 -16.469 1 91.06 286 THR B CA 1
ATOM 6716 C C . THR B 1 286 ? 36.094 -51.062 -15.82 1 91.06 286 THR B C 1
ATOM 6718 O O . THR B 1 286 ? 36.312 -49.844 -15.891 1 91.06 286 THR B O 1
ATOM 6721 N N . PHE B 1 287 ? 35 -51.594 -15.375 1 91.56 287 PHE B N 1
ATOM 6722 C CA . PHE B 1 287 ? 34.062 -50.75 -14.656 1 91.56 287 PHE B CA 1
ATOM 6723 C C . PHE B 1 287 ? 34.25 -50.875 -13.148 1 91.56 287 PHE B C 1
ATOM 6725 O O . PHE B 1 287 ? 34.281 -52 -12.617 1 91.56 287 PHE B O 1
ATOM 6732 N N . ASP B 1 288 ? 34.375 -49.719 -12.516 1 84.5 288 ASP B N 1
ATOM 6733 C CA . ASP B 1 288 ? 34.562 -49.688 -11.062 1 84.5 288 ASP B CA 1
ATOM 6734 C C . ASP B 1 288 ? 33.25 -49.938 -10.344 1 84.5 288 ASP B C 1
ATOM 6736 O O . ASP B 1 288 ? 32.344 -49.125 -10.359 1 84.5 288 ASP B O 1
ATOM 6740 N N . ASN B 1 289 ? 33 -51.094 -9.844 1 77.5 289 ASN B N 1
ATOM 6741 C CA . ASN B 1 289 ? 31.844 -51.438 -9.039 1 77.5 289 ASN B CA 1
ATOM 6742 C C . ASN B 1 289 ? 32.219 -51.688 -7.578 1 77.5 289 ASN B C 1
ATOM 6744 O O . ASN B 1 289 ? 31.906 -52.719 -7.008 1 77.5 289 ASN B O 1
ATOM 6748 N N . SER B 1 290 ? 32.875 -50.688 -7.023 1 68.19 290 SER B N 1
ATOM 6749 C CA . SER B 1 290 ? 33.438 -50.875 -5.688 1 68.19 290 SER B CA 1
ATOM 6750 C C . SER B 1 290 ? 32.344 -51.156 -4.664 1 68.19 290 SER B C 1
ATOM 6752 O O . SER B 1 290 ? 32.562 -51.906 -3.697 1 68.19 290 SER B O 1
ATOM 6754 N N . PHE B 1 291 ? 31.125 -50.562 -4.684 1 62.94 291 PHE B N 1
ATOM 6755 C CA . PHE B 1 291 ? 30.125 -50.875 -3.674 1 62.94 291 PHE B CA 1
ATOM 6756 C C . PHE B 1 291 ? 29.578 -52.281 -3.842 1 62.94 291 PHE B C 1
ATOM 6758 O O . PHE B 1 291 ? 29.172 -52.906 -2.867 1 62.94 291 PHE B O 1
ATOM 6765 N N . GLY B 1 292 ? 29.375 -52.625 -5.02 1 56.66 292 GLY B N 1
ATOM 6766 C CA . GLY B 1 292 ? 28.812 -53.969 -5.215 1 56.66 292 GLY B CA 1
ATOM 6767 C C . GLY B 1 292 ? 29.844 -55.062 -5.188 1 56.66 292 GLY B C 1
ATOM 6768 O O . GLY B 1 292 ? 29.516 -56.219 -5.422 1 56.66 292 GLY B O 1
ATOM 6769 N N . GLY B 1 293 ? 31.141 -54.75 -4.816 1 61.69 293 GLY B N 1
ATOM 6770 C CA . GLY B 1 293 ? 32.156 -55.781 -4.734 1 61.69 293 GLY B CA 1
ATOM 6771 C C . GLY B 1 293 ? 33.406 -55.438 -5.551 1 61.69 293 GLY B C 1
ATOM 6772 O O . GLY B 1 293 ? 33.969 -54.344 -5.43 1 61.69 293 GLY B O 1
ATOM 6773 N N . MET B 1 294 ? 33.75 -56.375 -6.605 1 68.06 294 MET B N 1
ATOM 6774 C CA . MET B 1 294 ? 34.938 -56.406 -7.457 1 68.06 294 MET B CA 1
ATOM 6775 C C . MET B 1 294 ? 34.688 -55.656 -8.758 1 68.06 294 MET B C 1
ATOM 6777 O O . MET B 1 294 ? 33.562 -55.594 -9.242 1 68.06 294 MET B O 1
ATOM 6781 N N . ASN B 1 295 ? 35.688 -54.938 -9.203 1 83.25 295 ASN B N 1
ATOM 6782 C CA . ASN B 1 295 ? 35.656 -54.344 -10.531 1 83.25 295 ASN B CA 1
ATOM 6783 C C . ASN B 1 295 ? 35.188 -55.312 -11.594 1 83.25 295 ASN B C 1
ATOM 6785 O O . ASN B 1 295 ? 35.5 -56.5 -11.516 1 83.25 295 ASN B O 1
ATOM 6789 N N . ILE B 1 296 ? 34.312 -54.906 -12.32 1 88.75 296 ILE B N 1
ATOM 6790 C CA . ILE B 1 296 ? 33.781 -55.75 -13.383 1 88.75 296 ILE B CA 1
ATOM 6791 C C . ILE B 1 296 ? 34.594 -55.531 -14.656 1 88.75 296 ILE B C 1
ATOM 6793 O O . ILE B 1 296 ? 34.75 -54.406 -15.141 1 88.75 296 ILE B O 1
ATOM 6797 N N . THR B 1 297 ? 35.219 -56.594 -15.148 1 90.12 297 THR B N 1
ATOM 6798 C CA . THR B 1 297 ? 35.906 -56.531 -16.438 1 90.12 297 THR B CA 1
ATOM 6799 C C . THR B 1 297 ? 34.969 -56.812 -17.578 1 90.12 297 THR B C 1
ATOM 6801 O O . THR B 1 297 ? 34.25 -57.812 -17.594 1 90.12 297 THR B O 1
ATOM 6804 N N . LEU B 1 298 ? 34.844 -55.906 -18.516 1 92.38 298 LEU B N 1
ATOM 6805 C CA . LEU B 1 298 ? 33.906 -56 -19.625 1 92.38 298 LEU B CA 1
ATOM 6806 C C . LEU B 1 298 ? 34.625 -56.344 -20.922 1 92.38 298 LEU B C 1
ATOM 6808 O O . LEU B 1 298 ? 35.688 -55.812 -21.203 1 92.38 298 LEU B O 1
ATOM 6812 N N . ASP B 1 299 ? 34.094 -57.281 -21.688 1 91.44 299 ASP B N 1
ATOM 6813 C CA . ASP B 1 299 ? 34.625 -57.594 -23.016 1 91.44 299 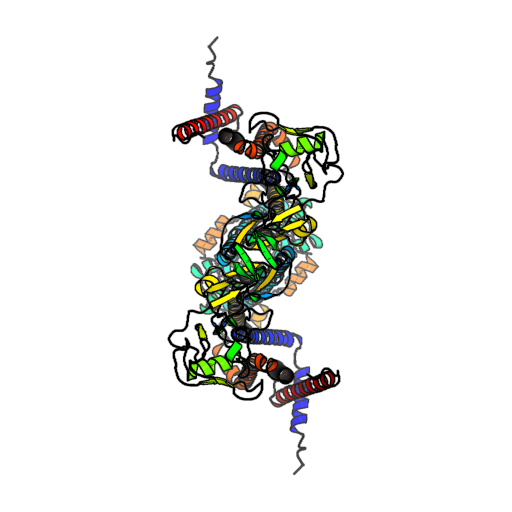ASP B CA 1
ATOM 6814 C C . ASP B 1 299 ? 34.375 -56.438 -23.984 1 91.44 299 ASP B C 1
ATOM 6816 O O . ASP B 1 299 ? 33.469 -55.625 -23.75 1 91.44 299 ASP B O 1
ATOM 6820 N N . ALA B 1 300 ? 35.094 -56.469 -25.094 1 90.81 300 ALA B N 1
ATOM 6821 C CA . ALA B 1 300 ? 34.875 -55.438 -26.125 1 90.81 300 ALA B CA 1
ATOM 6822 C C . ALA B 1 300 ? 33.531 -55.625 -26.812 1 90.81 300 ALA B C 1
ATOM 6824 O O . ALA B 1 300 ? 33.094 -56.75 -27.016 1 90.81 300 ALA B O 1
ATOM 6825 N N . PRO B 1 301 ? 32.875 -54.531 -27.156 1 91.31 301 PRO B N 1
ATOM 6826 C CA . PRO B 1 301 ? 33.219 -53.094 -27.094 1 91.31 301 PRO B CA 1
ATOM 6827 C C . PRO B 1 301 ? 32.875 -52.469 -25.75 1 91.31 301 PRO B C 1
ATOM 6829 O O . PRO B 1 301 ? 32.281 -53.125 -24.891 1 91.31 301 PRO B O 1
ATOM 6832 N N . ALA B 1 302 ? 33.406 -51.25 -25.516 1 93.12 302 ALA B N 1
ATOM 6833 C CA . ALA B 1 302 ? 33.094 -50.531 -24.297 1 93.12 302 ALA B CA 1
ATOM 6834 C C . ALA B 1 302 ? 31.578 -50.344 -24.141 1 93.12 302 ALA B C 1
ATOM 6836 O O . ALA B 1 302 ? 30.812 -50.594 -25.062 1 93.12 302 ALA B O 1
ATOM 6837 N N . LEU B 1 303 ? 31.156 -49.938 -22.984 1 92.5 303 LEU B N 1
ATOM 6838 C CA . LEU B 1 303 ? 29.734 -49.719 -22.719 1 92.5 303 LEU B CA 1
ATOM 6839 C C . LEU B 1 303 ? 29.172 -48.625 -23.625 1 92.5 303 LEU B C 1
ATOM 6841 O O . LEU B 1 303 ? 29.828 -47.625 -23.875 1 92.5 303 LEU B O 1
ATOM 6845 N N . ASN B 1 304 ? 27.938 -48.875 -24.125 1 93.19 304 ASN B N 1
ATOM 6846 C CA . ASN B 1 304 ? 27.25 -47.875 -24.953 1 93.19 304 ASN B CA 1
ATOM 6847 C C . ASN B 1 304 ? 26.531 -46.844 -24.094 1 93.19 304 ASN B C 1
ATOM 6849 O O . ASN B 1 304 ? 25.359 -47.031 -23.766 1 93.19 304 ASN B O 1
ATOM 6853 N N . ILE B 1 305 ? 27.312 -45.844 -23.812 1 92.81 305 ILE B N 1
ATOM 6854 C CA . ILE B 1 305 ? 26.797 -44.812 -22.922 1 92.81 305 ILE B CA 1
ATOM 6855 C C . ILE B 1 305 ? 26.578 -43.5 -23.688 1 92.81 305 ILE B C 1
ATOM 6857 O O . ILE B 1 305 ? 27.422 -43.094 -24.484 1 92.81 305 ILE B O 1
ATOM 6861 N N . THR B 1 306 ? 25.344 -42.938 -23.578 1 92.12 306 THR B N 1
ATOM 6862 C CA . THR B 1 306 ? 25.062 -41.594 -24.047 1 92.12 306 THR B CA 1
ATOM 6863 C C . THR B 1 306 ? 25.203 -40.562 -22.922 1 92.12 306 THR B C 1
ATOM 6865 O O . THR B 1 306 ? 24.625 -40.75 -21.844 1 92.12 306 THR B O 1
ATOM 6868 N N . ALA B 1 307 ? 26.078 -39.594 -23.141 1 91.62 307 ALA B N 1
ATOM 6869 C CA . ALA B 1 307 ? 26.312 -38.594 -22.125 1 91.62 307 ALA B CA 1
ATOM 6870 C C . ALA B 1 307 ? 25.547 -37.312 -22.422 1 91.62 307 ALA B C 1
ATOM 6872 O O . ALA B 1 307 ? 25.375 -36.938 -23.594 1 91.62 307 ALA B O 1
ATOM 6873 N N . TYR B 1 308 ? 25.078 -36.688 -21.375 1 90.88 308 TYR B N 1
ATOM 6874 C CA . TYR B 1 308 ? 24.438 -35.375 -21.469 1 90.88 308 TYR B CA 1
ATOM 6875 C C . TYR B 1 308 ? 25.297 -34.312 -20.828 1 90.88 308 TYR B C 1
ATOM 6877 O O . TYR B 1 308 ? 26.062 -34.594 -19.906 1 90.88 308 TYR B O 1
ATOM 6885 N N . THR B 1 309 ? 25.156 -33.094 -21.375 1 85.31 309 THR B N 1
ATOM 6886 C CA . THR B 1 309 ? 26.031 -32 -20.938 1 85.31 309 THR B CA 1
ATOM 6887 C C . THR B 1 309 ? 25.812 -31.719 -19.469 1 85.31 309 THR B C 1
ATOM 6889 O O . THR B 1 309 ? 24.672 -31.688 -18.984 1 85.31 309 THR B O 1
ATOM 6892 N N . LEU B 1 310 ? 26.984 -31.609 -18.875 1 78.25 310 LEU B N 1
ATOM 6893 C CA . LEU B 1 310 ? 27 -31.266 -17.453 1 78.25 310 LEU B CA 1
ATOM 6894 C C . LEU B 1 310 ? 27.719 -29.938 -17.234 1 78.25 310 LEU B C 1
ATOM 6896 O O . LEU B 1 310 ? 28.656 -29.594 -17.969 1 78.25 310 LEU B O 1
ATOM 6900 N N . GLU B 1 311 ? 27.172 -29.031 -16.484 1 74.75 311 GLU B N 1
ATOM 6901 C CA . GLU B 1 311 ? 27.859 -27.781 -16.188 1 74.75 311 GLU B CA 1
ATOM 6902 C C . GLU B 1 311 ? 28.578 -27.859 -14.844 1 74.75 311 GLU B C 1
ATOM 6904 O O . GLU B 1 311 ? 29.312 -26.938 -14.477 1 74.75 311 GLU B O 1
ATOM 6909 N N . ASP B 1 312 ? 28.484 -29.031 -14.273 1 73.31 312 ASP B N 1
ATOM 6910 C CA . ASP B 1 312 ? 29.156 -29.203 -12.984 1 73.31 312 ASP B CA 1
ATOM 6911 C C . ASP B 1 312 ? 30.609 -29.641 -13.164 1 73.31 312 ASP B C 1
ATOM 6913 O O . ASP B 1 312 ? 30.875 -30.781 -13.539 1 73.31 312 ASP B O 1
ATOM 6917 N N . THR B 1 313 ? 31.453 -28.766 -12.781 1 72.5 313 THR B N 1
ATOM 6918 C CA . THR B 1 313 ? 32.875 -29.031 -12.984 1 72.5 313 THR B CA 1
ATOM 6919 C C . THR B 1 313 ? 33.375 -30.078 -11.992 1 72.5 313 THR B C 1
ATOM 6921 O O . THR B 1 313 ? 34.469 -30.625 -12.164 1 72.5 313 THR B O 1
ATOM 6924 N N . ARG B 1 314 ? 32.656 -30.547 -11.023 1 72.25 314 ARG B N 1
ATOM 6925 C CA . ARG B 1 314 ? 33.094 -31.5 -10 1 72.25 314 ARG B CA 1
ATOM 6926 C C . ARG B 1 314 ? 32.938 -32.938 -10.477 1 72.25 314 ARG B C 1
ATOM 6928 O O . ARG B 1 314 ? 33.438 -33.875 -9.828 1 72.25 314 ARG B O 1
ATOM 6935 N N . ILE B 1 315 ? 32.125 -33.062 -11.461 1 76.25 315 ILE B N 1
ATOM 6936 C CA . ILE B 1 315 ? 31.875 -34.406 -12.008 1 76.25 315 ILE B CA 1
ATOM 6937 C C . ILE B 1 315 ? 32.906 -34.688 -13.125 1 76.25 315 ILE B C 1
ATOM 6939 O O . ILE B 1 315 ? 33.125 -33.844 -13.992 1 76.25 315 ILE B O 1
ATOM 6943 N N . PRO B 1 316 ? 33.406 -35.875 -12.93 1 78.69 316 PRO B N 1
ATOM 6944 C CA . PRO B 1 316 ? 34.312 -36.219 -14.016 1 78.69 316 PRO B CA 1
ATOM 6945 C C . PRO B 1 316 ? 33.656 -36.188 -15.383 1 78.69 316 PRO B C 1
ATOM 6947 O O . PRO B 1 316 ? 32.438 -36.375 -15.477 1 78.69 316 PRO B O 1
ATOM 6950 N N . ALA B 1 317 ? 34.219 -35.812 -16.484 1 79.44 317 ALA B N 1
ATOM 6951 C CA . ALA B 1 317 ? 33.75 -35.75 -17.875 1 79.44 317 ALA B CA 1
ATOM 6952 C C . ALA B 1 317 ? 32.656 -34.688 -18.031 1 79.44 317 ALA B C 1
ATOM 6954 O O . ALA B 1 317 ? 31.672 -34.906 -18.75 1 79.44 317 ALA B O 1
ATOM 6955 N N . TYR B 1 318 ? 32.562 -33.75 -17.203 1 73.31 318 TYR B N 1
ATOM 6956 C CA . TYR B 1 318 ? 31.531 -32.719 -17.234 1 73.31 318 TYR B CA 1
ATOM 6957 C C . TYR B 1 318 ? 31.438 -32.062 -18.609 1 73.31 318 TYR B C 1
ATOM 6959 O O . TYR B 1 318 ? 30.375 -31.594 -19.016 1 73.31 318 TYR B O 1
ATOM 6967 N N . ASN B 1 319 ? 32.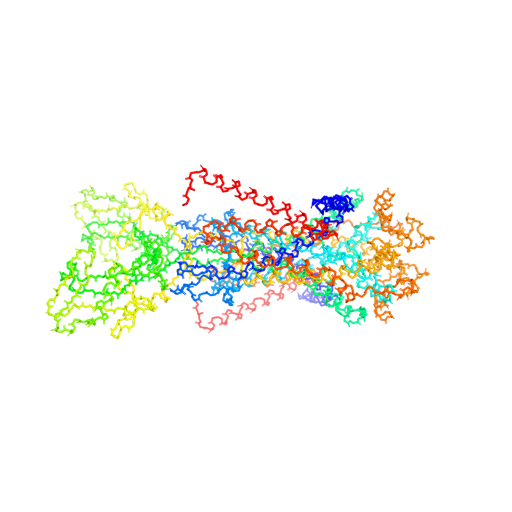438 -32 -19.359 1 71.69 319 ASN B N 1
ATOM 6968 C CA . ASN B 1 319 ? 32.406 -31.406 -20.688 1 71.69 319 ASN B CA 1
ATOM 6969 C C . ASN B 1 319 ? 33 -32.344 -21.734 1 71.69 319 ASN B C 1
ATOM 6971 O O . ASN B 1 319 ? 33.969 -32.031 -22.422 1 71.69 319 ASN B O 1
ATOM 6975 N N . LYS B 1 320 ? 32.344 -33.469 -21.766 1 78.12 320 LYS B N 1
ATOM 6976 C CA . LYS B 1 320 ? 32.844 -34.438 -22.734 1 78.12 320 LYS B CA 1
ATOM 6977 C C . LYS B 1 320 ? 32.344 -34.156 -24.141 1 78.12 320 LYS B C 1
ATOM 6979 O O . LYS B 1 320 ? 31.203 -33.75 -24.328 1 78.12 320 LYS B O 1
ATOM 6984 N N . SER B 1 321 ? 33.312 -34.25 -25.047 1 78.44 321 SER B N 1
ATOM 6985 C CA . SER B 1 321 ? 32.969 -34.031 -26.438 1 78.44 321 SER B CA 1
ATOM 6986 C C . SER B 1 321 ? 31.984 -35.094 -26.938 1 78.44 321 SER B C 1
ATOM 6988 O O . SER B 1 321 ? 32.125 -36.281 -26.641 1 78.44 321 SER B O 1
ATOM 6990 N N . GLY B 1 322 ? 30.828 -34.688 -27.5 1 79.94 322 GLY B N 1
ATOM 6991 C CA . GLY B 1 322 ? 29.828 -35.594 -28.047 1 79.94 322 GLY B CA 1
ATOM 6992 C C . GLY B 1 322 ? 28.594 -35.688 -27.172 1 79.94 322 GLY B C 1
ATOM 6993 O O . GLY B 1 322 ? 27.641 -36.406 -27.516 1 79.94 322 GLY B O 1
ATOM 6994 N N . ALA B 1 323 ? 28.719 -35.125 -26.047 1 86 323 ALA B N 1
ATOM 6995 C CA . ALA B 1 323 ? 27.562 -35.156 -25.156 1 86 323 ALA B CA 1
ATOM 6996 C C . ALA B 1 323 ? 26.359 -34.438 -25.75 1 86 323 ALA B C 1
ATOM 6998 O O . ALA B 1 323 ? 26.516 -33.5 -26.516 1 86 323 ALA B O 1
ATOM 6999 N N . LYS B 1 324 ? 25.219 -35 -25.438 1 88.31 324 LYS B N 1
ATOM 7000 C CA . LYS B 1 324 ? 23.969 -34.344 -25.844 1 88.31 324 LYS B CA 1
ATOM 7001 C C . LYS B 1 324 ? 23.641 -33.188 -24.922 1 88.31 324 LYS B C 1
ATOM 7003 O O . LYS B 1 324 ? 24.234 -33.031 -23.859 1 88.31 324 LYS B O 1
ATOM 7008 N N . GLY B 1 325 ? 22.938 -32.219 -25.375 1 87.81 325 GLY B N 1
ATOM 7009 C CA . GLY B 1 325 ? 22.547 -31.078 -24.562 1 87.81 325 GLY B CA 1
ATOM 7010 C C . GLY B 1 325 ? 21.922 -31.469 -23.234 1 87.81 325 GLY B C 1
ATOM 7011 O O . GLY B 1 325 ? 21.5 -32.625 -23.062 1 87.81 325 GLY B O 1
ATOM 7012 N N . MET B 1 326 ? 21.906 -30.625 -22.25 1 90.44 326 MET B N 1
ATOM 7013 C CA . MET B 1 326 ? 21.312 -30.859 -20.953 1 90.44 326 MET B CA 1
ATOM 7014 C C . MET B 1 326 ? 19.844 -31.266 -21.078 1 90.44 326 MET B C 1
ATOM 7016 O O . MET B 1 326 ? 19.125 -30.688 -21.906 1 90.44 326 MET B O 1
ATOM 7020 N N . ALA B 1 327 ? 19.5 -32.312 -20.234 1 92.19 327 ALA B N 1
ATOM 7021 C CA . ALA B 1 327 ? 18.141 -32.812 -20.406 1 92.19 327 ALA B CA 1
ATOM 7022 C C . ALA B 1 327 ? 17.562 -33.25 -19.062 1 92.19 327 ALA B C 1
ATOM 7024 O O . ALA B 1 327 ? 18.297 -33.625 -18.141 1 92.19 327 ALA B O 1
ATOM 7025 N N . TRP B 1 328 ? 16.312 -33.219 -18.938 1 93.38 328 TRP B N 1
ATOM 7026 C CA . TRP B 1 328 ? 15.5 -33.719 -17.844 1 93.38 328 TRP B CA 1
ATOM 7027 C C . TRP B 1 328 ? 14.484 -34.75 -18.344 1 93.38 328 TRP B C 1
ATOM 7029 O O . TRP B 1 328 ? 14.094 -34.719 -19.516 1 93.38 328 TRP B O 1
ATOM 7039 N N . ILE B 1 329 ? 14.148 -35.656 -17.453 1 92.62 329 ILE B N 1
ATOM 7040 C CA . ILE B 1 329 ? 13.195 -36.688 -17.859 1 92.62 329 ILE B CA 1
ATOM 7041 C C . ILE B 1 329 ? 12.016 -36.719 -16.891 1 92.62 329 ILE B C 1
ATOM 7043 O O . ILE B 1 329 ? 12.188 -36.5 -15.688 1 92.62 329 ILE B O 1
ATOM 7047 N N . LYS B 1 330 ? 10.82 -36.844 -17.453 1 90.38 330 LYS B N 1
ATOM 7048 C CA . LYS B 1 330 ? 9.586 -37.094 -16.703 1 90.38 330 LYS B CA 1
ATOM 7049 C C . LYS B 1 330 ? 8.727 -38.125 -17.406 1 90.38 330 LYS B C 1
ATOM 7051 O O . LYS B 1 330 ? 8.414 -38 -18.594 1 90.38 330 LYS B O 1
ATOM 7056 N N . ASP B 1 331 ? 8.273 -39.094 -16.703 1 83.81 331 ASP B N 1
ATOM 7057 C CA . ASP B 1 331 ? 7.398 -40.156 -17.203 1 83.81 331 ASP B CA 1
ATOM 7058 C C . ASP B 1 331 ? 7.895 -40.688 -18.547 1 83.81 331 ASP B C 1
ATOM 7060 O O . ASP B 1 331 ? 7.109 -40.844 -19.484 1 83.81 331 ASP B O 1
ATOM 7064 N N . GLY B 1 332 ? 9.203 -40.781 -18.703 1 83.38 332 GLY B N 1
ATOM 7065 C CA . GLY B 1 332 ? 9.789 -41.375 -19.891 1 83.38 332 GLY B CA 1
ATOM 7066 C C . GLY B 1 332 ? 10.047 -40.406 -21 1 83.38 332 GLY B C 1
ATOM 7067 O O . GLY B 1 332 ? 10.625 -40.75 -22.031 1 83.38 332 GLY B O 1
ATOM 7068 N N . GLU B 1 333 ? 9.586 -39.188 -20.891 1 89.44 333 GLU B N 1
ATOM 7069 C CA . GLU B 1 333 ? 9.789 -38.156 -21.906 1 89.44 333 GLU B CA 1
ATOM 7070 C C . GLU B 1 333 ? 10.953 -37.25 -21.547 1 89.44 333 GLU B C 1
ATOM 7072 O O . GLU B 1 333 ? 11.109 -36.875 -20.391 1 89.44 333 GLU B O 1
ATOM 7077 N N . LEU B 1 334 ? 11.789 -36.969 -22.594 1 92.88 334 LEU B N 1
ATOM 7078 C CA . LEU B 1 334 ? 12.969 -36.125 -22.391 1 92.88 334 LEU B CA 1
ATOM 7079 C C . LEU B 1 334 ? 12.648 -34.688 -22.719 1 92.88 334 LEU B C 1
ATOM 7081 O O . LEU B 1 334 ? 11.992 -34.375 -23.719 1 92.88 334 LEU B O 1
ATOM 7085 N N . PHE B 1 335 ? 13.094 -33.812 -21.859 1 94.38 335 PHE B N 1
ATOM 7086 C CA . PHE B 1 335 ? 12.945 -32.375 -22.047 1 94.38 335 PHE B CA 1
ATOM 7087 C C . PHE B 1 335 ? 14.305 -31.703 -22.047 1 94.38 335 PHE B C 1
ATOM 7089 O O . PHE B 1 335 ? 15.148 -31.984 -21.203 1 94.38 335 PHE B O 1
ATOM 7096 N N . ASN B 1 336 ? 14.523 -30.797 -22.984 1 93.44 336 ASN B N 1
ATOM 7097 C CA . ASN B 1 336 ? 15.797 -30.094 -23.047 1 93.44 336 ASN B CA 1
ATOM 7098 C C . ASN B 1 336 ? 15.789 -28.844 -22.172 1 93.44 336 ASN B C 1
ATOM 7100 O O . ASN B 1 336 ? 14.742 -28.453 -21.641 1 93.44 336 ASN B O 1
ATOM 7104 N N . ARG B 1 337 ? 16.969 -28.297 -22.031 1 92.25 337 ARG B N 1
ATOM 7105 C CA . ARG B 1 337 ? 17.141 -27.109 -21.188 1 92.25 337 ARG B CA 1
ATOM 7106 C C . ARG B 1 337 ? 16.281 -25.953 -21.688 1 92.25 337 ARG B C 1
ATOM 7108 O O . ARG B 1 337 ? 15.625 -25.281 -20.891 1 92.25 337 ARG B O 1
ATOM 7115 N N . ALA B 1 338 ? 16.281 -25.672 -22.922 1 92.44 338 ALA B N 1
ATOM 7116 C CA . ALA B 1 338 ? 15.523 -24.562 -23.5 1 92.44 338 ALA B CA 1
ATOM 7117 C C . ALA B 1 338 ? 14.031 -24.719 -23.234 1 92.44 338 ALA B C 1
ATOM 7119 O O . ALA B 1 338 ? 13.344 -23.734 -22.938 1 92.44 338 ALA B O 1
ATOM 7120 N N . TYR B 1 339 ? 13.57 -25.938 -23.266 1 94.12 339 TYR B N 1
ATOM 7121 C CA . TYR B 1 339 ? 12.148 -26.188 -23.031 1 94.12 339 TYR B CA 1
ATOM 7122 C C . TYR B 1 339 ? 11.781 -25.891 -21.578 1 94.12 339 TYR B C 1
ATOM 7124 O O . TYR B 1 339 ? 10.766 -25.234 -21.312 1 94.12 339 TYR B O 1
ATOM 7132 N N . ILE B 1 340 ? 12.586 -26.375 -20.703 1 94.25 340 ILE B N 1
ATOM 7133 C CA . ILE B 1 340 ? 12.297 -26.188 -19.281 1 94.25 340 ILE B CA 1
ATOM 7134 C C . ILE B 1 340 ? 12.359 -24.703 -18.938 1 94.25 340 ILE B C 1
ATOM 7136 O O . ILE B 1 340 ? 11.508 -24.203 -18.203 1 94.25 340 ILE B O 1
ATOM 7140 N N . GLU B 1 341 ? 13.328 -24.016 -19.453 1 91.88 341 GLU B N 1
ATOM 7141 C CA . GLU B 1 341 ? 13.469 -22.594 -19.156 1 91.88 341 GLU B CA 1
ATOM 7142 C C . GLU B 1 341 ? 12.328 -21.781 -19.75 1 91.88 341 GLU B C 1
ATOM 7144 O O . GLU B 1 341 ? 11.859 -20.812 -19.141 1 91.88 341 GLU B O 1
ATOM 7149 N N . ASP B 1 342 ? 11.875 -22.125 -20.859 1 91.19 342 ASP B N 1
ATOM 7150 C CA . ASP B 1 342 ? 10.828 -21.375 -21.547 1 91.19 342 ASP B CA 1
ATOM 7151 C C . ASP B 1 342 ? 9.453 -21.688 -20.953 1 91.19 342 ASP B C 1
ATOM 7153 O O . ASP B 1 342 ? 8.555 -20.828 -20.984 1 91.19 342 ASP B O 1
ATOM 7157 N N . ASN B 1 343 ? 9.312 -22.906 -20.391 1 92 343 ASN B N 1
ATOM 7158 C CA . ASN B 1 343 ? 7.992 -23.328 -19.922 1 92 343 ASN B CA 1
ATOM 7159 C C . ASN B 1 343 ? 7.93 -23.406 -18.406 1 92 343 ASN B C 1
ATOM 7161 O O . ASN B 1 343 ? 6.914 -23.828 -17.844 1 92 343 ASN B O 1
ATOM 7165 N N . GLY B 1 344 ? 9.07 -23.141 -17.812 1 91.88 344 GLY B N 1
ATOM 7166 C CA . GLY B 1 344 ? 9.055 -23.062 -16.359 1 91.88 344 GLY B CA 1
ATOM 7167 C C . GLY B 1 344 ? 8.328 -21.844 -15.828 1 91.88 344 GLY B C 1
ATOM 7168 O O . GLY B 1 344 ? 8.461 -20.75 -16.375 1 91.88 344 GLY B O 1
ATOM 7169 N N . GLN B 1 345 ? 7.434 -22.109 -14.844 1 89.06 345 GLN B N 1
ATOM 7170 C CA . GLN B 1 345 ? 6.668 -21.031 -14.25 1 89.06 345 GLN B CA 1
ATOM 7171 C C . GLN B 1 345 ? 6.57 -21.172 -12.734 1 89.06 345 GLN B C 1
ATOM 7173 O O . GLN B 1 345 ? 6.609 -22.297 -12.211 1 89.06 345 GLN B O 1
ATOM 7178 N N . CYS B 1 346 ? 6.598 -20.109 -12.117 1 89.12 346 CYS B N 1
ATOM 7179 C CA . CYS B 1 346 ? 6.34 -20.094 -10.68 1 89.12 346 CYS B CA 1
ATOM 7180 C C . CYS B 1 346 ? 4.863 -19.859 -10.391 1 89.12 346 CYS B C 1
ATOM 7182 O O . CYS B 1 346 ? 4.379 -18.719 -10.492 1 89.12 346 CYS B O 1
ATOM 7184 N N . GLN B 1 347 ? 4.273 -20.938 -9.969 1 86.38 347 GLN B N 1
ATOM 7185 C CA . GLN B 1 347 ? 2.822 -20.906 -9.828 1 86.38 347 GLN B CA 1
ATOM 7186 C C . GLN B 1 347 ? 2.416 -20.625 -8.383 1 86.38 347 GLN B C 1
ATOM 7188 O O . GLN B 1 347 ? 3.057 -21.094 -7.445 1 86.38 347 GLN B O 1
ATOM 7193 N N . ASN B 1 348 ? 1.304 -19.938 -8.312 1 84.12 348 ASN B N 1
ATOM 7194 C CA . ASN B 1 348 ? 0.765 -19.578 -7.004 1 84.12 348 ASN B CA 1
ATOM 7195 C C . ASN B 1 348 ? 0.181 -20.781 -6.285 1 84.12 348 ASN B C 1
ATOM 7197 O O . ASN B 1 348 ? -0.501 -21.609 -6.898 1 84.12 348 ASN B O 1
ATOM 7201 N N . THR B 1 349 ? 0.452 -20.906 -5.031 1 80.88 349 THR B N 1
ATOM 7202 C CA . THR B 1 349 ? -0.054 -22.016 -4.238 1 80.88 349 THR B CA 1
ATOM 7203 C C . THR B 1 349 ? -1.37 -21.656 -3.561 1 80.88 349 THR B C 1
ATOM 7205 O O . THR B 1 349 ? -2.008 -22.5 -2.928 1 80.88 349 THR B O 1
ATOM 7208 N N . GLY B 1 350 ? -1.816 -20.453 -3.693 1 78.5 350 GLY B N 1
ATOM 7209 C CA . GLY B 1 350 ? -3.059 -20.016 -3.07 1 78.5 350 GLY B CA 1
ATOM 7210 C C . GLY B 1 350 ? -2.84 -19.203 -1.811 1 78.5 350 GLY B C 1
ATOM 7211 O O . GLY B 1 350 ? -3.785 -18.625 -1.269 1 78.5 350 GLY B O 1
ATOM 7212 N N . THR B 1 351 ? -1.656 -19.266 -1.329 1 88.75 351 THR B N 1
ATOM 7213 C CA . THR B 1 351 ? -1.341 -18.5 -0.132 1 88.75 351 THR B CA 1
ATOM 7214 C C . THR B 1 351 ? -0.462 -17.297 -0.478 1 88.75 351 THR B C 1
ATOM 7216 O O . THR B 1 351 ? 0.09 -17.234 -1.577 1 88.75 351 THR B O 1
ATOM 7219 N N . TYR B 1 352 ? -0.458 -16.438 0.434 1 91.19 352 TYR B N 1
ATOM 7220 C CA . TYR B 1 352 ? 0.273 -15.188 0.192 1 91.19 352 TYR B CA 1
ATOM 7221 C C . TYR B 1 352 ? 1.333 -14.969 1.264 1 91.19 352 TYR B C 1
ATOM 7223 O O . TYR B 1 352 ? 1.21 -15.469 2.383 1 91.19 352 TYR B O 1
ATOM 7231 N N . LYS B 1 353 ? 2.354 -14.312 0.859 1 93.12 353 LYS B N 1
ATOM 7232 C CA . LYS B 1 353 ? 3.4 -13.883 1.785 1 93.12 353 LYS B CA 1
ATOM 7233 C C . LYS B 1 353 ? 3.467 -12.367 1.875 1 93.12 353 LYS B C 1
ATOM 7235 O O . LYS B 1 353 ? 3.1 -11.664 0.929 1 93.12 353 LYS B O 1
ATOM 7240 N N . TRP B 1 354 ? 3.836 -11.852 3.049 1 95.25 354 TRP B N 1
ATOM 7241 C CA . TRP B 1 354 ? 4.09 -10.43 3.275 1 95.25 354 TRP B CA 1
ATOM 7242 C C . TRP B 1 354 ? 5.547 -10.195 3.66 1 95.25 354 TRP B C 1
ATOM 7244 O O . TRP B 1 354 ? 6.141 -10.992 4.391 1 95.25 354 TRP B O 1
ATOM 7254 N N . GLY B 1 355 ? 6.117 -9.133 3.094 1 95.31 355 GLY B N 1
ATOM 7255 C CA . GLY B 1 355 ? 7.508 -8.867 3.434 1 95.31 355 GLY B CA 1
ATOM 7256 C C . GLY B 1 355 ? 8.023 -7.566 2.852 1 95.31 355 GLY B C 1
ATOM 7257 O O . GLY B 1 355 ? 7.266 -6.609 2.691 1 95.31 355 GLY B O 1
ATOM 7258 N N . PHE B 1 356 ? 9.375 -7.543 2.695 1 94.44 356 PHE B N 1
ATOM 7259 C CA . PHE B 1 356 ? 10.047 -6.32 2.273 1 94.44 356 PHE B CA 1
ATOM 7260 C C . PHE B 1 356 ? 10.875 -6.562 1.016 1 94.44 356 PHE B C 1
ATOM 7262 O O . PHE B 1 356 ? 11.297 -7.691 0.75 1 94.44 356 PHE B O 1
ATOM 7269 N N . SER B 1 357 ? 10.945 -5.527 0.192 1 94 357 SER B N 1
ATOM 7270 C CA . SER B 1 357 ? 11.984 -5.512 -0.833 1 94 357 SER B CA 1
ATOM 7271 C C . SER B 1 357 ? 13.359 -5.266 -0.221 1 94 357 SER B C 1
ATOM 7273 O O . SER B 1 357 ? 13.57 -4.254 0.453 1 94 357 SER B O 1
ATOM 7275 N N . PH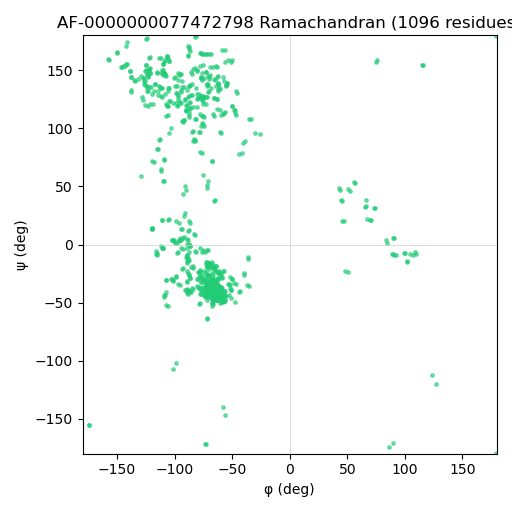E B 1 358 ? 14.328 -6.059 -0.453 1 92.31 358 PHE B N 1
ATOM 7276 C CA . PHE B 1 358 ? 15.664 -5.965 0.121 1 92.31 358 PHE B CA 1
ATOM 7277 C C . PHE B 1 358 ? 16.297 -4.621 -0.208 1 92.31 358 PHE B C 1
ATOM 7279 O O . PHE B 1 358 ? 16.812 -3.932 0.681 1 92.31 358 PHE B O 1
ATOM 7286 N N . LEU B 1 359 ? 16.25 -4.254 -1.452 1 92.88 359 LEU B N 1
ATOM 7287 C CA . LEU B 1 359 ? 16.906 -3.037 -1.909 1 92.88 359 LEU B CA 1
ATOM 7288 C C . LEU B 1 359 ? 16.266 -1.8 -1.3 1 92.88 359 LEU B C 1
ATOM 7290 O O . LEU B 1 359 ? 16.953 -0.886 -0.849 1 92.88 359 LEU B O 1
ATOM 7294 N N . GLN B 1 360 ? 14.984 -1.765 -1.265 1 94.44 360 GLN B N 1
ATOM 7295 C CA . GLN B 1 360 ? 14.289 -0.606 -0.717 1 94.44 360 GLN B CA 1
ATOM 7296 C C . GLN B 1 360 ? 14.461 -0.522 0.796 1 94.44 360 GLN B C 1
ATOM 7298 O O . GLN B 1 360 ? 14.57 0.572 1.354 1 94.44 360 GLN B O 1
ATOM 7303 N N . LEU B 1 361 ? 14.461 -1.688 1.406 1 95.19 361 LEU B N 1
ATOM 7304 C CA . LEU B 1 361 ? 14.711 -1.707 2.844 1 95.19 361 LEU B CA 1
ATOM 7305 C C . LEU B 1 361 ? 16.094 -1.161 3.158 1 95.19 361 LEU B C 1
ATOM 7307 O O . LEU B 1 361 ? 16.266 -0.333 4.059 1 95.19 361 LEU B O 1
ATOM 7311 N N . PHE B 1 362 ? 17.062 -1.577 2.426 1 94.62 362 PHE B N 1
ATOM 7312 C CA . PHE B 1 362 ? 18.438 -1.114 2.629 1 94.62 362 PHE B CA 1
ATOM 7313 C C . PHE B 1 362 ? 18.547 0.388 2.396 1 94.62 362 PHE B C 1
ATOM 7315 O O . PHE B 1 362 ? 19.172 1.1 3.18 1 94.62 362 PHE B O 1
ATOM 7322 N N . LEU B 1 363 ? 17.906 0.871 1.393 1 94.94 363 LEU B N 1
ATOM 7323 C CA . LEU B 1 363 ? 17.922 2.297 1.079 1 94.94 363 LEU B CA 1
ATOM 7324 C C . LEU B 1 363 ? 17.25 3.102 2.184 1 94.94 363 LEU B C 1
ATOM 7326 O O . LEU B 1 363 ? 17.734 4.164 2.57 1 94.94 363 LEU B O 1
ATOM 7330 N N . CYS B 1 364 ? 16.141 2.588 2.682 1 96.06 364 CYS B N 1
ATOM 7331 C CA . CYS B 1 364 ? 15.43 3.281 3.746 1 96.06 364 CYS B CA 1
ATOM 7332 C C . CYS B 1 364 ? 16.266 3.355 5.016 1 96.06 364 CYS B C 1
ATOM 7334 O O . CYS B 1 364 ? 16.266 4.371 5.711 1 96.06 364 CYS B O 1
ATOM 7336 N N . ILE B 1 365 ? 17.016 2.318 5.316 1 96.12 365 ILE B N 1
ATOM 7337 C CA . ILE B 1 365 ? 17.891 2.311 6.488 1 96.12 365 ILE B CA 1
ATOM 7338 C C . ILE B 1 365 ? 18.984 3.354 6.316 1 96.12 365 ILE B C 1
ATOM 7340 O O . ILE B 1 365 ? 19.297 4.094 7.254 1 96.12 365 ILE B O 1
ATOM 7344 N N . LEU B 1 366 ? 19.5 3.479 5.129 1 96.31 366 LEU B N 1
ATOM 7345 C CA . LEU B 1 366 ? 20.547 4.461 4.859 1 96.31 366 LEU B CA 1
ATOM 7346 C C . LEU B 1 366 ? 20 5.879 4.992 1 96.31 366 LEU B C 1
ATOM 7348 O O . LEU B 1 366 ? 20.688 6.766 5.512 1 96.31 366 LEU B O 1
ATOM 7352 N N . LEU B 1 367 ? 18.812 6.062 4.512 1 96.81 367 LEU B N 1
ATOM 7353 C CA . LEU B 1 367 ? 18.203 7.383 4.617 1 96.81 367 LEU B CA 1
ATOM 7354 C C . LEU B 1 367 ? 17.922 7.738 6.074 1 96.81 367 LEU B C 1
ATOM 7356 O O . LEU B 1 367 ? 18.125 8.875 6.492 1 96.81 367 LEU B O 1
ATOM 7360 N N . LEU B 1 368 ? 17.453 6.754 6.797 1 96.81 368 LEU B N 1
ATOM 7361 C CA . LEU B 1 368 ? 17.203 6.977 8.219 1 96.81 368 LEU B CA 1
ATOM 7362 C C . LEU B 1 368 ? 18.5 7.254 8.961 1 96.81 368 LEU B C 1
ATOM 7364 O O . LEU B 1 368 ? 18.531 8.062 9.891 1 96.81 368 LEU B O 1
ATOM 7368 N N . LEU B 1 369 ? 19.562 6.57 8.547 1 96 369 LEU B N 1
ATOM 7369 C CA . LEU B 1 369 ? 20.875 6.801 9.133 1 96 369 LEU B CA 1
ATOM 7370 C C . LEU B 1 369 ? 21.375 8.203 8.82 1 96 369 LEU B C 1
ATOM 7372 O O . LEU B 1 369 ? 21.891 8.898 9.703 1 96 369 LEU B O 1
ATOM 7376 N N . ALA B 1 370 ? 21.219 8.594 7.598 1 95.75 370 ALA B N 1
ATOM 7377 C CA . ALA B 1 370 ? 21.609 9.938 7.199 1 95.75 370 ALA B CA 1
ATOM 7378 C C . ALA B 1 370 ? 20.828 10.992 7.977 1 95.75 370 ALA B C 1
ATOM 7380 O O . ALA B 1 370 ? 21.391 11.984 8.445 1 95.75 370 ALA B O 1
ATOM 7381 N N . TRP B 1 371 ? 19.516 10.797 8.117 1 96.44 371 TRP B N 1
ATOM 7382 C CA . TRP B 1 371 ? 18.672 11.711 8.891 1 96.44 371 TRP B CA 1
ATOM 7383 C C . TRP B 1 371 ? 19.109 11.75 10.352 1 96.44 371 TRP B C 1
ATOM 7385 O O . TRP B 1 371 ? 19.219 12.82 10.953 1 96.44 371 TRP B O 1
ATOM 7395 N N . THR B 1 372 ? 19.438 10.57 10.898 1 95.12 372 THR B N 1
ATOM 7396 C CA . THR B 1 372 ? 19.828 10.477 12.297 1 95.12 372 THR B CA 1
ATOM 7397 C C . THR B 1 372 ? 21.141 11.195 12.539 1 95.12 372 THR B C 1
ATOM 7399 O O . THR B 1 372 ? 21.281 11.953 13.5 1 95.12 372 THR B O 1
ATOM 7402 N N . ILE B 1 373 ? 22.062 11 11.688 1 92.25 373 ILE B N 1
ATOM 7403 C CA . ILE B 1 373 ? 23.359 11.656 11.828 1 92.25 373 ILE B CA 1
ATOM 7404 C C . ILE B 1 373 ? 23.188 13.164 11.664 1 92.25 373 ILE B C 1
ATOM 7406 O O . ILE B 1 373 ? 23.75 13.945 12.438 1 92.25 373 ILE B O 1
ATOM 7410 N N . GLY B 1 374 ? 22.406 13.562 10.711 1 92.69 374 GLY B N 1
ATOM 7411 C CA . GLY B 1 374 ? 22.188 14.977 10.484 1 92.69 374 GLY B CA 1
ATOM 7412 C C . GLY B 1 374 ? 21.516 15.672 11.656 1 92.69 374 GLY B C 1
ATOM 7413 O O . GLY B 1 374 ? 21.938 16.75 12.086 1 92.69 374 GLY B O 1
ATOM 7414 N N . ILE B 1 375 ? 20.438 15.055 12.148 1 93.5 375 ILE B N 1
ATOM 7415 C CA . ILE B 1 375 ? 19.719 15.656 13.266 1 93.5 375 ILE B CA 1
ATOM 7416 C C . ILE B 1 375 ? 20.594 15.656 14.516 1 93.5 375 ILE B C 1
ATOM 7418 O O . ILE B 1 375 ? 20.516 16.578 15.328 1 93.5 375 ILE B O 1
ATOM 7422 N N . TYR B 1 376 ? 21.453 14.672 14.664 1 89.44 376 TYR B N 1
ATOM 7423 C CA . TYR B 1 376 ? 22.359 14.602 15.805 1 89.44 376 TYR B CA 1
ATOM 7424 C C . TYR B 1 376 ? 23.391 15.719 15.734 1 89.44 376 TYR B C 1
ATOM 7426 O O . TYR B 1 376 ? 23.719 16.328 16.75 1 89.44 376 TYR B O 1
ATOM 7434 N N . ILE B 1 377 ? 23.891 15.961 14.602 1 88.38 377 ILE B N 1
ATOM 7435 C CA . ILE B 1 377 ? 24.844 17.047 14.43 1 88.38 377 ILE B CA 1
ATOM 7436 C C . ILE B 1 377 ? 24.172 18.391 14.766 1 88.38 377 ILE B C 1
ATOM 7438 O O . ILE B 1 377 ? 24.75 19.219 15.461 1 88.38 377 ILE B O 1
ATOM 7442 N N . MET B 1 378 ? 22.984 18.547 14.281 1 89.75 378 MET B N 1
ATOM 7443 C CA . MET B 1 378 ? 22.25 19.781 14.57 1 89.75 378 MET B CA 1
ATOM 7444 C C . MET B 1 378 ? 21.938 19.891 16.062 1 89.75 378 MET B C 1
ATOM 7446 O O . MET B 1 378 ? 22 20.984 16.625 1 89.75 378 MET B O 1
ATOM 7450 N N . TRP B 1 379 ? 21.625 18.812 16.625 1 87.12 379 TRP B N 1
ATOM 7451 C CA . TRP B 1 379 ? 21.344 18.812 18.062 1 87.12 379 TRP B CA 1
ATOM 7452 C C . TRP B 1 379 ? 22.578 19.172 18.875 1 87.12 379 TRP B C 1
ATOM 7454 O O . TRP B 1 379 ? 22.5 19.906 19.844 1 87.12 379 TRP B O 1
ATOM 7464 N N . LEU B 1 380 ? 23.719 18.672 18.547 1 83.56 380 LEU B N 1
ATOM 7465 C CA . LEU B 1 380 ? 24.969 19 19.219 1 83.56 380 LEU B CA 1
ATOM 7466 C C . LEU B 1 380 ? 25.281 20.484 19.109 1 83.56 380 LEU B C 1
ATOM 7468 O O . LEU B 1 380 ? 25.703 21.109 20.078 1 83.56 380 LEU B O 1
ATOM 7472 N N . TYR B 1 381 ? 25.031 20.938 17.922 1 85.62 381 TYR B N 1
ATOM 7473 C CA . TYR B 1 381 ? 25.297 22.344 17.672 1 85.62 381 TYR B CA 1
ATOM 7474 C C . TYR B 1 381 ? 24.375 23.219 18.516 1 85.62 381 TYR B C 1
ATOM 7476 O O . TYR B 1 381 ? 24.828 24.172 19.156 1 85.62 381 TYR B O 1
ATOM 7484 N N . THR B 1 382 ? 23.141 22.938 18.516 1 85.94 382 THR B N 1
ATOM 7485 C CA . THR B 1 382 ? 22.156 23.766 19.219 1 85.94 382 THR B CA 1
ATOM 7486 C C . THR B 1 382 ? 22.281 23.594 20.734 1 85.94 382 THR B C 1
ATOM 7488 O O . THR B 1 382 ? 22.156 24.562 21.484 1 85.94 382 THR B O 1
ATOM 7491 N N . HIS B 1 383 ? 22.562 22.422 21.156 1 81.38 383 HIS B N 1
ATOM 7492 C CA . HIS B 1 383 ? 22.656 22.156 22.594 1 81.38 383 HIS B CA 1
ATOM 7493 C C . HIS B 1 383 ? 23.844 22.875 23.219 1 81.38 383 HIS B C 1
ATOM 7495 O O . HIS B 1 383 ? 23.703 23.531 24.25 1 81.38 383 HIS B O 1
ATOM 7501 N N . TYR B 1 384 ? 24.969 22.859 22.609 1 82 384 TYR B N 1
ATOM 7502 C CA . TYR B 1 384 ? 26.172 23.484 23.156 1 82 384 TYR B CA 1
ATOM 7503 C C . TYR B 1 384 ? 26.141 24.984 22.984 1 82 384 TYR B C 1
ATOM 7505 O O . TYR B 1 384 ? 26.641 25.734 23.828 1 82 384 TYR B O 1
ATOM 7513 N N . THR B 1 385 ? 25.547 25.453 21.938 1 82.56 385 THR B N 1
ATOM 7514 C CA . THR B 1 385 ? 25.438 26.891 21.75 1 82.56 385 THR B CA 1
ATOM 7515 C C . THR B 1 385 ? 24.469 27.5 22.75 1 82.56 385 THR B C 1
ATOM 7517 O O . THR B 1 385 ? 24.688 28.594 23.266 1 82.56 385 THR B O 1
ATOM 7520 N N . LEU B 1 386 ? 23.438 26.75 22.984 1 81.12 386 LEU B N 1
ATOM 7521 C CA . LEU B 1 386 ? 22.438 27.234 23.938 1 81.12 386 LEU B CA 1
ATOM 7522 C C . LEU B 1 386 ? 22.984 27.156 25.359 1 81.12 386 LEU B C 1
ATOM 7524 O O . LEU B 1 386 ? 22.609 27.984 26.219 1 81.12 386 LEU B O 1
ATOM 7528 N N . LEU B 1 387 ? 23.812 26.188 25.641 1 76.31 387 LEU B N 1
ATOM 7529 C CA . LEU B 1 387 ? 24.438 26.078 26.953 1 76.31 387 LEU B CA 1
ATOM 7530 C C . LEU B 1 387 ? 25.422 27.203 27.188 1 76.31 387 LEU B C 1
ATOM 7532 O O . LEU B 1 387 ? 25.578 27.688 28.328 1 76.31 387 LEU B O 1
ATOM 7536 N N . LEU B 1 388 ? 26.109 27.562 26.141 1 75.44 388 LEU B N 1
ATOM 7537 C CA . LEU B 1 388 ? 27.062 28.656 26.234 1 75.44 388 LEU B CA 1
ATOM 7538 C C . LEU B 1 388 ? 26.328 29.984 26.422 1 75.44 388 LEU B C 1
ATOM 7540 O O . LEU B 1 388 ? 26.859 30.906 27.062 1 75.44 388 LEU B O 1
ATOM 7544 N N . HIS B 1 389 ? 25.109 29.969 25.906 1 75.12 389 HIS B N 1
ATOM 7545 C CA . HIS B 1 389 ? 24.328 31.203 26 1 75.12 389 HIS B CA 1
ATOM 7546 C C . HIS B 1 389 ? 23.047 30.969 26.797 1 75.12 389 HIS B C 1
ATOM 7548 O O . HIS B 1 389 ? 21.984 30.766 26.219 1 75.12 389 HIS B O 1
ATOM 7554 N N . SER B 1 390 ? 23.125 30.797 28.047 1 65.19 390 SER B N 1
ATOM 7555 C CA . SER B 1 390 ? 22.031 30.422 28.953 1 65.19 390 SER B CA 1
ATOM 7556 C C . SER B 1 390 ? 20.781 31.25 28.703 1 65.19 390 SER B C 1
ATOM 7558 O O . SER B 1 390 ? 19.672 30.766 28.844 1 65.19 390 SER B O 1
ATOM 7560 N N . ARG B 1 391 ? 20.906 32.438 28.344 1 61.75 391 ARG B N 1
ATOM 7561 C CA . ARG B 1 391 ? 19.766 33.312 28.125 1 61.75 391 ARG B CA 1
ATOM 7562 C C . ARG B 1 391 ? 18.953 32.875 26.922 1 61.75 391 ARG B C 1
ATOM 7564 O O . ARG B 1 391 ? 17.734 33 26.922 1 61.75 391 ARG B O 1
ATOM 7571 N N . LEU B 1 392 ? 19.641 32.312 26.047 1 63.09 392 LEU B N 1
ATOM 7572 C CA . LEU B 1 392 ? 18.969 31.906 24.812 1 63.09 392 LEU B CA 1
ATOM 7573 C C . LEU B 1 392 ? 18.141 30.656 25.031 1 63.09 392 LEU B C 1
ATOM 7575 O O . LEU B 1 392 ? 17.156 30.438 24.312 1 63.09 392 LEU B O 1
ATOM 7579 N N . SER B 1 393 ? 18.547 29.844 25.938 1 60.31 393 SER B N 1
ATOM 7580 C CA . SER B 1 393 ? 17.828 28.594 26.188 1 60.31 393 SER B CA 1
ATOM 7581 C C . SER B 1 393 ? 16.422 28.875 26.703 1 60.31 393 SER B C 1
ATOM 7583 O O . SER B 1 393 ? 15.492 28.094 26.438 1 60.31 393 SER B O 1
ATOM 7585 N N . GLU B 1 394 ? 16.375 29.828 27.391 1 58.94 394 GLU B N 1
ATOM 7586 C CA . GLU B 1 394 ? 15.078 30.203 27.938 1 58.94 394 GLU B CA 1
ATOM 7587 C C . GLU B 1 394 ? 14.203 30.875 26.891 1 58.94 394 GLU B C 1
ATOM 7589 O O . GLU B 1 394 ? 12.992 30.984 27.047 1 58.94 394 GLU B O 1
ATOM 7594 N N . GLU B 1 395 ? 14.859 31.078 25.781 1 60.72 395 GLU B N 1
ATOM 7595 C CA . GLU B 1 395 ? 14.164 31.859 24.766 1 60.72 395 GLU B CA 1
ATOM 7596 C C . GLU B 1 395 ? 13.562 30.953 23.688 1 60.72 395 GLU B C 1
ATOM 7598 O O . GLU B 1 395 ? 12.984 31.453 22.719 1 60.72 395 GLU B O 1
ATOM 7603 N N . VAL B 1 396 ? 13.68 29.766 23.875 1 68.38 396 VAL B N 1
ATOM 7604 C CA . VAL B 1 396 ? 13.039 28.938 22.859 1 68.38 396 VAL B CA 1
ATOM 7605 C C . VAL B 1 396 ? 11.523 29.109 22.922 1 68.38 396 VAL B C 1
ATOM 7607 O O . VAL B 1 396 ? 10.906 28.812 23.953 1 68.38 396 VAL B O 1
ATOM 7610 N N . SER B 1 397 ? 11 29.719 21.875 1 69 397 SER B N 1
ATOM 7611 C CA . SER B 1 397 ? 9.594 30.109 21.859 1 69 397 SER B CA 1
ATOM 7612 C C . SER B 1 397 ? 8.688 28.891 21.641 1 69 397 SER B C 1
ATOM 7614 O O . SER B 1 397 ? 8.969 28.047 20.797 1 69 397 SER B O 1
ATOM 7616 N N . GLY B 1 398 ? 7.852 28.703 22.578 1 78.25 398 GLY B N 1
ATOM 7617 C CA . GLY B 1 398 ? 6.766 27.766 22.344 1 78.25 398 GLY B CA 1
ATOM 7618 C C . GLY B 1 398 ? 5.695 28.297 21.406 1 78.25 398 GLY B C 1
ATOM 7619 O O . GLY B 1 398 ? 5.91 29.312 20.734 1 78.25 398 GLY B O 1
ATOM 7620 N N . THR B 1 399 ? 4.66 27.688 21.234 1 82 399 THR B N 1
ATOM 7621 C CA . THR B 1 399 ? 3.627 28.031 20.266 1 82 399 THR B CA 1
ATOM 7622 C C . THR B 1 399 ? 2.975 29.375 20.625 1 82 399 THR B C 1
ATOM 7624 O O . THR B 1 399 ? 2.801 30.234 19.75 1 82 399 THR B O 1
ATOM 7627 N N . HIS B 1 400 ? 2.635 29.609 21.906 1 84.31 400 HIS B N 1
ATOM 7628 C CA . HIS B 1 400 ? 1.946 30.828 22.312 1 84.31 400 HIS B CA 1
ATOM 7629 C C . HIS B 1 400 ? 2.887 32.031 22.281 1 84.31 400 HIS B C 1
ATOM 7631 O O . HIS B 1 400 ? 2.502 33.125 21.844 1 84.31 400 HIS B O 1
ATOM 7637 N N . ARG B 1 401 ? 4.039 31.766 22.719 1 86.5 401 ARG B N 1
ATOM 7638 C CA . ARG B 1 401 ? 5.027 32.844 22.688 1 86.5 401 ARG B CA 1
ATOM 7639 C C . ARG B 1 401 ? 5.391 33.219 21.266 1 86.5 401 ARG B C 1
ATOM 7641 O O . ARG B 1 401 ? 5.637 34.406 20.969 1 86.5 401 ARG B O 1
ATOM 7648 N N . ALA B 1 402 ? 5.422 32.25 20.453 1 87.81 402 ALA B N 1
ATOM 7649 C CA . ALA B 1 402 ? 5.77 32.5 19.062 1 87.81 402 ALA B CA 1
ATOM 7650 C C . ALA B 1 402 ? 4.723 33.375 18.391 1 87.81 402 ALA B C 1
ATOM 7652 O O . ALA B 1 402 ? 5.059 34.219 17.547 1 87.81 402 ALA B O 1
ATOM 7653 N N . VAL B 1 403 ? 3.504 33.188 18.75 1 86.81 403 VAL B N 1
ATOM 7654 C CA . VAL B 1 403 ? 2.436 34 18.172 1 86.81 403 VAL B CA 1
ATOM 7655 C C . VAL B 1 403 ? 2.602 35.438 18.594 1 86.81 403 VAL B C 1
ATOM 7657 O O . VAL B 1 403 ? 2.455 36.375 17.781 1 86.81 403 VAL B O 1
ATOM 7660 N N . LEU B 1 404 ? 2.945 35.656 19.828 1 86.56 404 LEU B N 1
ATOM 7661 C CA . LEU B 1 404 ? 3.121 37 20.344 1 86.56 404 LEU B CA 1
ATOM 7662 C C . LEU B 1 404 ? 4.348 37.688 19.734 1 86.56 404 LEU B C 1
ATOM 7664 O O . LEU B 1 404 ? 4.32 38.875 19.422 1 86.56 404 LEU B O 1
ATOM 7668 N N . GLU B 1 405 ? 5.355 36.906 19.594 1 86.38 405 GLU B N 1
ATOM 7669 C CA . GLU B 1 405 ? 6.586 37.438 19.016 1 86.38 405 GLU B CA 1
ATOM 7670 C C . GLU B 1 405 ? 6.391 37.812 17.562 1 86.38 405 GLU B C 1
ATOM 7672 O O . GLU B 1 405 ? 6.891 38.844 17.109 1 86.38 405 GLU B O 1
ATOM 7677 N N . LEU B 1 406 ? 5.738 36.969 16.906 1 87.44 406 LEU B N 1
ATOM 7678 C CA . LEU B 1 406 ? 5.5 37.25 15.492 1 87.44 406 LEU B CA 1
ATOM 7679 C C . LEU B 1 406 ? 4.598 38.469 15.32 1 87.44 406 LEU B C 1
ATOM 7681 O O . LEU B 1 406 ? 4.82 39.281 14.422 1 87.44 406 LEU B O 1
ATOM 7685 N N . ALA B 1 407 ? 3.586 38.531 16.125 1 87.38 407 ALA B N 1
ATOM 7686 C CA . ALA B 1 407 ? 2.684 39.688 16.078 1 87.38 407 ALA B CA 1
ATOM 7687 C C . ALA B 1 407 ? 3.422 40.969 16.406 1 87.38 407 ALA B C 1
ATOM 7689 O O . ALA B 1 407 ? 3.184 42 15.766 1 87.38 407 ALA B O 1
ATOM 7690 N N . ALA B 1 408 ? 4.289 40.938 17.406 1 85 408 ALA B N 1
ATOM 7691 C CA . ALA B 1 408 ? 5.066 42.125 17.781 1 85 408 ALA B CA 1
ATOM 7692 C C . ALA B 1 408 ? 5.996 42.531 16.641 1 85 408 ALA B C 1
ATOM 7694 O O . ALA B 1 408 ? 6.172 43.75 16.391 1 85 408 ALA B O 1
ATOM 7695 N N . ALA B 1 409 ? 6.574 41.594 16.031 1 86.31 409 ALA B N 1
ATOM 7696 C CA . ALA B 1 409 ? 7.449 41.875 14.898 1 86.31 409 ALA B CA 1
ATOM 7697 C C . ALA B 1 409 ? 6.668 42.5 13.742 1 86.31 409 ALA B C 1
ATOM 7699 O O . ALA B 1 409 ? 7.145 43.406 13.086 1 86.31 409 ALA B O 1
ATOM 7700 N N . MET B 1 410 ? 5.535 42 13.477 1 86.81 410 MET B N 1
ATOM 7701 C CA . MET B 1 410 ? 4.703 42.531 12.391 1 86.81 410 MET B CA 1
ATOM 7702 C C . MET B 1 410 ? 4.234 43.938 12.688 1 86.81 410 MET B C 1
ATOM 7704 O O . MET B 1 410 ? 4.195 44.781 11.789 1 86.81 410 MET B O 1
ATOM 7708 N N . GLN B 1 411 ? 3.908 44.125 13.922 1 86.12 411 GLN B N 1
ATOM 7709 C CA . GLN B 1 411 ? 3.434 45.469 14.312 1 86.12 411 GLN B CA 1
ATOM 7710 C C . GLN B 1 411 ? 4.551 46.5 14.211 1 86.12 411 GLN B C 1
ATOM 7712 O O . GLN B 1 411 ? 4.309 47.625 13.797 1 86.12 411 GLN B O 1
ATOM 7717 N N . SER B 1 412 ? 5.688 46.125 14.609 1 83.56 412 SER B N 1
ATOM 7718 C CA . SER B 1 412 ? 6.82 47.031 14.586 1 83.56 412 SER B CA 1
ATOM 7719 C C . SER B 1 412 ? 7.27 47.312 13.148 1 83.56 412 SER B C 1
ATOM 7721 O O . SER B 1 412 ? 7.598 48.438 12.812 1 83.56 412 SER B O 1
ATOM 7723 N N . GLU B 1 413 ? 7.27 46.344 12.32 1 86.56 413 GLU B N 1
ATOM 7724 C CA . GLU B 1 413 ? 7.793 46.5 10.969 1 86.56 413 GLU B CA 1
ATOM 7725 C C . GLU B 1 413 ? 6.77 47.156 10.055 1 86.56 413 GLU B C 1
ATOM 7727 O O . GLU B 1 413 ? 7.137 47.875 9.117 1 86.56 413 GLU B O 1
ATOM 7732 N N . LEU B 1 414 ? 5.516 46.812 10.289 1 85.25 414 LEU B N 1
ATOM 7733 C CA . LEU B 1 414 ? 4.48 47.375 9.414 1 85.25 414 LEU B CA 1
ATOM 7734 C C . LEU B 1 414 ? 3.863 48.625 10.031 1 85.25 414 LEU B C 1
ATOM 7736 O O . LEU B 1 414 ? 2.971 49.219 9.438 1 85.25 414 LEU B O 1
ATOM 7740 N N . ASP B 1 415 ? 4.379 49.125 11.172 1 77.81 415 ASP B N 1
ATOM 7741 C CA . ASP B 1 415 ? 3.922 50.312 11.852 1 77.81 415 ASP B CA 1
ATOM 7742 C C . ASP B 1 415 ? 2.41 50.281 12.07 1 77.81 415 ASP B C 1
ATOM 7744 O O . ASP B 1 415 ? 1.702 51.219 11.68 1 77.81 415 ASP B O 1
ATOM 7748 N N . LEU B 1 416 ? 2.014 49.125 12.578 1 71.62 416 LEU B N 1
ATOM 7749 C CA . LEU B 1 416 ? 0.583 48.938 12.789 1 71.62 416 LEU B CA 1
ATOM 7750 C C . LEU B 1 416 ? 0.182 49.344 14.203 1 71.62 416 LEU B C 1
ATOM 7752 O O . LEU B 1 416 ? -0.943 49.062 14.633 1 71.62 416 LEU B O 1
ATOM 7756 N N . ALA B 1 417 ? 1.048 49.875 14.977 1 64.38 417 ALA B N 1
ATOM 7757 C CA . ALA B 1 417 ? 0.81 50.156 16.391 1 64.38 417 ALA B CA 1
ATOM 7758 C C . ALA B 1 417 ? -0.47 50.938 16.594 1 64.38 417 ALA B C 1
ATOM 7760 O O . ALA B 1 417 ? -1.208 50.719 17.547 1 64.38 417 ALA B O 1
ATOM 7761 N N . ASP B 1 418 ? -0.752 51.844 15.688 1 61.03 418 ASP B N 1
ATOM 7762 C CA . ASP B 1 418 ? -1.87 52.75 15.93 1 61.03 418 ASP B CA 1
ATOM 7763 C C . ASP B 1 418 ? -3.098 52.344 15.125 1 61.03 418 ASP B C 1
ATOM 7765 O O . ASP B 1 418 ? -4.141 52.969 15.195 1 61.03 418 ASP B O 1
ATOM 7769 N N . LEU B 1 419 ? -2.93 51.188 14.414 1 63.97 419 LEU B N 1
ATOM 7770 C CA . LEU B 1 419 ? -4.051 50.844 13.539 1 63.97 419 LEU B CA 1
ATOM 7771 C C . LEU B 1 419 ? -4.859 49.688 14.102 1 63.97 419 LEU B C 1
ATOM 7773 O O . LEU B 1 419 ? -4.293 48.75 14.695 1 63.97 419 LEU B O 1
ATOM 7777 N N . ASP B 1 420 ? -6.102 49.875 14.109 1 64.81 420 ASP B N 1
ATOM 7778 C CA . ASP B 1 420 ? -7.027 48.844 14.523 1 64.81 420 ASP B CA 1
ATOM 7779 C C . ASP B 1 420 ? -6.898 47.594 13.625 1 64.81 420 ASP B C 1
ATOM 7781 O O . ASP B 1 420 ? -7.086 47.688 12.406 1 64.81 420 ASP B O 1
ATOM 7785 N N . VAL B 1 421 ? -6.406 46.531 14.164 1 66.38 421 VAL B N 1
ATOM 7786 C CA . VAL B 1 421 ? -6.168 45.25 13.508 1 66.38 421 VAL B CA 1
ATOM 7787 C C . VAL B 1 421 ? -7.426 44.812 12.758 1 66.38 421 VAL B C 1
ATOM 7789 O O . VAL B 1 421 ? -7.34 44.156 11.719 1 66.38 421 VAL B O 1
ATOM 7792 N N . SER B 1 422 ? -8.531 45.219 13.25 1 65.56 422 SER B N 1
ATOM 7793 C CA . SER B 1 422 ? -9.805 44.781 12.688 1 65.56 422 SER B CA 1
ATOM 7794 C C . SER B 1 422 ? -10.039 45.375 11.312 1 65.56 422 SER B C 1
ATOM 7796 O O . SER B 1 422 ? -10.812 44.844 10.508 1 65.56 422 SER B O 1
ATOM 7798 N N . LEU B 1 423 ? -9.289 46.375 11.07 1 65.12 423 LEU B N 1
ATOM 7799 C CA . LEU B 1 423 ? -9.539 47.094 9.82 1 65.12 423 LEU B CA 1
ATOM 7800 C C . LEU B 1 423 ? -8.586 46.625 8.727 1 65.12 423 LEU B C 1
ATOM 7802 O O . LEU B 1 423 ? -8.773 46.969 7.555 1 65.12 423 LEU B O 1
ATOM 7806 N N . LEU B 1 424 ? -7.73 45.844 9.156 1 74.25 424 LEU B N 1
ATOM 7807 C CA . LEU B 1 424 ? -6.738 45.438 8.164 1 74.25 424 LEU B CA 1
ATOM 7808 C C . LEU B 1 424 ? -7.219 44.219 7.387 1 74.25 424 LEU B C 1
ATOM 7810 O O . LEU B 1 424 ? -7.805 43.312 7.961 1 74.25 424 LEU B O 1
ATOM 7814 N N . ARG B 1 425 ? -7.176 44.375 6.031 1 80.25 425 ARG B N 1
ATOM 7815 C CA . ARG B 1 425 ? -7.523 43.25 5.164 1 80.25 425 ARG B CA 1
ATOM 7816 C C . ARG B 1 425 ? -6.305 42.375 4.906 1 80.25 425 ARG B C 1
ATOM 7818 O O . ARG B 1 425 ? -5.188 42.875 4.762 1 80.25 425 ARG B O 1
ATOM 7825 N N . GLU B 1 426 ? -6.543 41.031 4.973 1 81.31 426 GLU B N 1
ATOM 7826 C CA . GLU B 1 426 ? -5.48 40.062 4.773 1 81.31 426 GLU B CA 1
ATOM 7827 C C . GLU B 1 426 ? -4.715 40.344 3.479 1 81.31 426 GLU B C 1
ATOM 7829 O O . GLU B 1 426 ? -3.488 40.25 3.445 1 81.31 426 GLU B O 1
ATOM 7834 N N . LYS B 1 427 ? -5.441 40.594 2.449 1 80 427 LYS B N 1
ATOM 7835 C CA . LYS B 1 427 ? -4.793 40.812 1.158 1 80 427 LYS B CA 1
ATOM 7836 C C . LYS B 1 427 ? -3.828 42 1.214 1 80 427 LYS B C 1
ATOM 7838 O O . LYS B 1 427 ? -2.742 41.938 0.635 1 80 427 LYS B O 1
ATOM 7843 N N . GLN B 1 428 ? -4.184 43.062 1.833 1 80.56 428 GLN B N 1
ATOM 7844 C CA . GLN B 1 428 ? -3.328 44.219 1.968 1 80.56 428 GLN B CA 1
ATOM 7845 C C . GLN B 1 428 ? -2.1 43.906 2.818 1 80.56 428 GLN B C 1
ATOM 7847 O O . GLN B 1 428 ? -0.994 44.375 2.51 1 80.56 428 GLN B O 1
ATOM 7852 N N . LEU B 1 429 ? -2.346 43.156 3.879 1 84 429 LEU B N 1
ATOM 7853 C CA . LEU B 1 429 ? -1.244 42.781 4.758 1 84 429 LEU B CA 1
ATOM 7854 C C . LEU B 1 429 ? -0.241 41.906 4.027 1 84 429 LEU B C 1
ATOM 7856 O O . LEU B 1 429 ? 0.971 42.062 4.172 1 84 429 LEU B O 1
ATOM 7860 N N . ASP B 1 430 ? -0.76 41.062 3.227 1 83.62 430 ASP B N 1
ATOM 7861 C CA . ASP B 1 430 ? 0.095 40.125 2.484 1 83.62 430 ASP B CA 1
ATOM 7862 C C . ASP B 1 430 ? 0.902 40.875 1.418 1 83.62 430 ASP B C 1
ATOM 7864 O O . ASP B 1 430 ? 2.074 40.562 1.192 1 83.62 430 ASP B O 1
ATOM 7868 N N . GLU B 1 431 ? 0.251 41.719 0.821 1 83.69 431 GLU B N 1
ATOM 7869 C CA . GLU B 1 431 ? 0.938 42.5 -0.199 1 83.69 431 GLU B CA 1
ATOM 7870 C C . GLU B 1 431 ? 2.02 43.375 0.418 1 83.69 431 GLU B C 1
ATOM 7872 O O . GLU B 1 431 ? 3.102 43.531 -0.15 1 83.69 431 GLU B O 1
ATOM 7877 N N . ARG B 1 432 ? 1.719 43.938 1.522 1 83.88 432 ARG B N 1
ATOM 7878 C CA . ARG B 1 432 ? 2.701 44.781 2.201 1 83.88 432 ARG B CA 1
ATOM 7879 C C . ARG B 1 432 ? 3.891 43.938 2.678 1 83.88 432 ARG B C 1
ATOM 7881 O O . ARG B 1 432 ? 5.039 44.375 2.586 1 83.88 432 ARG B O 1
ATOM 7888 N N . ILE B 1 433 ? 3.609 42.812 3.139 1 85.31 433 ILE B N 1
ATOM 7889 C CA . ILE B 1 433 ? 4.656 41.938 3.65 1 85.31 433 ILE B CA 1
ATOM 7890 C C . ILE B 1 433 ? 5.539 41.469 2.498 1 85.31 433 ILE B C 1
ATOM 7892 O O . ILE B 1 433 ? 6.762 41.375 2.641 1 85.31 433 ILE B O 1
ATOM 7896 N N . ARG B 1 434 ? 4.934 41.219 1.389 1 80.94 434 ARG B N 1
ATOM 7897 C CA . ARG B 1 434 ? 5.676 40.688 0.248 1 80.94 434 ARG B CA 1
ATOM 7898 C C . ARG B 1 434 ? 6.465 41.781 -0.446 1 80.94 434 ARG B C 1
ATOM 7900 O O . ARG B 1 434 ? 7.625 41.594 -0.815 1 80.94 434 ARG B O 1
ATOM 7907 N N . LYS B 1 435 ? 5.785 42.906 -0.588 1 80 435 LYS B N 1
ATOM 7908 C CA . LYS B 1 435 ? 6.379 43.938 -1.414 1 80 435 LYS B CA 1
ATOM 7909 C C . LYS B 1 435 ? 7.25 44.875 -0.578 1 80 435 LYS B C 1
ATOM 7911 O O . LYS B 1 435 ? 8.32 45.312 -1.017 1 80 435 LYS B O 1
ATOM 7916 N N . GLU B 1 436 ? 6.734 45.156 0.619 1 79.75 436 GLU B N 1
ATOM 7917 C CA . GLU B 1 436 ? 7.422 46.188 1.391 1 79.75 436 GLU B CA 1
ATOM 7918 C C . GLU B 1 436 ? 8.539 45.594 2.234 1 79.75 436 GLU B C 1
ATOM 7920 O O . GLU B 1 436 ? 9.625 46.156 2.338 1 79.75 436 GLU B O 1
ATOM 7925 N N . ILE B 1 437 ? 8.305 44.438 2.812 1 81.62 437 ILE B N 1
ATOM 7926 C CA . ILE B 1 437 ? 9.289 43.969 3.781 1 81.62 437 ILE B CA 1
ATOM 7927 C C . ILE B 1 437 ? 9.875 42.625 3.32 1 81.62 437 ILE B C 1
ATOM 7929 O O . ILE B 1 437 ? 10.625 42 4.055 1 81.62 437 ILE B O 1
ATOM 7933 N N . ARG B 1 438 ? 9.664 42.219 2.033 1 79.69 438 ARG B N 1
ATOM 7934 C CA . ARG B 1 438 ? 10.234 41.031 1.429 1 79.69 438 ARG B CA 1
ATOM 7935 C C . ARG B 1 438 ? 10.156 39.844 2.385 1 79.69 438 ARG B C 1
ATOM 7937 O O . ARG B 1 438 ? 11.164 39.188 2.65 1 79.69 438 ARG B O 1
ATOM 7944 N N . GLY B 1 439 ? 9.062 39.594 3.008 1 81.94 439 GLY B N 1
ATOM 7945 C CA . GLY B 1 439 ? 8.812 38.438 3.854 1 81.94 439 GLY B CA 1
ATOM 7946 C C . GLY B 1 439 ? 8.945 38.75 5.332 1 81.94 439 GLY B C 1
ATOM 7947 O O . GLY B 1 439 ? 8.617 37.906 6.176 1 81.94 439 GLY B O 1
ATOM 7948 N N . GLY B 1 440 ? 9.359 39.812 5.777 1 80.44 440 GLY B N 1
ATOM 7949 C CA . GLY B 1 440 ? 9.438 40.25 7.164 1 80.44 440 GLY B CA 1
ATOM 7950 C C . GLY B 1 440 ? 10.578 39.594 7.926 1 80.44 440 GLY B C 1
ATOM 7951 O O . GLY B 1 440 ? 11.188 38.656 7.449 1 80.44 440 GLY B O 1
ATOM 7952 N N . THR B 1 441 ? 11.008 40.188 8.984 1 83.12 441 THR B N 1
ATOM 7953 C CA . THR B 1 441 ? 12.133 39.719 9.766 1 83.12 441 THR B CA 1
ATOM 7954 C C . THR B 1 441 ? 11.758 39.594 11.242 1 83.12 441 THR B C 1
ATOM 7956 O O . THR B 1 441 ? 11.062 40.438 11.773 1 83.12 441 THR B O 1
ATOM 7959 N N . VAL B 1 442 ? 11.961 38.438 11.758 1 81.81 442 VAL B N 1
ATOM 7960 C CA . VAL B 1 442 ? 11.836 38.25 13.203 1 81.81 442 VAL B CA 1
ATOM 7961 C C . VAL B 1 442 ? 13.219 38.062 13.828 1 81.81 442 VAL B C 1
ATOM 7963 O O . VAL B 1 442 ? 14 37.219 13.414 1 81.81 442 VAL B O 1
ATOM 7966 N N . ASN B 1 443 ? 13.664 39.062 14.602 1 80.62 443 ASN B N 1
ATOM 7967 C CA . ASN B 1 443 ? 14.977 39 15.242 1 80.62 443 ASN B CA 1
ATOM 7968 C C . ASN B 1 443 ? 14.883 39.219 16.75 1 80.62 443 ASN B C 1
ATOM 7970 O O . ASN B 1 443 ? 13.953 39.844 17.234 1 80.62 443 ASN B O 1
ATOM 7974 N N . TYR B 1 444 ? 15.664 38.469 17.484 1 73.44 444 TYR B N 1
ATOM 7975 C CA . TYR B 1 444 ? 15.773 38.719 18.922 1 73.44 444 TYR B CA 1
ATOM 7976 C C . TYR B 1 444 ? 16.75 39.844 19.203 1 73.44 444 TYR B C 1
ATOM 7978 O O . TYR B 1 444 ? 17.75 40 18.5 1 73.44 444 TYR B O 1
ATOM 7986 N N . ALA B 1 445 ? 16.234 41.094 19.641 1 58.69 445 ALA B N 1
ATOM 7987 C CA . ALA B 1 445 ? 16.953 42.344 19.891 1 58.69 445 ALA B CA 1
ATOM 7988 C C . ALA B 1 445 ? 18.297 42.062 20.578 1 58.69 445 ALA B C 1
ATOM 7990 O O . ALA B 1 445 ? 19.125 42.969 20.703 1 58.69 445 ALA B O 1
ATOM 7991 N N . ASN B 1 446 ? 18.484 41.062 21.266 1 53.88 446 ASN B N 1
ATOM 7992 C CA . ASN B 1 446 ? 19.719 41.031 22.062 1 53.88 446 ASN B CA 1
ATOM 7993 C C . ASN B 1 446 ? 20.953 40.844 21.188 1 53.88 446 ASN B C 1
ATOM 7995 O O . ASN B 1 446 ? 21.391 39.719 20.969 1 53.88 446 ASN B O 1
ATOM 7999 N N . SER B 1 447 ? 21.078 41.719 20.234 1 50.25 447 SER B N 1
ATOM 8000 C CA . SER B 1 447 ? 22.125 41.812 19.234 1 50.25 447 SER B CA 1
ATOM 8001 C C . SER B 1 447 ? 23.516 41.594 19.844 1 50.25 447 SER B C 1
ATOM 8003 O O . SER B 1 447 ? 24.469 41.281 19.156 1 50.25 447 SER B O 1
ATOM 8005 N N . GLU B 1 448 ? 23.656 42.125 20.953 1 47.5 448 GLU B N 1
ATOM 8006 C CA . GLU B 1 448 ? 25.031 42.219 21.391 1 47.5 448 GLU B CA 1
ATOM 8007 C C . GLU B 1 448 ? 25.688 40.844 21.453 1 47.5 448 GLU B C 1
ATOM 8009 O O . GLU B 1 448 ? 26.906 40.719 21.578 1 47.5 448 GLU B O 1
ATOM 8014 N N . GLU B 1 449 ? 24.922 39.844 21.562 1 50.91 449 GLU B N 1
ATOM 8015 C CA . GLU B 1 449 ? 25.641 38.625 21.922 1 50.91 449 GLU B CA 1
ATOM 8016 C C . GLU B 1 449 ? 26.078 37.844 20.688 1 50.91 449 GLU B C 1
ATOM 8018 O O . GLU B 1 449 ? 25.453 36.844 20.328 1 50.91 449 GLU B O 1
ATOM 8023 N N . LYS B 1 450 ? 26.25 38.562 19.688 1 52.72 450 LYS B N 1
ATOM 8024 C CA . LYS B 1 450 ? 26.969 37.969 18.562 1 52.72 450 LYS B CA 1
ATOM 8025 C C . LYS B 1 450 ? 28.078 37.031 19.047 1 52.72 450 LYS B C 1
ATOM 8027 O O . LYS B 1 450 ? 28.922 36.594 18.266 1 52.72 450 LYS B O 1
ATOM 8032 N N . ARG B 1 451 ? 28.391 37.031 20.297 1 53.56 451 ARG B N 1
ATOM 8033 C CA . ARG B 1 451 ? 29.641 36.375 20.656 1 53.56 451 ARG B CA 1
ATOM 8034 C C . ARG B 1 451 ? 29.656 34.938 20.172 1 53.56 451 ARG B C 1
ATOM 8036 O O . ARG B 1 451 ? 28.672 34.438 19.609 1 53.56 451 ARG B O 1
ATOM 8043 N N . GLY B 1 452 ? 30.328 33.844 20.891 1 61.72 452 GLY B N 1
ATOM 8044 C CA . GLY B 1 452 ? 31.047 32.594 20.688 1 61.72 452 GLY B CA 1
ATOM 8045 C C . GLY B 1 452 ? 30.125 31.438 20.328 1 61.72 452 GLY B C 1
ATOM 8046 O O . GLY B 1 452 ? 29.391 30.938 21.172 1 61.72 452 GLY B O 1
ATOM 8047 N N . MET B 1 453 ? 29.672 31.422 18.891 1 71.94 453 MET B N 1
ATOM 8048 C CA . MET B 1 453 ? 28.938 30.234 18.453 1 71.94 453 MET B CA 1
ATOM 8049 C C . MET B 1 453 ? 29.781 28.984 18.594 1 71.94 453 MET B C 1
ATOM 8051 O O . MET B 1 453 ? 31.016 29.031 18.438 1 71.94 453 MET B O 1
ATOM 8055 N N . TYR B 1 454 ? 29.188 27.953 19.141 1 74.81 454 TYR B N 1
ATOM 8056 C CA . TYR B 1 454 ? 29.859 26.672 19.266 1 74.81 454 TYR B CA 1
ATOM 8057 C C . TYR B 1 454 ? 30.344 26.172 17.906 1 74.81 454 TYR B C 1
ATOM 8059 O O . TYR B 1 454 ? 29.641 26.281 16.906 1 74.81 454 TYR B O 1
ATOM 8067 N N . SER B 1 455 ? 31.656 26.109 17.766 1 78.88 455 SER B N 1
ATOM 8068 C CA . SER B 1 455 ? 32.188 25.5 16.547 1 78.88 455 SER B CA 1
ATOM 8069 C C . SER B 1 455 ? 32.125 23.969 16.625 1 78.88 455 SER B C 1
ATOM 8071 O O . SER B 1 455 ? 32.75 23.359 17.469 1 78.88 455 SER B O 1
ATOM 8073 N N . ILE B 1 456 ? 31.297 23.438 15.797 1 78.06 456 ILE B N 1
ATOM 8074 C CA . ILE B 1 456 ? 31.125 21.984 15.742 1 78.06 456 ILE B CA 1
ATOM 8075 C C . ILE B 1 456 ? 32.469 21.328 15.461 1 78.06 456 ILE B C 1
ATOM 8077 O O . ILE B 1 456 ? 32.781 20.266 16 1 78.06 456 ILE B O 1
ATOM 8081 N N . ARG B 1 457 ? 33.25 21.938 14.586 1 79.44 457 ARG B N 1
ATOM 8082 C CA . ARG B 1 457 ? 34.531 21.375 14.211 1 79.44 457 ARG B CA 1
ATOM 8083 C C . ARG B 1 457 ? 35.469 21.281 15.422 1 79.44 457 ARG B C 1
ATOM 8085 O O . ARG B 1 457 ? 36.125 20.266 15.641 1 79.44 457 ARG B O 1
ATOM 8092 N N . ARG B 1 458 ? 35.5 22.328 16.172 1 78.81 458 ARG B N 1
ATOM 8093 C CA . ARG B 1 458 ? 36.344 22.328 17.359 1 78.81 458 ARG B CA 1
ATOM 8094 C C . ARG B 1 458 ? 35.844 21.344 18.406 1 78.81 458 ARG B C 1
ATOM 8096 O O . ARG B 1 458 ? 36.625 20.641 19.047 1 78.81 458 ARG B O 1
ATOM 8103 N N . GLY B 1 459 ? 34.562 21.281 18.531 1 78.06 459 GLY B N 1
ATOM 8104 C CA . GLY B 1 459 ? 33.969 20.328 19.469 1 78.06 459 GLY B CA 1
ATOM 8105 C C . GLY B 1 459 ? 34.188 18.891 19.078 1 78.06 459 GLY B C 1
ATOM 8106 O O . GLY B 1 459 ? 34.531 18.062 19.938 1 78.06 459 GLY B O 1
ATOM 8107 N N . LEU B 1 460 ? 34.062 18.672 17.844 1 78.56 460 LEU B N 1
ATOM 8108 C CA . LEU B 1 460 ? 34.281 17.312 17.344 1 78.56 460 LEU B CA 1
ATOM 8109 C C . LEU B 1 460 ? 35.719 16.906 17.5 1 78.56 460 LEU B C 1
ATOM 8111 O O . LEU B 1 460 ? 36.031 15.75 17.828 1 78.56 460 LEU B O 1
ATOM 8115 N N . ARG B 1 461 ? 36.562 17.859 17.234 1 78.81 461 ARG B N 1
ATOM 8116 C CA . ARG B 1 461 ? 38 17.578 17.375 1 78.81 461 ARG B CA 1
ATOM 8117 C C . ARG B 1 461 ? 38.344 17.266 18.812 1 78.81 461 ARG B C 1
ATOM 8119 O O . ARG B 1 461 ? 39.125 16.344 19.094 1 78.81 461 ARG B O 1
ATOM 8126 N N . GLU B 1 462 ? 37.75 18.031 19.75 1 81 462 GLU B N 1
ATOM 8127 C CA . GLU B 1 462 ? 38 17.781 21.156 1 81 462 GLU B CA 1
ATOM 8128 C C . GLU B 1 462 ? 37.375 16.453 21.625 1 81 462 GLU B C 1
ATOM 8130 O O . GLU B 1 462 ? 38 15.703 22.375 1 81 462 GLU B O 1
ATOM 8135 N N . TRP B 1 463 ? 36.25 16.234 21.188 1 77.69 463 TRP B N 1
ATOM 8136 C CA . TRP B 1 463 ? 35.562 14.984 21.516 1 77.69 463 TRP B CA 1
ATOM 8137 C C . TRP B 1 463 ? 36.344 13.797 20.938 1 77.69 463 TRP B C 1
ATOM 8139 O O . TRP B 1 463 ? 36.5 12.773 21.609 1 77.69 463 TRP B O 1
ATOM 8149 N N . TRP B 1 464 ? 36.719 14.023 19.688 1 77.56 464 TRP B N 1
ATOM 8150 C CA . TRP B 1 464 ? 37.438 12.969 19.016 1 77.56 464 TRP B CA 1
ATOM 8151 C C . TRP B 1 464 ? 38.75 12.672 19.734 1 77.56 464 TRP B C 1
ATOM 8153 O O . TRP B 1 464 ? 39.156 11.508 19.859 1 77.56 464 TRP B O 1
ATOM 8163 N N . ARG B 1 465 ? 39.344 13.648 20.219 1 78.12 465 ARG B N 1
ATOM 8164 C CA . ARG B 1 465 ? 40.625 13.469 20.922 1 78.12 465 ARG B CA 1
ATOM 8165 C C . ARG B 1 465 ? 40.406 12.75 22.25 1 78.12 465 ARG B C 1
ATOM 8167 O O . ARG B 1 465 ? 41.219 11.906 22.641 1 78.12 465 ARG B O 1
ATOM 8174 N N . ARG B 1 466 ? 39.281 12.984 22.875 1 77.56 466 ARG B N 1
ATOM 8175 C CA . ARG B 1 466 ? 39.062 12.414 24.188 1 77.56 466 ARG B CA 1
ATOM 8176 C C . ARG B 1 466 ? 38.438 11.023 24.094 1 77.56 466 ARG B C 1
ATOM 8178 O O . ARG B 1 466 ? 38.812 10.117 24.844 1 77.56 466 ARG B O 1
ATOM 8185 N N . ASP B 1 467 ? 37.531 10.82 23.203 1 80.44 467 ASP B N 1
ATOM 8186 C CA . ASP B 1 467 ? 36.719 9.609 23.219 1 80.44 467 ASP B CA 1
ATOM 8187 C C . ASP B 1 467 ? 36.906 8.812 21.938 1 80.44 467 ASP B C 1
ATOM 8189 O O . ASP B 1 467 ? 36.125 7.883 21.656 1 80.44 467 ASP B O 1
ATOM 8193 N N . LYS B 1 468 ? 37.906 9.117 21.141 1 81.69 468 LYS B N 1
ATOM 8194 C CA . LYS B 1 468 ? 38.062 8.469 19.844 1 81.69 468 LYS B CA 1
ATOM 8195 C C . LYS B 1 468 ? 38.25 6.965 20 1 81.69 468 LYS B C 1
ATOM 8197 O O . LYS B 1 468 ? 37.688 6.18 19.25 1 81.69 468 LYS B O 1
ATOM 8202 N N . TRP B 1 469 ? 39.031 6.605 20.984 1 82.62 469 TRP B N 1
ATOM 8203 C CA . TRP B 1 469 ? 39.344 5.191 21.125 1 82.62 469 TRP B CA 1
ATOM 8204 C C . TRP B 1 469 ? 38.125 4.398 21.594 1 82.62 469 TRP B C 1
ATOM 8206 O O . TRP B 1 469 ? 37.906 3.268 21.156 1 82.62 469 TRP B O 1
ATOM 8216 N N . TRP B 1 470 ? 37.312 5 22.438 1 84.19 470 TRP B N 1
ATOM 8217 C CA . TRP B 1 470 ? 36.125 4.305 22.906 1 84.19 470 TRP B CA 1
ATOM 8218 C C . TRP B 1 470 ? 35.062 4.207 21.797 1 84.19 470 TRP B C 1
ATOM 8220 O O . TRP B 1 470 ? 34.375 3.195 21.672 1 84.19 470 TRP B O 1
ATOM 8230 N N . PHE B 1 471 ? 35 5.227 20.984 1 85.5 471 PHE B N 1
ATOM 8231 C CA . PHE B 1 471 ? 34.062 5.211 19.875 1 85.5 471 PHE B CA 1
ATOM 8232 C C . PHE B 1 471 ? 34.5 4.207 18.812 1 85.5 471 PHE B C 1
ATOM 8234 O O . PHE B 1 471 ? 33.688 3.453 18.297 1 85.5 471 PHE B O 1
ATOM 8241 N N . VAL B 1 472 ? 35.75 4.191 18.562 1 86.81 472 VAL B N 1
ATOM 8242 C CA . VAL B 1 472 ? 36.281 3.262 17.562 1 86.81 472 VAL B CA 1
ATOM 8243 C C . VAL B 1 472 ? 36.094 1.826 18.062 1 86.81 472 VAL B C 1
ATOM 8245 O O . VAL B 1 472 ? 35.781 0.929 17.281 1 86.81 472 VAL B O 1
ATOM 8248 N N . ALA B 1 473 ? 36.25 1.672 19.297 1 87.62 473 ALA B N 1
ATOM 8249 C CA . ALA B 1 473 ? 36.062 0.336 19.859 1 87.62 473 ALA B CA 1
ATOM 8250 C C . ALA B 1 473 ? 34.625 -0.139 19.734 1 87.62 473 ALA B C 1
ATOM 8252 O O . ALA B 1 473 ? 34.375 -1.28 19.328 1 87.62 473 ALA B O 1
ATOM 8253 N N . ILE B 1 474 ? 33.719 0.707 20.047 1 87.94 474 ILE B N 1
ATOM 8254 C CA . ILE B 1 474 ? 32.344 0.317 19.953 1 87.94 474 ILE B CA 1
ATOM 8255 C C . ILE B 1 474 ? 31.938 0.112 18.484 1 87.94 474 ILE B C 1
ATOM 8257 O O . ILE B 1 474 ? 31.188 -0.807 18.156 1 87.94 474 ILE B O 1
ATOM 8261 N N . PHE B 1 475 ? 32.5 0.954 17.688 1 89.06 475 PHE B N 1
ATOM 8262 C CA . PHE B 1 475 ? 32.188 0.833 16.266 1 89.06 475 PHE B CA 1
ATOM 8263 C C . PHE B 1 475 ? 32.75 -0.469 15.703 1 89.06 475 PHE B C 1
ATOM 8265 O O . PHE B 1 475 ? 32.062 -1.187 14.977 1 89.06 475 PHE B O 1
ATOM 8272 N N . CYS B 1 476 ? 33.906 -0.749 16.047 1 89.06 476 CYS B N 1
ATOM 8273 C CA . CYS B 1 476 ? 34.531 -1.985 15.586 1 89.06 476 CYS B CA 1
ATOM 8274 C C . CYS B 1 476 ? 33.781 -3.203 16.125 1 89.06 476 CYS B C 1
ATOM 8276 O O . CYS B 1 476 ? 33.562 -4.176 15.398 1 89.06 476 CYS B O 1
ATOM 8278 N N . MET B 1 477 ? 33.406 -3.09 17.312 1 89.69 477 MET B N 1
ATOM 8279 C CA . MET B 1 477 ? 32.656 -4.203 17.891 1 89.69 477 MET B CA 1
ATOM 8280 C C . MET B 1 477 ? 31.312 -4.348 17.219 1 89.69 477 MET B C 1
ATOM 8282 O O . MET B 1 477 ? 30.797 -5.461 17.062 1 89.69 477 MET B O 1
ATOM 8286 N N . THR B 1 478 ? 30.734 -3.264 16.875 1 89.62 478 THR B N 1
ATOM 8287 C CA . THR B 1 478 ? 29.453 -3.309 16.172 1 89.62 478 THR B CA 1
ATOM 8288 C C . THR B 1 478 ? 29.609 -4.012 14.82 1 89.62 478 THR B C 1
ATOM 8290 O O . THR B 1 478 ? 28.797 -4.875 14.469 1 89.62 478 THR B O 1
ATOM 8293 N N . VAL B 1 479 ? 30.625 -3.676 14.172 1 88.69 479 VAL B N 1
ATOM 8294 C CA . VAL B 1 479 ? 30.859 -4.277 12.867 1 88.69 479 VAL B CA 1
ATOM 8295 C C . VAL B 1 479 ? 31.188 -5.762 13.031 1 88.69 479 VAL B C 1
ATOM 8297 O O . VAL B 1 479 ? 30.672 -6.605 12.305 1 88.69 479 VAL B O 1
ATOM 8300 N N . LEU B 1 480 ? 31.938 -6.004 14.016 1 87.38 480 LEU B N 1
ATOM 8301 C CA . LEU B 1 480 ? 32.344 -7.383 14.258 1 87.38 480 LEU B CA 1
ATOM 8302 C C . LEU B 1 480 ? 31.141 -8.242 14.656 1 87.38 480 LEU B C 1
ATOM 8304 O O . LEU B 1 480 ? 30.953 -9.328 14.102 1 87.38 480 LEU B O 1
ATOM 8308 N N . CYS B 1 481 ? 30.391 -7.738 15.57 1 86.19 481 CYS B N 1
ATOM 8309 C CA . CYS B 1 481 ? 29.234 -8.5 16.031 1 86.19 481 CYS B CA 1
ATOM 8310 C C . CYS B 1 481 ? 28.219 -8.688 14.906 1 86.19 481 CYS B C 1
ATOM 8312 O O . CYS B 1 481 ? 27.594 -9.734 14.797 1 86.19 481 CYS B O 1
ATOM 8314 N N . SER B 1 482 ? 28.094 -7.734 14.07 1 86.69 482 SER B N 1
ATOM 8315 C CA . SER B 1 482 ? 27.109 -7.805 13 1 86.69 482 SER B CA 1
ATOM 8316 C C . SER B 1 482 ? 27.562 -8.727 11.875 1 86.69 482 SER B C 1
ATOM 8318 O O . SER B 1 482 ? 26.75 -9.359 11.211 1 86.69 482 SER B O 1
ATOM 8320 N N . THR B 1 483 ? 28.828 -8.875 11.742 1 83.38 483 THR B N 1
ATOM 8321 C CA . THR B 1 483 ? 29.344 -9.711 10.672 1 83.38 483 THR B CA 1
ATOM 8322 C C . THR B 1 483 ? 29.438 -11.164 11.117 1 83.38 483 THR B C 1
ATOM 8324 O O . THR B 1 483 ? 29.328 -12.086 10.305 1 83.38 483 THR B O 1
ATOM 8327 N N . LEU B 1 484 ? 29.578 -11.367 12.391 1 80 484 LEU B N 1
ATOM 8328 C CA . LEU B 1 484 ? 29.797 -12.719 12.883 1 80 484 LEU B CA 1
ATOM 8329 C C . LEU B 1 484 ? 28.469 -13.43 13.133 1 80 484 LEU B C 1
ATOM 8331 O O . LEU B 1 484 ? 28.438 -14.602 13.516 1 80 484 LEU B O 1
ATOM 8335 N N . TRP B 1 485 ? 27.516 -12.805 12.891 1 76.06 485 TRP B N 1
ATOM 8336 C CA . TRP B 1 485 ? 26.234 -13.477 13.117 1 76.06 485 TRP B CA 1
ATOM 8337 C C . TRP B 1 485 ? 26.094 -14.703 12.219 1 76.06 485 TRP B C 1
ATOM 8339 O O . TRP B 1 485 ? 25.547 -15.719 12.633 1 76.06 485 TRP B O 1
ATOM 8349 N N . MET B 1 486 ? 26.672 -14.664 11.148 1 68.5 486 MET B N 1
ATOM 8350 C CA . MET B 1 486 ? 26.609 -15.789 10.211 1 68.5 486 MET B CA 1
ATOM 8351 C C . MET B 1 486 ? 27.422 -16.969 10.734 1 68.5 486 MET B C 1
ATOM 8353 O O . MET B 1 486 ? 27 -18.125 10.617 1 68.5 486 MET B O 1
ATOM 8357 N N . ALA B 1 487 ? 28.547 -16.531 11.18 1 64.12 487 ALA B N 1
ATOM 8358 C CA . ALA B 1 487 ? 29.406 -17.578 11.727 1 64.12 487 ALA B CA 1
ATOM 8359 C C . ALA B 1 487 ? 28.75 -18.234 12.945 1 64.12 487 ALA B C 1
ATOM 8361 O O . ALA B 1 487 ? 28.938 -19.438 13.18 1 64.12 487 ALA B O 1
ATOM 8362 N N . GLY B 1 488 ? 28.031 -17.375 13.625 1 64.06 488 GLY B N 1
ATOM 8363 C CA . GLY B 1 488 ? 27.375 -17.906 14.812 1 64.06 488 GLY B CA 1
ATOM 8364 C C . GLY B 1 488 ? 26.375 -19 14.492 1 64.06 488 GLY B C 1
ATOM 8365 O O . GLY B 1 488 ? 26.297 -20 15.219 1 64.06 488 GLY B O 1
ATOM 8366 N N . PHE B 1 489 ? 25.781 -18.922 13.258 1 63.62 489 PHE B N 1
ATOM 8367 C CA . PHE B 1 489 ? 24.75 -19.906 12.953 1 63.62 489 PHE B CA 1
ATOM 8368 C C . PHE B 1 489 ? 25.359 -21.109 12.219 1 63.62 489 PHE B C 1
ATOM 8370 O O . PHE B 1 489 ? 24.797 -22.203 12.242 1 63.62 489 PHE B O 1
ATOM 8377 N N . GLN B 1 490 ? 26.531 -20.938 11.602 1 61.69 490 GLN B N 1
ATOM 8378 C CA . GLN B 1 490 ? 27.125 -22.016 10.805 1 61.69 490 GLN B CA 1
ATOM 8379 C C . GLN B 1 490 ? 28 -22.906 11.664 1 61.69 490 GLN B C 1
ATOM 8381 O O . GLN B 1 490 ? 28.172 -24.094 11.367 1 61.69 490 GLN B O 1
ATOM 8386 N N . ILE B 1 491 ? 28.609 -22.266 12.695 1 63.09 491 ILE B N 1
ATOM 8387 C CA . ILE B 1 491 ? 29.547 -23.047 13.508 1 63.09 491 ILE B CA 1
ATOM 8388 C C . ILE B 1 491 ? 28.859 -23.516 14.781 1 63.09 491 ILE B C 1
ATOM 8390 O O . ILE B 1 491 ? 28.062 -22.781 15.383 1 63.09 491 ILE B O 1
ATOM 8394 N N . ARG B 1 492 ? 28.984 -24.922 15.094 1 65.19 492 ARG B N 1
ATOM 8395 C CA . ARG B 1 492 ? 28.469 -25.484 16.344 1 65.19 492 ARG B CA 1
ATOM 8396 C C . ARG B 1 492 ? 28.891 -24.641 17.531 1 65.19 492 ARG B C 1
ATOM 8398 O O . ARG B 1 492 ? 30.094 -24.422 17.734 1 65.19 492 ARG B O 1
ATOM 8405 N N . GLY B 1 493 ? 28.062 -24.016 18.281 1 68.81 493 GLY B N 1
ATOM 8406 C CA . GLY B 1 493 ? 28.344 -23.188 19.438 1 68.81 493 GLY B CA 1
ATOM 8407 C C . GLY B 1 493 ? 28.547 -21.719 19.109 1 68.81 493 GLY B C 1
ATOM 8408 O O . GLY B 1 493 ? 28.766 -20.906 20 1 68.81 493 GLY B O 1
ATOM 8409 N N . GLY B 1 494 ? 28.609 -21.5 17.828 1 75.88 494 GLY B N 1
ATOM 8410 C CA . GLY B 1 494 ? 28.859 -20.156 17.359 1 75.88 494 GLY B CA 1
ATOM 8411 C C . GLY B 1 494 ? 27.812 -19.156 17.797 1 75.88 494 GLY B C 1
ATOM 8412 O O . GLY B 1 494 ? 28.125 -17.984 18.031 1 75.88 494 GLY B O 1
ATOM 8413 N N . VAL B 1 495 ? 26.688 -19.75 18.016 1 79.06 495 VAL B N 1
ATOM 8414 C CA . VAL B 1 495 ? 25.594 -18.875 18.422 1 79.06 495 VAL B CA 1
ATOM 8415 C C . VAL B 1 495 ? 25.844 -18.344 19.828 1 79.06 495 VAL B C 1
ATOM 8417 O O . VAL B 1 495 ? 25.594 -17.188 20.125 1 79.06 495 VAL B O 1
ATOM 8420 N N . TRP B 1 496 ? 26.438 -19.234 20.688 1 81 496 TRP B N 1
ATOM 8421 C CA . TRP B 1 496 ? 26.703 -18.828 22.078 1 81 496 TRP B CA 1
ATOM 8422 C C . TRP B 1 496 ? 27.828 -17.812 22.141 1 81 496 TRP B C 1
ATOM 8424 O O . TRP B 1 496 ? 27.781 -16.875 22.938 1 81 496 TRP B O 1
ATOM 8434 N N . PHE B 1 497 ? 28.781 -18.016 21.312 1 82.31 497 PHE B N 1
ATOM 8435 C CA . PHE B 1 497 ? 29.859 -17.031 21.219 1 82.31 497 PHE B CA 1
ATOM 8436 C C . PHE B 1 497 ? 29.328 -15.688 20.719 1 82.31 497 PHE B C 1
ATOM 8438 O O . PHE B 1 497 ? 29.719 -14.633 21.219 1 82.31 497 PHE B O 1
ATOM 8445 N N . TRP B 1 498 ? 28.453 -15.781 19.812 1 85.25 498 TRP B N 1
ATOM 8446 C CA . TRP B 1 498 ? 27.859 -14.57 19.25 1 85.25 498 TRP B CA 1
ATOM 8447 C C . TRP B 1 498 ? 27.047 -13.828 20.312 1 85.25 498 TRP B C 1
ATOM 8449 O O . TRP B 1 498 ? 27.109 -12.602 20.406 1 85.25 498 TRP B O 1
ATOM 8459 N N . ILE B 1 499 ? 26.406 -14.539 21.109 1 84.31 499 ILE B N 1
ATOM 8460 C CA . ILE B 1 499 ? 25.625 -13.93 22.188 1 84.31 499 ILE B CA 1
ATOM 8461 C C . ILE B 1 499 ? 26.578 -13.297 23.203 1 84.31 499 ILE B C 1
ATOM 8463 O O . ILE B 1 499 ? 26.297 -12.219 23.734 1 84.31 499 ILE B O 1
ATOM 8467 N N . TRP B 1 500 ? 27.625 -14 23.453 1 87.19 500 TRP B N 1
ATOM 8468 C CA . TRP B 1 500 ? 28.609 -13.453 24.375 1 87.19 500 TRP B CA 1
ATOM 8469 C C . TRP B 1 500 ? 29.203 -12.156 23.844 1 87.19 500 TRP B C 1
ATOM 8471 O O . TRP B 1 500 ? 29.422 -11.203 24.594 1 87.19 500 TRP B O 1
ATOM 8481 N N . LEU B 1 501 ? 29.438 -12.133 22.594 1 87.5 501 LEU B N 1
ATOM 8482 C CA . LEU B 1 501 ? 29.984 -10.93 21.969 1 87.5 501 LEU B CA 1
ATOM 8483 C C . LEU B 1 501 ? 29.016 -9.758 22.094 1 87.5 501 LEU B C 1
ATOM 8485 O O . LEU B 1 501 ? 29.438 -8.617 22.312 1 87.5 501 LEU B O 1
ATOM 8489 N N . TRP B 1 502 ? 27.766 -10.078 21.984 1 89.06 502 TRP B N 1
ATOM 8490 C CA . TRP B 1 502 ? 26.766 -9.023 22.141 1 89.06 502 TRP B CA 1
ATOM 8491 C C . TRP B 1 502 ? 26.734 -8.516 23.578 1 89.06 502 TRP B C 1
ATOM 8493 O O . TRP B 1 502 ? 26.453 -7.336 23.812 1 89.06 502 TRP B O 1
ATOM 8503 N N . SER B 1 503 ? 27.016 -9.344 24.5 1 89.69 503 SER B N 1
ATOM 8504 C CA . SER B 1 503 ? 27.078 -8.906 25.891 1 89.69 503 SER B CA 1
ATOM 8505 C C . SER B 1 503 ? 28.234 -7.938 26.109 1 89.69 503 SER B C 1
ATOM 8507 O O . SER B 1 503 ? 28.109 -6.957 26.844 1 89.69 503 SER B O 1
ATOM 8509 N N . ILE B 1 504 ? 29.297 -8.203 25.453 1 89.5 504 ILE B N 1
ATOM 8510 C CA . ILE B 1 504 ? 30.438 -7.301 25.531 1 89.5 504 ILE B CA 1
ATOM 8511 C C . ILE B 1 504 ? 30.094 -5.977 24.859 1 89.5 504 ILE B C 1
ATOM 8513 O O . ILE B 1 504 ? 30.484 -4.91 25.344 1 89.5 504 ILE B O 1
ATOM 8517 N N . TRP B 1 505 ? 29.406 -6.086 23.766 1 90.69 505 TRP B N 1
ATOM 8518 C CA . TRP B 1 505 ? 28.984 -4.871 23.078 1 90.69 505 TRP B CA 1
ATOM 8519 C C . TRP B 1 505 ? 28.109 -4.016 23.984 1 90.69 505 TRP B C 1
ATOM 8521 O O . TRP B 1 505 ? 28.266 -2.797 24.047 1 90.69 505 TRP B O 1
ATOM 8531 N N . PHE B 1 506 ? 27.172 -4.66 24.703 1 89.38 506 PHE B N 1
ATOM 8532 C CA . PHE B 1 506 ? 26.312 -3.938 25.625 1 89.38 506 PHE B CA 1
ATOM 8533 C C . PHE B 1 506 ? 27.125 -3.279 26.734 1 89.38 506 PHE B C 1
ATOM 8535 O O . PHE B 1 506 ? 26.812 -2.178 27.172 1 89.38 506 PHE B O 1
ATOM 8542 N N . GLY B 1 507 ? 28.156 -3.979 27.141 1 88.38 507 GLY B N 1
ATOM 8543 C CA . GLY B 1 507 ? 29.047 -3.395 28.125 1 88.38 507 GLY B CA 1
ATOM 8544 C C . GLY B 1 507 ? 29.766 -2.16 27.609 1 88.38 507 GLY B C 1
ATOM 8545 O O . GLY B 1 507 ? 29.859 -1.152 28.312 1 88.38 507 GLY B O 1
ATOM 8546 N N . GLN B 1 508 ? 30.266 -2.293 26.422 1 88.81 508 GLN B N 1
ATOM 8547 C CA . GLN B 1 508 ? 30.922 -1.144 25.812 1 88.81 508 GLN B CA 1
ATOM 8548 C C . GLN B 1 508 ? 29.953 0.016 25.625 1 88.81 508 GLN B C 1
ATOM 8550 O O . GLN B 1 508 ? 30.328 1.179 25.797 1 88.81 508 GLN B O 1
ATOM 8555 N N . PHE B 1 509 ? 28.781 -0.315 25.234 1 87.44 509 PHE B N 1
ATOM 8556 C CA . PHE B 1 509 ? 27.734 0.68 25.031 1 87.44 509 PHE B CA 1
ATOM 8557 C C . PHE B 1 509 ? 27.438 1.432 26.328 1 87.44 509 PHE B C 1
ATOM 8559 O O . PHE B 1 509 ? 27.453 2.664 26.344 1 87.44 509 PHE B O 1
ATOM 8566 N N . TRP B 1 510 ? 27.234 0.664 27.375 1 85.12 510 TRP B N 1
ATOM 8567 C CA . TRP B 1 510 ? 26.938 1.291 28.656 1 85.12 510 TRP B CA 1
ATOM 8568 C C . TRP B 1 510 ? 28.156 2.018 29.203 1 85.12 510 TRP B C 1
ATOM 8570 O O . TRP B 1 510 ? 28.031 3.051 29.859 1 85.12 510 TRP B O 1
ATOM 8580 N N . ALA B 1 511 ? 29.297 1.442 28.922 1 85.75 511 ALA B N 1
ATOM 8581 C CA . ALA B 1 511 ? 30.531 2.117 29.328 1 85.75 511 ALA B CA 1
ATOM 8582 C C . ALA B 1 511 ? 30.672 3.465 28.625 1 85.75 511 ALA B C 1
ATOM 8584 O O . ALA B 1 511 ? 31.109 4.445 29.234 1 85.75 511 ALA B O 1
ATOM 8585 N N . PHE B 1 512 ? 30.266 3.463 27.391 1 82.44 512 PHE B N 1
ATOM 8586 C CA . PHE B 1 512 ? 30.375 4.691 26.609 1 82.44 512 PHE B CA 1
ATOM 8587 C C . PHE B 1 512 ? 29.344 5.715 27.078 1 82.44 512 PHE B C 1
ATOM 8589 O O . PHE B 1 512 ? 29.625 6.914 27.125 1 82.44 512 PHE B O 1
ATOM 8596 N N . CYS B 1 513 ? 28.172 5.273 27.516 1 80.31 513 CYS B N 1
ATOM 8597 C CA . CYS B 1 513 ? 27.094 6.184 27.875 1 80.31 513 CYS B CA 1
ATOM 8598 C C . CYS B 1 513 ? 27.25 6.672 29.312 1 80.31 513 CYS B C 1
ATOM 8600 O O . CYS B 1 513 ? 26.984 7.84 29.594 1 80.31 513 CYS B O 1
ATOM 8602 N N . ILE B 1 514 ? 27.688 5.824 30.203 1 77.62 514 ILE B N 1
ATOM 8603 C CA . ILE B 1 514 ? 27.641 6.152 31.609 1 77.62 514 ILE B CA 1
ATOM 8604 C C . ILE B 1 514 ? 29.062 6.434 32.125 1 77.62 514 ILE B C 1
ATOM 8606 O O . ILE B 1 514 ? 29.266 7.324 32.938 1 77.62 514 ILE B O 1
ATOM 8610 N N . GLY B 1 515 ? 30.062 5.801 31.547 1 77.19 515 GLY B N 1
ATOM 8611 C CA . GLY B 1 515 ? 31.391 5.848 32.125 1 77.19 515 GLY B CA 1
ATOM 8612 C C . GLY B 1 515 ? 32.125 7.141 31.828 1 77.19 515 GLY B C 1
ATOM 8613 O O . GLY B 1 515 ? 32.062 7.645 30.703 1 77.19 515 GLY B O 1
ATOM 8614 N N . THR B 1 516 ? 32.688 7.789 32.906 1 78.12 516 THR B N 1
ATOM 8615 C CA . THR B 1 516 ? 33.5 9.008 32.719 1 78.12 516 THR B CA 1
ATOM 8616 C C . THR B 1 516 ? 34.969 8.711 32.844 1 78.12 516 THR B C 1
ATOM 8618 O O . THR B 1 516 ? 35.812 9.398 32.25 1 78.12 516 THR B O 1
ATOM 8621 N N . THR B 1 517 ? 35.281 7.691 33.656 1 82.25 517 THR B N 1
ATOM 8622 C CA . THR B 1 517 ? 36.688 7.34 33.844 1 82.25 517 THR B CA 1
ATOM 8623 C C . THR B 1 517 ? 37.031 6.012 33.156 1 82.25 517 THR B C 1
ATOM 8625 O O . THR B 1 517 ? 36.125 5.246 32.844 1 82.25 517 THR B O 1
ATOM 8628 N N . THR B 1 518 ? 38.281 5.738 32.844 1 84.44 518 THR B N 1
ATOM 8629 C CA . THR B 1 518 ? 38.719 4.496 32.219 1 84.44 518 THR B CA 1
ATOM 8630 C C . THR B 1 518 ? 38.5 3.307 33.125 1 84.44 518 THR B C 1
ATOM 8632 O O . THR B 1 518 ? 38.125 2.223 32.688 1 84.44 518 THR B O 1
ATOM 8635 N N . GLY B 1 519 ? 38.75 3.586 34.406 1 84.38 519 GLY B N 1
ATOM 8636 C CA . GLY B 1 519 ? 38.531 2.508 35.344 1 84.38 519 GLY B CA 1
ATOM 8637 C C . GLY B 1 519 ? 37.094 2.09 35.469 1 84.38 519 GLY B C 1
ATOM 8638 O O . GLY B 1 519 ? 36.781 0.897 35.469 1 84.38 519 GLY B O 1
ATOM 8639 N N . SER B 1 520 ? 36.281 2.988 35.5 1 85.44 520 SER B N 1
ATOM 8640 C CA . SER B 1 520 ? 34.844 2.695 35.594 1 85.44 520 SER B CA 1
ATOM 8641 C C . SER B 1 520 ? 34.344 2.021 34.312 1 85.44 520 SER B C 1
ATOM 8643 O O . SER B 1 520 ? 33.531 1.104 34.375 1 85.44 520 SER B O 1
ATOM 8645 N N . ARG B 1 521 ? 34.844 2.389 33.188 1 88.06 521 ARG B N 1
ATOM 8646 C CA . ARG B 1 521 ? 34.406 1.816 31.906 1 88.06 521 ARG B CA 1
ATOM 8647 C C . ARG B 1 521 ? 34.875 0.364 31.781 1 88.06 521 ARG B C 1
ATOM 8649 O O . ARG B 1 521 ? 34.094 -0.489 31.328 1 88.06 521 ARG B O 1
ATOM 8656 N N . LEU B 1 522 ? 36.031 0.118 32.219 1 88.12 522 LEU B N 1
ATOM 8657 C CA . LEU B 1 522 ? 36.562 -1.245 32.125 1 88.12 522 LEU B CA 1
ATOM 8658 C C . LEU B 1 522 ? 35.812 -2.166 33.094 1 88.12 522 LEU B C 1
ATOM 8660 O O . LEU B 1 522 ? 35.594 -3.34 32.781 1 88.12 522 LEU B O 1
ATOM 8664 N N . LEU B 1 523 ? 35.406 -1.61 34.156 1 88.44 523 LEU B N 1
ATOM 8665 C CA . LEU B 1 523 ? 34.656 -2.408 35.125 1 88.44 523 LEU B CA 1
ATOM 8666 C C . LEU B 1 523 ? 33.281 -2.754 34.562 1 88.44 523 LEU B C 1
ATOM 8668 O O . LEU B 1 523 ? 32.781 -3.861 34.75 1 88.44 523 LEU B O 1
ATOM 8672 N N . ILE B 1 524 ? 32.688 -1.865 33.875 1 88.62 524 ILE B N 1
ATOM 8673 C CA . ILE B 1 524 ? 31.391 -2.113 33.281 1 88.62 524 ILE B CA 1
ATOM 8674 C C . ILE B 1 524 ? 31.5 -3.178 32.188 1 88.62 524 ILE B C 1
ATOM 8676 O O . ILE B 1 524 ? 30.672 -4.082 32.125 1 88.62 524 ILE B O 1
ATOM 8680 N N . ILE B 1 525 ? 32.531 -3.072 31.406 1 90.5 525 ILE B N 1
ATOM 8681 C CA . ILE B 1 525 ? 32.75 -4.039 30.328 1 90.5 525 ILE B CA 1
ATOM 8682 C C . ILE B 1 525 ? 33 -5.422 30.938 1 90.5 525 ILE B C 1
ATOM 8684 O O . ILE B 1 525 ? 32.469 -6.422 30.453 1 90.5 525 ILE B O 1
ATOM 8688 N N . LEU B 1 526 ? 33.75 -5.41 32 1 89.5 526 LEU B N 1
ATOM 8689 C CA . LEU B 1 526 ? 34.031 -6.68 32.656 1 89.5 526 LEU B CA 1
ATOM 8690 C C . LEU B 1 526 ? 32.781 -7.27 33.312 1 89.5 526 LEU B C 1
ATOM 8692 O O . LEU B 1 526 ? 32.594 -8.484 33.25 1 89.5 526 LEU B O 1
ATOM 8696 N N . PHE B 1 527 ? 32 -6.434 33.844 1 88.75 527 PHE B N 1
ATOM 8697 C CA . PHE B 1 527 ? 30.766 -6.898 34.438 1 88.75 527 PHE B CA 1
ATOM 8698 C C . PHE B 1 527 ? 29.875 -7.547 33.406 1 88.75 527 PHE B C 1
ATOM 8700 O O . PHE B 1 527 ? 29.375 -8.664 33.594 1 88.75 527 PHE B O 1
ATOM 8707 N N . TRP B 1 528 ? 29.719 -6.941 32.281 1 90.31 528 TRP B N 1
ATOM 8708 C CA . TRP B 1 528 ? 28.859 -7.477 31.25 1 90.31 528 TRP B CA 1
ATOM 8709 C C . TRP B 1 528 ? 29.5 -8.664 30.547 1 90.31 528 TRP B C 1
ATOM 8711 O O . TRP B 1 528 ? 28.812 -9.578 30.094 1 90.31 528 TRP B O 1
ATOM 8721 N N . GLY B 1 529 ? 30.75 -8.625 30.484 1 90 529 GLY B N 1
ATOM 8722 C CA . GLY B 1 529 ? 31.453 -9.789 29.969 1 90 529 GLY B CA 1
ATOM 8723 C C . GLY B 1 529 ? 31.25 -11.031 30.812 1 90 529 GLY B C 1
ATOM 8724 O O . GLY B 1 529 ? 31.016 -12.125 30.281 1 90 529 GLY B O 1
ATOM 8725 N N . VAL B 1 530 ? 31.234 -10.75 32.062 1 90 530 VAL B N 1
ATOM 8726 C CA . VAL B 1 530 ? 31.062 -11.867 33 1 90 530 VAL B CA 1
ATOM 8727 C C . VAL B 1 530 ? 29.594 -12.312 33 1 90 530 VAL B C 1
ATOM 8729 O O . VAL B 1 530 ? 29.312 -13.516 33 1 90 530 VAL B O 1
ATOM 8732 N N . VAL B 1 531 ? 28.719 -11.391 32.938 1 88.44 531 VAL B N 1
ATOM 8733 C CA . VAL B 1 531 ? 27.297 -11.719 32.906 1 88.44 531 VAL B CA 1
ATOM 8734 C C . VAL B 1 531 ? 26.984 -12.508 31.625 1 88.44 531 VAL B C 1
ATOM 8736 O O . VAL B 1 531 ? 26.219 -13.477 31.656 1 88.44 531 VAL B O 1
ATOM 8739 N N . GLY B 1 532 ? 27.594 -12.102 30.547 1 89.44 532 GLY B N 1
ATOM 8740 C CA . GLY B 1 532 ? 27.391 -12.82 29.297 1 89.44 532 GLY B CA 1
ATOM 8741 C C . GLY B 1 532 ? 27.969 -14.227 29.312 1 89.44 532 GLY B C 1
ATOM 8742 O O . GLY B 1 532 ? 27.344 -15.164 28.812 1 89.44 532 GLY B O 1
ATOM 8743 N N . ALA B 1 533 ? 29.031 -14.328 29.938 1 87.81 533 ALA B N 1
ATOM 8744 C CA . ALA B 1 533 ? 29.656 -15.648 30.062 1 87.81 533 ALA B CA 1
ATOM 8745 C C . ALA B 1 533 ? 28.828 -16.578 30.922 1 87.81 533 ALA B C 1
ATOM 8747 O O . ALA B 1 533 ? 28.672 -17.766 30.625 1 87.81 533 ALA B O 1
ATOM 8748 N N . PHE B 1 534 ? 28.297 -15.977 31.891 1 88 534 PHE B N 1
ATOM 8749 C CA . PHE B 1 534 ? 27.438 -16.766 32.781 1 88 534 PHE B CA 1
ATOM 8750 C C . PHE B 1 534 ? 26.172 -17.188 32.062 1 88 534 PHE B C 1
ATOM 8752 O O . PHE B 1 534 ? 25.688 -18.312 32.219 1 88 534 PHE B O 1
ATOM 8759 N N . ALA B 1 535 ? 25.656 -16.266 31.281 1 85.38 535 ALA B N 1
ATOM 8760 C CA . ALA B 1 535 ? 24.438 -16.578 30.531 1 85.38 535 ALA B CA 1
ATOM 8761 C C . ALA B 1 535 ? 24.688 -17.688 29.516 1 85.38 535 ALA B C 1
ATOM 8763 O O . ALA B 1 535 ? 23.859 -18.594 29.359 1 85.38 535 ALA B O 1
ATOM 8764 N N . VAL B 1 536 ? 25.828 -17.656 28.891 1 85.56 536 VAL B N 1
ATOM 8765 C CA . VAL B 1 536 ? 26.172 -18.656 27.891 1 85.56 536 VAL B CA 1
ATOM 8766 C C . VAL B 1 536 ? 26.438 -20 28.578 1 85.56 536 VAL B C 1
ATOM 8768 O O . VAL B 1 536 ? 26.016 -21.047 28.078 1 85.56 536 VAL B O 1
ATOM 8771 N N . ALA B 1 537 ? 27.016 -19.953 29.688 1 83.88 537 ALA B N 1
ATOM 8772 C CA . ALA B 1 537 ? 27.312 -21.172 30.438 1 83.88 537 ALA B CA 1
ATOM 8773 C C . ALA B 1 537 ? 26.031 -21.844 30.938 1 83.88 537 ALA B C 1
ATOM 8775 O O . ALA B 1 537 ? 25.891 -23.062 30.875 1 83.88 537 ALA B O 1
ATOM 8776 N N . THR B 1 538 ? 25.172 -21 31.359 1 82.31 538 THR B N 1
ATOM 8777 C CA . THR B 1 538 ? 23.922 -21.547 31.859 1 82.31 538 THR B CA 1
ATOM 8778 C C . THR B 1 538 ? 23.078 -22.094 30.703 1 82.31 538 THR B C 1
ATOM 8780 O O . THR B 1 538 ? 22.438 -23.141 30.844 1 82.31 538 THR B O 1
ATOM 8783 N N . ALA B 1 539 ? 23.078 -21.375 29.609 1 79.19 539 ALA B N 1
ATOM 8784 C CA . ALA B 1 539 ? 22.312 -21.844 28.453 1 79.19 539 ALA B CA 1
ATOM 8785 C C . ALA B 1 539 ? 22.906 -23.125 27.875 1 79.19 539 ALA B C 1
ATOM 8787 O O . ALA B 1 539 ? 22.188 -24.031 27.453 1 79.19 539 ALA B O 1
ATOM 8788 N N . GLY B 1 540 ? 24.203 -23.219 27.875 1 72.69 540 GLY B N 1
ATOM 8789 C CA . GLY B 1 540 ? 24.875 -24.438 27.422 1 72.69 540 GLY B CA 1
ATOM 8790 C C . GLY B 1 540 ? 24.578 -25.625 28.312 1 72.69 540 GLY B C 1
ATOM 8791 O O . GLY B 1 540 ? 24.391 -26.734 27.812 1 72.69 540 GLY B O 1
ATOM 8792 N N . ILE B 1 541 ? 24.422 -25.312 29.562 1 71.75 541 ILE B N 1
ATOM 8793 C CA . ILE B 1 541 ? 24.141 -26.391 30.5 1 71.75 541 ILE B CA 1
ATOM 8794 C C . ILE B 1 541 ? 22.703 -26.875 30.312 1 71.75 541 ILE B C 1
ATOM 8796 O O . ILE B 1 541 ? 22.438 -28.078 30.328 1 71.75 541 ILE B O 1
ATOM 8800 N N . VAL B 1 542 ? 21.875 -25.969 30.078 1 70 542 VAL B N 1
ATOM 8801 C CA . VAL B 1 542 ? 20.469 -26.328 29.922 1 70 542 VAL B CA 1
ATOM 8802 C C . VAL B 1 542 ? 20.281 -27.125 28.625 1 70 542 VAL B C 1
ATOM 8804 O O . VAL B 1 542 ? 19.531 -28.094 28.594 1 70 542 VAL B O 1
ATOM 8807 N N . THR B 1 543 ? 20.938 -26.641 27.578 1 71.12 543 THR B N 1
ATOM 8808 C CA . THR B 1 543 ? 20.797 -27.344 26.312 1 71.12 543 THR B CA 1
ATOM 8809 C C . THR B 1 543 ? 21.469 -28.719 26.375 1 71.12 543 THR B C 1
ATOM 8811 O O . THR B 1 543 ? 20.984 -29.688 25.797 1 71.12 543 THR B O 1
ATOM 8814 N N . ALA B 1 544 ? 22.562 -28.75 27.031 1 65.25 544 ALA B N 1
ATOM 8815 C CA . ALA B 1 544 ? 23.234 -30.031 27.203 1 65.25 544 ALA B CA 1
ATOM 8816 C C . ALA B 1 544 ? 22.422 -30.969 28.094 1 65.25 544 ALA B C 1
ATOM 8818 O O . ALA B 1 544 ? 22.406 -32.188 27.875 1 65.25 544 ALA B O 1
ATOM 8819 N N . SER B 1 545 ? 21.812 -30.328 29.078 1 65 545 SER B N 1
ATOM 8820 C CA . SER B 1 545 ? 21.016 -31.172 29.969 1 65 545 SER B CA 1
ATOM 8821 C C . SER B 1 545 ? 19.719 -31.609 29.297 1 65 545 SER B C 1
ATOM 8823 O O . SER B 1 545 ? 19.156 -32.656 29.672 1 65 545 SER B O 1
ATOM 8825 N N . SER B 1 546 ? 19.156 -30.641 28.609 1 62.19 546 SER B N 1
ATOM 8826 C CA . SER B 1 546 ? 17.906 -31.047 28 1 62.19 546 SER B CA 1
ATOM 8827 C C . SER B 1 546 ? 18.141 -32.125 26.922 1 62.19 546 SER B C 1
ATOM 8829 O O . SER B 1 546 ? 17.172 -32.688 26.406 1 62.19 546 SER B O 1
ATOM 8831 N N . GLY B 1 547 ? 18.953 -33 27.016 1 54 547 GLY B N 1
ATOM 8832 C CA . GLY B 1 547 ? 19.219 -34.219 26.234 1 54 547 GLY B CA 1
ATOM 8833 C C . GLY B 1 547 ? 19.328 -33.938 24.75 1 54 547 GLY B C 1
ATOM 8834 O O . GLY B 1 547 ? 19.391 -34.875 23.953 1 54 547 GLY B O 1
ATOM 8835 N N . ASP B 1 548 ? 18.766 -32.875 24.203 1 45.66 548 ASP B N 1
ATOM 8836 C CA . ASP B 1 548 ? 18.797 -32.812 22.75 1 45.66 548 ASP B CA 1
ATOM 8837 C C . ASP B 1 548 ? 20.203 -32.531 22.234 1 45.66 548 ASP B C 1
ATOM 8839 O O . ASP B 1 548 ? 20.719 -31.406 22.391 1 45.66 548 ASP B O 1
ATOM 8843 N N . GLY B 1 549 ? 21.203 -33.188 22.594 1 40.94 549 GLY B N 1
ATOM 8844 C CA . GLY B 1 549 ? 22.484 -33.312 21.922 1 40.94 549 GLY B CA 1
ATOM 8845 C C . GLY B 1 549 ? 22.406 -33.094 20.422 1 40.94 549 GLY B C 1
ATOM 8846 O O . GLY B 1 549 ? 21.641 -33.781 19.75 1 40.94 549 GLY B O 1
ATOM 8847 N N . TYR B 1 550 ? 22.641 -31.953 19.891 1 34.78 550 TYR B N 1
ATOM 8848 C CA . TYR B 1 550 ? 22.969 -31.969 18.484 1 34.78 550 TYR B CA 1
ATOM 8849 C C . TYR B 1 550 ? 24.156 -32.906 18.203 1 34.78 550 TYR B C 1
ATOM 8851 O O . TYR B 1 550 ? 25.078 -33 19.016 1 34.78 550 TYR B O 1
#